Protein AF-A0A193KZ40-F1 (afdb_monomer)

Radius of gyration: 48.19 Å; Cα contacts (8 Å, |Δi|>4): 2433; chains: 1; bounding box: 102×68×149 Å

Mean predicted aligned error: 21.67 Å

Foldseek 3Di:
DDDDDDDDDDDDDDDDDPDPDDDDDDDDDDDPPPDDDDDDDDDDDFDDKDFPDFWDKDWDFDPDFWDKDQDFKDKDKDKDKDKDKDKDWDDDDDDDDDDDDDDDDDDDDDDTDIDIDMDIDIDIDMDIDGDDHQKMKTKTKTWIKIKTKMKGWGDDDDDDDDDDDDDIDIDIDIDIGTDDIDMDMDMDHHDDDDDDDDDDDDDDDDDDDFDEDQALAPDDFQAWAAAPVPRWIFTDWLSATQTAPDCPPNSHPPHGYYHVVRNVPTQLAHDFLIWAAEPVRWIFGDWLRATQTAPDCPPPSRPDHHYGYPVSNVVQRSGALAHDFQTWAAEPVRWIFGDWQRATQTAPDPPPFRRDDHRYGYPVSNVVQRSGALAHDAQTWAAEPVRWIFGDWQRATQTAPDPPPQPRDDHRYGYPVRNVVQRSGQLAHDFQTWAAEPVRWIFGDWQRATQTAPDCPPQPNDDHRRGYPVSNVVQRSGALAHDFQTWAAEPVRWIFTAWQRATQTAPDCPPHRDDHRYGYPVSNVVQRSGALAHDFLTKAAEPVRWIFGDAQQATFTDPDCPDRHPDHHYGHPVRNVVQRSGDPARDFDAWEAAPVQQWIWGGDLSATHTPGHQDPPDPRVPGHYHHPVRRQLRFFVLLQDFQQQQFFWWWAFPVGAIDTANFDDDGRIHTPFTQAGAQQDDDPQKAWWWWFDDPPAIWIDSDPCSVVTDTDGTRHIAGADDDPPDADKAWKFWFAAPVPRHITIDSDPCRVVGDTDGTRHIHRQKAWWFWWWAPDVVTEIWIASGRDHGRTHTDDTPAIAGNDDDPQKAWWWWFDDPHAIWIDSDPCRVVTHTDDTRHIAGQAADPPFDKAWWWWFAAPVGHIDIDSDPCRVVGDTDDTRHMHGQKFWWWWWDAPHAIAIASGGDDGRTGTDHTQAMAGQDDDPQKAWKWWFDDPPHIWIDSDPCRVVGHTPGTRHIAGAAPPPPFAKAWKWWFDQVPGHITIDSDPCRVVGHTPGTPHIHTSYD

Sequence (1006 aa):
MRASVIRVGRVRAAVLAVLASLFVAGAGQAAADDLPPLPLGSDCNVVSETQVGSGTVDFRPTALQPTRIEAPGGTAKTSVTGTRTESMTTTATISVSAKLSVAEVEASASTGHTAQQSLTYGTEVQQNVSVRPGQYALVSYGVYSWKTTYARTYTIPGCNKDASALPWFADYSYMWVPMYAGWKIEYFPPNGSGSSGGNPPGPVTVPTKPQLVTSVYGLPDGTVLNTNDTHRVYKMAGGAPIWQSTCDGGLCPDARPTTQAVIDAGPAVPSDGATVQDQQGQIFKFAGGAPIHMATCDGSGCGTPVKVSTWSVAALDHMRPVPSDGATVQDQQGQIFKFAGGAPIHMATCDGSGCGTPVKVSTWSIATLDHMRPVPSDGATVQDQQGQIFKFAGGAPIHMATCDGSGCGSPVKVSTWSVATLDHMNPAPVDGSTVQDQQGQIFKFAGGAPIHMATCDGSGCGTPVKVSTWSIAALEHMRPYPMDGTTIRDQQGQIFKFVGGAPVHMATCDPGCGAPVPVSTWSVSHLDHMLAVPMDGATVSTENGTVYKFAAGYPFRLSGCSSDCGFPVPVTQWSVDHREHMADRPVDGISLVAADTGTLYRTSGGFTDPVGPCPQTSGCQWAPRVDQSSVEFLTDPSANHGPLYGQLTRYVNGSGDHYSATGSVPPGYRAEGPLGQLDLVQEPGTHPLYACQNGAEEFSSVRDDCEGSPRIALLGHLYDSPASDGPPMLAVYRCKDGTAGEHFDSTDPKCEGKVQESLLGYTIGYGALTRYTHQGAPSDHWTTTRAAGAGYRPEIAMGMVSLVGGPGTRALYSCRSGSDEFTSLQADCEGATKLAGIGWAWEAPVAGVPSLPLYRCRIAGGEHFVSHDAKCEGMQQETLLGYVVARAAVTRSIRGTDHAEGTAGLSAGYRAEAVHGYLSLVAEPGTKALYQCRAGGDDFTSLDSGCEGQTVQGTLGYVWSEPPAGRPSTPVYRCNTGGGDHFDSVREDCEGQHGEGLQGYLLTTP

Solvent-accessible surface area (backbone atoms only — not comparable to full-atom values): 56319 Å² total; per-residue (Å²): 135,86,87,78,94,83,89,84,81,90,84,85,88,85,88,90,79,86,94,86,89,83,94,85,81,77,97,68,93,77,76,94,82,82,66,85,82,74,94,67,75,99,83,82,79,88,77,52,75,49,77,78,56,87,58,60,84,45,81,48,60,70,93,62,79,64,49,76,44,66,52,75,72,46,71,52,74,53,73,52,74,52,73,53,72,57,77,56,77,72,92,82,92,84,90,87,88,89,82,90,86,87,82,95,73,98,76,89,88,77,94,80,68,70,56,75,56,74,56,73,56,67,61,73,57,74,51,78,53,78,45,55,94,71,25,39,34,39,41,39,59,31,42,35,31,39,44,43,43,39,36,42,46,68,77,89,90,81,91,80,85,87,82,95,76,88,88,81,63,74,56,80,49,78,51,77,47,78,77,53,72,52,77,49,78,50,78,47,79,73,83,86,88,88,82,89,84,92,84,87,84,78,91,78,81,80,83,75,79,81,66,72,50,81,64,46,77,88,51,58,66,63,45,29,34,30,19,77,78,76,71,48,39,28,32,23,36,43,53,8,60,32,46,40,83,55,54,68,97,71,56,56,62,85,54,33,43,32,42,56,74,35,56,72,70,33,48,66,32,26,36,67,60,26,36,34,22,34,77,89,64,56,38,28,37,20,35,44,18,7,61,35,48,40,84,60,63,86,79,77,65,50,79,81,49,33,67,46,32,51,61,25,66,77,66,35,46,48,39,34,76,31,26,33,69,60,27,34,34,21,35,75,88,64,54,38,30,36,18,32,42,17,9,63,32,49,43,85,57,66,82,91,50,72,59,83,81,49,30,66,48,32,55,61,32,68,76,68,33,52,48,41,33,77,30,26,34,67,62,26,32,33,21,34,73,88,64,54,38,27,38,18,34,42,20,8,60,36,49,42,84,55,63,78,91,33,67,59,81,80,49,29,58,48,29,54,60,28,67,77,68,36,47,49,39,36,75,28,27,38,70,59,29,33,33,22,35,75,89,64,56,36,29,37,19,41,40,21,7,60,36,47,41,84,58,58,78,94,29,64,54,82,81,49,29,54,40,28,59,60,33,68,76,67,34,57,51,40,33,76,34,27,34,68,62,34,32,35,23,34,74,90,64,55,36,28,34,19,38,43,22,5,58,33,44,35,86,58,64,55,60,65,48,85,81,47,31,54,37,31,56,61,28,71,75,67,32,52,49,41,36,74,29,25,37,70,70,28,34,32,26,25,82,86,72,50,35,31,36,22,42,48,24,15,77,31,42,45,93,72,80,87,77,89,49,83,79,47,33,57,38,29,60,63,24,75,74,68,32,52,44,37,36,96,42,29,44,62,79,44,54,36,25,20,67,85,79,44,36,25,29,34,26,47,86,46,17,36,46,81,78,46,72,53,58,92,70,82,68,55,79,75,33,54,67,30,32,50,67,52,42,62,55,32,37,56,58,57,18,30,46,40,75,47,50,53,24,33,28,36,26,33,38,89,89,66,54,40,48,74,37,25,58,76,73,69,86,54,44,35,43,72,33,64,60,14,29,38,32,71,55,90,50,96,66,43,47,56,34,24,32,22,40,60,89,92,45,45,43,78,33,76,45,93,59,29,91,81,34,55,67,77,46,77,60,30,19,28,28,77,63,78,59,94,90,58,72,61,60,28,55,36,24,40,22,32,40,89,85,81,74,47,38,43,75,32,70,46,97,52,30,90,79,42,42,69,78,44,77,75,35,25,20,42,17,44,34,62,29,32,35,22,39,26,86,57,93,78,64,40,31,44,59,40,39,38,36,60,57,81,70,30,35,47,66,41,56,71,16,25,24,31,62,59,86,53,92,69,47,42,57,33,24,30,23,37,55,94,87,33,33,39,76,31,77,44,96,60,30,88,78,37,46,70,75,43,80,48,32,19,21,25,73,54,73,53,88,96,45,66,51,39,54,36,25,37,21,36,46,98,90,72,44,29,44,75,33,70,44,90,54,28,91,80,40,47,63,76,46,78,70,28,19,24,39,29,33,37,46,37,32,38,25,41,36,95,86,43,30,35,72,32,44,31,46,69,65,93,66,42,44,65,73,49,61,65,26,24,34,26,65,53,93,50,94,67,45,43,59,33,25,32,22,36,61,92,92,34,30,40,79,34,75,43,94,55,31,91,79,42,44,70,75,47,73,65,28,22,29,25,71,55,79,55,87,97,47,68,59,34,52,34,24,39,23,31,71,82,82,78,36,28,42,76,34,68,43,89,56,28,94,78,42,48,65,77,44,78,76,26,25,23,22,37,58,121

Secondary structure (DSSP, 8-state):
-----------------S--SS---------S--SPPP---SS----EEEEEEPPPEEEEE-S-PPEEE-STT-EEEEEEEEEEEEEEE--------------------SS--EEEEEEEEEEEEEEE----TT-EEEEEEEEEEEEEEEEEE----S-----------EEEEEEEEEEEEEEEEEEE-----------PPPPPPPPPPPPPP---TTPPTT-EEEETTT--EEEEETTEEEEES--GGGTSTTPEEE-HHHHHTS-SSPPTT-EEE-SS--EEEEETTEEEEES---SSTT-SPEE--HHHHHTTTTS-SSPPTT-EEE-SS--EEEEETTEEEE-S--TTS---S-EE--HHHHHH-TTS-SSPPTT-EEE-SS--EEEEETTEEEE-S--TTT---S-EE--HHHHHTTTTS-SSPPTT-EEE-SS--EEEEETTEEEEES--TTTT--SPEE--HHHHHH-TTS-SSPPTT-EEE-SS--EEEEETTEEEEESSSTTT--SPEE--HHHHHH-TTS-SSPPTT-EEEETTS-EEEEETTEEEEES--SSTT-SPEEE-HHHHHH-TTS-SSPPTT-EEEETTT-EEEEEETTEEEEEEE--SSSSGGGSPEE-HHHHHTTS-GGGTS-S-TTEEEEEE-SSS-EEEESS---TT-EEEEEEEEPBSS--TTEEEEEEEEETTEEEEES-TTGGGSPEEEEEEEEESS--TTSS-EEEEEEEE-TTT--EEEESSTTGGGSEEEEEEEEEE-EEEEEEEEE-SSS-EEEEESSPPPTTEEEEEEEEEEESS--TTEEEEEEEEETTEEEEESSTTGGGSEEEEEEEEEESSPPTTS-EEEEEEEE-TTS-EEEES-TTGGGSEEEEEEEEEE-EEEEEEEEETTEEEEESS--STT-EEEEEEEEEESS--TTEEEEEEEEETTEEEEES-TTGGGSEEEEEEEEEESSPPTTS-EEEEEEEE-SSS-EEEESSTTGGGSEEEEEEEEEES--

Nearest PDB structures (foldseek):
  1w3a-assembly1_A  TM=3.154E-01  e=1.552E+00  Laetiporus sulphureus
  7kxr-assembly1_A  TM=3.584E-01  e=3.002E+00  Bacillus anthracis
  5ec5-assembly2_J  TM=1.513E-01  e=2.715E-01  Eisenia fetida
  5ec5-assembly1_C  TM=1.112E-01  e=1.952E-01  Eisenia fetida
  5ec5-assembly2_S  TM=1.112E-01  e=3.958E-01  Eisenia fetida

pLDDT: mean 74.56, std 22.81, range [19.73, 97.75]

Structure (mmCIF, N/CA/C/O backbone):
data_AF-A0A193KZ40-F1
#
_entry.id   AF-A0A193KZ40-F1
#
loop_
_atom_site.group_PDB
_atom_site.id
_atom_site.type_symbol
_atom_site.label_atom_id
_atom_site.label_alt_id
_atom_site.label_comp_id
_atom_site.label_asym_id
_atom_site.label_entity_id
_atom_site.label_seq_id
_atom_site.pdbx_PDB_ins_code
_atom_site.Cartn_x
_atom_site.Cartn_y
_atom_site.Cartn_z
_atom_site.occupancy
_atom_site.B_iso_or_equiv
_atom_site.auth_seq_id
_atom_site.auth_comp_id
_atom_site.auth_asym_id
_atom_site.auth_atom_id
_atom_site.pdbx_PDB_model_num
ATOM 1 N N . MET A 1 1 ? 14.317 33.152 -80.434 1.00 25.52 1 MET A N 1
ATOM 2 C CA . MET A 1 1 ? 14.022 33.618 -81.811 1.00 25.52 1 MET A CA 1
ATOM 3 C C . MET A 1 1 ? 12.671 34.329 -81.803 1.00 25.52 1 MET A C 1
ATOM 5 O O . MET A 1 1 ? 11.845 33.978 -80.971 1.00 25.52 1 MET A O 1
ATOM 9 N N . ARG A 1 2 ? 12.450 35.331 -82.668 1.00 28.83 2 ARG A N 1
ATOM 10 C CA . ARG A 1 2 ? 11.102 35.877 -82.953 1.00 28.83 2 ARG A CA 1
ATOM 11 C C . ARG A 1 2 ? 10.355 34.962 -83.942 1.00 28.83 2 ARG A C 1
ATOM 13 O O . ARG A 1 2 ? 11.003 34.140 -84.581 1.00 28.83 2 ARG A O 1
ATOM 20 N N . ALA A 1 3 ? 9.059 35.251 -84.125 1.00 20.59 3 ALA A N 1
ATOM 21 C CA . ALA A 1 3 ? 8.094 34.686 -85.086 1.00 20.59 3 ALA A CA 1
ATOM 22 C C . ALA A 1 3 ? 7.318 33.444 -84.601 1.00 20.59 3 ALA A C 1
ATOM 24 O O . ALA A 1 3 ? 7.876 32.600 -83.914 1.00 20.59 3 ALA A O 1
ATOM 25 N N . SER A 1 4 ? 6.036 33.261 -84.942 1.00 21.33 4 SER A N 1
ATOM 26 C CA . SER A 1 4 ? 5.013 34.217 -85.423 1.00 21.33 4 SER A CA 1
ATOM 27 C C . SER A 1 4 ? 3.627 33.600 -85.208 1.00 21.33 4 SER A C 1
ATOM 29 O O . SER A 1 4 ? 3.453 32.401 -85.405 1.00 21.33 4 SER A O 1
ATOM 31 N N . VAL A 1 5 ? 2.624 34.409 -84.855 1.00 23.61 5 VAL A N 1
ATOM 32 C CA . VAL A 1 5 ? 1.225 33.951 -84.791 1.00 23.61 5 VAL A CA 1
ATOM 33 C C . VAL A 1 5 ? 0.661 33.838 -86.208 1.00 23.61 5 VAL A C 1
ATOM 35 O O . VAL A 1 5 ? 0.709 34.809 -86.960 1.00 23.61 5 VAL A O 1
ATOM 38 N N . ILE A 1 6 ? 0.058 32.696 -86.547 1.00 21.72 6 ILE A N 1
ATOM 39 C CA . ILE A 1 6 ? -0.795 32.546 -87.733 1.00 21.72 6 ILE A CA 1
ATOM 40 C C . ILE A 1 6 ? -2.182 32.079 -87.273 1.00 21.72 6 ILE A C 1
ATOM 42 O O . ILE A 1 6 ? -2.329 31.006 -86.694 1.00 21.72 6 ILE A O 1
ATOM 46 N N . ARG A 1 7 ? -3.206 32.902 -87.534 1.00 25.05 7 ARG A N 1
ATOM 47 C CA . ARG A 1 7 ? -4.632 32.576 -87.366 1.00 25.05 7 ARG A CA 1
ATOM 48 C C . ARG A 1 7 ? -5.301 32.486 -88.737 1.00 25.05 7 ARG A C 1
ATOM 50 O O . ARG A 1 7 ? -5.449 33.516 -89.383 1.00 25.05 7 ARG A O 1
ATOM 57 N N . VAL A 1 8 ? -5.810 31.309 -89.096 1.00 21.38 8 VAL A N 1
ATOM 58 C CA . VAL A 1 8 ? -6.914 31.070 -90.053 1.00 21.38 8 VAL A CA 1
ATOM 59 C C . VAL A 1 8 ? -7.533 29.720 -89.644 1.00 21.38 8 VAL A C 1
ATOM 61 O O . VAL A 1 8 ? -6.776 28.818 -89.312 1.00 21.38 8 VAL A O 1
ATOM 64 N N . GLY A 1 9 ? -8.842 29.467 -89.588 1.00 22.20 9 GLY A N 1
ATOM 65 C CA . GLY A 1 9 ? -10.042 30.302 -89.707 1.00 22.20 9 GLY A CA 1
ATOM 66 C C . GLY A 1 9 ? -11.267 29.467 -89.265 1.00 22.20 9 GLY A C 1
ATOM 67 O O . GLY A 1 9 ? -11.209 28.241 -89.275 1.00 22.20 9 GLY A O 1
ATOM 68 N N . ARG A 1 10 ? -12.369 30.094 -88.827 1.00 23.64 10 ARG A N 1
ATOM 69 C CA . ARG A 1 10 ? -13.621 29.378 -88.471 1.00 23.64 10 ARG A CA 1
ATOM 70 C C . ARG A 1 10 ? -14.408 29.002 -89.738 1.00 23.64 10 ARG A C 1
ATOM 72 O O . ARG A 1 10 ? -14.433 29.828 -90.642 1.00 23.64 10 ARG A O 1
ATOM 79 N N . VAL A 1 11 ? -15.171 27.892 -89.719 1.00 20.50 11 VAL A N 1
ATOM 80 C CA . VAL A 1 11 ? -16.662 27.868 -89.843 1.00 20.50 11 VAL A CA 1
ATOM 81 C C . VAL A 1 11 ? -17.252 26.437 -90.002 1.00 20.50 11 VAL A C 1
ATOM 83 O O . VAL A 1 11 ? -16.987 25.760 -90.981 1.00 20.50 11 VAL A O 1
ATOM 86 N N . ARG A 1 12 ? -18.131 26.079 -89.042 1.00 21.86 12 ARG A N 1
ATOM 87 C CA . ARG A 1 12 ? -19.329 25.183 -89.058 1.00 21.86 12 ARG A CA 1
ATOM 88 C C . ARG A 1 12 ? -19.277 23.683 -89.450 1.00 21.86 12 ARG A C 1
ATOM 90 O O . ARG A 1 12 ? -19.116 23.361 -90.613 1.00 21.86 12 ARG A O 1
ATOM 97 N N . ALA A 1 13 ? -19.752 22.879 -88.476 1.00 22.36 13 ALA A N 1
ATOM 98 C CA . ALA A 1 13 ? -20.735 21.768 -88.558 1.00 22.36 13 ALA A CA 1
ATOM 99 C C . ALA A 1 13 ? -20.399 20.515 -89.404 1.00 22.36 13 ALA A C 1
ATOM 101 O O . ALA A 1 13 ? -19.873 20.625 -90.497 1.00 22.36 13 ALA A O 1
ATOM 102 N N . ALA A 1 14 ? -20.746 19.282 -89.014 1.00 23.36 14 ALA A N 1
ATOM 103 C CA . ALA A 1 14 ? -21.239 18.692 -87.755 1.00 23.36 14 ALA A CA 1
ATOM 104 C C . ALA A 1 14 ? -20.596 17.284 -87.656 1.00 23.36 14 ALA A C 1
ATOM 106 O O . ALA A 1 14 ? -20.209 16.727 -88.676 1.00 23.36 14 ALA A O 1
ATOM 107 N N . VAL A 1 15 ? -20.329 16.714 -86.482 1.00 23.28 15 VAL A N 1
ATOM 108 C CA . VAL A 1 15 ? -21.245 15.888 -85.669 1.00 23.28 15 VAL A CA 1
ATOM 109 C C . VAL A 1 15 ? -20.652 15.847 -84.257 1.00 23.28 15 VAL A C 1
ATOM 111 O O . VAL A 1 15 ? -19.443 15.684 -84.115 1.00 23.28 15 VAL A O 1
ATOM 114 N N . LEU A 1 16 ? -21.478 16.020 -83.222 1.00 22.80 16 LEU A N 1
ATOM 115 C CA . LEU A 1 16 ? -21.014 16.134 -81.837 1.00 22.80 16 LEU A CA 1
ATOM 116 C C . LEU A 1 16 ? -21.930 15.332 -80.904 1.00 22.80 16 LEU A C 1
ATOM 118 O O . LEU A 1 16 ? -22.963 15.823 -80.460 1.00 22.80 16 LEU A O 1
ATOM 122 N N . ALA A 1 17 ? -21.545 14.082 -80.652 1.00 25.92 17 ALA A N 1
ATOM 123 C CA . ALA A 1 17 ? -22.049 13.225 -79.583 1.00 25.92 17 ALA A CA 1
ATOM 124 C C . ALA A 1 17 ? -21.012 12.117 -79.330 1.00 25.92 17 ALA A C 1
ATOM 126 O O . ALA A 1 17 ? -20.501 11.542 -80.289 1.00 25.92 17 ALA A O 1
ATOM 127 N N . VAL A 1 18 ? -20.758 11.805 -78.052 1.00 26.22 18 VAL A N 1
ATOM 128 C CA . VAL A 1 18 ? -19.697 10.901 -77.550 1.00 26.22 18 VAL A CA 1
ATOM 129 C C . VAL A 1 18 ? -18.275 11.501 -77.660 1.00 26.22 18 VAL A C 1
ATOM 131 O O . VAL A 1 18 ? -17.877 11.999 -78.707 1.00 26.22 18 VAL A O 1
ATOM 134 N N . LEU A 1 19 ? -17.515 11.445 -76.551 1.00 25.45 19 LEU A N 1
ATOM 135 C CA . LEU A 1 19 ? -16.161 12.013 -76.336 1.00 25.45 19 LEU A CA 1
ATOM 136 C C . LEU A 1 19 ? -16.058 13.553 -76.204 1.00 25.45 19 LEU A C 1
ATOM 138 O O . LEU A 1 19 ? -15.272 14.200 -76.891 1.00 25.45 19 LEU A O 1
ATOM 142 N N . ALA A 1 20 ? -16.795 14.139 -75.252 1.00 23.34 20 ALA A N 1
ATOM 143 C CA . ALA A 1 20 ? -16.642 15.549 -74.864 1.00 23.34 20 ALA A CA 1
ATOM 144 C C . ALA A 1 20 ? -16.762 15.771 -73.341 1.00 23.34 20 ALA A C 1
ATOM 146 O O . ALA A 1 20 ? -17.696 16.415 -72.873 1.00 23.34 20 ALA A O 1
ATOM 147 N N . SER A 1 21 ? -15.803 15.254 -72.566 1.00 25.19 21 SER A N 1
ATOM 148 C CA . SER A 1 21 ? -15.645 15.607 -71.144 1.00 25.19 21 SER A CA 1
ATOM 149 C C . SER A 1 21 ? -14.223 15.343 -70.628 1.00 25.19 21 SER A C 1
ATOM 151 O O . SER A 1 21 ? -14.033 14.536 -69.726 1.00 25.19 21 SER A O 1
ATOM 153 N N . LEU A 1 22 ? -13.233 16.005 -71.246 1.00 24.30 22 LEU A N 1
ATOM 154 C CA . LEU A 1 22 ? -11.970 16.501 -70.661 1.00 24.30 22 LEU A CA 1
ATOM 155 C C . LEU A 1 22 ? -11.189 17.277 -71.752 1.00 24.30 22 LEU A C 1
ATOM 157 O O . LEU A 1 22 ? -11.230 16.891 -72.917 1.00 24.30 22 LEU A O 1
ATOM 161 N N . PHE A 1 23 ? -10.492 18.360 -71.371 1.00 27.73 23 PHE A N 1
ATOM 162 C CA . PHE A 1 23 ? -9.702 19.295 -72.217 1.00 27.73 23 PHE A CA 1
ATOM 163 C C . PHE A 1 23 ? -10.410 20.410 -73.029 1.00 27.73 23 PHE A C 1
ATOM 165 O O . PHE A 1 23 ? -10.192 20.532 -74.229 1.00 27.73 23 PHE A O 1
ATOM 172 N N . VAL A 1 24 ? -11.107 21.327 -72.341 1.00 22.56 24 VAL A N 1
ATOM 173 C CA . VAL A 1 24 ? -11.164 22.801 -72.588 1.00 22.56 24 VAL A CA 1
ATOM 174 C C . VAL A 1 24 ? -11.608 23.425 -71.249 1.00 22.56 24 VAL A C 1
ATOM 176 O O . VAL A 1 24 ? -12.539 22.893 -70.661 1.00 22.56 24 VAL A O 1
ATOM 179 N N . ALA A 1 25 ? -11.080 24.512 -70.678 1.00 22.09 25 ALA A N 1
ATOM 180 C CA . ALA A 1 25 ? -9.836 25.282 -70.822 1.00 22.09 25 ALA A CA 1
ATOM 181 C C . ALA A 1 25 ? -9.505 25.838 -69.410 1.00 22.09 25 ALA A C 1
ATOM 183 O O . ALA A 1 25 ? -10.372 25.865 -68.548 1.00 22.09 25 ALA A O 1
ATOM 184 N N . GLY A 1 26 ? -8.283 26.259 -69.097 1.00 21.45 26 GLY A N 1
ATOM 185 C CA . GLY A 1 26 ? -7.808 27.597 -69.453 1.00 21.45 26 GLY A CA 1
ATOM 186 C C . GLY A 1 26 ? -7.403 28.356 -68.184 1.00 21.45 26 GLY A C 1
ATOM 187 O O . GLY A 1 26 ? -7.775 27.964 -67.084 1.00 21.45 26 GLY A O 1
ATOM 188 N N . ALA A 1 27 ? -6.619 29.427 -68.319 1.00 30.28 27 ALA A N 1
ATOM 189 C CA . ALA A 1 27 ? -6.259 30.256 -67.172 1.00 30.28 27 ALA A CA 1
ATOM 190 C C . ALA A 1 27 ? -7.496 31.001 -66.641 1.00 30.28 27 ALA A C 1
ATOM 192 O O . ALA A 1 27 ? -8.080 31.823 -67.346 1.00 30.28 27 ALA A O 1
ATOM 193 N N . GLY A 1 28 ? -7.863 30.717 -65.396 1.00 23.08 28 GLY A N 1
ATOM 194 C CA . GLY A 1 28 ? -8.931 31.364 -64.645 1.00 23.08 28 GLY A CA 1
ATOM 195 C C . GLY A 1 28 ? -8.845 30.899 -63.196 1.00 23.08 28 GLY A C 1
ATOM 196 O O . GLY A 1 28 ? -8.590 29.723 -62.948 1.00 23.08 28 GLY A O 1
ATOM 197 N N . GLN A 1 29 ? -8.976 31.821 -62.244 1.00 33.69 29 GLN A N 1
ATOM 198 C CA . GLN A 1 29 ? -8.925 31.491 -60.820 1.00 33.69 29 GLN A CA 1
ATOM 199 C C . GLN A 1 29 ? -10.124 30.605 -60.455 1.00 33.69 29 GLN A C 1
ATOM 201 O O . GLN A 1 29 ? -11.259 31.075 -60.468 1.00 33.69 29 GLN A O 1
ATOM 206 N N . ALA A 1 30 ? -9.867 29.337 -60.132 1.00 23.62 30 ALA A N 1
ATOM 207 C CA . ALA A 1 30 ? -10.820 28.477 -59.441 1.00 23.62 30 ALA A CA 1
ATOM 208 C C . ALA A 1 30 ? -10.584 28.615 -57.929 1.00 23.62 30 ALA A C 1
ATOM 210 O O . ALA A 1 30 ? -9.436 28.588 -57.480 1.00 23.62 30 ALA A O 1
ATOM 211 N N . ALA A 1 31 ? -11.662 28.835 -57.175 1.00 25.12 31 ALA A N 1
ATOM 212 C CA . ALA A 1 31 ? -11.629 29.010 -55.725 1.00 25.12 31 ALA A CA 1
ATOM 213 C C . ALA A 1 31 ? -11.336 27.689 -54.989 1.00 25.12 31 ALA A C 1
ATOM 215 O O . ALA A 1 31 ? -11.384 26.611 -55.579 1.00 25.12 31 ALA A O 1
ATOM 216 N N . ALA A 1 32 ? -11.046 27.781 -53.691 1.00 28.14 32 ALA A N 1
ATOM 217 C CA . ALA A 1 32 ? -10.624 26.669 -52.835 1.00 28.14 32 ALA A CA 1
ATOM 218 C C . ALA A 1 32 ? -11.766 25.721 -52.384 1.00 28.14 32 ALA A C 1
ATOM 220 O O . ALA A 1 32 ? -11.611 25.012 -51.393 1.00 28.14 32 ALA A O 1
ATOM 221 N N . ASP A 1 33 ? -12.894 25.688 -53.103 1.00 28.89 33 ASP A N 1
ATOM 222 C CA . ASP A 1 33 ? -14.190 25.213 -52.583 1.00 28.89 33 ASP A CA 1
ATOM 223 C C . ASP A 1 33 ? -14.667 23.844 -53.122 1.00 28.89 33 ASP A C 1
ATOM 225 O O . ASP A 1 33 ? -15.836 23.509 -52.966 1.00 28.89 33 ASP A O 1
ATOM 229 N N . ASP A 1 34 ? -13.797 23.035 -53.745 1.00 28.53 34 ASP A N 1
ATOM 230 C CA . ASP A 1 34 ? -14.166 21.706 -54.290 1.00 28.53 34 ASP A CA 1
ATOM 231 C C . ASP A 1 34 ? -13.184 20.579 -53.882 1.00 28.53 34 ASP A C 1
ATOM 233 O O . ASP A 1 34 ? -12.801 19.704 -54.662 1.00 28.53 34 ASP A O 1
ATOM 237 N N . LEU A 1 35 ? -12.771 20.589 -52.609 1.00 29.02 35 LEU A N 1
ATOM 238 C CA . LEU A 1 35 ? -12.347 19.371 -51.909 1.00 29.02 35 LEU A CA 1
ATOM 239 C C . LEU A 1 35 ? -13.527 18.865 -51.064 1.00 29.02 35 LEU A C 1
ATOM 241 O O . LEU A 1 35 ? -14.190 19.681 -50.421 1.00 29.02 35 LEU A O 1
ATOM 245 N N . PRO A 1 36 ? -13.803 17.546 -51.021 1.00 29.42 36 PRO A N 1
ATOM 246 C CA . PRO A 1 36 ? -14.907 17.024 -50.225 1.00 29.42 36 PRO A CA 1
ATOM 247 C C . PRO A 1 36 ? -14.685 17.353 -48.738 1.00 29.42 36 PRO A C 1
ATOM 249 O O . PRO A 1 36 ? -13.574 17.146 -48.236 1.00 29.42 36 PRO A O 1
ATOM 252 N N . PRO A 1 37 ? -15.708 17.846 -48.015 1.00 32.59 37 PRO A N 1
ATOM 253 C CA . PRO A 1 37 ? -15.562 18.168 -46.605 1.00 32.59 37 PRO A CA 1
ATOM 254 C C . PRO A 1 37 ? -15.266 16.897 -45.805 1.00 32.59 37 PRO A C 1
ATOM 256 O O . PRO A 1 37 ? -15.957 15.884 -45.934 1.00 32.59 37 PRO A O 1
ATOM 259 N N . LEU A 1 38 ? -14.244 16.961 -44.950 1.00 31.06 38 LEU A N 1
ATOM 260 C CA . LEU A 1 38 ? -14.017 15.932 -43.940 1.00 31.06 38 LEU A CA 1
ATOM 261 C C . LEU A 1 38 ? -15.176 15.964 -42.927 1.00 31.06 38 LEU A C 1
ATOM 263 O O . LEU A 1 38 ? -15.625 17.055 -42.567 1.00 31.06 38 LEU A O 1
ATOM 267 N N . PRO A 1 39 ? -15.657 14.805 -42.439 1.00 28.39 39 PRO A N 1
ATOM 268 C CA . PRO A 1 39 ? -16.727 14.751 -41.452 1.00 28.39 39 PRO A CA 1
ATOM 269 C C . PRO A 1 39 ? -16.193 15.177 -40.079 1.00 28.39 39 PRO A C 1
ATOM 271 O O . PRO A 1 39 ? -15.770 14.352 -39.271 1.00 28.39 39 PRO A O 1
ATOM 274 N N . LEU A 1 40 ? -16.200 16.483 -39.824 1.00 30.97 40 LEU A N 1
ATOM 275 C CA . LEU A 1 40 ? -15.954 17.058 -38.507 1.00 30.97 40 LEU A CA 1
ATOM 276 C C . LEU A 1 40 ? -17.286 17.268 -37.778 1.00 30.97 40 LEU A C 1
ATOM 278 O O . LEU A 1 40 ? -18.281 17.674 -38.381 1.00 30.97 40 LEU A O 1
ATOM 282 N N . GLY A 1 41 ? -17.286 17.012 -36.466 1.00 32.69 41 GLY A N 1
ATOM 283 C CA . GLY A 1 41 ? -18.335 17.505 -35.572 1.00 32.69 41 GLY A CA 1
ATOM 284 C C . GLY A 1 41 ? -18.430 19.033 -35.647 1.00 32.69 41 GLY A C 1
ATOM 285 O O . GLY A 1 41 ? -17.461 19.701 -36.004 1.00 32.69 41 GLY A O 1
ATOM 286 N N . SER A 1 42 ? -19.602 19.578 -35.335 1.00 33.06 42 SER A N 1
ATOM 287 C CA . SER A 1 42 ? -20.133 20.855 -35.842 1.00 33.06 42 SER A CA 1
ATOM 288 C C . SER A 1 42 ? -19.392 22.168 -35.520 1.00 33.06 42 SER A C 1
ATOM 290 O O . SER A 1 42 ? -19.895 23.221 -35.902 1.00 33.06 42 SER A O 1
ATOM 292 N N . ASP A 1 43 ? -18.223 22.158 -34.868 1.00 39.22 43 ASP A N 1
ATOM 293 C CA . ASP A 1 43 ? -17.689 23.338 -34.163 1.00 39.22 43 ASP A CA 1
ATOM 294 C C . ASP A 1 43 ? -16.178 23.615 -34.382 1.00 39.22 43 ASP A C 1
ATOM 296 O O . ASP A 1 43 ? -15.457 23.979 -33.453 1.00 39.22 43 ASP A O 1
ATOM 300 N N . CYS A 1 44 ? -15.661 23.477 -35.614 1.00 35.31 44 CYS A N 1
ATOM 301 C CA . CYS A 1 44 ? -14.276 23.849 -35.983 1.00 35.31 44 CYS A CA 1
ATOM 302 C C . CYS A 1 44 ? -14.186 24.533 -37.365 1.00 35.31 44 CYS A C 1
ATOM 304 O O . CYS A 1 44 ? -14.701 24.001 -38.343 1.00 35.31 44 CYS A O 1
ATOM 306 N N . ASN A 1 45 ? -13.478 25.672 -37.472 1.00 39.41 45 ASN A N 1
ATOM 307 C CA . ASN A 1 45 ? -13.304 26.442 -38.721 1.00 39.41 45 ASN A CA 1
ATOM 308 C C . ASN A 1 45 ? -11.823 26.728 -39.063 1.00 39.41 45 ASN A C 1
ATOM 310 O O . ASN A 1 45 ? -10.987 26.891 -38.176 1.00 39.41 45 ASN A O 1
ATOM 314 N N . VAL A 1 46 ? -11.513 26.829 -40.362 1.00 36.78 46 VAL A N 1
ATOM 315 C CA . VAL A 1 46 ? -10.171 27.128 -40.913 1.00 36.78 46 VAL A CA 1
ATOM 316 C C . VAL A 1 46 ? -9.934 28.643 -40.996 1.00 36.78 46 VAL A C 1
ATOM 318 O O . VAL A 1 46 ? -10.860 29.388 -41.303 1.00 36.78 46 VAL A O 1
ATOM 321 N N . VAL A 1 47 ? -8.697 29.107 -40.749 1.00 46.09 47 VAL A N 1
ATOM 322 C CA . VAL A 1 47 ? -8.378 30.550 -40.650 1.00 46.09 47 VAL A CA 1
ATOM 323 C C . VAL A 1 47 ? -7.625 31.116 -41.869 1.00 46.09 47 VAL A C 1
ATOM 325 O O . VAL A 1 47 ? -7.979 32.209 -42.308 1.00 46.09 47 VAL A O 1
ATOM 328 N N . SER A 1 48 ? -6.634 30.424 -42.460 1.00 42.09 48 SER A N 1
ATOM 329 C CA . SER A 1 48 ? -6.066 30.821 -43.771 1.00 42.09 48 SER A CA 1
ATOM 330 C C . SER A 1 48 ? -5.240 29.736 -44.494 1.00 42.09 48 SER A C 1
ATOM 332 O O . SER A 1 48 ? -4.655 28.837 -43.890 1.00 42.09 48 SER A O 1
ATOM 334 N N . GLU A 1 49 ? -5.155 29.867 -45.823 1.00 40.62 49 GLU A N 1
ATOM 335 C CA . GLU A 1 49 ? -4.261 29.123 -46.725 1.00 40.62 49 GLU A CA 1
ATOM 336 C C . GLU A 1 49 ? -3.503 30.134 -47.602 1.00 40.62 49 GLU A C 1
ATOM 338 O O . GLU A 1 49 ? -4.089 31.119 -48.052 1.00 40.62 49 GLU A O 1
ATOM 343 N N . THR A 1 50 ? -2.196 29.950 -47.824 1.00 42.75 50 THR A N 1
ATOM 344 C CA . THR A 1 50 ? -1.374 30.896 -48.607 1.00 42.75 50 THR A CA 1
ATOM 345 C C . THR A 1 50 ? -0.408 30.167 -49.548 1.00 42.75 50 THR A C 1
ATOM 347 O O . THR A 1 50 ? 0.302 29.238 -49.162 1.00 42.75 50 THR A O 1
ATOM 350 N N . GLN A 1 51 ? -0.347 30.613 -50.807 1.00 42.22 51 GLN A N 1
ATOM 351 C CA . GLN A 1 51 ? 0.639 30.149 -51.788 1.00 42.22 51 GLN A CA 1
ATOM 352 C C . GLN A 1 51 ? 2.006 30.787 -51.496 1.00 42.22 51 GLN A C 1
ATOM 354 O O . GLN A 1 51 ? 2.138 32.008 -51.544 1.00 42.22 51 GLN A O 1
ATOM 359 N N . VAL A 1 52 ? 3.036 29.975 -51.239 1.00 41.16 52 VAL A N 1
ATOM 360 C CA . VAL A 1 52 ? 4.338 30.470 -50.731 1.00 41.16 52 VAL A CA 1
ATOM 361 C C . VAL A 1 52 ? 5.387 30.670 -51.842 1.00 41.16 52 VAL A C 1
ATOM 363 O O . VAL A 1 52 ? 6.458 31.219 -51.599 1.00 41.16 52 VAL A O 1
ATOM 366 N N . GLY A 1 53 ? 5.102 30.277 -53.090 1.00 44.94 53 GLY A N 1
ATOM 367 C CA . GLY A 1 53 ? 6.028 30.506 -54.207 1.00 44.94 53 GLY A CA 1
ATOM 368 C C . GLY A 1 53 ? 5.451 30.278 -55.606 1.00 44.94 53 GLY A C 1
ATOM 369 O O . GLY A 1 53 ? 4.443 29.589 -55.791 1.00 44.94 53 GLY A O 1
ATOM 370 N N . SER A 1 54 ? 6.117 30.867 -56.603 1.00 37.00 54 SER A N 1
ATOM 371 C CA . SER A 1 54 ? 5.858 30.677 -58.035 1.00 37.00 54 SER A CA 1
ATOM 372 C C . SER A 1 54 ? 6.754 29.578 -58.625 1.00 37.00 54 SER A C 1
ATOM 374 O O . SER A 1 54 ? 7.908 29.415 -58.235 1.00 37.00 54 SER A O 1
ATOM 376 N N . GLY A 1 55 ? 6.188 28.779 -59.531 1.00 46.16 55 GLY A N 1
ATOM 377 C CA . GLY A 1 55 ? 6.755 27.505 -59.970 1.00 46.16 55 GLY A CA 1
ATOM 378 C C . GLY A 1 55 ? 7.696 27.568 -61.174 1.00 46.16 55 GLY A C 1
ATOM 379 O O . GLY A 1 55 ? 7.659 28.490 -61.991 1.00 46.16 55 GLY A O 1
ATOM 380 N N . THR A 1 56 ? 8.500 26.514 -61.315 1.00 41.25 56 THR A N 1
ATOM 381 C CA . THR A 1 56 ? 9.351 26.255 -62.485 1.00 41.25 56 THR A CA 1
ATOM 382 C C . THR A 1 56 ? 8.623 25.332 -63.468 1.00 41.25 56 THR A C 1
ATOM 384 O O . THR A 1 56 ? 8.038 24.331 -63.053 1.00 41.25 56 THR A O 1
ATOM 387 N N . VAL A 1 57 ? 8.685 25.634 -64.770 1.00 43.88 57 VAL A N 1
ATOM 388 C CA . VAL A 1 57 ? 8.249 24.714 -65.839 1.00 43.88 57 VAL A CA 1
ATOM 389 C C . VAL A 1 57 ? 9.332 23.659 -66.052 1.00 43.88 57 VAL A C 1
ATOM 391 O O . VAL A 1 57 ? 10.462 24.020 -66.376 1.00 43.88 57 VAL A O 1
ATOM 394 N N . ASP A 1 58 ? 8.982 22.379 -65.942 1.00 48.91 58 ASP A N 1
ATOM 395 C CA . ASP A 1 58 ? 9.903 21.262 -66.184 1.00 48.91 58 ASP A CA 1
ATOM 396 C C . ASP A 1 58 ? 9.354 20.335 -67.288 1.00 48.91 58 ASP A C 1
ATOM 398 O O . ASP A 1 58 ? 8.146 20.092 -67.367 1.00 48.91 58 ASP A O 1
ATOM 402 N N . PHE A 1 59 ? 10.225 19.842 -68.177 1.00 45.47 59 PHE A N 1
ATOM 403 C CA . PHE A 1 59 ? 9.846 18.942 -69.279 1.00 45.47 59 PHE A CA 1
ATOM 404 C C . PHE A 1 59 ? 10.308 17.527 -68.968 1.00 45.47 59 PHE A C 1
ATOM 406 O O . PHE A 1 59 ? 11.504 17.238 -69.018 1.00 45.47 59 PHE A O 1
ATOM 413 N N . ARG A 1 60 ? 9.361 16.628 -68.685 1.00 53.12 60 ARG A N 1
ATOM 414 C CA . ARG A 1 60 ? 9.684 15.255 -68.287 1.00 53.12 60 ARG A CA 1
ATOM 415 C C . ARG A 1 60 ? 9.336 14.274 -69.413 1.00 53.12 60 ARG A C 1
ATOM 417 O O . ARG A 1 60 ? 8.150 14.042 -69.664 1.00 53.12 60 ARG A O 1
ATOM 424 N N . PRO A 1 61 ? 10.339 13.708 -70.118 1.00 48.78 61 PRO A N 1
ATOM 425 C CA . PRO A 1 61 ? 10.097 12.696 -71.139 1.00 48.78 61 PRO A CA 1
ATOM 426 C C . PRO A 1 61 ? 9.585 11.411 -70.485 1.00 48.78 61 PRO A C 1
ATOM 428 O O . PRO A 1 61 ? 10.121 10.944 -69.479 1.00 48.78 61 PRO A O 1
ATOM 431 N N . THR A 1 62 ? 8.530 10.829 -71.049 1.00 47.34 62 THR A N 1
ATOM 432 C CA . THR A 1 62 ? 7.874 9.653 -70.465 1.00 47.34 62 THR A CA 1
ATOM 433 C C . THR A 1 62 ? 8.557 8.374 -70.950 1.00 47.34 62 THR A C 1
ATOM 435 O O . THR A 1 62 ? 8.171 7.817 -71.970 1.00 47.34 62 THR A O 1
ATOM 438 N N . ALA A 1 63 ? 9.590 7.933 -70.223 1.00 44.28 63 ALA A N 1
ATOM 439 C CA . ALA A 1 63 ? 10.237 6.611 -70.316 1.00 44.28 63 ALA A CA 1
ATOM 440 C C . ALA A 1 63 ? 10.731 6.126 -71.705 1.00 44.28 63 ALA A C 1
ATOM 442 O O . ALA A 1 63 ? 11.111 4.966 -71.847 1.00 44.28 63 ALA A O 1
ATOM 443 N N . LEU A 1 64 ? 10.791 6.996 -72.717 1.00 47.09 64 LEU A N 1
ATOM 444 C CA . LEU A 1 64 ? 11.336 6.698 -74.044 1.00 47.09 64 LEU A CA 1
ATOM 445 C C . LEU A 1 64 ? 12.633 7.479 -74.270 1.00 47.09 64 LEU A C 1
ATOM 447 O O . LEU A 1 64 ? 12.683 8.694 -74.068 1.00 47.09 64 LEU A O 1
ATOM 451 N N . GLN A 1 65 ? 13.684 6.782 -74.710 1.00 49.50 65 GLN A N 1
ATOM 452 C CA . GLN A 1 65 ? 14.930 7.431 -75.119 1.00 49.50 65 GLN A CA 1
ATOM 453 C C . GLN A 1 65 ? 14.730 8.239 -76.418 1.00 49.50 65 GLN A C 1
ATOM 455 O O . GLN A 1 65 ? 13.913 7.852 -77.260 1.00 49.50 65 GLN A O 1
ATOM 460 N N . PRO A 1 66 ? 15.453 9.363 -76.602 1.00 53.34 66 PRO A N 1
ATOM 461 C CA . PRO A 1 66 ? 15.315 10.209 -77.785 1.00 53.34 66 PRO A CA 1
ATOM 462 C C . PRO A 1 66 ? 15.597 9.424 -79.070 1.00 53.34 66 PRO A C 1
ATOM 464 O O . PRO A 1 66 ? 16.654 8.811 -79.222 1.00 53.34 66 PRO A O 1
ATOM 467 N N . THR A 1 67 ? 14.672 9.475 -80.028 1.00 53.78 67 THR A N 1
ATOM 468 C CA . THR A 1 67 ? 14.846 8.790 -81.316 1.00 53.78 67 THR A CA 1
ATOM 469 C C . THR A 1 67 ? 15.771 9.607 -82.213 1.00 53.78 67 THR A C 1
ATOM 471 O O . THR A 1 67 ? 15.511 10.785 -82.470 1.00 53.78 67 THR A O 1
ATOM 474 N N . ARG A 1 68 ? 16.855 8.987 -82.695 1.00 54.88 68 ARG A N 1
ATOM 475 C CA . ARG A 1 68 ? 17.871 9.621 -83.548 1.00 54.88 68 ARG A CA 1
ATOM 476 C C . ARG A 1 68 ? 17.576 9.371 -85.029 1.00 54.88 68 ARG A C 1
ATOM 478 O O . ARG A 1 68 ? 17.485 8.223 -85.449 1.00 54.88 68 ARG A O 1
ATOM 485 N N . ILE A 1 69 ? 17.447 10.439 -85.819 1.00 56.38 69 ILE A N 1
ATOM 486 C CA . ILE A 1 69 ? 17.142 10.377 -87.260 1.00 56.38 69 ILE A CA 1
ATOM 487 C C . ILE A 1 69 ? 18.305 10.973 -88.064 1.00 56.38 69 ILE A C 1
ATOM 489 O O . ILE A 1 69 ? 18.693 12.119 -87.836 1.00 56.38 69 ILE A O 1
ATOM 493 N N . GLU A 1 70 ? 18.838 10.196 -89.015 1.00 53.12 70 GLU A N 1
ATOM 494 C CA . GLU A 1 70 ? 20.026 10.540 -89.828 1.00 53.12 70 GLU A CA 1
ATOM 495 C C . GLU A 1 70 ? 19.765 10.610 -91.343 1.00 53.12 70 GLU A C 1
ATOM 497 O O . GLU A 1 70 ? 20.612 11.089 -92.094 1.00 53.12 70 GLU A O 1
ATOM 502 N N . ALA A 1 71 ? 18.607 10.133 -91.810 1.00 49.44 71 ALA A N 1
ATOM 503 C CA . ALA A 1 71 ? 18.265 10.068 -93.231 1.00 49.44 71 ALA A CA 1
ATOM 504 C C . ALA A 1 71 ? 17.168 11.090 -93.599 1.00 49.44 71 ALA A C 1
ATOM 506 O O . ALA A 1 71 ? 16.234 11.289 -92.811 1.00 49.44 71 ALA A O 1
ATOM 507 N N . PRO A 1 72 ? 17.216 11.718 -94.792 1.00 46.59 72 PRO A N 1
ATOM 508 C CA . PRO A 1 72 ? 16.144 12.596 -95.254 1.00 46.59 72 PRO A CA 1
ATOM 509 C C . PRO A 1 72 ? 14.828 11.815 -95.421 1.00 46.59 72 PRO A C 1
ATOM 511 O O . PRO A 1 72 ? 14.745 10.920 -96.258 1.00 46.59 72 PRO A O 1
ATOM 514 N N . GLY A 1 73 ? 13.797 12.163 -94.640 1.00 51.97 73 GLY A N 1
ATOM 515 C CA . GLY A 1 73 ? 12.454 11.563 -94.734 1.00 51.97 73 GLY A CA 1
ATOM 516 C C . GLY A 1 73 ? 12.057 10.578 -93.623 1.00 51.97 73 GLY A C 1
ATOM 517 O O . GLY A 1 73 ? 11.045 9.895 -93.766 1.00 51.97 73 GLY A O 1
ATOM 518 N N . GLY A 1 74 ? 12.803 10.490 -92.516 1.00 49.44 74 GLY A N 1
ATOM 519 C CA . GLY A 1 74 ? 12.418 9.657 -91.367 1.00 49.44 74 GLY A CA 1
ATOM 520 C C . GLY A 1 74 ? 11.130 10.120 -90.662 1.00 49.44 74 GLY A C 1
ATOM 521 O O . GLY A 1 74 ? 10.962 11.300 -90.351 1.00 49.44 74 GLY A O 1
ATOM 522 N N . THR A 1 75 ? 10.227 9.180 -90.364 1.00 44.31 75 THR A N 1
ATOM 523 C CA . THR A 1 75 ? 9.011 9.408 -89.557 1.00 44.31 75 THR A CA 1
ATOM 524 C C . THR A 1 75 ? 9.187 8.815 -88.161 1.00 44.31 75 THR A C 1
ATOM 526 O O . THR A 1 75 ? 9.503 7.632 -88.048 1.00 44.31 75 THR A O 1
ATOM 529 N N . ALA A 1 76 ? 8.923 9.590 -87.105 1.00 44.75 76 ALA A N 1
ATOM 530 C CA . ALA A 1 76 ? 8.811 9.062 -85.747 1.00 44.75 76 ALA A CA 1
ATOM 531 C C . ALA A 1 76 ? 7.340 8.731 -85.436 1.00 44.75 76 ALA A C 1
ATOM 533 O O . ALA A 1 76 ? 6.456 9.577 -85.604 1.00 44.75 76 ALA A O 1
ATOM 534 N N . LYS A 1 77 ? 7.075 7.501 -84.983 1.00 39.75 77 LYS A N 1
ATOM 535 C CA . LYS A 1 77 ? 5.748 7.024 -84.560 1.00 39.75 77 LYS A CA 1
ATOM 536 C C . LYS A 1 77 ? 5.829 6.493 -83.135 1.00 39.75 77 LYS A C 1
ATOM 538 O O . LYS A 1 77 ? 6.781 5.783 -82.818 1.00 39.75 77 LYS A O 1
ATOM 543 N N . THR A 1 78 ? 4.841 6.794 -82.296 1.00 40.47 78 THR A N 1
ATOM 544 C CA . THR A 1 78 ? 4.723 6.164 -80.976 1.00 40.47 78 THR A CA 1
ATOM 545 C C . THR A 1 78 ? 3.260 6.021 -80.558 1.00 40.47 78 THR A C 1
ATOM 547 O O . THR A 1 78 ? 2.436 6.904 -80.812 1.00 40.47 78 THR A O 1
ATOM 550 N N . SER A 1 79 ? 2.945 4.898 -79.917 1.00 35.94 79 SER A N 1
ATOM 551 C CA . SER A 1 79 ? 1.689 4.646 -79.220 1.00 35.94 79 SER A CA 1
ATOM 552 C C . SER A 1 79 ? 1.990 4.541 -77.729 1.00 35.94 79 SER A C 1
ATOM 554 O O . SER A 1 79 ? 2.812 3.728 -77.307 1.00 35.94 79 SER A O 1
ATOM 556 N N . VAL A 1 80 ? 1.343 5.378 -76.919 1.00 36.19 80 VAL A N 1
ATOM 557 C CA . VAL A 1 80 ? 1.527 5.371 -75.463 1.00 36.19 80 VAL A CA 1
ATOM 558 C C . VAL A 1 80 ? 0.203 5.006 -74.813 1.00 36.19 80 VAL A C 1
ATOM 560 O O . VAL A 1 80 ? -0.802 5.679 -75.027 1.00 36.19 80 VAL A O 1
ATOM 563 N N . THR A 1 81 ? 0.221 3.950 -74.002 1.00 32.06 81 THR A N 1
ATOM 564 C CA . THR A 1 81 ? -0.845 3.635 -73.044 1.00 32.06 81 THR A CA 1
ATOM 565 C C . THR A 1 81 ? -0.215 3.671 -71.663 1.00 32.06 81 THR A C 1
ATOM 567 O O . THR A 1 81 ? 0.835 3.060 -71.463 1.00 32.06 81 THR A O 1
ATOM 570 N N . GLY A 1 82 ? -0.811 4.402 -70.726 1.00 33.59 82 GLY A N 1
ATOM 571 C CA . GLY A 1 82 ? -0.272 4.539 -69.378 1.00 33.59 82 GLY A CA 1
ATOM 572 C C . GLY A 1 82 ? -1.375 4.555 -68.334 1.00 33.59 82 GLY A C 1
ATOM 573 O O . GLY A 1 82 ? -2.376 5.250 -68.502 1.00 33.59 82 GLY A O 1
ATOM 574 N N . THR A 1 83 ? -1.152 3.812 -67.255 1.00 31.06 83 THR A N 1
ATOM 575 C CA . THR A 1 83 ? -1.922 3.894 -66.011 1.00 31.06 83 THR A CA 1
ATOM 576 C C . THR A 1 83 ? -1.039 4.572 -64.971 1.00 31.06 83 THR A C 1
ATOM 578 O O . THR A 1 83 ? 0.128 4.197 -64.832 1.00 31.06 83 THR A O 1
ATOM 581 N N . ARG A 1 84 ? -1.565 5.553 -64.234 1.00 31.48 84 ARG A N 1
ATOM 582 C CA . ARG A 1 84 ? -0.891 6.105 -63.049 1.00 31.48 84 ARG A CA 1
ATOM 583 C C . ARG A 1 84 ? -1.751 5.869 -61.818 1.00 31.48 84 ARG A C 1
ATOM 585 O O . ARG A 1 84 ? -2.951 6.122 -61.866 1.00 31.48 84 ARG A O 1
ATOM 592 N N . THR A 1 85 ? -1.106 5.432 -60.744 1.00 29.98 85 THR A N 1
ATOM 593 C CA . THR A 1 85 ? -1.691 5.275 -59.411 1.00 29.98 85 THR A CA 1
ATOM 594 C C . THR A 1 85 ? -0.913 6.169 -58.461 1.00 29.98 85 THR A C 1
ATOM 596 O O . THR A 1 85 ? 0.316 6.093 -58.422 1.00 29.98 85 THR A O 1
ATOM 599 N N . GLU A 1 86 ? -1.605 7.015 -57.705 1.00 32.12 86 GLU A N 1
ATOM 600 C CA . GLU A 1 86 ? -0.998 7.830 -56.648 1.00 32.12 86 GLU A CA 1
ATOM 601 C C . GLU A 1 86 ? -1.653 7.490 -55.305 1.00 32.12 86 GLU A C 1
ATOM 603 O O . GLU A 1 86 ? -2.844 7.184 -55.240 1.00 32.12 86 GLU A O 1
ATOM 608 N N . SER A 1 87 ? -0.835 7.457 -54.251 1.00 28.45 87 SER A N 1
ATOM 609 C CA . SER A 1 87 ? -1.233 7.075 -52.891 1.00 28.45 87 SER A CA 1
ATOM 610 C C . SER A 1 87 ? -1.104 8.291 -51.981 1.00 28.45 87 SER A C 1
ATOM 612 O O . SER A 1 87 ? -0.043 8.913 -51.953 1.00 28.45 87 SER A O 1
ATOM 614 N N . MET A 1 88 ? -2.155 8.609 -51.226 1.00 29.06 88 MET A N 1
ATOM 615 C CA . MET A 1 88 ? -2.096 9.581 -50.131 1.00 29.06 88 MET A CA 1
ATOM 616 C C . MET A 1 88 ? -2.243 8.859 -48.792 1.00 29.06 88 MET A C 1
ATOM 618 O O . MET A 1 88 ? -3.101 7.987 -48.640 1.00 29.06 88 MET A O 1
ATOM 622 N N . THR A 1 89 ? -1.417 9.258 -47.826 1.00 27.86 89 THR A N 1
ATOM 623 C CA . THR A 1 89 ? -1.413 8.739 -46.455 1.00 27.86 89 THR A CA 1
ATOM 624 C C . THR A 1 89 ? -1.600 9.906 -45.494 1.00 27.86 89 THR A C 1
ATOM 626 O O . THR A 1 89 ? -0.855 10.883 -45.554 1.00 27.86 89 THR A O 1
ATOM 629 N N . THR A 1 90 ? -2.586 9.804 -44.609 1.00 27.97 90 THR A N 1
ATOM 630 C CA . THR A 1 90 ? -2.860 10.765 -43.534 1.00 27.97 90 THR A CA 1
ATOM 631 C C . THR A 1 90 ? -3.053 10.015 -42.220 1.00 27.97 90 THR A C 1
ATOM 633 O O . THR A 1 90 ? -3.665 8.948 -42.189 1.00 27.97 90 THR A O 1
ATOM 636 N N . THR A 1 91 ? -2.529 10.573 -41.128 1.00 25.06 91 THR A N 1
ATOM 637 C CA . THR A 1 91 ? -2.533 9.929 -39.807 1.00 25.06 91 THR A CA 1
ATOM 638 C C . THR A 1 91 ? -3.446 10.689 -38.851 1.00 25.06 91 THR A C 1
ATOM 640 O O . THR A 1 91 ? -3.085 11.764 -38.382 1.00 25.06 91 THR A O 1
ATOM 643 N N . ALA A 1 92 ? -4.615 10.127 -38.540 1.00 24.09 92 ALA A N 1
ATOM 644 C CA . ALA A 1 92 ? -5.470 10.554 -37.432 1.00 24.09 92 ALA A CA 1
ATOM 645 C C . ALA A 1 92 ? -6.382 9.394 -36.996 1.00 24.09 92 ALA A C 1
ATOM 647 O O . ALA A 1 92 ? -6.909 8.675 -37.845 1.00 24.09 92 ALA A O 1
ATOM 648 N N . THR A 1 93 ? -6.585 9.227 -35.687 1.00 22.56 93 THR A N 1
ATOM 649 C CA . THR A 1 93 ? -7.370 8.122 -35.109 1.00 22.56 93 THR A CA 1
ATOM 650 C C . THR A 1 93 ? -8.639 8.657 -34.449 1.00 22.56 93 THR A C 1
ATOM 652 O O . THR A 1 93 ? -8.552 9.268 -33.388 1.00 22.56 93 THR A O 1
ATOM 655 N N . ILE A 1 94 ? -9.815 8.401 -35.034 1.00 22.98 94 ILE A N 1
ATOM 656 C CA . ILE A 1 94 ? -11.125 8.556 -34.372 1.00 22.98 94 ILE A CA 1
ATOM 657 C C . ILE A 1 94 ? -12.037 7.401 -34.817 1.00 22.98 94 ILE A C 1
ATOM 659 O O . ILE A 1 94 ? -12.127 7.106 -36.008 1.00 22.98 94 ILE A O 1
ATOM 663 N N . SER A 1 95 ? -12.716 6.756 -33.865 1.00 22.12 95 SER A N 1
ATOM 664 C CA . SER A 1 95 ? -13.525 5.547 -34.083 1.00 22.12 95 SER A CA 1
ATOM 665 C C . SER A 1 95 ? -15.029 5.828 -33.996 1.00 22.12 95 SER A C 1
ATOM 667 O O . SER A 1 95 ? -15.503 6.193 -32.924 1.00 22.12 95 SER A O 1
ATOM 669 N N . VAL A 1 96 ? -15.802 5.567 -35.061 1.00 20.89 96 VAL A N 1
ATOM 670 C CA . VAL A 1 96 ? -17.276 5.398 -35.008 1.00 20.89 96 VAL A CA 1
ATOM 671 C C . VAL A 1 96 ? -17.723 4.376 -36.073 1.00 20.89 96 VAL A C 1
ATOM 673 O O . VAL A 1 96 ? -17.085 4.256 -37.116 1.00 20.89 96 VAL A O 1
ATOM 676 N N . SER A 1 97 ? -18.791 3.610 -35.819 1.00 21.95 97 SER A N 1
ATOM 677 C CA . SER A 1 97 ? -19.153 2.381 -36.553 1.00 21.95 97 SER A CA 1
ATOM 678 C C . SER A 1 97 ? -20.542 2.405 -37.233 1.00 21.95 97 SER A C 1
ATOM 680 O O . SER A 1 97 ? -21.526 2.817 -36.626 1.00 21.95 97 SER A O 1
ATOM 682 N N . ALA A 1 98 ? -20.643 1.896 -38.477 1.00 20.47 98 ALA A N 1
ATOM 683 C CA . ALA A 1 98 ? -21.892 1.537 -39.191 1.00 20.47 98 ALA A CA 1
ATOM 684 C C . ALA A 1 98 ? -21.618 0.599 -40.408 1.00 20.47 98 ALA A C 1
ATOM 686 O O . ALA A 1 98 ? -20.461 0.313 -40.706 1.00 20.47 98 ALA A O 1
ATOM 687 N N . LYS A 1 99 ? -22.657 0.052 -41.076 1.00 19.73 99 LYS A N 1
ATOM 688 C CA . LYS A 1 99 ? -22.621 -1.266 -41.776 1.00 19.73 99 LYS A CA 1
ATOM 689 C C . LYS A 1 99 ? -23.076 -1.280 -43.261 1.00 19.73 99 LYS A C 1
ATOM 691 O O . LYS A 1 99 ? -24.122 -0.711 -43.539 1.00 19.73 99 LYS A O 1
ATOM 696 N N . LEU A 1 100 ? -22.408 -2.114 -44.095 1.00 20.86 100 LEU A N 1
ATOM 697 C CA . LEU A 1 100 ? -22.804 -2.691 -45.425 1.00 20.86 100 LEU A CA 1
ATOM 698 C C . LEU A 1 100 ? -23.171 -1.694 -46.564 1.00 20.86 100 LEU A C 1
ATOM 700 O O . LEU A 1 100 ? -23.675 -0.618 -46.301 1.00 20.86 100 LEU A O 1
ATOM 704 N N . SER A 1 101 ? -23.050 -1.951 -47.877 1.00 21.12 101 SER A N 1
ATOM 705 C CA . SER A 1 101 ? -22.479 -3.003 -48.769 1.00 21.12 101 SER A CA 1
ATOM 706 C C . SER A 1 101 ? -22.499 -2.419 -50.215 1.00 21.12 101 SER A C 1
ATOM 708 O O . SER A 1 101 ? -23.093 -1.358 -50.387 1.00 21.12 101 SER A O 1
ATOM 710 N N . VAL A 1 102 ? -21.944 -2.937 -51.322 1.00 21.34 102 VAL A N 1
ATOM 711 C CA . VAL A 1 102 ? -21.301 -4.193 -51.807 1.00 21.34 102 VAL A CA 1
ATOM 712 C C . VAL A 1 102 ? -20.103 -3.693 -52.686 1.00 21.34 102 VAL A C 1
ATOM 714 O O . VAL A 1 102 ? -20.181 -2.568 -53.171 1.00 21.34 102 VAL A O 1
ATOM 717 N N . ALA A 1 103 ? -18.956 -4.340 -52.942 1.00 22.05 103 ALA A N 1
ATOM 718 C CA . ALA A 1 103 ? -18.641 -5.744 -53.240 1.00 22.05 103 ALA A CA 1
ATOM 719 C C . ALA A 1 103 ? -17.222 -6.157 -52.753 1.00 22.05 103 ALA A C 1
ATOM 721 O O . ALA A 1 103 ? -16.798 -5.731 -51.682 1.00 22.05 103 ALA A O 1
ATOM 722 N N . GLU A 1 104 ? -16.511 -7.007 -53.509 1.00 22.28 104 GLU A N 1
ATOM 723 C CA . GLU A 1 104 ? -15.213 -7.594 -53.142 1.00 22.28 104 GLU A CA 1
ATOM 724 C C . GLU A 1 104 ? -14.020 -6.632 -53.286 1.00 22.28 104 GLU A C 1
ATOM 726 O O . GLU A 1 104 ? -13.638 -6.223 -54.383 1.00 22.28 104 GLU A O 1
ATOM 731 N N . VAL A 1 105 ? -13.375 -6.364 -52.150 1.00 22.47 105 VAL A N 1
ATOM 732 C CA . VAL A 1 105 ? -11.951 -6.028 -52.033 1.00 22.47 105 VAL A CA 1
ATOM 733 C C . VAL A 1 105 ? -11.392 -6.961 -50.961 1.00 22.47 105 VAL A C 1
ATOM 735 O O . VAL A 1 105 ? -11.894 -6.959 -49.837 1.00 22.47 105 VAL A O 1
ATOM 738 N N . GLU A 1 106 ? -10.367 -7.755 -51.276 1.00 22.19 106 GLU A N 1
ATOM 739 C CA . GLU A 1 106 ? -9.621 -8.477 -50.241 1.00 22.19 106 GLU A CA 1
ATOM 740 C C . GLU A 1 106 ? -8.783 -7.475 -49.438 1.00 22.19 106 GLU A C 1
ATOM 742 O O . GLU A 1 106 ? -7.847 -6.869 -49.959 1.00 22.19 106 GLU A O 1
ATOM 747 N N . ALA A 1 107 ? -9.128 -7.289 -48.164 1.00 23.62 107 ALA A N 1
ATOM 748 C CA . ALA A 1 107 ? -8.376 -6.457 -47.234 1.00 23.62 107 ALA A CA 1
ATOM 749 C C . ALA A 1 107 ? -8.300 -7.133 -45.858 1.00 23.62 107 ALA A C 1
ATOM 751 O O . ALA A 1 107 ? -9.295 -7.220 -45.137 1.00 23.62 107 ALA A O 1
ATOM 752 N N . SER A 1 108 ? -7.105 -7.584 -45.476 1.00 22.53 108 SER A N 1
ATOM 753 C CA . SER A 1 108 ? -6.762 -7.902 -44.089 1.00 22.53 108 SER A CA 1
ATOM 754 C C . SER A 1 108 ? -6.202 -6.643 -43.422 1.00 22.53 108 SER A C 1
ATOM 756 O O . SER A 1 108 ? -5.272 -6.021 -43.931 1.00 22.53 108 SER A O 1
ATOM 758 N N . ALA A 1 109 ? -6.794 -6.224 -42.303 1.00 22.97 109 ALA A N 1
ATOM 759 C CA . ALA A 1 109 ? -6.489 -4.935 -41.688 1.00 22.97 109 ALA A CA 1
ATOM 760 C C . ALA A 1 109 ? -5.712 -5.069 -40.371 1.00 22.97 109 ALA A C 1
ATOM 762 O O . ALA A 1 109 ? -6.204 -5.653 -39.406 1.00 22.97 109 ALA A O 1
ATOM 763 N N . SER A 1 110 ? -4.565 -4.394 -40.298 1.00 22.33 110 SER A N 1
ATOM 764 C CA . SER A 1 110 ? -4.042 -3.808 -39.063 1.00 22.33 110 SER A CA 1
ATOM 765 C C . SER A 1 110 ? -3.622 -2.355 -39.338 1.00 22.33 110 SER A C 1
ATOM 767 O O . SER A 1 110 ? -2.833 -2.076 -40.232 1.00 22.33 110 SER A O 1
ATOM 769 N N . THR A 1 111 ? -4.258 -1.430 -38.611 1.00 25.41 111 THR A N 1
ATOM 770 C CA . THR A 1 111 ? -3.983 0.021 -38.481 1.00 25.41 111 THR A CA 1
ATOM 771 C C . THR A 1 111 ? -3.090 0.707 -39.536 1.00 25.41 111 THR A C 1
ATOM 773 O O . THR A 1 111 ? -1.879 0.825 -39.354 1.00 25.41 111 THR A O 1
ATOM 776 N N . GLY A 1 112 ? -3.715 1.295 -40.564 1.00 25.75 112 GLY A N 1
ATOM 777 C CA . GLY A 1 112 ? -3.081 2.266 -41.468 1.00 25.75 112 GLY A CA 1
ATOM 778 C C . GLY A 1 112 ? -3.908 2.518 -42.733 1.00 25.75 112 GLY A C 1
ATOM 779 O O . GLY A 1 112 ? -3.990 1.651 -43.598 1.00 25.75 112 GLY A O 1
ATOM 780 N N . HIS A 1 113 ? -4.535 3.691 -42.867 1.00 28.83 113 HIS A N 1
ATOM 781 C CA . HIS A 1 113 ? -5.362 4.005 -44.040 1.00 28.83 113 HIS A CA 1
ATOM 782 C C . HIS A 1 113 ? -4.528 4.590 -45.190 1.00 28.83 113 HIS A C 1
ATOM 784 O O . HIS A 1 113 ? -3.795 5.560 -45.018 1.00 28.83 113 HIS A O 1
ATOM 790 N N . THR A 1 114 ? -4.677 4.020 -46.388 1.00 26.14 114 THR A N 1
ATOM 791 C CA . THR A 1 114 ? -4.170 4.576 -47.653 1.00 26.14 114 THR A CA 1
ATOM 792 C C . THR A 1 114 ? -5.257 4.421 -48.709 1.00 26.14 114 THR A C 1
ATOM 794 O O . THR A 1 114 ? -5.806 3.332 -48.864 1.00 26.14 114 THR A O 1
ATOM 797 N N . ALA A 1 115 ? -5.564 5.489 -49.444 1.00 26.28 115 ALA A N 1
ATOM 798 C CA . ALA A 1 115 ? -6.459 5.432 -50.598 1.00 26.28 115 ALA A CA 1
ATOM 799 C C . ALA A 1 115 ? -5.648 5.542 -51.896 1.00 26.28 115 ALA A C 1
ATOM 801 O O . ALA A 1 115 ? -4.736 6.366 -51.998 1.00 26.28 115 ALA A O 1
ATOM 802 N N . GLN A 1 116 ? -5.997 4.721 -52.888 1.00 27.73 116 GLN A N 1
ATOM 803 C CA . GLN A 1 116 ? -5.417 4.747 -54.230 1.00 27.73 116 GLN A CA 1
ATOM 804 C C . GLN A 1 116 ? -6.507 5.004 -55.268 1.00 27.73 116 GLN A C 1
ATOM 806 O O . GLN A 1 116 ? -7.583 4.411 -55.208 1.00 27.73 116 GLN A O 1
ATOM 811 N N . GLN A 1 117 ? -6.205 5.841 -56.259 1.00 26.25 117 GLN A N 1
ATOM 812 C CA . GLN A 1 117 ? -6.980 5.926 -57.496 1.00 26.25 117 GLN A CA 1
ATOM 813 C C . GLN A 1 117 ? -6.057 5.734 -58.695 1.00 26.25 117 GLN A C 1
ATOM 815 O O . GLN A 1 117 ? -4.923 6.217 -58.705 1.00 26.25 117 GLN A O 1
ATOM 820 N N . SER A 1 118 ? -6.565 5.026 -59.702 1.00 26.41 118 SER A N 1
ATOM 821 C CA . SER A 1 118 ? -5.846 4.687 -60.928 1.00 26.41 118 SER A CA 1
ATOM 822 C C . SER A 1 118 ? -6.625 5.193 -62.134 1.00 26.41 118 SER A C 1
ATOM 824 O O . SER A 1 118 ? -7.798 4.854 -62.287 1.00 26.41 118 SER A O 1
ATOM 826 N N . LEU A 1 119 ? -5.977 5.968 -63.006 1.00 27.03 119 LEU A N 1
ATOM 827 C CA . LEU A 1 119 ? -6.577 6.442 -64.255 1.00 27.03 119 LEU A CA 1
ATOM 828 C C . LEU A 1 119 ? -5.713 6.026 -65.451 1.00 27.03 119 LEU A C 1
ATOM 830 O O . LEU A 1 119 ? -4.484 6.136 -65.406 1.00 27.03 119 LEU A O 1
ATOM 834 N N . THR A 1 120 ? -6.369 5.545 -66.509 1.00 29.08 120 THR A N 1
ATOM 835 C CA . THR A 1 120 ? -5.731 4.995 -67.714 1.00 29.08 120 THR A CA 1
ATOM 836 C C . THR A 1 120 ? -6.204 5.733 -68.957 1.00 29.08 120 THR A C 1
ATOM 838 O O . THR A 1 120 ? -7.403 5.929 -69.151 1.00 29.08 120 THR A O 1
ATOM 841 N N . TYR A 1 121 ? -5.273 6.092 -69.838 1.00 32.00 121 TYR A N 1
ATOM 842 C CA . TYR A 1 121 ? -5.575 6.647 -71.160 1.00 32.00 121 TYR A CA 1
ATOM 843 C C . TYR A 1 121 ? -4.464 6.322 -72.166 1.00 32.00 121 TYR A C 1
ATOM 845 O O . TYR A 1 121 ? -3.321 6.041 -71.792 1.00 32.00 121 TYR A O 1
ATOM 853 N N . GLY A 1 122 ? -4.801 6.361 -73.458 1.00 30.73 122 GLY A N 1
ATOM 854 C CA . GLY A 1 122 ? -3.839 6.153 -74.537 1.00 30.73 122 GLY A CA 1
ATOM 855 C C . GLY A 1 122 ? -4.303 6.705 -75.884 1.00 30.73 122 GLY A C 1
ATOM 856 O O . GLY A 1 122 ? -5.493 6.691 -76.198 1.00 30.73 122 GLY A O 1
ATOM 857 N N . THR A 1 123 ? -3.345 7.193 -76.671 1.00 35.31 123 THR A N 1
ATOM 858 C CA . THR A 1 123 ? -3.509 7.664 -78.057 1.00 35.31 123 THR A CA 1
ATOM 859 C C . THR A 1 123 ? -2.215 7.420 -78.847 1.00 35.31 123 THR A C 1
ATOM 861 O O . THR A 1 123 ? -1.118 7.411 -78.283 1.00 35.31 123 THR A O 1
ATOM 864 N N . GLU A 1 124 ? -2.325 7.207 -80.162 1.00 35.34 124 GLU A N 1
ATOM 865 C CA . GLU A 1 124 ? -1.174 7.106 -81.074 1.00 35.34 124 GLU A CA 1
ATOM 866 C C . GLU A 1 124 ? -0.948 8.447 -81.787 1.00 35.34 124 GLU A C 1
ATOM 868 O O . GLU A 1 124 ? -1.895 9.053 -82.292 1.00 35.34 124 GLU A O 1
ATOM 873 N N . VAL A 1 125 ? 0.305 8.918 -81.844 1.00 40.06 125 VAL A N 1
ATOM 874 C CA . VAL A 1 125 ? 0.667 10.201 -82.472 1.00 40.06 125 VAL A CA 1
ATOM 875 C C . VAL A 1 125 ? 1.951 10.045 -83.297 1.00 40.06 125 VAL A C 1
ATOM 877 O O . VAL A 1 125 ? 2.881 9.337 -82.909 1.00 40.06 125 VAL A O 1
ATOM 880 N N . GLN A 1 126 ? 2.012 10.706 -84.457 1.00 43.66 126 GLN A N 1
ATOM 881 C CA . GLN A 1 126 ? 3.127 10.609 -85.409 1.00 43.66 126 GLN A CA 1
ATOM 882 C C . GLN A 1 126 ? 3.654 12.007 -85.767 1.00 43.66 126 GLN A C 1
ATOM 884 O O . GLN A 1 126 ? 2.866 12.932 -85.963 1.00 43.66 126 GLN A O 1
ATOM 889 N N . GLN A 1 127 ? 4.978 12.159 -85.876 1.00 45.44 127 GLN A N 1
ATOM 890 C CA . GLN A 1 127 ? 5.641 13.421 -86.223 1.00 45.44 127 GLN A CA 1
ATOM 891 C C . GLN A 1 127 ? 6.710 13.190 -87.303 1.00 45.44 127 GLN A C 1
ATOM 893 O O . GLN A 1 127 ? 7.617 12.370 -87.152 1.00 45.44 127 GLN A O 1
ATOM 898 N N . ASN A 1 128 ? 6.618 13.953 -88.395 1.00 46.41 128 ASN A N 1
ATOM 899 C CA . ASN A 1 128 ? 7.586 13.928 -89.495 1.00 46.41 128 ASN A CA 1
ATOM 900 C C . ASN A 1 128 ? 8.710 14.943 -89.250 1.00 46.41 128 ASN A C 1
ATOM 902 O O . ASN A 1 128 ? 8.435 16.073 -88.834 1.00 46.41 128 ASN A O 1
ATOM 906 N N . VAL A 1 129 ? 9.961 14.557 -89.531 1.00 47.28 129 VAL A N 1
ATOM 907 C CA . VAL A 1 129 ? 11.160 15.393 -89.333 1.00 47.28 129 VAL A CA 1
ATOM 908 C C . VAL A 1 129 ? 12.112 15.227 -90.524 1.00 47.28 129 VAL A C 1
ATOM 910 O O . VAL A 1 129 ? 12.312 14.124 -91.021 1.00 47.28 129 VAL A O 1
ATOM 913 N N . SER A 1 130 ? 12.703 16.321 -91.013 1.00 46.69 130 SER A N 1
ATOM 914 C CA . SER A 1 130 ? 13.658 16.301 -92.133 1.00 46.69 130 SER A CA 1
ATOM 915 C C . SER A 1 130 ? 15.014 16.865 -91.722 1.00 46.69 130 SER A C 1
ATOM 917 O O . SER A 1 130 ? 15.098 17.987 -91.229 1.00 46.69 130 SER A O 1
ATOM 919 N N . VAL A 1 131 ? 16.074 16.095 -91.972 1.00 48.38 131 VAL A N 1
ATOM 920 C CA . VAL A 1 131 ? 17.477 16.469 -91.732 1.00 48.38 131 VAL A CA 1
ATOM 921 C C . VAL A 1 131 ? 18.235 16.635 -93.050 1.00 48.38 131 VAL A C 1
ATOM 923 O O . VAL A 1 131 ? 17.901 16.009 -94.058 1.00 48.38 131 VAL A O 1
ATOM 926 N N . ARG A 1 132 ? 19.250 17.506 -93.055 1.00 47.16 132 ARG A N 1
ATOM 927 C CA . ARG A 1 132 ? 20.158 17.704 -94.198 1.00 47.16 132 ARG A CA 1
ATOM 928 C C . ARG A 1 132 ? 21.272 16.644 -94.189 1.00 47.16 132 ARG A C 1
ATOM 930 O O . ARG A 1 132 ? 21.613 16.167 -93.107 1.00 47.16 132 ARG A O 1
ATOM 937 N N . PRO A 1 133 ? 21.886 16.309 -95.342 1.00 48.44 133 PRO A N 1
ATOM 938 C CA . PRO A 1 133 ? 23.019 15.384 -95.387 1.00 48.44 133 PRO A CA 1
ATOM 939 C C . PRO A 1 133 ? 24.135 15.803 -94.418 1.00 48.44 133 PRO A C 1
ATOM 941 O O . PRO A 1 133 ? 24.595 16.943 -94.461 1.00 48.44 133 PRO A O 1
ATOM 944 N N . GLY A 1 134 ? 24.549 14.889 -93.537 1.00 53.84 134 GLY A N 1
ATOM 945 C CA . GLY A 1 134 ? 25.578 15.138 -92.518 1.00 53.84 134 GLY A CA 1
ATOM 946 C C . GLY A 1 134 ? 25.083 15.741 -91.194 1.00 53.84 134 GLY A C 1
ATOM 947 O O . GLY A 1 134 ? 25.906 15.982 -90.316 1.00 53.84 134 GLY A O 1
ATOM 948 N N . GLN A 1 135 ? 23.777 15.966 -91.013 1.00 52.41 135 GLN A N 1
ATOM 949 C CA . GLN A 1 135 ? 23.181 16.303 -89.712 1.00 52.41 135 GLN A CA 1
ATOM 950 C C . GLN A 1 135 ? 22.324 15.152 -89.182 1.00 52.41 135 GLN A C 1
ATOM 952 O O . GLN A 1 135 ? 21.721 14.413 -89.957 1.00 52.41 135 GLN A O 1
ATOM 957 N N . TYR A 1 136 ? 22.194 15.064 -87.857 1.00 51.56 136 TYR A N 1
ATOM 958 C CA . TYR A 1 136 ? 21.192 14.219 -87.209 1.00 51.56 136 TYR A CA 1
ATOM 959 C C . TYR A 1 136 ? 20.281 15.049 -86.304 1.00 51.56 136 TYR A C 1
ATOM 961 O O . TYR A 1 136 ? 20.684 16.099 -85.791 1.00 51.56 136 TYR A O 1
ATOM 969 N N . ALA A 1 137 ? 19.053 14.566 -86.117 1.00 47.81 137 ALA A N 1
ATOM 970 C CA . ALA A 1 137 ? 18.090 15.129 -85.180 1.00 47.81 137 ALA A CA 1
ATOM 971 C C . ALA A 1 137 ? 17.767 14.130 -84.065 1.00 47.81 137 ALA A C 1
ATOM 973 O O . ALA A 1 137 ? 17.641 12.932 -84.326 1.00 47.81 137 ALA A O 1
ATOM 974 N N . LEU A 1 138 ? 17.612 14.630 -82.839 1.00 51.53 138 LEU A N 1
ATOM 975 C CA . LEU A 1 138 ? 17.048 13.893 -81.708 1.00 51.53 138 LEU A CA 1
ATOM 976 C C . LEU A 1 138 ? 15.610 14.358 -81.478 1.00 51.53 138 LEU A C 1
ATOM 978 O O . LEU A 1 138 ? 15.360 15.562 -81.395 1.00 51.53 138 LEU A O 1
ATOM 982 N N . VAL A 1 139 ? 14.679 13.407 -81.391 1.00 51.22 139 VAL A N 1
ATOM 983 C CA . VAL A 1 139 ? 13.241 13.658 -81.228 1.00 51.22 139 VAL A CA 1
ATOM 984 C C . VAL A 1 139 ? 12.742 13.010 -79.937 1.00 51.22 139 VAL A C 1
ATOM 986 O O . VAL A 1 139 ? 12.888 11.800 -79.758 1.00 51.22 139 VAL A O 1
ATOM 989 N N . SER A 1 140 ? 12.122 13.809 -79.066 1.00 55.19 140 SER A N 1
ATOM 990 C CA . SER A 1 140 ? 11.597 13.378 -77.761 1.00 55.19 140 SER A CA 1
ATOM 991 C C . SER A 1 140 ? 10.150 13.823 -77.568 1.00 55.19 140 SER A C 1
ATOM 993 O O . SER A 1 140 ? 9.814 14.966 -77.877 1.00 55.19 140 SER A O 1
ATOM 995 N N . TYR A 1 141 ? 9.315 12.955 -76.994 1.00 50.34 141 TYR A N 1
ATOM 996 C CA . TYR A 1 141 ? 7.957 13.278 -76.545 1.00 50.34 141 TYR A CA 1
ATOM 997 C C . TYR A 1 141 ? 7.901 13.315 -75.015 1.00 50.34 141 TYR A C 1
ATOM 999 O O . TYR A 1 141 ? 8.561 12.519 -74.343 1.00 50.34 141 TYR A O 1
ATOM 1007 N N . GLY A 1 142 ? 7.126 14.238 -74.453 1.00 52.97 142 GLY A N 1
ATOM 1008 C CA . GLY A 1 142 ? 6.994 14.378 -73.006 1.00 52.97 142 GLY A CA 1
ATOM 1009 C C . GLY A 1 142 ? 5.878 15.327 -72.599 1.00 52.97 142 GLY A C 1
ATOM 1010 O O . GLY A 1 142 ? 5.276 16.009 -73.435 1.00 52.97 142 GLY A O 1
ATOM 1011 N N . VAL A 1 143 ? 5.614 15.365 -71.295 1.00 46.69 143 VAL A N 1
ATOM 1012 C CA . VAL A 1 143 ? 4.594 16.225 -70.688 1.00 46.69 143 VAL A CA 1
ATOM 1013 C C . VAL A 1 143 ? 5.288 17.362 -69.944 1.00 46.69 143 VAL A C 1
ATOM 1015 O O . VAL A 1 143 ? 6.253 17.139 -69.209 1.00 46.69 143 VAL A O 1
ATOM 1018 N N . TYR A 1 144 ? 4.800 18.585 -70.141 1.00 45.47 144 TYR A N 1
ATOM 1019 C CA . TYR A 1 144 ? 5.209 19.751 -69.365 1.00 45.47 144 TYR A CA 1
ATOM 1020 C C . TYR A 1 144 ? 4.345 19.846 -68.107 1.00 45.47 144 TYR A C 1
ATOM 1022 O O . TYR A 1 144 ? 3.113 19.877 -68.203 1.00 45.47 144 TYR A O 1
ATOM 1030 N N . SER A 1 145 ? 4.979 19.920 -66.938 1.00 43.50 145 SER A N 1
ATOM 1031 C CA . SER A 1 145 ? 4.294 20.087 -65.654 1.00 43.50 145 SER A CA 1
ATOM 1032 C C . SER A 1 145 ? 4.805 21.302 -64.879 1.00 43.50 145 SER A C 1
ATOM 1034 O O . SER A 1 145 ? 5.970 21.694 -64.976 1.00 43.50 145 SER A O 1
ATOM 1036 N N . TRP A 1 146 ? 3.900 21.909 -64.112 1.00 40.66 146 TRP A N 1
ATOM 1037 C CA . TRP A 1 146 ? 4.187 22.988 -63.166 1.00 40.66 146 TRP A CA 1
ATOM 1038 C C . TRP A 1 146 ? 4.243 22.428 -61.745 1.00 40.66 146 TRP A C 1
ATOM 1040 O O . TRP A 1 146 ? 3.362 21.656 -61.368 1.00 40.66 146 TRP A O 1
ATOM 1050 N N . LYS A 1 147 ? 5.239 22.836 -60.950 1.00 43.84 147 LYS A N 1
ATOM 1051 C CA . LYS A 1 147 ? 5.297 22.552 -59.506 1.00 43.84 147 LYS A CA 1
ATOM 1052 C C . LYS A 1 147 ? 4.852 23.781 -58.716 1.00 43.84 147 LYS A C 1
ATOM 1054 O O . LYS A 1 147 ? 5.483 24.828 -58.848 1.00 43.84 147 LYS A O 1
ATOM 1059 N N . THR A 1 148 ? 3.854 23.634 -57.848 1.00 41.47 148 THR A N 1
ATOM 1060 C CA . THR A 1 148 ? 3.424 24.696 -56.917 1.00 41.47 148 THR A CA 1
ATOM 1061 C C . THR A 1 148 ? 3.528 24.218 -55.467 1.00 41.47 148 THR A C 1
ATOM 1063 O O . THR A 1 148 ? 3.307 23.038 -55.185 1.00 41.47 148 THR A O 1
ATOM 1066 N N . THR A 1 149 ? 3.880 25.139 -54.565 1.00 41.59 149 THR A N 1
ATOM 1067 C CA . THR A 1 149 ? 4.025 24.911 -53.118 1.00 41.59 149 THR A CA 1
ATOM 1068 C C . THR A 1 149 ? 2.973 25.712 -52.354 1.00 41.59 149 THR A C 1
ATOM 1070 O O . THR A 1 149 ? 2.865 26.927 -52.550 1.00 41.59 149 THR A O 1
ATOM 1073 N N . TYR A 1 150 ? 2.253 25.053 -51.450 1.00 41.19 150 TYR A N 1
ATOM 1074 C CA . TYR A 1 150 ? 1.225 25.656 -50.597 1.00 41.19 150 TYR A CA 1
ATOM 1075 C C . TYR A 1 150 ? 1.567 25.458 -49.119 1.00 41.19 150 TYR A C 1
ATOM 1077 O O . TYR A 1 150 ? 2.170 24.440 -48.770 1.00 41.19 150 TYR A O 1
ATOM 1085 N N . ALA A 1 151 ? 1.159 26.411 -48.275 1.00 38.00 151 ALA A N 1
ATOM 1086 C CA . ALA A 1 151 ? 1.179 26.268 -46.824 1.00 38.00 151 ALA A CA 1
ATOM 1087 C C . ALA A 1 151 ? -0.173 26.644 -46.198 1.00 38.00 151 ALA A C 1
ATOM 1089 O O . ALA A 1 151 ? -0.861 27.556 -46.672 1.00 38.00 151 ALA A O 1
ATOM 1090 N N . ARG A 1 152 ? -0.537 25.943 -45.119 1.00 41.78 152 ARG A N 1
ATOM 1091 C CA . ARG A 1 152 ? -1.737 26.198 -44.303 1.00 41.78 152 ARG A CA 1
ATOM 1092 C C . ARG A 1 152 ? -1.355 26.476 -42.860 1.00 41.78 152 ARG A C 1
ATOM 1094 O O . ARG A 1 152 ? -0.406 25.880 -42.354 1.00 41.78 152 ARG A O 1
ATOM 1101 N N . THR A 1 153 ? -2.152 27.317 -42.208 1.00 38.41 153 THR A N 1
ATOM 1102 C CA . THR A 1 153 ? -1.967 27.694 -40.806 1.00 38.41 153 THR A CA 1
ATOM 1103 C C . THR A 1 153 ? -3.298 27.573 -40.070 1.00 38.41 153 THR A C 1
ATOM 1105 O O . THR A 1 153 ? -4.329 28.052 -40.544 1.00 38.41 153 THR A O 1
ATOM 1108 N N . TYR A 1 154 ? -3.276 26.953 -38.892 1.00 39.16 154 TYR A N 1
ATOM 1109 C CA . TYR A 1 154 ? -4.455 26.766 -38.041 1.00 39.16 154 TYR A CA 1
ATOM 1110 C C . TYR A 1 154 ? -4.348 27.608 -36.763 1.00 39.16 154 TYR A C 1
ATOM 1112 O O . TYR A 1 154 ? -3.257 27.983 -36.329 1.00 39.16 154 TYR A O 1
ATOM 1120 N N . THR A 1 155 ? -5.479 27.908 -36.127 1.00 36.50 155 THR A N 1
ATOM 1121 C CA . THR A 1 155 ? -5.522 28.557 -34.807 1.00 36.50 155 THR A CA 1
ATOM 1122 C C . THR A 1 155 ? -6.693 27.991 -34.015 1.00 36.50 155 THR A C 1
ATOM 1124 O O . THR A 1 155 ? -7.788 27.885 -34.556 1.00 36.50 155 THR A O 1
ATOM 1127 N N . ILE A 1 156 ? -6.474 27.650 -32.742 1.00 36.31 156 ILE A N 1
ATOM 1128 C CA . ILE A 1 156 ? -7.520 27.149 -31.841 1.00 36.31 156 ILE A CA 1
ATOM 1129 C C . ILE A 1 156 ? -7.652 28.107 -30.650 1.00 36.31 156 ILE A C 1
ATOM 1131 O O . ILE A 1 156 ? -6.782 28.118 -29.781 1.00 36.31 156 ILE A O 1
ATOM 1135 N N . PRO A 1 157 ? -8.736 28.895 -30.579 1.00 34.31 157 PRO A N 1
ATOM 1136 C CA . PRO A 1 157 ? -9.182 29.547 -29.358 1.00 34.31 157 PRO A CA 1
ATOM 1137 C C . PRO A 1 157 ? -10.558 28.987 -28.954 1.00 34.31 157 PRO A C 1
ATOM 1139 O O . PRO A 1 157 ? -11.579 29.438 -29.467 1.00 34.31 157 PRO A O 1
ATOM 1142 N N . GLY A 1 158 ? -10.607 27.999 -28.051 1.00 39.03 158 GLY A N 1
ATOM 1143 C CA . GLY A 1 158 ? -11.897 27.444 -27.603 1.00 39.03 158 GLY A CA 1
ATOM 1144 C C . GLY A 1 158 ? -11.848 26.261 -26.631 1.00 39.03 158 GLY A C 1
ATOM 1145 O O . GLY A 1 158 ? -12.669 26.202 -25.722 1.00 39.03 158 GLY A O 1
ATOM 1146 N N . CYS A 1 159 ? -10.874 25.355 -26.757 1.00 32.09 159 CYS A N 1
ATOM 1147 C CA . CYS A 1 159 ? -10.718 24.218 -25.841 1.00 32.09 159 CYS A CA 1
ATOM 1148 C C . CYS A 1 159 ? -9.639 24.532 -24.793 1.00 32.09 159 CYS 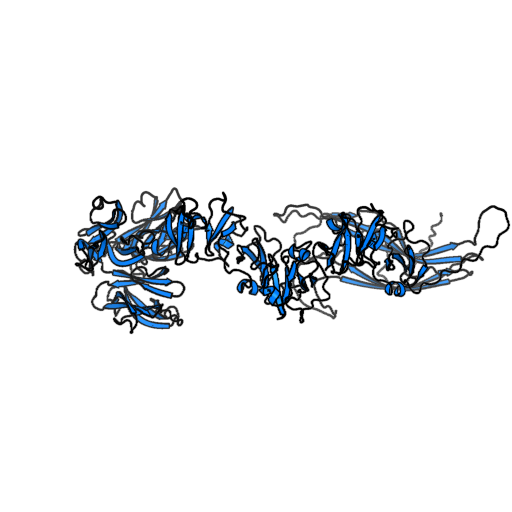A C 1
ATOM 1150 O O . CYS A 1 159 ? -8.451 24.534 -25.093 1.00 32.09 159 CYS A O 1
ATOM 1152 N N . ASN A 1 160 ? -10.086 24.838 -23.578 1.00 31.09 160 ASN A N 1
ATOM 1153 C CA . ASN A 1 160 ? -9.311 25.329 -22.434 1.00 31.09 160 ASN A CA 1
ATOM 1154 C C . ASN A 1 160 ? -9.726 24.472 -21.217 1.00 31.09 160 ASN A C 1
ATOM 1156 O O . ASN A 1 160 ? -10.916 24.211 -21.072 1.00 31.09 160 ASN A O 1
ATOM 1160 N N . LYS A 1 161 ? -8.871 24.022 -20.297 1.00 32.91 161 LYS A N 1
ATOM 1161 C CA . LYS A 1 161 ? -7.422 24.212 -20.092 1.00 32.91 161 LYS A CA 1
ATOM 1162 C C . LYS A 1 161 ? -6.861 22.936 -19.408 1.00 32.91 161 LYS A C 1
ATOM 1164 O O . LYS A 1 161 ? -7.639 22.033 -19.122 1.00 32.91 161 LYS A O 1
ATOM 1169 N N . ASP A 1 162 ? -5.580 22.785 -19.076 1.00 28.70 162 ASP A N 1
ATOM 1170 C CA . ASP A 1 162 ? -4.405 23.655 -19.248 1.00 28.70 162 ASP A CA 1
ATOM 1171 C C . ASP A 1 162 ? -3.201 22.754 -19.589 1.00 28.70 162 ASP A C 1
ATOM 1173 O O . ASP A 1 162 ? -2.925 21.797 -18.869 1.00 28.70 162 ASP A O 1
ATOM 1177 N N . ALA A 1 163 ? -2.479 23.046 -20.673 1.00 31.95 163 ALA A N 1
ATOM 1178 C CA . ALA A 1 163 ? -1.193 22.422 -20.993 1.00 31.95 163 ALA A CA 1
ATOM 1179 C C . ALA A 1 163 ? -0.345 23.421 -21.791 1.00 31.95 163 ALA A C 1
ATOM 1181 O O . ALA A 1 163 ? -0.550 23.651 -22.983 1.00 31.95 163 ALA A O 1
ATOM 1182 N N . SER A 1 164 ? 0.585 24.079 -21.106 1.00 41.41 164 SER A N 1
ATOM 1183 C CA . SER A 1 164 ? 1.354 25.198 -21.642 1.00 41.41 164 SER A CA 1
ATOM 1184 C C . SER A 1 164 ? 2.600 24.750 -22.418 1.00 41.41 164 SER A C 1
ATOM 1186 O O . SER A 1 164 ? 3.609 24.446 -21.786 1.00 41.41 164 SER A O 1
ATOM 1188 N N . ALA A 1 165 ? 2.578 24.805 -23.759 1.00 34.22 165 ALA A N 1
ATOM 1189 C CA . ALA A 1 165 ? 3.747 25.160 -24.588 1.00 34.22 165 ALA A CA 1
ATOM 1190 C C . ALA A 1 165 ? 3.417 25.303 -26.093 1.00 34.22 165 ALA A C 1
ATOM 1192 O O . ALA A 1 165 ? 3.016 24.342 -26.733 1.00 34.22 165 ALA A O 1
ATOM 1193 N N . LEU A 1 166 ? 3.734 26.483 -26.651 1.00 31.88 166 LEU A N 1
ATOM 1194 C CA . LEU A 1 166 ? 3.947 26.799 -28.080 1.00 31.88 166 LEU A CA 1
ATOM 1195 C C . LEU A 1 166 ? 2.769 26.620 -29.077 1.00 31.88 166 LEU A C 1
ATOM 1197 O O . LEU A 1 166 ? 2.401 25.503 -29.430 1.00 31.88 166 LEU A O 1
ATOM 1201 N N . PRO A 1 167 ? 2.239 27.723 -29.646 1.00 38.25 167 PRO A N 1
ATOM 1202 C CA . PRO A 1 167 ? 1.284 27.678 -30.748 1.00 38.25 167 PRO A CA 1
ATOM 1203 C C . PRO A 1 167 ? 1.972 27.799 -32.130 1.00 38.25 167 PRO A C 1
ATOM 1205 O O . PRO A 1 167 ? 3.027 28.418 -32.249 1.00 38.25 167 PRO A O 1
ATOM 1208 N N . TRP A 1 168 ? 1.270 27.313 -33.166 1.00 33.41 168 TRP A N 1
ATOM 1209 C CA . TRP A 1 168 ? 1.522 27.413 -34.627 1.00 33.41 168 TRP A CA 1
ATOM 1210 C C . TRP A 1 168 ? 2.222 26.193 -35.261 1.00 33.41 168 TRP A C 1
ATOM 1212 O O . TRP A 1 168 ? 3.417 25.970 -35.096 1.00 33.41 168 TRP A O 1
ATOM 1222 N N . PHE A 1 169 ? 1.466 25.466 -36.092 1.00 32.78 169 PHE A N 1
ATOM 1223 C CA . PHE A 1 169 ? 1.966 24.476 -37.054 1.00 32.78 169 PHE A CA 1
ATOM 1224 C C . PHE A 1 169 ? 1.808 25.022 -38.480 1.00 32.78 169 PHE A C 1
ATOM 1226 O O . PHE A 1 169 ? 0.834 25.727 -38.761 1.00 32.78 169 PHE A O 1
ATOM 1233 N N . ALA A 1 170 ? 2.736 24.671 -39.374 1.00 34.97 170 ALA A N 1
ATOM 1234 C CA . ALA A 1 170 ? 2.673 24.994 -40.798 1.00 34.97 170 ALA A CA 1
ATOM 1235 C C . ALA A 1 170 ? 3.082 23.773 -41.637 1.00 34.97 170 ALA A C 1
ATOM 1237 O O . ALA A 1 170 ? 4.246 23.371 -41.623 1.00 34.97 170 ALA A O 1
ATOM 1238 N N . ASP A 1 171 ? 2.127 23.206 -42.376 1.00 35.78 171 ASP A N 1
ATOM 1239 C CA . ASP A 1 171 ? 2.370 22.112 -43.324 1.00 35.78 171 ASP A CA 1
ATOM 1240 C C . ASP A 1 171 ? 2.766 22.652 -44.700 1.00 35.78 171 ASP A C 1
ATOM 1242 O O . ASP A 1 171 ? 2.164 23.609 -45.188 1.00 35.78 171 ASP A O 1
ATOM 1246 N N . TYR A 1 172 ? 3.719 21.991 -45.366 1.00 37.75 172 TYR A N 1
ATOM 1247 C CA . TYR A 1 172 ? 4.140 22.311 -46.735 1.00 37.75 172 TYR A CA 1
ATOM 1248 C C . TYR A 1 172 ? 3.764 21.186 -47.700 1.00 37.75 172 TYR A C 1
ATOM 1250 O O . TYR A 1 172 ? 4.299 20.081 -47.624 1.00 37.75 172 TYR A O 1
ATOM 1258 N N . SER A 1 173 ? 2.884 21.486 -48.656 1.00 39.91 173 SER A N 1
ATOM 1259 C CA . SER A 1 173 ? 2.414 20.534 -49.673 1.00 39.91 173 SER A CA 1
ATOM 1260 C C . SER A 1 173 ? 2.903 20.915 -51.073 1.00 39.91 173 SER A C 1
ATOM 1262 O O . SER A 1 173 ? 2.908 22.095 -51.436 1.00 39.91 173 SER A O 1
ATOM 1264 N N . TYR A 1 174 ? 3.272 19.919 -51.887 1.00 37.97 174 TYR A N 1
ATOM 1265 C CA . TYR A 1 174 ? 3.682 20.106 -53.286 1.00 37.97 174 TYR A CA 1
ATOM 1266 C C . TYR A 1 174 ? 2.762 19.346 -54.240 1.00 37.97 174 TYR A C 1
ATOM 1268 O O . TYR A 1 174 ? 2.565 18.146 -54.076 1.00 37.97 174 TYR A O 1
ATOM 1276 N N . MET A 1 175 ? 2.294 20.012 -55.297 1.00 37.66 175 MET A N 1
ATOM 1277 C CA . MET A 1 175 ? 1.510 19.381 -56.363 1.00 37.66 175 MET A CA 1
ATOM 1278 C C . MET A 1 175 ? 2.145 19.646 -57.733 1.00 37.66 175 MET A C 1
ATOM 1280 O O . MET A 1 175 ? 2.618 20.753 -58.006 1.00 37.66 175 MET A O 1
ATOM 1284 N N . TRP A 1 176 ? 2.157 18.620 -58.590 1.00 41.03 176 TRP A N 1
ATOM 1285 C CA . TRP A 1 176 ? 2.609 18.704 -59.980 1.00 41.03 176 TRP A CA 1
ATOM 1286 C C . TRP A 1 176 ? 1.402 18.707 -60.917 1.00 41.03 176 TRP A C 1
ATOM 1288 O O . TRP A 1 176 ? 0.725 17.693 -61.052 1.00 41.03 176 TRP A O 1
ATOM 1298 N N . VAL A 1 177 ? 1.153 19.824 -61.599 1.00 40.31 177 VAL A N 1
ATOM 1299 C CA . VAL A 1 177 ? 0.012 19.966 -62.515 1.00 40.31 177 VAL A CA 1
ATOM 1300 C C . VAL A 1 177 ? 0.492 19.779 -63.962 1.00 40.31 177 VAL A C 1
ATOM 1302 O O . VAL A 1 177 ? 1.283 20.600 -64.438 1.00 40.31 177 VAL A O 1
ATOM 1305 N N . PRO A 1 178 ? 0.071 18.722 -64.686 1.00 43.03 178 PRO A N 1
ATOM 1306 C CA . PRO A 1 178 ? 0.403 18.546 -66.098 1.00 43.03 178 PRO A CA 1
ATOM 1307 C C . PRO A 1 178 ? -0.398 19.535 -66.955 1.00 43.03 178 PRO A C 1
ATOM 1309 O O . PRO A 1 178 ? -1.622 19.586 -66.866 1.00 43.03 178 PRO A O 1
ATOM 1312 N N . MET A 1 179 ? 0.279 20.328 -67.791 1.00 40.91 179 MET A N 1
ATOM 1313 C CA . MET A 1 179 ? -0.366 21.419 -68.538 1.00 40.91 179 MET A CA 1
ATOM 1314 C C . MET A 1 179 ? -0.589 21.103 -70.022 1.00 40.91 179 MET A C 1
ATOM 1316 O O . MET A 1 179 ? -1.614 21.492 -70.576 1.00 40.91 179 MET A O 1
ATOM 1320 N N . TYR A 1 180 ? 0.360 20.429 -70.679 1.00 41.75 180 TYR A N 1
ATOM 1321 C CA . TYR A 1 180 ? 0.242 19.943 -72.063 1.00 41.75 180 TYR A CA 1
ATOM 1322 C C . TYR A 1 180 ? 1.370 18.952 -72.397 1.00 41.75 180 TYR A C 1
ATOM 1324 O O . TYR A 1 180 ? 2.410 18.929 -71.736 1.00 41.75 180 TYR A O 1
ATOM 1332 N N . ALA A 1 181 ? 1.179 18.150 -73.447 1.00 46.44 181 ALA A N 1
ATOM 1333 C CA . ALA A 1 181 ? 2.190 17.239 -73.989 1.00 46.44 181 ALA A CA 1
ATOM 1334 C C . ALA A 1 181 ? 2.653 17.694 -75.382 1.00 46.44 181 ALA A C 1
ATOM 1336 O O . ALA A 1 181 ? 1.883 18.303 -76.128 1.00 46.44 181 ALA A O 1
ATOM 1337 N N . GLY A 1 182 ? 3.911 17.424 -75.738 1.00 47.25 182 GLY A N 1
ATOM 1338 C CA . GLY A 1 182 ? 4.484 17.899 -76.998 1.00 47.25 182 GLY A CA 1
ATOM 1339 C C . GLY A 1 182 ? 5.836 17.288 -77.358 1.00 47.25 182 GLY A C 1
ATOM 1340 O O . GLY A 1 182 ? 6.433 16.533 -76.590 1.00 47.25 182 GLY A O 1
ATOM 1341 N N . TRP A 1 183 ? 6.309 17.632 -78.558 1.00 52.97 183 TRP A N 1
ATOM 1342 C CA . TRP A 1 183 ? 7.559 17.138 -79.138 1.00 52.97 183 TRP A CA 1
ATOM 1343 C C . TRP A 1 183 ? 8.686 18.169 -79.022 1.00 52.97 183 TRP A C 1
ATOM 1345 O O . TRP A 1 183 ? 8.500 19.339 -79.360 1.00 52.97 183 TRP A O 1
ATOM 1355 N N . LYS A 1 184 ? 9.881 17.719 -78.630 1.00 49.09 184 LYS A N 1
ATOM 1356 C CA . LYS A 1 184 ? 11.135 18.483 -78.693 1.00 49.09 184 LYS A CA 1
ATOM 1357 C C . LYS A 1 184 ? 12.026 17.887 -79.785 1.00 49.09 184 LYS A C 1
ATOM 1359 O O . LYS A 1 184 ? 12.185 16.668 -79.838 1.00 49.09 184 LYS A O 1
ATOM 1364 N N . ILE A 1 185 ? 12.585 18.732 -80.655 1.00 58.12 185 ILE A N 1
ATOM 1365 C CA . ILE A 1 185 ? 13.465 18.326 -81.763 1.00 58.12 185 ILE A CA 1
ATOM 1366 C C . ILE A 1 185 ? 14.745 19.163 -81.711 1.00 58.12 185 ILE A C 1
ATOM 1368 O O . ILE A 1 185 ? 14.677 20.391 -81.769 1.00 58.12 185 ILE A O 1
ATOM 1372 N N . GLU A 1 186 ? 15.902 18.508 -81.635 1.00 51.78 186 GLU A N 1
ATOM 1373 C CA . GLU A 1 186 ? 17.219 19.156 -81.575 1.00 51.78 186 GLU A CA 1
ATOM 1374 C C . GLU A 1 186 ? 18.116 18.673 -82.720 1.00 51.78 186 GLU A C 1
ATOM 1376 O O . GLU A 1 186 ? 18.205 17.473 -82.969 1.00 51.78 186 GLU A O 1
ATOM 1381 N N . TYR A 1 187 ? 18.768 19.607 -83.423 1.00 51.41 187 TYR A N 1
ATOM 1382 C CA . TYR A 1 187 ? 19.573 19.347 -84.622 1.00 51.41 187 TYR A CA 1
ATOM 1383 C C . TYR A 1 187 ? 21.053 19.635 -84.363 1.00 51.41 187 TYR A C 1
ATOM 1385 O O . TYR A 1 187 ? 21.393 20.729 -83.909 1.00 51.41 187 TYR A O 1
ATOM 1393 N N . PHE A 1 188 ? 21.935 18.706 -84.737 1.00 55.84 188 PHE A N 1
ATOM 1394 C CA . PHE A 1 188 ? 23.376 18.814 -84.486 1.00 55.84 188 PHE A CA 1
ATOM 1395 C C . PHE A 1 188 ? 24.188 18.878 -85.800 1.00 55.84 188 PHE A C 1
ATOM 1397 O O . PHE A 1 188 ? 23.851 18.177 -86.761 1.00 55.84 188 PHE A O 1
ATOM 1404 N N . PRO A 1 189 ? 25.218 19.745 -85.901 1.00 46.91 189 PRO A N 1
ATOM 1405 C CA . PRO A 1 189 ? 26.082 19.858 -87.080 1.00 46.91 189 PRO A CA 1
ATOM 1406 C C . PRO A 1 189 ? 27.244 18.838 -87.071 1.00 46.91 189 PRO A C 1
ATOM 1408 O O . PRO A 1 189 ? 27.623 18.353 -86.005 1.00 46.91 189 PRO A O 1
ATOM 1411 N N . PRO A 1 190 ? 27.863 18.548 -88.231 1.00 45.31 190 PRO A N 1
ATOM 1412 C CA . PRO A 1 190 ? 29.058 17.706 -88.306 1.00 45.31 190 PRO A CA 1
ATOM 1413 C C . PRO A 1 190 ? 30.333 18.466 -87.872 1.00 45.31 190 PRO A C 1
ATOM 1415 O O . PRO A 1 190 ? 30.795 19.360 -88.570 1.00 45.31 190 PRO A O 1
ATOM 1418 N N . ASN A 1 191 ? 30.867 18.081 -86.706 1.00 51.88 191 ASN A N 1
ATOM 1419 C CA . ASN A 1 191 ? 32.185 18.338 -86.081 1.00 51.88 191 ASN A CA 1
ATOM 1420 C C . ASN A 1 191 ? 33.166 19.412 -86.636 1.00 51.88 191 ASN A C 1
ATOM 1422 O O . ASN A 1 191 ? 33.699 19.278 -87.735 1.00 51.88 191 ASN A O 1
ATOM 1426 N N . GLY A 1 192 ? 33.602 20.323 -85.745 1.00 38.47 192 GLY A N 1
ATOM 1427 C CA . GLY A 1 192 ? 34.882 21.075 -85.797 1.00 38.47 192 GLY A CA 1
ATOM 1428 C C . GLY A 1 192 ? 34.791 22.513 -85.232 1.00 38.47 192 GLY A C 1
ATOM 1429 O O . GLY A 1 192 ? 33.695 23.057 -85.185 1.00 38.47 192 GLY A O 1
ATOM 1430 N N . SER A 1 193 ? 35.853 23.232 -84.815 1.00 42.03 193 SER A N 1
ATOM 1431 C CA . SER A 1 193 ? 37.259 22.907 -84.443 1.00 42.03 193 SER A CA 1
ATOM 1432 C C . SER A 1 193 ? 38.059 24.206 -84.142 1.00 42.03 193 SER A C 1
ATOM 1434 O O . SER A 1 193 ? 37.685 25.249 -84.673 1.00 42.03 193 SER A O 1
ATOM 1436 N N . GLY A 1 194 ? 39.222 24.140 -83.462 1.00 29.45 194 GLY A N 1
ATOM 1437 C CA . GLY A 1 194 ? 40.350 25.093 -83.652 1.00 29.45 194 GLY A CA 1
ATOM 1438 C C . GLY A 1 194 ? 41.242 25.364 -82.416 1.00 29.45 194 GLY A C 1
ATOM 1439 O O . GLY A 1 194 ? 40.730 25.319 -81.306 1.00 29.45 194 GLY A O 1
ATOM 1440 N N . SER A 1 195 ? 42.551 25.671 -82.517 1.00 34.12 195 SER A N 1
ATOM 1441 C CA . SER A 1 195 ? 43.538 25.508 -83.618 1.00 34.12 195 SER A CA 1
ATOM 1442 C C . SER A 1 195 ? 45.007 25.729 -83.134 1.00 34.12 195 SER A C 1
ATOM 1444 O O . SER A 1 195 ? 45.227 26.368 -82.110 1.00 34.12 195 SER A O 1
ATOM 1446 N N . SER A 1 196 ? 46.003 25.269 -83.925 1.00 30.97 196 SER A N 1
ATOM 1447 C CA . SER A 1 196 ? 47.488 25.446 -83.807 1.00 30.97 196 SER A CA 1
ATOM 1448 C C . SER A 1 196 ? 48.245 24.663 -82.698 1.00 30.97 196 SER A C 1
ATOM 1450 O O . SER A 1 196 ? 47.756 24.557 -81.584 1.00 30.97 196 SER A O 1
ATOM 1452 N N . GLY A 1 197 ? 49.444 24.081 -82.911 1.00 28.44 197 GLY A N 1
ATOM 1453 C CA . GLY A 1 197 ? 50.162 23.769 -84.164 1.00 28.44 197 GLY A CA 1
ATOM 1454 C C . GLY A 1 197 ? 51.584 23.166 -83.975 1.00 28.44 197 GLY A C 1
ATOM 1455 O O . GLY A 1 197 ? 52.392 23.740 -83.260 1.00 28.44 197 GLY A O 1
ATOM 1456 N N . GLY A 1 198 ? 51.907 22.066 -84.685 1.00 29.19 198 GLY A N 1
ATOM 1457 C CA . GLY A 1 198 ? 53.272 21.732 -85.168 1.00 29.19 198 GLY A CA 1
ATOM 1458 C C . GLY A 1 198 ? 54.249 20.853 -84.347 1.00 29.19 198 GLY A C 1
ATOM 1459 O O . GLY A 1 198 ? 55.177 21.394 -83.757 1.00 29.19 198 GLY A O 1
ATOM 1460 N N . ASN A 1 199 ? 54.161 19.510 -84.447 1.00 26.75 199 ASN A N 1
ATOM 1461 C CA . ASN A 1 199 ? 55.284 18.593 -84.797 1.00 26.75 199 ASN A CA 1
ATOM 1462 C C . ASN A 1 199 ? 54.831 17.103 -84.892 1.00 26.75 199 ASN A C 1
ATOM 1464 O O . ASN A 1 199 ? 53.784 16.766 -84.338 1.00 26.75 199 ASN A O 1
ATOM 1468 N N . PRO A 1 200 ? 55.551 16.216 -85.623 1.00 31.86 200 PRO A N 1
ATOM 1469 C CA . PRO A 1 200 ? 55.126 14.832 -85.905 1.00 31.86 200 PRO A CA 1
ATOM 1470 C C . PRO A 1 200 ? 55.365 13.836 -84.740 1.00 31.86 200 PRO A C 1
ATOM 1472 O O . PRO A 1 200 ? 56.121 14.141 -83.818 1.00 31.86 200 PRO A O 1
ATOM 1475 N N . PRO A 1 201 ? 54.714 12.651 -84.750 1.00 37.62 201 PRO A N 1
ATOM 1476 C CA . PRO A 1 201 ? 54.465 11.874 -83.532 1.00 37.62 201 PRO A CA 1
ATOM 1477 C C . PRO A 1 201 ? 55.566 10.871 -83.151 1.00 37.62 201 PRO A C 1
ATOM 1479 O O . PRO A 1 201 ? 56.086 10.139 -83.992 1.00 37.62 201 PRO A O 1
ATOM 1482 N N . GLY A 1 202 ? 55.809 10.741 -81.843 1.00 30.73 202 GLY A N 1
ATOM 1483 C CA . GLY A 1 202 ? 56.281 9.485 -81.247 1.00 30.73 202 GLY A CA 1
ATOM 1484 C C . GLY A 1 202 ? 55.120 8.484 -81.096 1.00 30.73 202 GLY A C 1
ATOM 1485 O O . GLY A 1 202 ? 53.962 8.907 -81.040 1.00 30.73 202 GLY A O 1
ATOM 1486 N N . PRO A 1 203 ? 55.380 7.165 -81.051 1.00 31.20 203 PRO A N 1
ATOM 1487 C CA . PRO A 1 203 ? 54.323 6.157 -81.043 1.00 31.20 203 PRO A CA 1
ATOM 1488 C C . PRO A 1 203 ? 53.535 6.173 -79.727 1.00 31.20 203 PRO A C 1
ATOM 1490 O O . PRO A 1 203 ? 54.071 5.865 -78.664 1.00 31.20 203 PRO A O 1
ATOM 1493 N N . VAL A 1 204 ? 52.242 6.492 -79.809 1.00 33.19 204 VAL A N 1
ATOM 1494 C CA . VAL A 1 204 ? 51.308 6.383 -78.680 1.00 33.19 204 VAL A CA 1
ATOM 1495 C C . VAL A 1 204 ? 50.819 4.940 -78.575 1.00 33.19 204 VAL A C 1
ATOM 1497 O O . VAL A 1 204 ? 50.201 4.410 -79.499 1.00 33.19 204 VAL A O 1
ATOM 1500 N N . THR A 1 205 ? 51.085 4.305 -77.437 1.00 33.53 205 THR A N 1
ATOM 1501 C CA . THR A 1 205 ? 50.508 3.011 -77.062 1.00 33.53 205 THR A CA 1
ATOM 1502 C C . THR A 1 205 ? 49.001 3.134 -76.840 1.00 33.53 205 THR A C 1
ATOM 1504 O O . THR A 1 205 ? 48.523 4.050 -76.175 1.00 33.53 205 THR A O 1
ATOM 1507 N N . VAL A 1 206 ? 48.239 2.188 -77.391 1.00 30.14 206 VAL A N 1
ATOM 1508 C CA . VAL A 1 206 ? 46.777 2.128 -77.243 1.00 30.14 206 VAL A CA 1
ATOM 1509 C C . VAL A 1 206 ? 46.415 1.757 -75.796 1.00 30.14 206 VAL A C 1
ATOM 1511 O O . VAL A 1 206 ? 46.854 0.698 -75.339 1.00 30.14 206 VAL A O 1
ATOM 1514 N N . PRO A 1 207 ? 45.586 2.542 -75.079 1.00 36.09 207 PRO A N 1
ATOM 1515 C CA . PRO A 1 207 ? 45.021 2.111 -73.806 1.00 36.09 207 PRO A CA 1
ATOM 1516 C C . PRO A 1 207 ? 44.053 0.949 -74.042 1.00 36.09 207 PRO A C 1
ATOM 1518 O O . PRO A 1 207 ? 43.077 1.074 -74.787 1.00 36.09 207 PRO A O 1
ATOM 1521 N N . THR A 1 208 ? 44.312 -0.197 -73.419 1.00 42.75 208 THR A N 1
ATOM 1522 C CA . THR A 1 208 ? 43.389 -1.332 -73.447 1.00 42.75 208 THR A CA 1
ATOM 1523 C C . THR A 1 208 ? 42.096 -0.980 -72.710 1.00 42.75 208 THR A C 1
ATOM 1525 O O . THR A 1 208 ? 42.111 -0.373 -71.641 1.00 42.75 208 THR A O 1
ATOM 1528 N N . LYS A 1 209 ? 40.952 -1.374 -73.286 1.00 45.62 209 LYS A N 1
ATOM 1529 C CA . LYS A 1 209 ? 39.627 -1.219 -72.666 1.00 45.62 209 LYS A CA 1
ATOM 1530 C C . LYS A 1 209 ? 39.649 -1.817 -71.241 1.00 45.62 209 LYS A C 1
ATOM 1532 O O . LYS A 1 209 ? 40.121 -2.950 -71.115 1.00 45.62 209 LYS A O 1
ATOM 1537 N N . PRO A 1 210 ? 39.140 -1.123 -70.199 1.00 58.19 210 PRO A N 1
ATOM 1538 C CA . PRO A 1 210 ? 39.179 -1.624 -68.826 1.00 58.19 210 PRO A CA 1
ATOM 1539 C C . PRO A 1 210 ? 38.579 -3.028 -68.721 1.00 58.19 210 PRO A C 1
ATOM 1541 O O . PRO A 1 210 ? 37.444 -3.256 -69.145 1.00 58.19 210 PRO A O 1
ATOM 1544 N N . GLN A 1 211 ? 39.352 -3.976 -68.187 1.00 67.06 211 GLN A N 1
ATOM 1545 C CA . GLN A 1 211 ? 38.879 -5.346 -68.005 1.00 67.06 211 GLN A CA 1
ATOM 1546 C C . GLN A 1 211 ? 37.828 -5.413 -66.894 1.00 67.06 211 GLN A C 1
ATOM 1548 O O . GLN A 1 211 ? 37.981 -4.780 -65.846 1.00 67.06 211 GLN A O 1
ATOM 1553 N N . LEU A 1 212 ? 36.783 -6.208 -67.140 1.00 82.94 212 LEU A N 1
ATOM 1554 C CA . LEU A 1 212 ? 35.741 -6.521 -66.166 1.00 82.94 212 LEU A CA 1
ATOM 1555 C C . LEU A 1 212 ? 36.366 -7.209 -64.946 1.00 82.94 212 LEU A C 1
ATOM 1557 O O . LEU A 1 212 ? 37.093 -8.192 -65.086 1.00 82.94 212 LEU A O 1
ATOM 1561 N N . VAL A 1 213 ? 36.073 -6.691 -63.760 1.00 85.75 213 VAL A N 1
ATOM 1562 C CA . VAL A 1 213 ? 36.442 -7.305 -62.486 1.00 85.75 213 VAL A CA 1
ATOM 1563 C C . VAL A 1 213 ? 35.458 -8.434 -62.191 1.00 85.75 213 VAL A C 1
ATOM 1565 O O . VAL A 1 213 ? 34.250 -8.227 -62.209 1.00 85.75 213 VAL A O 1
ATOM 1568 N N . THR A 1 214 ? 35.978 -9.637 -61.945 1.00 87.38 214 THR A N 1
ATOM 1569 C CA . THR A 1 214 ? 35.183 -10.850 -61.670 1.00 87.38 214 THR A CA 1
ATOM 1570 C C . THR A 1 214 ? 35.314 -11.353 -60.229 1.00 87.38 214 THR A C 1
ATOM 1572 O O . THR A 1 214 ? 34.675 -12.332 -59.861 1.00 87.38 214 THR A O 1
ATOM 1575 N N . SER A 1 215 ? 36.144 -10.698 -59.413 1.00 88.06 215 SER A N 1
ATOM 1576 C CA . SER A 1 215 ? 36.319 -10.945 -57.979 1.00 88.06 215 SER A CA 1
ATOM 1577 C C . SER A 1 215 ? 36.889 -9.689 -57.321 1.00 88.06 215 SER A C 1
ATOM 1579 O O . SER A 1 215 ? 37.748 -9.032 -57.916 1.00 88.06 215 SER A O 1
ATOM 1581 N N . VAL A 1 216 ? 36.440 -9.361 -56.106 1.00 88.94 216 VAL A N 1
ATOM 1582 C CA . VAL A 1 216 ? 37.007 -8.254 -55.313 1.00 88.94 216 VAL A CA 1
ATOM 1583 C C . VAL A 1 216 ? 38.159 -8.678 -54.396 1.00 88.94 216 VAL A C 1
ATOM 1585 O O . VAL A 1 216 ? 38.885 -7.828 -53.879 1.00 88.94 216 VAL A O 1
ATOM 1588 N N . TYR A 1 217 ? 38.370 -9.984 -54.209 1.00 89.62 217 TYR A N 1
ATOM 1589 C CA . TYR A 1 217 ? 39.437 -10.502 -53.354 1.00 89.62 217 TYR A CA 1
ATOM 1590 C C . TYR A 1 217 ? 40.824 -10.156 -53.910 1.00 89.62 217 TYR A C 1
ATOM 1592 O O . TYR A 1 217 ? 41.120 -10.398 -55.080 1.00 89.62 217 TYR A O 1
ATOM 1600 N N . GLY A 1 218 ? 41.690 -9.611 -53.052 1.00 83.44 218 GLY A N 1
ATOM 1601 C CA . GLY A 1 218 ? 43.052 -9.211 -53.420 1.00 83.44 218 GLY A CA 1
ATOM 1602 C C . GLY A 1 218 ? 43.149 -7.905 -54.218 1.00 83.44 218 GLY A C 1
ATOM 1603 O O . GLY A 1 218 ? 44.240 -7.561 -54.673 1.00 83.44 218 GLY A O 1
ATOM 1604 N N . LEU A 1 219 ? 42.049 -7.162 -54.391 1.00 89.31 219 LEU A N 1
ATOM 1605 C CA . LEU A 1 219 ? 42.120 -5.797 -54.912 1.00 89.31 219 LEU A CA 1
ATOM 1606 C C . LEU A 1 219 ? 42.794 -4.863 -53.889 1.00 89.31 219 LEU A C 1
ATOM 1608 O O . LEU A 1 219 ? 42.457 -4.934 -52.708 1.00 89.31 219 LEU A O 1
ATOM 1612 N N . PRO A 1 220 ? 43.701 -3.963 -54.317 1.00 88.88 220 PRO A N 1
ATOM 1613 C CA . PRO A 1 220 ? 44.282 -2.962 -53.429 1.00 88.88 220 PRO A CA 1
ATOM 1614 C C . PRO A 1 220 ? 43.239 -1.988 -52.876 1.00 88.88 220 PRO A C 1
ATOM 1616 O O . PRO A 1 220 ? 42.332 -1.558 -53.598 1.00 88.88 220 PRO A O 1
ATOM 1619 N N . ASP A 1 221 ? 43.438 -1.567 -51.633 1.00 90.50 221 ASP A N 1
ATOM 1620 C CA . ASP A 1 221 ? 42.693 -0.473 -51.015 1.00 90.50 221 ASP A CA 1
ATOM 1621 C C . ASP A 1 221 ? 42.765 0.807 -51.869 1.00 90.50 221 ASP A C 1
ATOM 1623 O O . ASP A 1 221 ? 43.776 1.118 -52.501 1.00 90.50 221 ASP A O 1
ATOM 1627 N N . GLY A 1 222 ? 41.649 1.530 -51.938 1.00 88.06 222 GLY A N 1
ATOM 1628 C CA . GLY A 1 222 ? 41.447 2.655 -52.848 1.00 88.06 222 GLY A CA 1
ATOM 1629 C C . GLY A 1 222 ? 40.980 2.276 -54.260 1.00 88.06 222 GLY A C 1
ATOM 1630 O O . GLY A 1 222 ? 40.544 3.171 -54.984 1.00 88.06 222 GLY A O 1
ATOM 1631 N N . THR A 1 223 ? 40.999 0.994 -54.658 1.00 91.62 223 THR A N 1
ATOM 1632 C CA . THR A 1 223 ? 40.455 0.556 -55.961 1.00 91.62 223 THR A CA 1
ATOM 1633 C C . THR A 1 223 ? 38.971 0.905 -56.064 1.00 91.62 223 THR A C 1
ATOM 1635 O O . THR A 1 223 ? 38.184 0.513 -55.204 1.00 91.62 223 THR A O 1
ATOM 1638 N N . VAL A 1 224 ? 38.580 1.598 -57.135 1.00 92.06 224 VAL A N 1
ATOM 1639 C CA . VAL A 1 224 ? 37.185 1.964 -57.409 1.00 92.06 224 VAL A CA 1
ATOM 1640 C C . VAL A 1 224 ? 36.567 0.993 -58.414 1.00 92.06 224 VAL A C 1
ATOM 1642 O O . VAL A 1 224 ? 37.166 0.670 -59.443 1.00 92.06 224 VAL A O 1
ATOM 1645 N N . LEU A 1 225 ? 35.350 0.545 -58.122 1.00 91.62 225 LEU A N 1
ATOM 1646 C CA . LEU A 1 225 ? 34.560 -0.383 -58.922 1.00 91.62 225 LEU A CA 1
ATOM 1647 C C . LEU A 1 225 ? 33.219 0.259 -59.289 1.00 91.62 225 LEU A C 1
ATOM 1649 O O . LEU A 1 225 ? 32.595 0.889 -58.443 1.00 91.62 225 LEU A O 1
ATOM 1653 N N . ASN A 1 226 ? 32.751 0.076 -60.522 1.00 92.75 226 ASN A N 1
ATOM 1654 C CA . ASN A 1 226 ? 31.421 0.497 -60.964 1.00 92.75 226 ASN A CA 1
ATOM 1655 C C . ASN A 1 226 ? 30.629 -0.715 -61.463 1.00 92.75 226 ASN A C 1
ATOM 1657 O O . ASN A 1 226 ? 31.084 -1.449 -62.342 1.00 92.75 226 ASN A O 1
ATOM 1661 N N . THR A 1 227 ? 29.451 -0.928 -60.895 1.00 90.12 227 THR A N 1
ATOM 1662 C CA . THR A 1 227 ? 28.543 -2.026 -61.242 1.00 90.12 227 THR A CA 1
ATOM 1663 C C . THR A 1 227 ? 27.789 -1.707 -62.541 1.00 90.12 227 THR A C 1
ATOM 1665 O O . THR A 1 227 ? 27.101 -0.694 -62.668 1.00 90.12 227 THR A O 1
ATOM 1668 N N . ASN A 1 228 ? 27.921 -2.561 -63.557 1.00 87.00 228 ASN A N 1
ATOM 1669 C CA . ASN A 1 228 ? 27.271 -2.340 -64.857 1.00 87.00 228 ASN A CA 1
ATOM 1670 C C . ASN A 1 228 ? 25.750 -2.579 -64.828 1.00 87.00 228 ASN A C 1
ATOM 1672 O O . ASN A 1 228 ? 25.056 -2.178 -65.757 1.00 87.00 228 ASN A O 1
ATOM 1676 N N . ASP A 1 229 ? 25.264 -3.264 -63.796 1.00 85.50 229 ASP A N 1
ATOM 1677 C CA . ASP A 1 229 ? 23.890 -3.712 -63.573 1.00 85.50 229 ASP A CA 1
ATOM 1678 C C . ASP A 1 229 ? 23.110 -2.791 -62.622 1.00 85.50 229 ASP A C 1
ATOM 1680 O O . ASP A 1 229 ? 21.986 -2.413 -62.942 1.00 85.50 229 ASP A O 1
ATOM 1684 N N . THR A 1 230 ? 23.694 -2.389 -61.486 1.00 88.12 230 THR A N 1
ATOM 1685 C CA . THR A 1 230 ? 23.039 -1.482 -60.515 1.00 88.12 230 THR A CA 1
ATOM 1686 C C . THR A 1 230 ? 23.518 -0.027 -60.595 1.00 88.12 230 THR A C 1
ATOM 1688 O O . THR A 1 230 ? 22.930 0.838 -59.947 1.00 88.12 230 THR A O 1
ATOM 1691 N N . HIS A 1 231 ? 24.557 0.266 -61.389 1.00 86.81 231 HIS A N 1
ATOM 1692 C CA . HIS A 1 231 ? 25.171 1.597 -61.558 1.00 86.81 231 HIS A CA 1
ATOM 1693 C C . HIS A 1 231 ? 25.650 2.255 -60.250 1.00 86.81 231 HIS A C 1
ATOM 1695 O O . HIS A 1 231 ? 25.805 3.474 -60.161 1.00 86.81 231 HIS A O 1
ATOM 1701 N N . ARG A 1 232 ? 25.916 1.435 -59.231 1.00 90.12 232 ARG A N 1
ATOM 1702 C CA . ARG A 1 232 ? 26.541 1.809 -57.962 1.00 90.12 232 ARG A CA 1
ATOM 1703 C C . ARG A 1 232 ? 28.062 1.771 -58.067 1.00 90.12 232 ARG A C 1
ATOM 1705 O O . ARG A 1 232 ? 28.637 0.835 -58.633 1.00 90.12 232 ARG A O 1
ATOM 1712 N N . VAL A 1 233 ? 28.704 2.753 -57.442 1.00 92.00 233 VAL A N 1
ATOM 1713 C CA . VAL A 1 233 ? 30.161 2.826 -57.318 1.00 92.00 233 VAL A CA 1
ATOM 1714 C C . VAL A 1 233 ? 30.585 2.377 -55.922 1.00 92.00 233 VAL A C 1
ATOM 1716 O O . VAL A 1 233 ? 30.007 2.800 -54.926 1.00 92.00 233 VAL A O 1
ATOM 1719 N N . TYR A 1 234 ? 31.607 1.532 -55.861 1.00 92.69 234 TYR A N 1
ATOM 1720 C CA . TYR A 1 234 ? 32.184 0.974 -54.642 1.00 92.69 234 TYR A CA 1
ATOM 1721 C C . TYR A 1 234 ? 33.680 1.290 -54.584 1.00 92.69 234 TYR A C 1
ATOM 1723 O O . TYR A 1 234 ? 34.336 1.388 -55.624 1.00 92.69 234 TYR A O 1
ATOM 1731 N N . LYS A 1 235 ? 34.239 1.425 -53.381 1.00 93.06 235 LYS A N 1
ATOM 1732 C CA . LYS A 1 235 ? 35.681 1.584 -53.164 1.00 93.06 235 LYS A CA 1
ATOM 1733 C C . LYS A 1 235 ? 36.187 0.558 -52.161 1.00 93.06 235 LYS A C 1
ATOM 1735 O O . LYS A 1 235 ? 35.606 0.405 -51.093 1.00 93.06 235 LYS A O 1
ATOM 1740 N N . MET A 1 236 ? 37.281 -0.111 -52.503 1.00 92.38 236 MET A N 1
ATOM 1741 C CA . MET A 1 236 ? 37.907 -1.105 -51.633 1.00 92.38 236 MET A CA 1
ATOM 1742 C C . MET A 1 236 ? 38.592 -0.436 -50.432 1.00 92.38 236 MET A C 1
ATOM 1744 O O . MET A 1 236 ? 39.403 0.470 -50.630 1.00 92.38 236 MET A O 1
ATOM 1748 N N . ALA A 1 237 ? 38.309 -0.897 -49.214 1.00 92.31 237 ALA A N 1
ATOM 1749 C CA . ALA A 1 237 ? 39.087 -0.591 -48.010 1.00 92.31 237 ALA A CA 1
ATOM 1750 C C . ALA A 1 237 ? 39.090 -1.801 -47.063 1.00 92.31 237 ALA A C 1
ATOM 1752 O O . ALA A 1 237 ? 38.045 -2.414 -46.841 1.00 92.31 237 ALA A O 1
ATOM 1753 N N . GLY A 1 238 ? 40.251 -2.181 -46.524 1.00 89.62 238 GLY A N 1
ATOM 1754 C CA . GLY A 1 238 ? 40.404 -3.415 -45.747 1.00 89.62 238 GLY A CA 1
ATOM 1755 C C . GLY A 1 238 ? 39.927 -4.662 -46.500 1.00 89.62 238 GLY A C 1
ATOM 1756 O O . GLY A 1 238 ? 39.383 -5.579 -45.888 1.00 89.62 238 GLY A O 1
ATOM 1757 N N . GLY A 1 239 ? 40.033 -4.661 -47.835 1.00 89.75 239 GLY A N 1
ATOM 1758 C CA . GLY A 1 239 ? 39.504 -5.716 -48.706 1.00 89.75 239 GLY A CA 1
ATOM 1759 C C . GLY A 1 239 ? 37.978 -5.751 -48.905 1.00 89.75 239 GLY A C 1
ATOM 1760 O O . GLY A 1 239 ? 37.520 -6.574 -49.696 1.00 89.75 239 GLY A O 1
ATOM 1761 N N . ALA A 1 240 ? 37.191 -4.877 -48.268 1.00 92.44 240 ALA A N 1
ATOM 1762 C CA . ALA A 1 240 ? 35.736 -4.808 -48.447 1.00 92.44 240 ALA A CA 1
ATOM 1763 C C . ALA A 1 240 ? 35.310 -3.686 -49.417 1.00 92.44 240 ALA A C 1
ATOM 1765 O O . ALA A 1 240 ? 35.931 -2.618 -49.422 1.00 92.44 240 ALA A O 1
ATOM 1766 N N . PRO A 1 241 ? 34.266 -3.894 -50.242 1.00 92.81 241 PRO A N 1
ATOM 1767 C CA . PRO A 1 241 ? 33.751 -2.887 -51.164 1.00 92.81 241 PRO A CA 1
ATOM 1768 C C . PRO A 1 241 ? 32.759 -1.943 -50.462 1.00 92.81 241 PRO A C 1
ATOM 1770 O O . PRO A 1 241 ? 31.588 -2.265 -50.317 1.00 92.81 241 PRO A O 1
ATOM 1773 N N . ILE A 1 242 ? 33.196 -0.744 -50.076 1.00 92.38 242 ILE A N 1
ATOM 1774 C CA . ILE A 1 242 ? 32.337 0.270 -49.439 1.00 92.38 242 ILE A CA 1
ATOM 1775 C C . ILE A 1 242 ? 31.611 1.088 -50.518 1.00 92.38 242 ILE A C 1
ATOM 1777 O O . ILE A 1 242 ? 32.273 1.740 -51.339 1.00 92.38 242 ILE A O 1
ATOM 1781 N N . TRP A 1 243 ? 30.272 1.115 -50.526 1.00 91.50 243 TRP A N 1
ATOM 1782 C CA . TRP A 1 243 ? 29.500 1.942 -51.467 1.00 91.50 243 TRP A CA 1
ATOM 1783 C C . TRP A 1 243 ? 29.810 3.433 -51.313 1.00 91.50 243 TRP A C 1
ATOM 1785 O O . TRP A 1 243 ? 29.967 3.941 -50.204 1.00 91.50 243 TRP A O 1
ATOM 1795 N N . GLN A 1 244 ? 29.878 4.157 -52.428 1.00 91.50 244 GLN A N 1
ATOM 1796 C CA . GLN A 1 244 ? 30.067 5.605 -52.472 1.00 91.50 244 GLN A CA 1
ATOM 1797 C C . GLN A 1 244 ? 28.751 6.280 -52.877 1.00 91.50 244 GLN A C 1
ATOM 1799 O O . GLN A 1 244 ? 28.274 6.095 -53.998 1.00 91.50 244 GLN A O 1
ATOM 1804 N N . SER A 1 245 ? 28.168 7.079 -51.976 1.00 88.38 245 SER A N 1
ATOM 1805 C CA . SER A 1 245 ? 26.904 7.787 -52.239 1.00 88.38 245 SER A CA 1
ATOM 1806 C C . SER A 1 245 ? 27.063 8.958 -53.211 1.00 88.38 245 SER A C 1
ATOM 1808 O O . SER A 1 245 ? 26.119 9.334 -53.904 1.00 88.38 245 SER A O 1
ATOM 1810 N N . THR A 1 246 ? 28.271 9.517 -53.270 1.00 85.75 246 THR A N 1
ATOM 1811 C CA . THR A 1 246 ? 28.693 10.542 -54.219 1.00 85.75 246 THR A CA 1
ATOM 1812 C C . THR A 1 246 ? 30.119 10.266 -54.695 1.00 85.75 246 THR A C 1
ATOM 1814 O O . THR A 1 246 ? 30.928 9.658 -53.993 1.00 85.75 246 THR A O 1
ATOM 1817 N N . CYS A 1 247 ? 30.422 10.750 -55.897 1.00 86.06 247 CYS A N 1
ATOM 1818 C CA . CYS A 1 247 ? 31.756 10.758 -56.486 1.00 86.06 247 CYS A CA 1
ATOM 1819 C C . CYS A 1 247 ? 32.441 12.137 -56.439 1.00 86.06 247 CYS A C 1
ATOM 1821 O O . CYS A 1 247 ? 33.554 12.289 -56.956 1.00 86.06 247 CYS A O 1
ATOM 1823 N N . ASP A 1 248 ? 31.801 13.124 -55.803 1.00 84.38 248 ASP A N 1
ATOM 1824 C CA . ASP A 1 248 ? 32.332 14.474 -55.604 1.00 84.38 248 ASP A CA 1
ATOM 1825 C C . ASP A 1 248 ? 33.665 14.466 -54.838 1.00 84.38 248 ASP A C 1
ATOM 1827 O O . ASP A 1 248 ? 34.010 13.516 -54.134 1.00 84.38 248 ASP A O 1
ATOM 1831 N N . GLY A 1 249 ? 34.455 15.532 -54.989 1.00 77.00 249 GLY A N 1
ATOM 1832 C CA . GLY A 1 249 ? 35.756 15.656 -54.316 1.00 77.00 249 GLY A CA 1
ATOM 1833 C C . GLY A 1 249 ? 36.828 14.669 -54.801 1.00 77.00 249 GLY A C 1
ATOM 1834 O O . GLY A 1 249 ? 37.856 14.516 -54.144 1.00 77.00 249 GLY A O 1
ATOM 1835 N N . GLY A 1 250 ? 36.612 14.001 -55.941 1.00 81.19 250 GLY A N 1
ATOM 1836 C CA . GLY A 1 250 ? 37.544 13.007 -56.478 1.00 81.19 250 GLY A CA 1
ATOM 1837 C C . GLY A 1 250 ? 37.453 11.652 -55.774 1.00 81.19 250 GLY A C 1
ATOM 1838 O O . GLY A 1 250 ? 38.453 10.944 -55.677 1.00 81.19 250 GLY A O 1
ATOM 1839 N N . LEU A 1 251 ? 36.271 11.278 -55.271 1.00 85.12 251 LEU A N 1
ATOM 1840 C CA . LEU A 1 251 ? 36.069 9.989 -54.609 1.00 85.12 251 LEU A CA 1
ATOM 1841 C C . LEU A 1 251 ? 36.048 8.792 -55.574 1.00 85.12 251 LEU A C 1
ATOM 1843 O O . LEU A 1 251 ? 36.337 7.688 -55.123 1.00 85.12 251 LEU A O 1
ATOM 1847 N N . CYS A 1 252 ? 35.785 8.972 -56.872 1.00 88.06 252 CYS A N 1
ATOM 1848 C CA . CYS A 1 252 ? 35.647 7.857 -57.826 1.00 88.06 252 CYS A CA 1
ATOM 1849 C C . CYS A 1 252 ? 36.598 7.915 -59.049 1.00 88.06 252 CYS A C 1
ATOM 1851 O O . CYS A 1 252 ? 36.113 7.860 -60.183 1.00 88.06 252 CYS A O 1
ATOM 1853 N N . PRO A 1 253 ? 37.929 8.045 -58.881 1.00 82.25 253 PRO A N 1
ATOM 1854 C CA . PRO A 1 253 ? 38.862 7.976 -60.006 1.00 82.25 253 PRO A CA 1
ATOM 1855 C C . PRO A 1 253 ? 38.888 6.569 -60.625 1.00 82.25 253 PRO A C 1
ATOM 1857 O O . PRO A 1 253 ? 38.784 5.573 -59.912 1.00 82.25 253 PRO A O 1
ATOM 1860 N N . ASP A 1 254 ? 39.049 6.503 -61.949 1.00 82.38 254 ASP A N 1
ATOM 1861 C CA . ASP A 1 254 ? 39.398 5.294 -62.715 1.00 82.38 254 ASP A CA 1
ATOM 1862 C C . ASP A 1 254 ? 38.559 4.032 -62.412 1.00 82.38 254 ASP A C 1
ATOM 1864 O O . ASP A 1 254 ? 39.063 2.906 -62.388 1.00 82.38 254 ASP A O 1
ATOM 1868 N N . ALA A 1 255 ? 37.252 4.220 -62.194 1.00 84.12 255 ALA A N 1
ATOM 1869 C CA . ALA A 1 255 ? 36.329 3.162 -61.792 1.00 84.12 255 ALA A CA 1
ATOM 1870 C C . ALA A 1 255 ? 36.290 1.983 -62.786 1.00 84.12 255 ALA A C 1
ATOM 1872 O O . ALA A 1 255 ? 35.924 2.129 -63.957 1.00 84.12 255 ALA A O 1
ATOM 1873 N N . ARG A 1 256 ? 36.631 0.784 -62.302 1.00 88.31 256 ARG A N 1
ATOM 1874 C CA . ARG A 1 256 ? 36.692 -0.445 -63.107 1.00 88.31 256 ARG A CA 1
ATOM 1875 C C . ARG A 1 256 ? 35.313 -1.117 -63.184 1.00 88.31 256 ARG A C 1
ATOM 1877 O O . ARG A 1 256 ? 34.657 -1.239 -62.151 1.00 88.31 256 ARG A O 1
ATOM 1884 N N . PRO A 1 257 ? 34.865 -1.593 -64.358 1.00 87.38 257 PRO A N 1
ATOM 1885 C CA . PRO A 1 257 ? 33.562 -2.241 -64.490 1.00 87.38 257 PRO A CA 1
ATOM 1886 C C . PRO A 1 257 ? 33.500 -3.574 -63.721 1.00 87.38 257 PRO A C 1
ATOM 1888 O O . PRO A 1 257 ? 34.445 -4.360 -63.770 1.00 87.38 257 PRO A O 1
ATOM 1891 N N . THR A 1 258 ? 32.371 -3.849 -63.069 1.00 91.25 258 THR A N 1
ATOM 1892 C CA . THR A 1 258 ? 32.041 -5.095 -62.346 1.00 91.25 258 THR A CA 1
ATOM 1893 C C . THR A 1 258 ? 30.521 -5.370 -62.411 1.00 91.25 258 THR A C 1
ATOM 1895 O O . THR A 1 258 ? 29.812 -4.712 -63.178 1.00 91.25 258 THR A O 1
ATOM 1898 N N . THR A 1 259 ? 30.004 -6.321 -61.632 1.00 90.12 259 THR A N 1
ATOM 1899 C CA . THR A 1 259 ? 28.563 -6.545 -61.384 1.00 90.12 259 THR A CA 1
ATOM 1900 C C . THR A 1 259 ? 28.263 -6.582 -59.884 1.00 90.12 259 THR A C 1
ATOM 1902 O O . THR A 1 259 ? 29.159 -6.863 -59.086 1.00 90.12 259 THR A O 1
ATOM 1905 N N . GLN A 1 260 ? 27.015 -6.326 -59.482 1.00 92.12 260 GLN A N 1
ATOM 1906 C CA . GLN A 1 260 ? 26.610 -6.337 -58.071 1.00 92.12 260 GLN A CA 1
ATOM 1907 C C . GLN A 1 260 ? 26.882 -7.698 -57.412 1.00 92.12 260 GLN A C 1
ATOM 1909 O O . GLN A 1 260 ? 27.450 -7.751 -56.330 1.00 92.12 260 GLN A O 1
ATOM 1914 N N . ALA A 1 261 ? 26.632 -8.808 -58.113 1.00 90.19 261 ALA A N 1
ATOM 1915 C CA . ALA A 1 261 ? 26.913 -10.150 -57.592 1.00 90.19 261 ALA A CA 1
ATOM 1916 C C . ALA A 1 261 ? 28.401 -10.397 -57.244 1.00 90.19 261 ALA A C 1
ATOM 1918 O O . ALA A 1 261 ? 28.703 -11.249 -56.414 1.00 90.19 261 ALA A O 1
ATOM 1919 N N . VAL A 1 262 ? 29.339 -9.666 -57.862 1.00 89.94 262 VAL A N 1
ATOM 1920 C CA . VAL A 1 262 ? 30.780 -9.731 -57.541 1.00 89.94 262 VAL A CA 1
ATOM 1921 C C . VAL A 1 262 ? 31.125 -8.883 -56.309 1.00 89.94 262 VAL A C 1
ATOM 1923 O O . VAL A 1 262 ? 32.071 -9.212 -55.597 1.00 89.94 262 VAL A O 1
ATOM 1926 N N . ILE A 1 263 ? 30.359 -7.820 -56.049 1.00 92.50 263 ILE A N 1
ATOM 1927 C CA . ILE A 1 263 ? 30.438 -7.013 -54.823 1.00 92.50 263 ILE A CA 1
ATOM 1928 C C . ILE A 1 263 ? 29.891 -7.816 -53.635 1.00 92.50 263 ILE A C 1
ATOM 1930 O O . ILE A 1 263 ? 30.584 -7.975 -52.632 1.00 92.50 263 ILE A O 1
ATOM 1934 N N . ASP A 1 264 ? 28.693 -8.388 -53.785 1.00 90.31 264 ASP A N 1
ATOM 1935 C CA . ASP A 1 264 ? 27.984 -9.133 -52.736 1.00 90.31 264 ASP A CA 1
ATOM 1936 C C . ASP A 1 264 ? 28.716 -10.432 -52.340 1.00 90.31 264 ASP A C 1
ATOM 1938 O O . ASP A 1 264 ? 28.628 -10.880 -51.200 1.00 90.31 264 ASP A O 1
ATOM 1942 N N . ALA A 1 265 ? 29.473 -11.027 -53.271 1.00 89.50 265 ALA A N 1
ATOM 1943 C CA . ALA A 1 265 ? 30.342 -12.180 -53.021 1.00 89.50 265 ALA A CA 1
ATOM 1944 C C . ALA A 1 265 ? 31.693 -11.819 -52.363 1.00 89.50 265 ALA A C 1
ATOM 1946 O O . ALA A 1 265 ? 32.524 -12.703 -52.153 1.00 89.50 265 ALA A O 1
ATOM 1947 N N . GLY A 1 266 ? 31.950 -10.536 -52.096 1.00 87.19 266 GLY A N 1
ATOM 1948 C CA . GLY A 1 266 ? 33.163 -10.049 -51.445 1.00 87.19 266 GLY A CA 1
ATOM 1949 C C . GLY A 1 266 ? 33.128 -10.109 -49.914 1.00 87.19 266 GLY A C 1
ATOM 1950 O O . GLY A 1 266 ? 32.137 -10.526 -49.312 1.00 87.19 266 GLY A O 1
ATOM 1951 N N . PRO A 1 267 ? 34.201 -9.654 -49.240 1.00 90.50 267 PRO A N 1
ATOM 1952 C CA . PRO A 1 267 ? 34.184 -9.434 -47.798 1.00 90.50 267 PRO A CA 1
ATOM 1953 C C . PRO A 1 267 ? 33.061 -8.470 -47.394 1.00 90.50 267 PRO A C 1
ATOM 1955 O O . PRO A 1 267 ? 32.979 -7.346 -47.886 1.00 90.50 267 PRO A O 1
ATOM 1958 N N . ALA A 1 268 ? 32.202 -8.910 -46.475 1.00 89.88 268 ALA A N 1
ATOM 1959 C CA . ALA A 1 268 ? 31.054 -8.126 -46.025 1.00 89.88 268 ALA A CA 1
ATOM 1960 C C . ALA A 1 268 ? 31.439 -6.900 -45.175 1.00 89.88 268 ALA A C 1
ATOM 1962 O O . ALA A 1 268 ? 30.618 -6.002 -45.029 1.00 89.88 268 ALA A O 1
ATOM 1963 N N . VAL A 1 269 ? 32.648 -6.881 -44.599 1.00 93.88 269 VAL A N 1
ATOM 1964 C CA . VAL A 1 269 ? 33.168 -5.803 -43.740 1.00 93.88 269 VAL A CA 1
ATOM 1965 C C . VAL A 1 269 ? 34.690 -5.652 -43.890 1.00 93.88 269 VAL A C 1
ATOM 1967 O O . VAL A 1 269 ? 35.354 -6.661 -44.154 1.00 93.88 269 VAL A O 1
ATOM 1970 N N . PRO A 1 270 ? 35.265 -4.442 -43.722 1.00 94.25 270 PRO A N 1
ATOM 1971 C CA . PRO A 1 270 ? 36.710 -4.227 -43.747 1.00 94.25 270 PRO A CA 1
ATOM 1972 C C . PRO A 1 270 ? 37.456 -5.034 -42.683 1.00 94.25 270 PRO A C 1
ATOM 1974 O O . PRO A 1 270 ? 36.966 -5.234 -41.570 1.00 94.25 270 PRO A O 1
ATOM 1977 N N . SER A 1 271 ? 38.678 -5.447 -43.014 1.00 92.94 271 SER A N 1
ATOM 1978 C CA . SER A 1 271 ? 39.597 -6.107 -42.087 1.00 92.94 271 SER A CA 1
ATOM 1979 C C . SER A 1 271 ? 40.034 -5.207 -40.927 1.00 92.94 271 SER A C 1
ATOM 1981 O O . SER A 1 271 ? 40.293 -4.015 -41.119 1.00 92.94 271 SER A O 1
ATOM 1983 N N . ASP A 1 272 ? 40.244 -5.809 -39.758 1.00 92.19 272 ASP A N 1
ATOM 1984 C CA . ASP A 1 272 ? 40.774 -5.144 -38.566 1.00 92.19 272 ASP A CA 1
ATOM 1985 C C . ASP A 1 272 ? 42.055 -4.342 -38.847 1.00 92.19 272 ASP A C 1
ATOM 1987 O O . ASP A 1 272 ? 42.992 -4.804 -39.500 1.00 92.19 272 ASP A O 1
ATOM 1991 N N . GLY A 1 273 ? 42.092 -3.108 -38.343 1.00 89.06 273 GLY A N 1
ATOM 1992 C CA . GLY A 1 273 ? 43.190 -2.165 -38.533 1.00 89.06 273 GLY A CA 1
ATOM 1993 C C . GLY A 1 273 ? 43.131 -1.330 -39.817 1.00 89.06 273 GLY A C 1
ATOM 1994 O O . GLY A 1 273 ? 43.879 -0.352 -39.902 1.00 89.06 273 GLY A O 1
ATOM 1995 N N . ALA A 1 274 ? 42.246 -1.645 -40.773 1.00 91.56 274 ALA A N 1
ATOM 1996 C CA . ALA A 1 274 ? 41.999 -0.796 -41.940 1.00 91.56 274 ALA A CA 1
ATOM 1997 C C . ALA A 1 274 ? 41.489 0.593 -41.520 1.00 91.56 274 ALA A C 1
ATOM 1999 O O . ALA A 1 274 ? 40.856 0.738 -40.473 1.00 91.56 274 ALA A O 1
ATOM 2000 N N . THR A 1 275 ? 41.753 1.619 -42.332 1.00 92.12 275 THR A N 1
ATOM 2001 C CA . THR A 1 275 ? 41.356 3.004 -42.034 1.00 92.12 275 THR A CA 1
ATOM 2002 C C . THR A 1 275 ? 40.688 3.677 -43.223 1.00 92.12 275 THR A C 1
ATOM 2004 O O . THR A 1 275 ? 41.112 3.524 -44.369 1.00 92.12 275 THR A O 1
ATOM 2007 N N . VAL A 1 276 ? 39.651 4.460 -42.936 1.00 92.75 276 VAL A N 1
ATOM 2008 C CA . VAL A 1 276 ? 38.963 5.322 -43.903 1.00 92.75 276 VAL A CA 1
ATOM 2009 C C . VAL A 1 276 ? 38.922 6.758 -43.400 1.00 92.75 276 VAL A C 1
ATOM 2011 O O . VAL A 1 276 ? 39.014 7.009 -42.200 1.00 92.75 276 VAL A O 1
ATOM 2014 N N . GLN A 1 277 ? 38.795 7.698 -44.330 1.00 91.69 277 GLN A N 1
ATOM 2015 C CA . GLN A 1 277 ? 38.559 9.108 -44.035 1.00 91.69 277 GLN A CA 1
ATOM 2016 C C . GLN A 1 277 ? 37.321 9.579 -44.797 1.00 91.69 277 GLN A C 1
ATOM 2018 O O . GLN A 1 277 ? 37.200 9.298 -45.989 1.00 91.69 277 GLN A O 1
ATOM 2023 N N . ASP A 1 278 ? 36.415 10.289 -44.133 1.00 90.75 278 ASP A N 1
ATOM 2024 C CA . ASP A 1 278 ? 35.227 10.850 -44.780 1.00 90.75 278 ASP A CA 1
ATOM 2025 C C . ASP A 1 278 ? 35.494 12.209 -45.465 1.00 90.75 278 ASP A C 1
ATOM 2027 O O . ASP A 1 278 ? 36.638 12.646 -45.634 1.00 90.75 278 ASP A O 1
ATOM 2031 N N . GLN A 1 279 ? 34.429 12.889 -45.898 1.00 88.56 279 GLN A N 1
ATOM 2032 C CA . GLN A 1 279 ? 34.523 14.181 -46.588 1.00 88.56 279 GLN A CA 1
ATOM 2033 C C . GLN A 1 279 ? 34.715 15.371 -45.626 1.00 88.56 279 GLN A C 1
ATOM 2035 O O . GLN A 1 279 ? 35.153 16.433 -46.068 1.00 88.56 279 GLN A O 1
ATOM 2040 N N . GLN A 1 280 ? 34.432 15.203 -44.331 1.00 89.00 280 GLN A N 1
ATOM 2041 C CA . GLN A 1 280 ? 34.715 16.154 -43.248 1.00 89.00 280 GLN A CA 1
ATOM 2042 C C . GLN A 1 280 ? 36.179 16.054 -42.796 1.00 89.00 280 GLN A C 1
ATOM 2044 O O . GLN A 1 280 ? 36.702 16.980 -42.177 1.00 89.00 280 GLN A O 1
ATOM 2049 N N . GLY A 1 281 ? 36.846 14.948 -43.129 1.00 87.56 281 GLY A N 1
ATOM 2050 C CA . GLY A 1 281 ? 38.213 14.646 -42.733 1.00 87.56 281 GLY A CA 1
ATOM 2051 C C . GLY A 1 281 ? 38.310 13.786 -41.473 1.00 87.56 281 GLY A C 1
ATOM 2052 O O . GLY A 1 281 ? 39.436 13.520 -41.045 1.00 87.56 281 GLY A O 1
ATOM 2053 N N . GLN A 1 282 ? 37.184 13.329 -40.912 1.00 89.38 282 GLN A N 1
ATOM 2054 C CA . GLN A 1 282 ? 37.154 12.410 -39.775 1.00 89.38 282 GLN A CA 1
ATOM 2055 C C . GLN A 1 282 ? 37.744 11.063 -40.190 1.00 89.38 282 GLN A C 1
ATOM 2057 O O . GLN A 1 282 ? 37.506 10.582 -41.301 1.00 89.38 282 GLN A O 1
ATOM 2062 N N . ILE A 1 283 ? 38.544 10.464 -39.308 1.00 90.44 283 ILE A N 1
ATOM 2063 C CA . ILE A 1 283 ? 39.241 9.203 -39.572 1.00 90.44 283 ILE A CA 1
ATOM 2064 C C . ILE A 1 283 ? 38.597 8.106 -38.734 1.00 90.44 283 ILE A C 1
ATOM 2066 O O . ILE A 1 283 ? 38.449 8.243 -37.521 1.00 90.44 283 ILE A O 1
ATOM 2070 N N . PHE A 1 284 ? 38.256 7.000 -39.386 1.00 91.25 284 PHE A N 1
ATOM 2071 C CA . PHE A 1 284 ? 37.682 5.822 -38.751 1.00 91.25 284 PHE A CA 1
ATOM 2072 C C . PHE A 1 284 ? 38.602 4.629 -38.965 1.00 91.25 284 PHE A C 1
ATOM 2074 O O . PHE A 1 284 ? 39.183 4.461 -40.042 1.00 91.25 284 PHE A O 1
ATOM 2081 N N . LYS A 1 285 ? 38.732 3.792 -37.939 1.00 91.88 285 LYS A N 1
ATOM 2082 C CA . LYS A 1 285 ? 39.559 2.591 -37.952 1.00 91.88 285 LYS A CA 1
ATOM 2083 C C . LYS A 1 285 ? 38.721 1.368 -37.630 1.00 91.88 285 LYS A C 1
ATOM 2085 O O . LYS A 1 285 ? 37.973 1.367 -36.660 1.00 91.88 285 LYS A O 1
ATOM 2090 N N . PHE A 1 286 ? 38.853 0.325 -38.438 1.00 92.75 286 PHE A N 1
ATOM 2091 C CA . PHE A 1 286 ? 38.004 -0.850 -38.311 1.00 92.75 286 PHE A CA 1
ATOM 2092 C C . PHE A 1 286 ? 38.499 -1.814 -37.232 1.00 92.75 286 PHE A C 1
ATOM 2094 O O . PHE A 1 286 ? 39.679 -2.169 -37.207 1.00 92.75 286 PHE A O 1
ATOM 2101 N N . ALA A 1 287 ? 37.587 -2.258 -36.367 1.00 93.31 287 ALA A N 1
ATOM 2102 C CA . ALA A 1 287 ? 37.778 -3.398 -35.470 1.00 93.31 287 ALA A CA 1
ATOM 2103 C C . ALA A 1 287 ? 36.485 -4.223 -35.410 1.00 93.31 287 ALA A C 1
ATOM 2105 O O . ALA A 1 287 ? 35.391 -3.671 -35.280 1.00 93.31 287 ALA A O 1
ATOM 2106 N N . GLY A 1 288 ? 36.585 -5.541 -35.583 1.00 92.44 288 GLY A N 1
ATOM 2107 C CA . GLY A 1 288 ? 35.431 -6.419 -35.774 1.00 92.44 288 GLY A CA 1
ATOM 2108 C C . GLY A 1 288 ? 34.553 -6.037 -36.976 1.00 92.44 288 GLY A C 1
ATOM 2109 O O . GLY A 1 288 ? 33.372 -6.386 -37.010 1.00 92.44 288 GLY A O 1
ATOM 2110 N N . GLY A 1 289 ? 35.096 -5.275 -37.932 1.00 92.62 289 GLY A N 1
ATOM 2111 C CA . GLY A 1 289 ? 34.363 -4.694 -39.061 1.00 92.62 289 GLY A CA 1
ATOM 2112 C C . GLY A 1 289 ? 33.544 -3.424 -38.773 1.00 92.62 289 GLY A C 1
ATOM 2113 O O . GLY A 1 289 ? 32.815 -2.992 -39.665 1.00 92.62 289 GLY A O 1
ATOM 2114 N N . ALA A 1 290 ? 33.634 -2.818 -37.581 1.00 94.69 290 ALA A N 1
ATOM 2115 C CA . ALA A 1 290 ? 32.945 -1.560 -37.246 1.00 94.69 290 ALA A CA 1
ATOM 2116 C C . ALA A 1 290 ? 33.877 -0.332 -37.304 1.00 94.69 290 ALA A C 1
ATOM 2118 O O . ALA A 1 290 ? 35.039 -0.459 -36.908 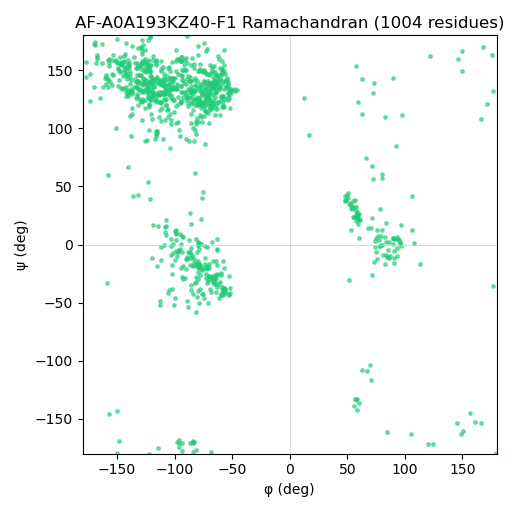1.00 94.69 290 ALA A O 1
ATOM 2119 N N . PRO A 1 291 ? 33.404 0.841 -37.774 1.00 93.69 291 PRO A N 1
ATOM 2120 C CA . PRO A 1 291 ? 34.221 2.045 -37.942 1.00 93.69 291 PRO A CA 1
ATOM 2121 C C . PRO A 1 291 ? 34.394 2.812 -36.619 1.00 93.69 291 PRO A C 1
ATOM 2123 O O . PRO A 1 291 ? 33.578 3.656 -36.268 1.00 93.69 291 PRO A O 1
ATOM 2126 N N . ILE A 1 292 ? 35.486 2.576 -35.891 1.00 91.56 292 ILE A N 1
ATOM 2127 C CA . ILE A 1 292 ? 35.779 3.305 -34.647 1.00 91.56 292 ILE A CA 1
ATOM 2128 C C . ILE A 1 292 ? 36.370 4.679 -34.981 1.00 91.56 292 ILE A C 1
ATOM 2130 O O . ILE A 1 292 ? 37.420 4.767 -35.624 1.00 91.56 292 ILE A O 1
ATOM 2134 N N . HIS A 1 293 ? 35.728 5.754 -34.525 1.00 90.31 293 HIS A N 1
ATOM 2135 C CA . HIS A 1 293 ? 36.183 7.123 -34.767 1.00 90.31 293 HIS A CA 1
ATOM 2136 C C . HIS A 1 293 ? 37.455 7.469 -33.969 1.00 90.31 293 HIS A C 1
ATOM 2138 O O . HIS A 1 293 ? 37.557 7.237 -32.759 1.00 90.31 293 HIS A O 1
ATOM 2144 N N . MET A 1 294 ? 38.444 8.036 -34.662 1.00 86.56 294 MET A N 1
ATOM 2145 C CA . MET A 1 294 ? 39.763 8.385 -34.135 1.00 86.56 294 MET A CA 1
ATOM 2146 C C . MET A 1 294 ? 39.854 9.895 -33.882 1.00 86.56 294 MET A C 1
ATOM 2148 O O . MET A 1 294 ? 40.058 10.665 -34.818 1.00 86.56 294 MET A O 1
ATOM 2152 N N . ALA A 1 295 ? 39.759 10.322 -32.618 1.00 79.12 295 ALA A N 1
ATOM 2153 C CA . ALA A 1 295 ? 39.822 11.746 -32.262 1.00 79.12 295 ALA A CA 1
ATOM 2154 C C . ALA A 1 295 ? 41.166 12.405 -32.607 1.00 79.12 295 ALA A C 1
ATOM 2156 O O . ALA A 1 295 ? 41.200 13.565 -33.015 1.00 79.12 295 ALA A O 1
ATOM 2157 N N . THR A 1 296 ? 42.272 11.669 -32.457 1.00 70.62 296 THR A N 1
ATOM 2158 C CA . THR A 1 296 ? 43.593 12.086 -32.937 1.00 70.62 296 THR A CA 1
ATOM 2159 C C . THR A 1 296 ? 44.352 10.905 -33.546 1.00 70.62 296 THR A C 1
ATOM 2161 O O . THR A 1 296 ? 44.085 9.741 -33.239 1.00 70.62 296 THR A O 1
ATOM 2164 N N . CYS A 1 297 ? 45.307 11.206 -34.430 1.00 70.75 297 CYS A N 1
ATOM 2165 C CA . CYS A 1 297 ? 46.168 10.220 -35.100 1.00 70.75 297 CYS A CA 1
ATOM 2166 C C . CYS A 1 297 ? 47.609 10.237 -34.561 1.00 70.75 297 CYS A C 1
ATOM 2168 O O . CYS A 1 297 ? 48.553 9.796 -35.228 1.00 70.75 297 CYS A O 1
ATOM 2170 N N . ASP A 1 298 ? 47.777 10.764 -33.351 1.00 58.53 298 ASP A N 1
ATOM 2171 C CA . ASP A 1 298 ? 49.068 11.073 -32.752 1.00 58.53 298 ASP A CA 1
ATOM 2172 C C . ASP A 1 298 ? 49.744 9.765 -32.316 1.00 58.53 298 ASP A C 1
ATOM 2174 O O . ASP A 1 298 ? 49.283 9.086 -31.398 1.00 58.53 298 ASP A O 1
ATOM 2178 N N . GLY A 1 299 ? 50.828 9.382 -33.001 1.00 55.44 299 GLY A N 1
ATOM 2179 C CA . GLY A 1 299 ? 51.531 8.113 -32.755 1.00 55.44 299 GLY A CA 1
ATOM 2180 C C . GLY A 1 299 ? 51.323 7.030 -33.821 1.00 55.44 299 GLY A C 1
ATOM 2181 O O . GLY A 1 299 ? 51.152 5.864 -33.480 1.00 55.44 299 GLY A O 1
ATOM 2182 N N . SER A 1 300 ? 51.336 7.414 -35.106 1.00 53.28 300 SER A N 1
ATOM 2183 C CA . SER A 1 300 ? 51.435 6.542 -36.302 1.00 53.28 300 SER A CA 1
ATOM 2184 C C . SER A 1 300 ? 50.338 5.483 -36.528 1.00 53.28 300 SER A C 1
ATOM 2186 O O . SER A 1 300 ? 50.404 4.725 -37.496 1.00 53.28 300 SER A O 1
ATOM 2188 N N . GLY A 1 301 ? 49.283 5.462 -35.710 1.00 66.81 301 GLY A N 1
ATOM 2189 C CA . GLY A 1 301 ? 48.241 4.431 -35.747 1.00 66.81 301 GLY A CA 1
ATOM 2190 C C . GLY A 1 301 ? 47.248 4.482 -36.918 1.00 66.81 301 GLY A C 1
ATOM 2191 O O . GLY A 1 301 ? 46.508 3.514 -37.086 1.00 66.81 301 GLY A O 1
ATOM 2192 N N . CYS A 1 302 ? 47.204 5.561 -37.708 1.00 71.38 302 CYS A N 1
ATOM 2193 C CA . CYS A 1 302 ? 46.160 5.788 -38.722 1.00 71.38 302 CYS A CA 1
ATOM 2194 C C . CYS A 1 302 ? 46.524 5.373 -40.162 1.00 71.38 302 CYS A C 1
ATOM 2196 O O . CYS A 1 302 ? 45.669 5.453 -41.034 1.00 71.38 302 CYS A O 1
ATOM 2198 N N . GLY A 1 303 ? 47.758 4.930 -40.436 1.00 77.94 303 GLY A N 1
ATOM 2199 C CA . GLY A 1 303 ? 48.166 4.484 -41.778 1.00 77.94 303 GLY A CA 1
ATOM 2200 C C . GLY A 1 303 ? 47.945 5.537 -42.879 1.00 77.94 303 GLY A C 1
ATOM 2201 O O . GLY A 1 303 ? 48.198 6.722 -42.666 1.00 77.94 303 GLY A O 1
ATOM 2202 N N . THR A 1 304 ? 47.466 5.092 -44.045 1.00 85.25 304 THR A N 1
ATOM 2203 C CA . THR A 1 304 ? 47.005 5.955 -45.147 1.00 85.25 304 THR A CA 1
ATOM 2204 C C . THR A 1 304 ? 45.505 5.714 -45.352 1.00 85.25 304 THR A C 1
ATOM 2206 O O . THR A 1 304 ? 45.155 4.759 -46.048 1.00 85.25 304 THR A O 1
ATOM 2209 N N . PRO A 1 305 ? 44.616 6.531 -44.759 1.00 89.75 305 PRO A N 1
ATOM 2210 C CA . PRO A 1 305 ? 43.179 6.282 -44.811 1.00 89.75 305 PRO A CA 1
ATOM 2211 C C . PRO A 1 305 ? 42.602 6.327 -46.229 1.00 89.75 305 PRO A C 1
ATOM 2213 O O . PRO A 1 305 ? 42.877 7.245 -47.010 1.00 89.75 305 PRO A O 1
ATOM 2216 N N . VAL A 1 306 ? 41.738 5.365 -46.551 1.00 91.75 306 VAL A N 1
ATOM 2217 C CA . VAL A 1 306 ? 40.989 5.349 -47.811 1.00 91.75 306 VAL A CA 1
ATOM 2218 C C . VAL A 1 306 ? 39.867 6.387 -47.749 1.00 91.75 306 VAL A C 1
ATOM 2220 O O . VAL A 1 306 ? 38.968 6.297 -46.917 1.00 91.75 306 VAL A O 1
ATOM 2223 N N . LYS A 1 307 ? 39.888 7.379 -48.645 1.00 91.44 307 LYS A N 1
ATOM 2224 C CA . LYS A 1 307 ? 38.838 8.410 -48.690 1.00 91.44 307 LYS A CA 1
ATOM 2225 C C . LYS A 1 307 ? 37.506 7.835 -49.171 1.00 91.44 307 LYS A C 1
ATOM 2227 O O . LYS A 1 307 ? 37.462 7.298 -50.280 1.00 91.44 307 LYS A O 1
ATOM 2232 N N . VAL A 1 308 ? 36.438 8.002 -48.400 1.00 92.44 308 VAL A N 1
ATOM 2233 C CA . VAL A 1 308 ? 35.068 7.552 -48.710 1.00 92.44 308 VAL A CA 1
ATOM 2234 C C . VAL A 1 308 ? 34.062 8.700 -48.563 1.00 92.44 308 VAL A C 1
ATOM 2236 O O . VAL A 1 308 ? 34.388 9.751 -48.012 1.00 92.44 308 VAL A O 1
ATOM 2239 N N . SER A 1 309 ? 32.837 8.531 -49.066 1.00 90.06 309 SER A N 1
ATOM 2240 C CA . SER A 1 309 ? 31.758 9.494 -48.809 1.00 90.06 309 SER A CA 1
ATOM 2241 C C . SER A 1 309 ? 31.296 9.434 -47.347 1.00 90.06 309 SER A C 1
ATOM 2243 O O . SER A 1 309 ? 31.257 8.353 -46.764 1.00 90.06 309 SER A O 1
ATOM 2245 N N . THR A 1 310 ? 30.900 10.560 -46.745 1.00 89.25 310 THR A N 1
ATOM 2246 C CA . THR A 1 310 ? 30.432 10.594 -45.337 1.00 89.25 310 THR A CA 1
ATOM 2247 C C . THR A 1 310 ? 29.262 9.652 -45.099 1.00 89.25 310 THR A C 1
ATOM 2249 O O . THR A 1 310 ? 29.205 8.924 -44.110 1.00 89.25 310 THR A O 1
ATOM 2252 N N . TRP A 1 311 ? 28.334 9.636 -46.055 1.00 86.81 311 TRP A N 1
ATOM 2253 C CA . TRP A 1 311 ? 27.159 8.783 -45.996 1.00 86.81 311 TRP A CA 1
ATOM 2254 C C . TRP A 1 311 ? 27.516 7.291 -46.014 1.00 86.81 311 TRP A C 1
ATOM 2256 O O . TRP A 1 311 ? 26.757 6.501 -45.475 1.00 86.81 311 TRP A O 1
ATOM 2266 N N . SER A 1 312 ? 28.671 6.891 -46.564 1.00 86.50 312 SER A N 1
ATOM 2267 C CA . SER A 1 312 ? 29.135 5.497 -46.514 1.00 86.50 312 SER A CA 1
ATOM 2268 C C . SER A 1 312 ? 29.318 5.007 -45.075 1.00 86.50 312 SER A C 1
ATOM 2270 O O . SER A 1 312 ? 28.908 3.897 -44.751 1.00 86.50 312 SER A O 1
ATOM 2272 N N . VAL A 1 313 ? 29.917 5.844 -44.219 1.00 85.44 313 VAL A N 1
ATOM 2273 C CA . VAL A 1 313 ? 30.153 5.530 -42.802 1.00 85.44 313 VAL A CA 1
ATOM 2274 C C . VAL A 1 313 ? 28.842 5.632 -42.020 1.00 85.44 313 VAL A C 1
ATOM 2276 O O . VAL A 1 313 ? 28.489 4.707 -41.297 1.00 85.44 313 VAL A O 1
ATOM 2279 N N . ALA A 1 314 ? 28.065 6.699 -42.238 1.00 83.62 314 ALA A N 1
ATOM 2280 C CA . ALA A 1 314 ? 26.784 6.904 -41.555 1.00 83.62 314 ALA A CA 1
ATOM 2281 C C . ALA A 1 314 ? 25.718 5.839 -41.896 1.00 83.62 314 ALA A C 1
ATOM 2283 O O . ALA A 1 314 ? 24.909 5.485 -41.043 1.00 83.62 314 ALA A O 1
ATOM 2284 N N . ALA A 1 315 ? 25.711 5.321 -43.129 1.00 84.19 315 ALA A N 1
ATOM 2285 C CA . ALA A 1 315 ? 24.800 4.263 -43.572 1.00 84.19 315 ALA A CA 1
ATOM 2286 C C . ALA A 1 315 ? 25.331 2.841 -43.316 1.00 84.19 315 ALA A C 1
ATOM 2288 O O . ALA A 1 315 ? 24.589 1.885 -43.535 1.00 84.19 315 ALA A O 1
ATOM 2289 N N . LEU A 1 316 ? 26.585 2.702 -42.861 1.00 85.44 316 LEU A N 1
ATOM 2290 C CA . LEU A 1 316 ? 27.236 1.428 -42.526 1.00 85.44 316 LEU A CA 1
ATOM 2291 C C . LEU A 1 316 ? 27.212 0.388 -43.666 1.00 85.44 316 LEU A C 1
ATOM 2293 O O . LEU A 1 316 ? 27.153 -0.820 -43.428 1.00 85.44 316 LEU A O 1
ATOM 2297 N N . ASP A 1 317 ? 27.266 0.848 -44.918 1.00 79.81 317 ASP A N 1
ATOM 2298 C CA . ASP A 1 317 ? 27.258 -0.032 -46.090 1.00 79.81 317 ASP A CA 1
ATOM 2299 C C . ASP A 1 317 ? 28.560 -0.850 -46.155 1.00 79.81 317 ASP A C 1
ATOM 2301 O O . ASP A 1 317 ? 29.659 -0.290 -46.140 1.00 79.81 317 ASP A O 1
ATOM 2305 N N . HIS A 1 318 ? 28.421 -2.181 -46.166 1.00 85.94 318 HIS A N 1
ATOM 2306 C CA . HIS A 1 318 ? 29.515 -3.128 -45.924 1.00 85.94 318 HIS A CA 1
ATOM 2307 C C . HIS A 1 318 ? 30.315 -2.819 -44.633 1.00 85.94 318 HIS A C 1
ATOM 2309 O O . HIS A 1 318 ? 31.537 -2.927 -44.607 1.00 85.94 318 HIS A O 1
ATOM 2315 N N . MET A 1 319 ? 29.649 -2.430 -43.536 1.00 92.25 319 MET A N 1
ATOM 2316 C CA . MET A 1 319 ? 30.261 -2.245 -42.207 1.00 92.25 319 MET A CA 1
ATOM 2317 C C . MET A 1 319 ? 29.389 -2.864 -41.106 1.00 92.25 319 MET A C 1
ATOM 2319 O O . MET A 1 319 ? 28.194 -3.095 -41.294 1.00 92.25 319 MET A O 1
ATOM 2323 N N . ARG A 1 320 ? 29.959 -3.117 -39.921 1.00 93.38 320 ARG A N 1
ATOM 2324 C CA . ARG A 1 320 ? 29.156 -3.404 -38.719 1.00 93.38 320 ARG A CA 1
ATOM 2325 C C . ARG A 1 320 ? 28.799 -2.111 -37.978 1.00 93.38 320 ARG A C 1
ATOM 2327 O O . ARG A 1 320 ? 29.649 -1.229 -37.893 1.00 93.38 320 ARG A O 1
ATOM 2334 N N . PRO A 1 321 ? 27.607 -2.020 -37.357 1.00 93.38 321 PRO A N 1
ATOM 2335 C CA . PRO A 1 321 ? 27.262 -0.905 -36.472 1.00 93.38 321 PRO A CA 1
ATOM 2336 C C . PRO A 1 321 ? 28.096 -0.868 -35.187 1.00 93.38 321 PRO A C 1
ATOM 2338 O O . PRO A 1 321 ? 28.295 0.210 -34.640 1.00 93.38 321 PRO A O 1
ATOM 2341 N N . VAL A 1 322 ? 28.551 -2.034 -34.712 1.00 95.38 322 VAL A N 1
ATOM 2342 C CA . VAL A 1 322 ? 29.392 -2.218 -33.518 1.00 95.38 322 VAL A CA 1
ATOM 2343 C C . VAL A 1 322 ? 30.391 -3.363 -33.745 1.00 95.38 322 VAL A C 1
ATOM 2345 O O . VAL A 1 322 ? 30.087 -4.256 -34.549 1.00 95.38 322 VAL A O 1
ATOM 2348 N N . PRO A 1 323 ? 31.567 -3.371 -33.087 1.00 95.81 323 PRO A N 1
ATOM 2349 C CA . PRO A 1 323 ? 32.563 -4.426 -33.258 1.00 95.81 323 PRO A CA 1
ATOM 2350 C C . PRO A 1 323 ? 31.994 -5.820 -32.980 1.00 95.81 323 PRO A C 1
ATOM 2352 O O . PRO A 1 323 ? 31.209 -6.015 -32.052 1.00 95.81 323 PRO A O 1
ATOM 2355 N N . SER A 1 324 ? 32.399 -6.805 -33.783 1.00 94.38 324 SER A N 1
ATOM 2356 C CA . SER A 1 324 ? 32.029 -8.205 -33.563 1.00 94.38 324 SER A CA 1
ATOM 2357 C C . SER A 1 324 ? 32.645 -8.785 -32.290 1.00 94.38 324 SER A C 1
ATOM 2359 O O . SER A 1 324 ? 33.790 -8.478 -31.953 1.00 94.38 324 SER A O 1
ATOM 2361 N N . ASP A 1 325 ? 31.925 -9.714 -31.665 1.00 92.94 325 ASP A N 1
ATOM 2362 C CA . ASP A 1 325 ? 32.382 -10.477 -30.503 1.00 92.94 325 ASP A CA 1
ATOM 2363 C C . ASP A 1 325 ? 33.793 -11.056 -30.686 1.00 92.94 325 ASP A C 1
ATOM 2365 O O . ASP A 1 325 ? 34.129 -11.647 -31.715 1.00 92.94 325 ASP A O 1
ATOM 2369 N N . GLY A 1 326 ? 34.636 -10.869 -29.671 1.00 90.31 326 GLY A N 1
ATOM 2370 C CA . GLY A 1 326 ? 36.030 -11.307 -29.662 1.00 90.31 326 GLY A CA 1
ATOM 2371 C C . GLY A 1 326 ? 37.025 -10.364 -30.346 1.00 90.31 326 GLY A C 1
ATOM 2372 O O . GLY A 1 326 ? 38.228 -10.575 -30.172 1.00 90.31 326 GLY A O 1
ATOM 2373 N N . ALA A 1 327 ? 36.574 -9.317 -31.052 1.00 92.38 327 ALA A N 1
ATOM 2374 C CA . ALA A 1 327 ? 37.457 -8.253 -31.533 1.00 92.38 327 ALA A CA 1
ATOM 2375 C C . ALA A 1 327 ? 38.177 -7.573 -30.355 1.00 92.38 327 ALA A C 1
ATOM 2377 O O . ALA A 1 327 ? 37.639 -7.490 -29.249 1.00 92.38 327 ALA A O 1
ATOM 2378 N N . THR A 1 328 ? 39.396 -7.084 -30.584 1.00 92.12 328 THR A N 1
ATOM 2379 C CA . THR A 1 328 ? 40.221 -6.457 -29.539 1.00 92.12 328 THR A CA 1
ATOM 2380 C C . THR A 1 328 ? 40.792 -5.129 -29.999 1.00 92.12 328 THR A C 1
ATOM 2382 O O . THR A 1 328 ? 41.223 -4.981 -31.143 1.00 92.12 328 THR A O 1
ATOM 2385 N N . VAL A 1 329 ? 40.818 -4.165 -29.086 1.00 91.94 329 VAL A N 1
ATOM 2386 C CA . VAL A 1 329 ? 41.412 -2.840 -29.280 1.00 91.94 329 VAL A CA 1
ATOM 2387 C C . VAL A 1 329 ? 42.378 -2.524 -28.147 1.00 91.94 329 VAL A C 1
ATOM 2389 O O . VAL A 1 329 ? 42.283 -3.088 -27.058 1.00 91.94 329 VAL A O 1
ATOM 2392 N N . GLN A 1 330 ? 43.325 -1.633 -28.419 1.00 90.44 330 GLN A N 1
ATOM 2393 C CA . GLN A 1 330 ? 44.236 -1.086 -27.418 1.00 90.44 330 GLN A CA 1
ATOM 2394 C C . GLN A 1 330 ? 44.229 0.437 -27.516 1.00 90.44 330 GLN A C 1
ATOM 2396 O O . GLN A 1 330 ? 44.354 0.969 -28.620 1.00 90.44 330 GLN A O 1
ATOM 2401 N N . ASP A 1 331 ? 44.085 1.131 -26.392 1.00 89.25 331 ASP A N 1
ATOM 2402 C CA . ASP A 1 331 ? 44.119 2.595 -26.350 1.00 89.25 331 ASP A CA 1
ATOM 2403 C C . ASP A 1 331 ? 45.555 3.166 -26.291 1.00 89.25 331 ASP A C 1
ATOM 2405 O O . ASP A 1 331 ? 46.550 2.462 -26.494 1.00 89.25 331 ASP A O 1
ATOM 2409 N N . GLN A 1 332 ? 45.676 4.473 -26.040 1.00 86.19 332 GLN A N 1
ATOM 2410 C CA . GLN A 1 332 ? 46.965 5.173 -25.977 1.00 86.19 332 GLN A CA 1
ATOM 2411 C C . GLN A 1 332 ? 47.699 4.974 -24.635 1.00 86.19 332 GLN A C 1
ATOM 2413 O O . GLN A 1 332 ? 48.913 5.163 -24.578 1.00 86.19 332 GLN A O 1
ATOM 2418 N N . GLN A 1 333 ? 46.994 4.568 -23.577 1.00 87.44 333 GLN A N 1
ATOM 2419 C CA . GLN A 1 333 ? 47.518 4.177 -22.264 1.00 87.44 333 GLN A CA 1
ATOM 2420 C C . GLN A 1 333 ? 48.066 2.744 -22.301 1.00 87.44 333 GLN A C 1
ATOM 2422 O O . GLN A 1 333 ? 48.825 2.341 -21.419 1.00 87.44 333 GLN A O 1
ATOM 2427 N N . GLY A 1 334 ? 47.706 1.982 -23.336 1.00 87.00 334 GLY A N 1
ATOM 2428 C CA . GLY A 1 334 ? 48.062 0.583 -23.510 1.00 87.00 334 GLY A CA 1
ATOM 2429 C C . GLY A 1 334 ? 47.045 -0.382 -22.902 1.00 87.00 334 GLY A C 1
ATOM 2430 O O . GLY A 1 334 ? 47.293 -1.589 -22.947 1.00 87.00 334 GLY A O 1
ATOM 2431 N N . GLN A 1 335 ? 45.919 0.119 -22.383 1.00 88.75 335 GLN A N 1
ATOM 2432 C CA . GLN A 1 335 ? 44.816 -0.694 -21.882 1.00 88.75 335 GLN A CA 1
ATOM 2433 C C . GLN A 1 335 ? 44.181 -1.459 -23.043 1.00 88.75 335 GLN A C 1
ATOM 2435 O O . GLN A 1 335 ? 44.017 -0.927 -24.144 1.00 88.75 335 GLN A O 1
ATOM 2440 N N . ILE A 1 336 ? 43.858 -2.730 -22.811 1.00 90.19 336 ILE A N 1
ATOM 2441 C CA . ILE A 1 336 ? 43.307 -3.625 -23.830 1.00 90.19 336 ILE A CA 1
ATOM 2442 C C . ILE A 1 336 ? 41.836 -3.859 -23.516 1.00 90.19 336 ILE A C 1
ATOM 2444 O O . ILE A 1 336 ? 41.492 -4.229 -22.395 1.00 90.19 336 ILE A O 1
ATOM 2448 N N . PHE A 1 337 ? 40.984 -3.689 -24.520 1.00 91.44 337 PHE A N 1
ATOM 2449 C CA . PHE A 1 337 ? 39.551 -3.940 -24.423 1.00 91.44 337 PHE A CA 1
ATOM 2450 C C . PHE A 1 337 ? 39.151 -5.010 -25.430 1.00 91.44 337 PHE A C 1
ATOM 2452 O O . PHE A 1 337 ? 39.680 -5.068 -26.547 1.00 91.44 337 PHE A O 1
ATOM 2459 N N . LYS A 1 338 ? 38.210 -5.863 -25.035 1.00 92.06 338 LYS A N 1
ATOM 2460 C CA . LYS A 1 338 ? 37.691 -6.950 -25.861 1.00 92.06 338 LYS A CA 1
ATOM 2461 C C . LYS A 1 338 ? 36.182 -6.839 -25.973 1.00 92.06 338 LYS A C 1
ATOM 2463 O O . LYS A 1 338 ? 35.503 -6.635 -24.973 1.00 92.06 338 LYS A O 1
ATOM 2468 N N . PHE A 1 339 ? 35.667 -6.962 -27.189 1.00 93.56 339 PHE A N 1
ATOM 2469 C CA . PHE A 1 339 ? 34.255 -6.720 -27.447 1.00 93.56 339 PHE A CA 1
ATOM 2470 C C . PHE A 1 339 ? 33.395 -7.957 -27.191 1.00 93.56 339 PHE A C 1
ATOM 2472 O O . PHE A 1 339 ? 33.709 -9.046 -27.677 1.00 93.56 339 PHE A O 1
ATOM 2479 N N . ALA A 1 340 ? 32.293 -7.768 -26.465 1.00 93.81 340 ALA A N 1
ATOM 2480 C CA . ALA A 1 340 ? 31.197 -8.728 -26.340 1.00 93.81 340 ALA A CA 1
ATOM 2481 C C . ALA A 1 340 ? 29.858 -7.982 -26.435 1.00 93.81 340 ALA A C 1
ATOM 2483 O O . ALA A 1 340 ? 29.666 -6.948 -25.795 1.00 93.81 340 ALA A O 1
ATOM 2484 N N . GLY A 1 341 ? 28.950 -8.444 -27.295 1.00 93.56 341 GLY A N 1
ATOM 2485 C CA . GLY A 1 341 ? 27.712 -7.736 -27.625 1.00 93.56 341 GLY A CA 1
ATOM 2486 C C . GLY A 1 341 ? 27.929 -6.337 -28.223 1.00 93.56 341 GLY A C 1
ATOM 2487 O O . GLY A 1 341 ? 27.015 -5.513 -28.209 1.00 93.56 341 GLY A O 1
ATOM 2488 N N . GLY A 1 342 ? 29.140 -6.041 -28.708 1.00 94.06 342 GLY A N 1
ATOM 2489 C CA . GLY A 1 342 ? 29.559 -4.714 -29.168 1.00 94.06 342 GLY A CA 1
ATOM 2490 C C . GLY A 1 342 ? 30.023 -3.729 -28.083 1.00 94.06 342 GLY A C 1
ATOM 2491 O O . GLY A 1 342 ? 30.282 -2.576 -28.426 1.00 94.06 342 GLY A O 1
ATOM 2492 N N . ALA A 1 343 ? 30.151 -4.138 -26.814 1.00 95.12 343 ALA A N 1
ATOM 2493 C CA . ALA A 1 343 ? 30.682 -3.293 -25.733 1.00 95.12 343 ALA A CA 1
ATOM 2494 C C . ALA A 1 343 ? 32.152 -3.610 -25.395 1.00 95.12 343 ALA A C 1
ATOM 2496 O O . ALA A 1 343 ? 32.514 -4.790 -25.408 1.00 95.12 343 ALA A O 1
ATOM 2497 N N . PRO A 1 344 ? 33.001 -2.601 -25.107 1.00 94.12 344 PRO A N 1
ATOM 2498 C CA . PRO A 1 344 ? 34.417 -2.793 -24.799 1.00 94.12 344 PRO A CA 1
ATOM 2499 C C . PRO A 1 344 ? 34.621 -3.214 -23.336 1.00 94.12 344 PRO A C 1
ATOM 2501 O O . PRO A 1 344 ? 34.498 -2.397 -22.436 1.00 94.12 344 PRO A O 1
ATOM 2504 N N . ILE A 1 345 ? 34.993 -4.471 -23.091 1.00 91.88 345 ILE A N 1
ATOM 2505 C CA . ILE A 1 345 ? 35.295 -4.973 -21.741 1.00 91.88 345 ILE A CA 1
ATOM 2506 C C . ILE A 1 345 ? 36.80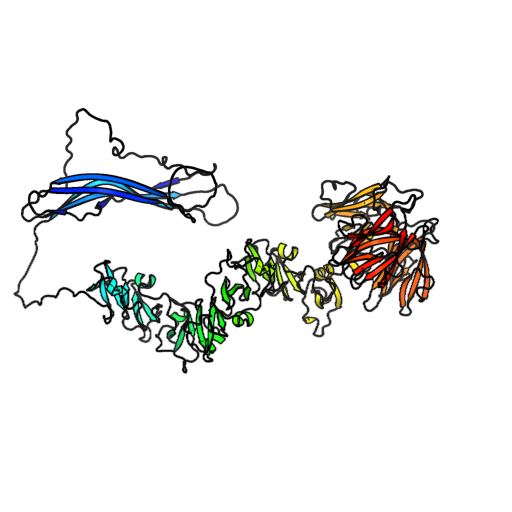6 -4.869 -21.486 1.00 91.88 345 ILE A C 1
ATOM 2508 O O . ILE A 1 345 ? 37.593 -5.455 -22.238 1.00 91.88 345 ILE A O 1
ATOM 2512 N N . HIS A 1 346 ? 37.232 -4.153 -20.441 1.00 90.31 346 HIS A N 1
ATOM 2513 C CA . HIS A 1 346 ? 38.646 -3.982 -20.093 1.00 90.31 346 HIS A CA 1
ATOM 2514 C C . HIS A 1 346 ? 39.290 -5.285 -19.602 1.00 90.31 346 HIS A C 1
ATOM 2516 O O . HIS A 1 346 ? 38.802 -5.951 -18.687 1.00 90.31 346 HIS A O 1
ATOM 2522 N N . MET A 1 347 ? 40.442 -5.630 -20.175 1.00 86.75 347 MET A N 1
ATOM 2523 C CA . MET A 1 347 ? 41.216 -6.828 -19.860 1.00 86.75 347 MET A CA 1
ATOM 2524 C C . MET A 1 347 ? 42.319 -6.510 -18.845 1.00 86.75 347 MET A C 1
ATOM 2526 O O . MET A 1 347 ? 43.402 -6.065 -19.220 1.00 86.75 347 MET A O 1
ATOM 2530 N N . ALA A 1 348 ? 42.082 -6.800 -17.561 1.00 81.06 348 ALA A N 1
ATOM 2531 C CA . ALA A 1 348 ? 43.077 -6.554 -16.505 1.00 81.06 348 ALA A CA 1
ATOM 2532 C C . ALA A 1 348 ? 44.399 -7.331 -16.696 1.00 81.06 348 ALA A C 1
ATOM 2534 O O . ALA A 1 348 ? 45.462 -6.842 -16.321 1.00 81.06 348 ALA A O 1
ATOM 2535 N N . THR A 1 349 ? 44.342 -8.530 -17.288 1.00 71.88 349 THR A N 1
ATOM 2536 C CA . THR A 1 349 ? 45.515 -9.303 -17.726 1.00 71.88 349 THR A CA 1
ATOM 2537 C C . THR A 1 349 ? 45.233 -9.997 -19.061 1.00 71.88 349 THR A C 1
ATOM 2539 O O . THR A 1 349 ? 44.137 -10.512 -19.298 1.00 71.88 349 THR A O 1
ATOM 2542 N N . CYS A 1 350 ? 46.242 -10.048 -19.935 1.00 70.81 350 CYS A N 1
ATOM 2543 C CA . CYS A 1 350 ? 46.205 -10.810 -21.193 1.00 70.81 350 CYS A CA 1
ATOM 2544 C C . CYS A 1 350 ? 46.924 -12.168 -21.096 1.00 70.81 350 CYS A C 1
ATOM 2546 O O . CYS A 1 350 ? 47.163 -12.831 -22.110 1.00 70.81 350 CYS A O 1
ATOM 2548 N N . ASP A 1 351 ? 47.260 -12.594 -19.878 1.00 58.25 351 ASP A N 1
ATOM 2549 C CA . ASP A 1 351 ? 48.037 -13.800 -19.619 1.00 58.25 351 ASP A CA 1
ATOM 2550 C C . ASP A 1 351 ? 47.202 -15.052 -19.943 1.00 58.25 351 ASP A C 1
ATOM 2552 O O . ASP A 1 351 ? 46.275 -15.427 -19.226 1.00 58.25 351 ASP A O 1
ATOM 2556 N N . GLY A 1 352 ? 47.510 -15.678 -21.084 1.00 56.72 352 GLY A N 1
ATOM 2557 C CA . GLY A 1 352 ? 46.905 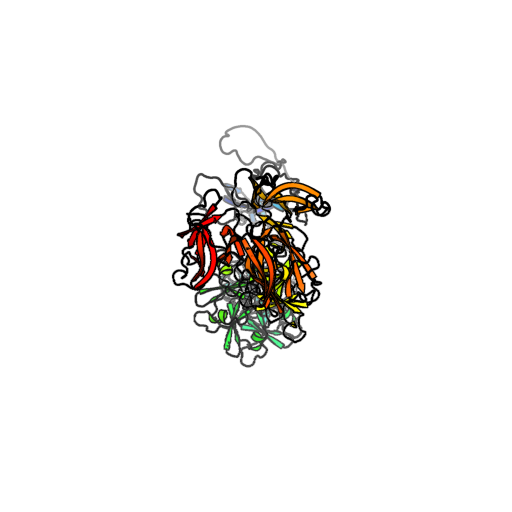-16.933 -21.555 1.00 56.72 352 GLY A CA 1
ATOM 2558 C C . GLY A 1 352 ? 45.506 -16.838 -22.191 1.00 56.72 352 GLY A C 1
ATOM 2559 O O . GLY A 1 352 ? 44.979 -17.860 -22.628 1.00 56.72 352 GLY A O 1
ATOM 2560 N N . SER A 1 353 ? 44.893 -15.652 -22.277 1.00 51.84 353 SER A N 1
ATOM 2561 C CA . SER A 1 353 ? 43.428 -15.495 -22.426 1.00 51.84 353 SER A CA 1
ATOM 2562 C C . SER A 1 353 ? 42.895 -15.138 -23.829 1.00 51.84 353 SER A C 1
ATOM 2564 O O . SER A 1 353 ? 41.681 -15.060 -24.037 1.00 51.84 353 SER A O 1
ATOM 2566 N N . GLY A 1 354 ? 43.764 -14.968 -24.831 1.00 63.72 354 GLY A N 1
ATOM 2567 C CA . GLY A 1 354 ? 43.347 -14.709 -26.216 1.00 63.72 354 GLY A CA 1
ATOM 2568 C C . GLY A 1 354 ? 42.967 -13.250 -26.492 1.00 63.72 354 GLY A C 1
ATOM 2569 O O . GLY A 1 354 ? 41.862 -12.975 -26.958 1.00 63.72 354 GLY A O 1
ATOM 2570 N N . CYS A 1 355 ? 43.896 -12.326 -26.233 1.00 71.25 355 CYS A N 1
ATOM 2571 C CA . CYS A 1 355 ? 43.796 -10.909 -26.610 1.00 71.25 355 CYS A CA 1
ATOM 2572 C C . CYS A 1 355 ? 44.141 -10.617 -28.090 1.00 71.25 355 CYS A C 1
ATOM 2574 O O . CYS A 1 355 ? 44.139 -9.461 -28.493 1.00 71.25 355 CYS A O 1
ATOM 2576 N N . GLY A 1 356 ? 44.446 -11.635 -28.905 1.00 77.75 356 GLY A N 1
ATOM 2577 C CA . GLY A 1 356 ? 44.686 -11.477 -30.346 1.00 77.75 356 GLY A CA 1
ATOM 2578 C C . GLY A 1 356 ? 45.833 -10.516 -30.692 1.00 77.75 356 GLY A C 1
ATOM 2579 O O . GLY A 1 356 ? 46.865 -10.497 -30.026 1.00 77.75 356 GLY A O 1
ATOM 2580 N N . THR A 1 357 ? 45.656 -9.738 -31.762 1.00 85.25 357 THR A N 1
ATOM 2581 C CA . THR A 1 357 ? 46.492 -8.573 -32.096 1.00 85.25 357 THR A CA 1
ATOM 2582 C C . THR A 1 357 ? 45.598 -7.332 -32.029 1.00 85.25 357 THR A C 1
ATOM 2584 O O . THR A 1 357 ? 44.868 -7.086 -32.988 1.00 85.25 357 THR A O 1
ATOM 2587 N N . PRO A 1 358 ? 45.604 -6.573 -30.916 1.00 89.19 358 PRO A N 1
ATOM 2588 C CA . PRO A 1 358 ? 44.653 -5.485 -30.720 1.00 89.19 358 PRO A CA 1
ATOM 2589 C C . PRO A 1 358 ? 44.782 -4.354 -31.747 1.00 89.19 358 PRO A C 1
ATOM 2591 O O . PRO A 1 358 ? 45.879 -3.876 -32.057 1.00 89.19 358 PRO A O 1
ATOM 2594 N N . VAL A 1 359 ? 43.641 -3.863 -32.225 1.00 90.88 359 VAL A N 1
ATOM 2595 C CA . VAL A 1 359 ? 43.559 -2.677 -33.079 1.00 90.88 359 VAL A CA 1
ATOM 2596 C C . VAL A 1 359 ? 43.823 -1.430 -32.231 1.00 90.88 359 VAL A C 1
ATOM 2598 O O . VAL A 1 359 ? 43.043 -1.081 -31.351 1.00 90.88 359 VAL A O 1
ATOM 2601 N N . LYS A 1 360 ? 44.929 -0.728 -32.496 1.00 88.88 360 LYS A N 1
ATOM 2602 C CA . LYS A 1 360 ? 45.265 0.511 -31.770 1.00 88.88 360 LYS A CA 1
ATOM 2603 C C . LYS A 1 360 ? 44.287 1.643 -32.091 1.00 88.88 360 LYS A C 1
ATOM 2605 O O . LYS A 1 360 ? 44.227 2.043 -33.258 1.00 88.88 360 LYS A O 1
ATOM 2610 N N . VAL A 1 361 ? 43.601 2.166 -31.078 1.00 89.38 361 VAL A N 1
ATOM 2611 C CA . VAL A 1 361 ? 42.627 3.272 -31.128 1.00 89.38 361 VAL A CA 1
ATOM 2612 C C . VAL A 1 361 ? 43.042 4.413 -30.186 1.00 89.38 361 VAL A C 1
ATOM 2614 O O . VAL A 1 361 ? 44.054 4.314 -29.494 1.00 89.38 361 VAL A O 1
ATOM 2617 N N . SER A 1 362 ? 42.299 5.524 -30.174 1.00 86.06 362 SER A N 1
ATOM 2618 C CA . SER A 1 362 ? 42.532 6.611 -29.211 1.00 86.06 362 SER A CA 1
ATOM 2619 C C . SER A 1 362 ? 41.805 6.356 -27.886 1.00 86.06 362 SER A C 1
ATOM 2621 O O . SER A 1 362 ? 40.762 5.707 -27.875 1.00 86.06 362 SER A O 1
ATOM 2623 N N . THR A 1 363 ? 42.302 6.918 -26.778 1.00 87.12 363 THR A N 1
ATOM 2624 C CA . THR A 1 363 ? 41.612 6.867 -25.465 1.00 87.12 363 THR A CA 1
ATOM 2625 C C . THR A 1 363 ? 40.179 7.386 -25.566 1.00 87.12 363 THR A C 1
ATOM 2627 O O . THR A 1 363 ? 39.236 6.816 -25.024 1.00 87.12 363 THR A O 1
ATOM 2630 N N . TRP A 1 364 ? 40.027 8.488 -26.306 1.00 87.19 364 TRP A N 1
ATOM 2631 C CA . TRP A 1 364 ? 38.749 9.141 -26.544 1.00 87.19 364 TRP A CA 1
ATOM 2632 C C . TRP A 1 364 ? 37.742 8.184 -27.185 1.00 87.19 364 TRP A C 1
ATOM 2634 O O . TRP A 1 364 ? 36.585 8.202 -26.792 1.00 87.19 364 TRP A O 1
ATOM 2644 N N . SER A 1 365 ? 38.185 7.303 -28.091 1.00 86.81 365 SER A N 1
ATOM 2645 C CA . SER A 1 365 ? 37.322 6.335 -28.783 1.00 86.81 365 SER A CA 1
ATOM 2646 C C . SER A 1 365 ? 36.600 5.390 -27.814 1.00 86.81 365 SER A C 1
ATOM 2648 O O . SER A 1 365 ? 35.439 5.064 -28.036 1.00 86.81 365 SER A O 1
ATOM 2650 N N . ILE A 1 366 ? 37.273 4.965 -26.737 1.00 87.06 366 ILE A N 1
ATOM 2651 C CA . ILE A 1 366 ? 36.683 4.110 -25.693 1.00 87.06 366 ILE A CA 1
ATOM 2652 C C . ILE A 1 366 ? 35.802 4.935 -24.746 1.00 87.06 366 ILE A C 1
ATOM 2654 O O . ILE A 1 366 ? 34.733 4.487 -24.352 1.00 87.06 366 ILE A O 1
ATOM 2658 N N . ALA A 1 367 ? 36.215 6.163 -24.420 1.00 85.19 367 ALA A N 1
ATOM 2659 C CA . ALA A 1 367 ? 35.476 7.043 -23.515 1.00 85.19 367 ALA A CA 1
ATOM 2660 C C . ALA A 1 367 ? 34.157 7.583 -24.104 1.00 85.19 367 ALA A C 1
ATOM 2662 O O . ALA A 1 367 ? 33.228 7.863 -23.349 1.00 85.19 367 ALA A O 1
ATOM 2663 N N . THR A 1 368 ? 34.065 7.758 -25.428 1.00 86.38 368 THR A N 1
ATOM 2664 C CA . THR A 1 368 ? 32.854 8.262 -26.106 1.00 86.38 368 THR A CA 1
ATOM 2665 C C . THR A 1 368 ? 31.991 7.181 -26.737 1.00 86.38 368 THR A C 1
ATOM 2667 O O . THR A 1 368 ? 30.839 7.466 -27.060 1.00 86.38 368 THR A O 1
ATOM 2670 N N . LEU A 1 369 ? 32.513 5.956 -26.869 1.00 86.75 369 LEU A N 1
ATOM 2671 C CA . LEU A 1 369 ? 31.781 4.778 -27.345 1.00 86.75 369 LEU A CA 1
ATOM 2672 C C . LEU A 1 369 ? 31.154 4.953 -28.741 1.00 86.75 369 LEU A C 1
ATOM 2674 O O . LEU A 1 369 ? 30.136 4.337 -29.057 1.00 86.75 369 LEU A O 1
ATOM 2678 N N . ASP A 1 370 ? 31.763 5.782 -29.591 1.00 84.56 370 ASP A N 1
ATOM 2679 C CA . ASP A 1 370 ? 31.283 6.003 -30.955 1.00 84.56 370 ASP A CA 1
ATOM 2680 C C . ASP A 1 370 ? 31.398 4.709 -31.781 1.00 84.56 370 ASP A C 1
ATOM 2682 O O . ASP A 1 370 ? 32.452 4.068 -31.816 1.00 84.56 370 ASP A O 1
ATOM 2686 N N . HIS A 1 371 ? 30.286 4.296 -32.395 1.00 88.44 371 HIS A N 1
ATOM 2687 C CA . HIS A 1 371 ? 30.088 2.956 -32.966 1.00 88.44 371 HIS A CA 1
ATOM 2688 C C . HIS A 1 371 ? 30.371 1.783 -31.992 1.00 88.44 371 HIS A C 1
ATOM 2690 O O . HIS A 1 371 ? 30.771 0.698 -32.414 1.00 88.44 371 HIS A O 1
ATOM 2696 N N . MET A 1 372 ? 30.134 1.953 -30.686 1.00 93.44 372 MET A N 1
ATOM 2697 C CA . MET A 1 372 ? 30.199 0.893 -29.663 1.00 93.44 372 MET A CA 1
ATOM 2698 C C . MET A 1 372 ? 28.921 0.870 -28.812 1.00 93.44 372 MET A C 1
ATOM 2700 O O . MET A 1 372 ? 28.096 1.782 -28.870 1.00 93.44 372 MET A O 1
ATOM 2704 N N . ARG A 1 373 ? 28.734 -0.174 -27.996 1.00 94.31 373 ARG A N 1
ATOM 2705 C CA . ARG A 1 373 ? 27.721 -0.169 -26.928 1.00 94.31 373 ARG A CA 1
ATOM 2706 C C . ARG A 1 373 ? 28.344 0.200 -25.576 1.00 94.31 373 ARG A C 1
ATOM 2708 O O . ARG A 1 373 ? 29.471 -0.213 -25.316 1.00 94.31 373 ARG A O 1
ATOM 2715 N N . PRO A 1 374 ? 27.611 0.895 -24.685 1.00 93.94 374 PRO A N 1
ATOM 2716 C CA . PRO A 1 374 ? 28.063 1.144 -23.314 1.00 93.94 374 PRO A CA 1
ATOM 2717 C C . PRO A 1 374 ? 28.067 -0.113 -22.438 1.00 93.94 374 PRO A C 1
ATOM 2719 O O . PRO A 1 374 ? 28.857 -0.175 -21.502 1.00 93.94 374 PRO A O 1
ATOM 2722 N N . VAL A 1 375 ? 27.204 -1.086 -22.753 1.00 95.56 375 VAL A N 1
ATOM 2723 C CA . VAL A 1 375 ? 27.083 -2.392 -22.087 1.00 95.56 375 VAL A CA 1
ATOM 2724 C C . VAL A 1 375 ? 26.797 -3.495 -23.117 1.00 95.56 375 VAL A C 1
ATOM 2726 O O . VAL A 1 375 ? 26.221 -3.188 -24.171 1.00 95.56 375 VAL A O 1
ATOM 2729 N N . PRO A 1 376 ? 27.187 -4.762 -22.871 1.00 96.12 376 PRO A N 1
ATOM 2730 C CA . PRO A 1 376 ? 26.938 -5.862 -23.800 1.00 96.12 376 PRO A CA 1
ATOM 2731 C C . PRO A 1 376 ? 25.454 -6.019 -24.142 1.00 96.12 376 PRO A C 1
ATOM 2733 O O . PRO A 1 376 ? 24.584 -5.892 -23.281 1.00 96.12 376 PRO A O 1
ATOM 2736 N N . SER A 1 377 ? 25.157 -6.317 -25.408 1.00 94.81 377 SER A N 1
ATOM 2737 C CA . SER A 1 377 ? 23.791 -6.611 -25.848 1.00 94.81 377 SER A CA 1
ATOM 2738 C C . SER A 1 377 ? 23.255 -7.920 -25.269 1.00 94.81 377 SER A C 1
ATOM 2740 O O . SER A 1 377 ? 23.998 -8.891 -25.118 1.00 94.81 377 SER A O 1
ATOM 2742 N N . ASP A 1 378 ? 21.940 -7.977 -25.080 1.00 93.25 378 ASP A N 1
ATOM 2743 C CA . ASP A 1 378 ? 21.210 -9.172 -24.660 1.00 93.25 378 ASP A CA 1
ATOM 2744 C C . ASP A 1 378 ? 21.595 -10.427 -25.459 1.00 93.25 378 ASP A C 1
ATOM 2746 O O . ASP A 1 378 ? 21.703 -10.415 -26.688 1.00 93.25 378 ASP A O 1
ATOM 2750 N N . GLY A 1 379 ? 21.823 -11.526 -24.741 1.00 90.81 379 GLY A N 1
ATOM 2751 C CA . GLY A 1 379 ? 22.245 -12.807 -25.301 1.00 90.81 379 GLY A CA 1
ATOM 2752 C C . GLY A 1 379 ? 23.743 -12.935 -25.603 1.00 90.81 379 GLY A C 1
ATOM 2753 O O . GLY A 1 379 ? 24.183 -14.057 -25.866 1.00 90.81 379 GLY A O 1
ATOM 2754 N N . ALA A 1 380 ? 24.534 -11.856 -25.519 1.00 93.00 380 ALA A N 1
ATOM 2755 C CA . ALA A 1 380 ? 25.995 -11.944 -25.568 1.00 93.00 380 ALA A CA 1
ATOM 2756 C C . ALA A 1 380 ? 26.523 -12.832 -24.429 1.00 93.00 380 ALA A C 1
ATOM 2758 O O . ALA A 1 380 ? 25.907 -12.930 -23.367 1.00 93.00 380 ALA A O 1
ATOM 2759 N N . THR A 1 381 ? 27.668 -13.483 -24.640 1.00 92.88 381 THR A N 1
ATOM 2760 C CA . THR A 1 381 ? 28.257 -14.408 -23.658 1.00 92.88 381 THR A CA 1
ATOM 2761 C C . THR A 1 381 ? 29.743 -14.156 -23.469 1.00 92.88 381 THR A C 1
ATOM 2763 O O . THR A 1 381 ? 30.475 -13.927 -24.432 1.00 92.88 381 THR A O 1
ATOM 2766 N N . VAL A 1 382 ? 30.198 -14.233 -22.220 1.00 92.44 382 VAL A N 1
ATOM 2767 C CA . VAL A 1 382 ? 31.614 -14.174 -21.843 1.00 92.44 382 VAL A CA 1
ATOM 2768 C C . VAL A 1 382 ? 31.995 -15.385 -21.003 1.00 92.44 382 VAL A C 1
ATOM 2770 O O . VAL A 1 382 ? 31.146 -16.003 -20.362 1.00 92.44 382 VAL A O 1
ATOM 2773 N N . GLN A 1 383 ? 33.280 -15.725 -21.019 1.00 90.56 383 GLN A N 1
ATOM 2774 C CA . GLN A 1 383 ? 33.871 -16.722 -20.133 1.00 90.56 383 GLN A CA 1
ATOM 2775 C C . GLN A 1 383 ? 35.074 -16.105 -19.421 1.00 90.56 383 GLN A C 1
ATOM 2777 O O . GLN A 1 383 ? 35.920 -15.501 -20.080 1.00 90.56 383 GLN A O 1
ATOM 2782 N N . ASP A 1 384 ? 35.164 -16.252 -18.104 1.00 89.25 384 ASP A N 1
ATOM 2783 C CA . ASP A 1 384 ? 36.295 -15.742 -17.325 1.00 89.25 384 ASP A CA 1
ATOM 2784 C C . ASP A 1 384 ? 37.501 -16.711 -17.304 1.00 89.25 384 ASP A C 1
ATOM 2786 O O . ASP A 1 384 ? 37.560 -17.706 -18.033 1.00 89.25 384 ASP A O 1
ATOM 2790 N N . GLN A 1 385 ? 38.500 -16.410 -16.468 1.00 86.44 385 GLN A N 1
ATOM 2791 C CA . GLN A 1 385 ? 39.713 -17.225 -16.315 1.00 86.44 385 GLN A CA 1
ATOM 2792 C C . GLN A 1 385 ? 39.509 -18.490 -15.453 1.00 86.44 385 GLN A C 1
ATOM 2794 O O . GLN A 1 385 ? 40.320 -19.411 -15.545 1.00 86.44 385 GLN A O 1
ATOM 2799 N N . GLN A 1 386 ? 38.439 -18.568 -14.657 1.00 87.62 386 GLN A N 1
ATOM 2800 C CA . GLN A 1 386 ? 37.996 -19.753 -13.912 1.00 87.62 386 GLN A CA 1
ATOM 2801 C C . GLN A 1 386 ? 37.231 -20.719 -14.829 1.00 87.62 386 GLN A C 1
ATOM 2803 O O . GLN A 1 386 ? 37.093 -21.901 -14.516 1.00 87.62 386 GLN A O 1
ATOM 2808 N N . GLY A 1 387 ? 36.757 -20.223 -15.974 1.00 87.38 387 GLY A N 1
ATOM 2809 C CA . GLY A 1 387 ? 35.929 -20.949 -16.925 1.00 87.38 387 GLY A CA 1
ATOM 2810 C C . GLY A 1 387 ? 34.429 -20.765 -16.691 1.00 87.38 387 GLY A C 1
ATOM 2811 O O . GLY A 1 387 ? 33.653 -21.390 -17.418 1.00 87.38 387 GLY A O 1
ATOM 2812 N N . GLN A 1 388 ? 34.025 -19.913 -15.742 1.00 89.06 388 GLN A N 1
ATOM 2813 C CA . GLN A 1 388 ? 32.628 -19.560 -15.494 1.00 89.06 388 GLN A CA 1
ATOM 2814 C C . GLN A 1 388 ? 32.077 -18.793 -16.697 1.00 89.06 388 GLN A C 1
ATOM 2816 O O . GLN A 1 388 ? 32.776 -17.974 -17.300 1.00 89.06 388 GLN A O 1
ATOM 2821 N N . ILE A 1 389 ? 30.832 -19.083 -17.074 1.00 90.75 389 ILE A N 1
ATOM 2822 C CA . ILE A 1 389 ? 30.184 -18.496 -18.250 1.00 90.75 389 ILE A CA 1
ATOM 2823 C C . ILE A 1 389 ? 29.084 -17.553 -17.781 1.00 90.75 389 ILE A C 1
ATOM 2825 O O . ILE A 1 389 ? 28.221 -17.937 -16.992 1.00 90.75 389 ILE A O 1
ATOM 2829 N N . PHE A 1 390 ? 29.096 -16.334 -18.309 1.00 91.81 390 PHE A N 1
ATOM 2830 C CA . PHE A 1 390 ? 28.093 -15.316 -18.029 1.00 91.81 390 PHE A CA 1
ATOM 2831 C C . PHE A 1 390 ? 27.391 -14.932 -19.325 1.00 91.81 390 PHE A C 1
ATOM 2833 O O . PHE A 1 390 ? 28.023 -14.816 -20.380 1.00 91.81 390 PHE A O 1
ATOM 2840 N N . LYS A 1 391 ? 26.077 -14.739 -19.249 1.00 93.00 391 LYS A N 1
ATOM 2841 C CA . LYS A 1 391 ? 25.229 -14.344 -20.370 1.00 93.00 391 LYS A CA 1
ATOM 2842 C C . LYS A 1 391 ? 24.535 -13.036 -20.035 1.00 93.00 391 LYS A C 1
ATOM 2844 O O . LYS A 1 391 ? 24.001 -12.886 -18.942 1.00 93.00 391 LYS A O 1
ATOM 2849 N N . PHE A 1 392 ? 24.560 -12.085 -20.957 1.00 93.94 392 PHE A N 1
ATOM 2850 C CA . PHE A 1 392 ? 24.064 -10.745 -20.677 1.00 93.94 392 PHE A CA 1
ATOM 2851 C C . PHE A 1 392 ? 22.560 -10.632 -20.908 1.00 93.94 392 PHE A C 1
ATOM 2853 O O . PHE A 1 392 ? 22.052 -11.071 -21.942 1.00 93.94 392 PHE A O 1
ATOM 2860 N N . ALA A 1 393 ? 21.868 -10.011 -19.956 1.00 94.44 393 ALA A N 1
ATOM 2861 C CA . ALA A 1 393 ? 20.511 -9.498 -20.115 1.00 94.44 393 ALA A CA 1
ATOM 2862 C C . ALA A 1 393 ? 20.434 -8.120 -19.449 1.00 94.44 393 ALA A C 1
ATOM 2864 O O . ALA A 1 393 ? 20.938 -7.932 -18.340 1.00 94.44 393 ALA A O 1
ATOM 2865 N N . GLY A 1 394 ? 19.878 -7.131 -20.142 1.00 94.19 394 GLY A N 1
ATOM 2866 C CA . GLY A 1 394 ? 19.860 -5.749 -19.677 1.00 94.19 394 GLY A CA 1
ATOM 2867 C C . GLY A 1 394 ? 21.251 -5.163 -19.428 1.00 94.19 394 GLY A C 1
ATOM 2868 O O . GLY A 1 394 ? 21.401 -4.303 -18.563 1.00 94.19 394 GLY A O 1
ATOM 2869 N N . GLY A 1 395 ? 22.281 -5.670 -20.114 1.00 94.50 395 GLY A N 1
ATOM 2870 C CA . GLY A 1 395 ? 23.685 -5.303 -19.899 1.00 94.50 395 GLY A CA 1
ATOM 2871 C C . GLY A 1 395 ? 24.350 -5.868 -18.635 1.00 94.50 395 GLY A C 1
ATOM 2872 O O . GLY A 1 395 ? 25.513 -5.546 -18.397 1.00 94.50 395 GLY A O 1
ATOM 2873 N N . ALA A 1 396 ? 23.668 -6.696 -17.835 1.00 95.38 396 ALA A N 1
ATOM 2874 C CA . ALA A 1 396 ? 24.225 -7.306 -16.623 1.00 95.38 396 ALA A CA 1
ATOM 2875 C C . ALA A 1 396 ? 24.637 -8.778 -16.837 1.00 95.38 396 ALA A C 1
ATOM 2877 O O . ALA A 1 396 ? 23.952 -9.489 -17.580 1.00 95.38 396 ALA A O 1
ATOM 2878 N N . PRO A 1 397 ? 25.740 -9.252 -16.219 1.00 94.31 397 PRO A N 1
ATOM 2879 C CA . PRO A 1 397 ? 26.258 -10.604 -16.415 1.00 94.31 397 PRO A CA 1
ATOM 2880 C C . PRO A 1 397 ? 25.507 -11.635 -15.558 1.00 94.31 397 PRO A C 1
ATOM 2882 O O . PRO A 1 397 ? 25.736 -11.745 -14.358 1.00 94.31 397 PRO A O 1
ATOM 2885 N N . ILE A 1 398 ? 24.655 -12.453 -16.176 1.00 92.19 398 ILE A N 1
ATOM 2886 C CA . ILE A 1 398 ? 23.955 -13.548 -15.492 1.00 92.19 398 ILE A CA 1
ATOM 2887 C C . ILE A 1 398 ? 24.815 -14.814 -15.542 1.00 92.19 398 ILE A C 1
ATOM 2889 O O . ILE A 1 398 ? 25.114 -15.323 -16.626 1.00 92.19 398 ILE A O 1
ATOM 2893 N N . HIS A 1 399 ? 25.209 -15.338 -14.381 1.00 91.06 399 HIS A N 1
ATOM 2894 C CA . HIS A 1 399 ? 26.040 -16.540 -14.277 1.00 91.06 399 HIS A CA 1
ATOM 2895 C C . HIS A 1 399 ? 25.263 -17.811 -14.660 1.00 91.06 399 HIS A C 1
ATOM 2897 O O . HIS A 1 399 ? 24.146 -18.050 -14.197 1.00 91.06 399 HIS A O 1
ATOM 2903 N N . MET A 1 400 ? 25.860 -18.641 -15.517 1.00 87.56 400 MET A N 1
ATOM 2904 C CA . MET A 1 400 ? 25.264 -19.854 -16.076 1.00 87.56 400 MET A CA 1
ATOM 2905 C C . MET A 1 400 ? 25.816 -21.110 -15.389 1.00 87.56 400 MET A C 1
ATOM 2907 O O . MET A 1 400 ? 26.935 -21.530 -15.677 1.00 87.56 400 MET A O 1
ATOM 2911 N N . ALA A 1 401 ? 25.010 -21.770 -14.550 1.00 81.00 401 ALA A N 1
ATOM 2912 C CA . ALA A 1 401 ? 25.423 -23.023 -13.896 1.00 81.00 401 ALA A CA 1
ATOM 2913 C C . ALA A 1 401 ? 25.635 -24.198 -14.873 1.00 81.00 401 ALA A C 1
ATOM 2915 O O . ALA A 1 401 ? 26.498 -25.045 -14.651 1.00 81.00 401 ALA A O 1
ATOM 2916 N N . THR A 1 402 ? 24.843 -24.266 -15.951 1.00 71.44 402 THR A N 1
ATOM 2917 C CA . THR A 1 402 ? 24.981 -25.265 -17.021 1.00 71.44 402 THR A CA 1
ATOM 2918 C C . THR A 1 402 ? 24.708 -24.637 -18.388 1.00 71.44 402 THR A C 1
ATOM 2920 O O . THR A 1 402 ? 23.843 -23.770 -18.542 1.00 71.44 402 THR A O 1
ATOM 2923 N N . CYS A 1 403 ? 25.436 -25.105 -19.405 1.00 70.44 403 CYS A N 1
ATOM 2924 C CA . CYS A 1 403 ? 25.240 -24.707 -20.805 1.00 70.44 403 CYS A CA 1
ATOM 2925 C C . CYS A 1 403 ? 24.346 -25.678 -21.592 1.00 70.44 403 CYS A C 1
ATOM 2927 O O . CYS A 1 403 ? 24.206 -25.571 -22.815 1.00 70.44 403 CYS A O 1
ATOM 2929 N N . ASP A 1 404 ? 23.727 -26.617 -20.882 1.00 58.50 404 ASP A N 1
ATOM 2930 C CA . ASP A 1 404 ? 22.972 -27.724 -21.442 1.00 58.50 404 ASP A CA 1
ATOM 2931 C C . ASP A 1 404 ? 21.600 -27.202 -21.900 1.00 58.50 404 ASP A C 1
ATOM 2933 O O . ASP A 1 404 ? 20.776 -26.751 -21.101 1.00 58.50 404 ASP A O 1
ATOM 2937 N N . GLY A 1 405 ? 21.383 -27.181 -23.219 1.00 56.66 405 GLY A N 1
ATOM 2938 C CA . GLY A 1 405 ? 20.146 -26.710 -23.862 1.00 56.66 405 GLY A CA 1
ATOM 2939 C C . GLY A 1 405 ? 19.907 -25.188 -23.862 1.00 56.66 405 GLY A C 1
ATOM 2940 O O . GLY A 1 405 ? 19.097 -24.705 -24.652 1.00 56.66 405 GLY A O 1
ATOM 2941 N N . SER A 1 406 ? 20.626 -24.414 -23.043 1.00 55.22 406 SER A N 1
ATOM 2942 C CA . SER A 1 406 ? 20.386 -22.976 -22.798 1.00 55.22 406 SER A CA 1
ATOM 2943 C C . SER A 1 406 ? 21.042 -22.017 -23.810 1.00 55.22 406 SER A C 1
ATOM 2945 O O . SER A 1 406 ? 20.747 -20.818 -23.834 1.00 55.22 406 SER A O 1
ATOM 2947 N N . GLY A 1 407 ? 21.906 -22.527 -24.693 1.00 63.34 407 GLY A N 1
ATOM 2948 C CA . GLY A 1 407 ? 22.525 -21.747 -25.767 1.00 63.34 407 GLY A CA 1
ATOM 2949 C C . GLY A 1 407 ? 23.563 -20.743 -25.259 1.00 63.34 407 GLY A C 1
ATOM 2950 O O . GLY A 1 407 ? 23.364 -19.534 -25.371 1.00 63.34 407 GLY A O 1
ATOM 2951 N N . CYS A 1 408 ? 24.683 -21.247 -24.735 1.00 71.38 408 CYS A N 1
ATOM 2952 C CA . CYS A 1 408 ? 25.856 -20.443 -24.357 1.00 71.38 408 CYS A CA 1
ATOM 2953 C C . CYS A 1 408 ? 26.687 -19.925 -25.550 1.00 71.38 408 CYS A C 1
ATOM 2955 O O . CYS A 1 408 ? 27.676 -19.235 -25.340 1.00 71.38 408 CYS A O 1
ATOM 2957 N N . GLY A 1 409 ? 26.321 -20.249 -26.796 1.00 77.88 409 GLY A N 1
ATOM 2958 C CA . GLY A 1 409 ? 26.979 -19.716 -27.993 1.00 77.88 409 GLY A CA 1
ATOM 2959 C C . GLY A 1 409 ? 28.481 -20.024 -28.062 1.00 77.88 409 GLY A C 1
ATOM 2960 O O . GLY A 1 409 ? 28.903 -21.162 -27.873 1.00 77.88 409 GLY A O 1
ATOM 2961 N N . SER A 1 410 ? 29.282 -19.005 -28.374 1.00 85.62 410 SER A N 1
ATOM 2962 C CA . SER A 1 410 ? 30.750 -19.045 -28.353 1.00 85.62 410 SER A CA 1
ATOM 2963 C C . SER A 1 410 ? 31.262 -17.927 -27.436 1.00 85.62 410 SER A C 1
ATOM 2965 O O . SER A 1 410 ? 31.462 -16.814 -27.920 1.00 85.62 410 SER A O 1
ATOM 2967 N N . PRO A 1 411 ? 31.442 -18.190 -26.127 1.00 89.75 411 PRO A N 1
ATOM 2968 C CA . PRO A 1 411 ? 31.737 -17.143 -25.155 1.00 89.75 411 PRO A CA 1
ATOM 2969 C C . PRO A 1 411 ? 33.037 -16.381 -25.432 1.00 89.75 411 PRO A C 1
ATOM 2971 O O . PRO A 1 411 ? 34.095 -16.963 -25.696 1.00 89.75 411 PRO A O 1
ATOM 2974 N N . VAL A 1 412 ? 32.974 -15.058 -25.301 1.00 91.25 412 VAL A N 1
ATOM 2975 C CA . VAL A 1 412 ? 34.133 -14.168 -25.388 1.00 91.25 412 VAL A CA 1
ATOM 2976 C C . VAL A 1 412 ? 34.977 -14.310 -24.119 1.00 91.25 412 VAL A C 1
ATOM 2978 O O . VAL A 1 412 ? 34.542 -13.967 -23.024 1.00 91.25 412 VAL A O 1
ATOM 2981 N N . LYS A 1 413 ? 36.210 -14.810 -24.250 1.00 89.12 413 LYS A N 1
ATOM 2982 C CA . LYS A 1 413 ? 37.124 -14.966 -23.104 1.00 89.12 413 LYS A CA 1
ATOM 2983 C C . LYS A 1 413 ? 37.591 -13.617 -22.551 1.00 89.12 413 LYS A C 1
ATOM 2985 O O . LYS A 1 413 ? 38.267 -12.895 -23.289 1.00 89.12 413 LYS A O 1
ATOM 2990 N N . VAL A 1 414 ? 37.286 -13.327 -21.288 1.00 89.69 414 VAL A N 1
ATOM 2991 C CA . VAL A 1 414 ? 37.642 -12.110 -20.530 1.00 89.69 414 VAL A CA 1
ATOM 2992 C C . VAL A 1 414 ? 38.460 -12.466 -19.275 1.00 89.69 414 VAL A C 1
ATOM 2994 O O . VAL A 1 414 ? 38.737 -13.644 -19.043 1.00 89.69 414 VAL A O 1
ATOM 2997 N N . SER A 1 415 ? 38.900 -11.486 -18.475 1.00 86.94 415 SER A N 1
ATOM 2998 C CA . SER A 1 415 ? 39.503 -11.775 -17.162 1.00 86.94 415 SER A CA 1
ATOM 2999 C C . SER A 1 415 ? 38.441 -11.823 -16.057 1.00 86.94 415 SER A C 1
ATOM 3001 O O . SER A 1 415 ? 37.379 -11.216 -16.183 1.00 86.94 415 SER A O 1
ATOM 3003 N N . THR A 1 416 ? 38.727 -12.520 -14.949 1.00 87.94 416 THR A N 1
ATOM 3004 C CA . THR A 1 416 ? 37.821 -12.566 -13.776 1.00 87.94 416 THR A CA 1
ATOM 3005 C C . THR A 1 416 ? 37.511 -11.172 -13.254 1.00 87.94 416 THR A C 1
ATOM 3007 O O . THR A 1 416 ? 36.390 -10.873 -12.851 1.00 87.94 416 THR A O 1
ATOM 3010 N N . TRP A 1 417 ? 38.535 -10.315 -13.267 1.00 87.44 417 TRP A N 1
ATOM 3011 C CA . TRP A 1 417 ? 38.445 -8.949 -12.779 1.00 87.44 417 TRP A CA 1
ATOM 3012 C C . TRP A 1 417 ? 37.355 -8.173 -13.516 1.00 87.44 417 TRP A C 1
ATOM 3014 O O . TRP A 1 417 ? 36.560 -7.529 -12.850 1.00 87.44 417 TRP A O 1
ATOM 3024 N N . SER A 1 418 ? 37.259 -8.302 -14.846 1.00 86.81 418 SER A N 1
ATOM 3025 C CA . SER A 1 418 ? 36.284 -7.570 -15.666 1.00 86.81 418 SER A CA 1
ATOM 3026 C C . SER A 1 418 ? 34.834 -7.819 -15.244 1.00 86.81 418 SER A C 1
ATOM 3028 O O . SER A 1 418 ? 34.033 -6.889 -15.214 1.00 86.81 418 SER A O 1
ATOM 3030 N N . VAL A 1 419 ? 34.498 -9.070 -14.907 1.00 86.75 419 VAL A N 1
ATOM 3031 C CA . VAL A 1 419 ? 33.151 -9.449 -14.449 1.00 86.75 419 VAL A CA 1
ATOM 3032 C C . VAL A 1 419 ? 32.937 -9.012 -12.998 1.00 86.75 419 VAL A C 1
ATOM 3034 O O . VAL A 1 419 ? 31.899 -8.445 -12.670 1.00 86.75 419 VAL A O 1
ATOM 3037 N N . ALA A 1 420 ? 33.941 -9.200 -12.136 1.00 85.19 420 ALA A N 1
ATOM 3038 C CA . ALA A 1 420 ? 33.863 -8.843 -10.720 1.00 85.19 420 ALA A CA 1
ATOM 3039 C C . ALA A 1 420 ? 33.784 -7.324 -10.461 1.00 85.19 420 ALA A C 1
ATOM 3041 O O . ALA A 1 420 ? 33.182 -6.909 -9.472 1.00 85.19 420 ALA A O 1
ATOM 3042 N N . THR A 1 421 ? 34.384 -6.491 -11.319 1.00 86.69 421 THR A N 1
ATOM 3043 C CA . THR A 1 421 ? 34.309 -5.020 -11.233 1.00 86.69 421 THR A CA 1
ATOM 3044 C C . THR A 1 421 ? 33.223 -4.401 -12.106 1.00 86.69 421 THR A C 1
ATOM 3046 O O . THR A 1 421 ? 33.011 -3.194 -12.006 1.00 86.69 421 THR A O 1
ATOM 3049 N N . LEU A 1 422 ? 32.515 -5.212 -12.904 1.00 86.69 422 LEU A N 1
ATOM 3050 C CA . LEU A 1 422 ? 31.428 -4.785 -13.791 1.00 86.69 422 LEU A CA 1
ATOM 3051 C C . LEU A 1 422 ? 31.861 -3.695 -14.786 1.00 86.69 422 LEU A C 1
ATOM 3053 O O . LEU A 1 422 ? 31.114 -2.765 -15.091 1.00 86.69 422 LEU A O 1
ATOM 3057 N N . ASP A 1 423 ? 33.086 -3.807 -15.299 1.00 81.75 423 ASP A N 1
ATOM 3058 C CA . ASP A 1 423 ? 33.641 -2.846 -16.250 1.00 81.75 423 ASP A CA 1
ATOM 3059 C C . ASP A 1 423 ? 32.849 -2.861 -17.567 1.00 81.75 423 ASP A C 1
ATOM 3061 O O . ASP A 1 423 ? 32.761 -3.891 -18.239 1.00 81.75 423 ASP A O 1
ATOM 3065 N N . HIS A 1 424 ? 32.231 -1.722 -17.900 1.00 87.75 424 HIS A N 1
ATOM 3066 C CA . HIS A 1 424 ? 31.236 -1.602 -18.972 1.00 87.75 424 HIS A CA 1
ATOM 3067 C C . HIS A 1 424 ? 30.076 -2.621 -18.862 1.00 87.75 424 HIS A C 1
ATOM 3069 O O . HIS A 1 424 ? 29.552 -3.096 -19.867 1.00 87.75 424 HIS A O 1
ATOM 3075 N N . MET A 1 425 ? 29.637 -2.953 -17.641 1.00 93.19 425 MET A N 1
ATOM 3076 C CA . MET A 1 425 ? 28.483 -3.823 -17.370 1.00 93.19 425 MET A CA 1
ATOM 3077 C C . MET A 1 425 ? 27.523 -3.168 -16.372 1.00 93.19 425 MET A C 1
ATOM 3079 O O . MET A 1 425 ? 27.928 -2.376 -15.523 1.00 93.19 425 MET A O 1
ATOM 3083 N N . ASN A 1 426 ? 26.243 -3.534 -16.428 1.00 94.69 426 ASN A N 1
ATOM 3084 C CA . ASN A 1 426 ? 25.284 -3.128 -15.403 1.00 94.69 426 ASN A CA 1
ATOM 3085 C C . ASN A 1 426 ? 25.369 -4.061 -14.176 1.00 94.69 426 ASN A C 1
ATOM 3087 O O . ASN A 1 426 ? 25.536 -5.270 -14.344 1.00 94.69 426 ASN A O 1
ATOM 3091 N N . PRO A 1 427 ? 25.216 -3.544 -12.940 1.00 93.25 427 PRO A N 1
ATOM 3092 C CA . PRO A 1 427 ? 25.269 -4.356 -11.717 1.00 93.25 427 PRO A CA 1
ATOM 3093 C C . PRO A 1 427 ? 24.049 -5.261 -11.512 1.00 93.25 427 PRO A C 1
ATOM 3095 O O . PRO A 1 427 ? 24.126 -6.214 -10.742 1.00 93.25 427 PRO A O 1
ATOM 3098 N N . ALA A 1 428 ? 22.936 -4.943 -12.175 1.00 94.88 428 ALA A N 1
ATOM 3099 C CA . ALA A 1 428 ? 21.743 -5.771 -12.298 1.00 94.88 428 ALA A CA 1
ATOM 3100 C C . ALA A 1 428 ? 21.052 -5.459 -13.641 1.00 94.88 428 ALA A C 1
ATOM 3102 O O . ALA A 1 428 ? 21.279 -4.366 -14.178 1.00 94.88 428 ALA A O 1
ATOM 3103 N N . PRO A 1 429 ? 20.243 -6.373 -14.211 1.00 96.19 429 PRO A N 1
ATOM 3104 C CA . PRO A 1 429 ? 19.566 -6.129 -15.482 1.00 96.19 429 PRO A CA 1
ATOM 3105 C C . PRO A 1 429 ? 18.665 -4.892 -15.414 1.00 96.19 429 PRO A C 1
ATOM 3107 O O . PRO A 1 429 ? 17.956 -4.692 -14.426 1.00 96.19 429 PRO A O 1
ATOM 3110 N N . VAL A 1 430 ? 18.678 -4.070 -16.467 1.00 94.75 430 VAL A N 1
ATOM 3111 C CA . VAL A 1 430 ? 17.826 -2.872 -16.534 1.00 94.75 430 VAL A CA 1
ATOM 3112 C C . VAL A 1 430 ? 16.345 -3.216 -16.672 1.00 94.75 430 VAL A C 1
ATOM 3114 O O . VAL A 1 430 ? 15.968 -4.257 -17.219 1.00 94.75 430 VAL A O 1
ATOM 3117 N N . ASP A 1 431 ? 15.511 -2.294 -16.212 1.00 93.94 431 ASP A N 1
ATOM 3118 C CA . ASP A 1 431 ? 14.055 -2.386 -16.224 1.00 93.94 431 ASP A CA 1
ATOM 3119 C C . ASP A 1 431 ? 13.494 -2.737 -17.614 1.00 93.94 431 ASP A C 1
ATOM 3121 O O . ASP A 1 431 ? 13.839 -2.135 -18.631 1.00 93.94 431 ASP A O 1
ATOM 3125 N N . GLY A 1 432 ? 12.625 -3.749 -17.653 1.00 91.25 432 GLY A N 1
ATOM 3126 C CA . GLY A 1 432 ? 12.010 -4.275 -18.872 1.00 91.25 432 GLY A CA 1
ATOM 3127 C C . GLY A 1 432 ? 12.768 -5.415 -19.560 1.00 91.25 432 GLY A C 1
ATOM 3128 O O . GLY A 1 432 ? 12.172 -6.070 -20.417 1.00 91.25 432 GLY A O 1
ATOM 3129 N N . SER A 1 433 ? 14.017 -5.699 -19.172 1.00 93.56 433 SER A N 1
ATOM 3130 C CA . SER A 1 433 ? 14.787 -6.846 -19.688 1.00 93.56 433 SER A CA 1
ATOM 3131 C C . SER A 1 433 ? 14.090 -8.169 -19.368 1.00 93.56 433 SER A C 1
ATOM 3133 O O . SER A 1 433 ? 13.489 -8.301 -18.302 1.00 93.56 433 SER A O 1
ATOM 3135 N N . THR A 1 434 ? 14.187 -9.169 -20.246 1.00 93.44 434 THR A N 1
ATOM 3136 C CA . THR A 1 434 ? 13.537 -10.476 -20.046 1.00 93.44 434 THR A CA 1
ATOM 3137 C C . THR A 1 434 ? 14.492 -11.651 -20.184 1.00 93.44 434 THR A C 1
ATOM 3139 O O . THR A 1 434 ? 15.372 -11.683 -21.044 1.00 93.44 434 THR A O 1
ATOM 3142 N N . VAL A 1 435 ? 14.276 -12.662 -19.346 1.00 93.00 435 VAL A N 1
ATOM 3143 C CA . VAL A 1 435 ? 14.981 -13.946 -19.371 1.00 93.00 435 VAL A CA 1
ATOM 3144 C C . VAL A 1 435 ? 13.986 -15.099 -19.376 1.00 93.00 435 VAL A C 1
ATOM 3146 O O . VAL A 1 435 ? 12.844 -14.951 -18.945 1.00 93.00 435 VAL A O 1
ATOM 3149 N N . GLN A 1 436 ? 14.424 -16.248 -19.880 1.00 91.06 436 GLN A N 1
ATOM 3150 C CA . GLN A 1 436 ? 13.679 -17.502 -19.815 1.00 91.06 436 GLN A CA 1
ATOM 3151 C C . GLN A 1 436 ? 14.592 -18.601 -19.271 1.00 91.06 436 GLN A C 1
ATOM 3153 O O . GLN A 1 436 ? 15.723 -18.731 -19.738 1.00 91.06 436 GLN A O 1
ATOM 3158 N N . ASP A 1 437 ? 14.123 -19.384 -18.306 1.00 89.94 437 ASP A N 1
ATOM 3159 C CA . ASP A 1 437 ? 14.899 -20.490 -17.739 1.00 89.94 437 ASP A CA 1
ATOM 3160 C C . ASP A 1 437 ? 14.793 -21.796 -18.560 1.00 89.94 437 ASP A C 1
ATOM 3162 O O . ASP A 1 437 ? 14.310 -21.820 -19.697 1.00 89.94 437 ASP A O 1
ATOM 3166 N N . GLN A 1 438 ? 15.288 -22.903 -17.998 1.00 86.75 438 GLN A N 1
ATOM 3167 C CA . GLN A 1 438 ? 15.294 -24.221 -18.647 1.00 86.75 438 GLN A CA 1
ATOM 3168 C C . GLN A 1 438 ? 13.928 -24.935 -18.599 1.00 86.75 438 GLN A C 1
ATOM 3170 O O . GLN A 1 438 ? 13.695 -25.845 -19.393 1.00 86.75 438 GLN A O 1
ATOM 3175 N N . GLN A 1 439 ? 13.028 -24.519 -17.709 1.00 87.81 439 GLN A N 1
ATOM 3176 C CA . GLN A 1 439 ? 11.643 -24.972 -17.563 1.00 87.81 439 GLN A CA 1
ATOM 3177 C C . GLN A 1 439 ? 10.726 -24.223 -18.537 1.00 87.81 439 GLN A C 1
ATOM 3179 O O . GLN A 1 439 ? 9.625 -24.683 -18.837 1.00 87.81 439 GLN A O 1
ATOM 3184 N N . GLY A 1 440 ? 11.195 -23.087 -19.056 1.00 88.06 440 GLY A N 1
ATOM 3185 C CA . GLY A 1 440 ? 10.455 -22.199 -19.937 1.00 88.06 440 GLY A CA 1
ATOM 3186 C C . GLY A 1 440 ? 9.739 -21.069 -19.198 1.00 88.06 440 GLY A C 1
ATOM 3187 O O . GLY A 1 440 ? 9.045 -20.299 -19.865 1.00 88.06 440 GLY A O 1
ATOM 3188 N N . GLN A 1 441 ? 9.926 -20.941 -17.879 1.00 89.81 441 GLN A N 1
ATOM 3189 C CA . GLN A 1 441 ? 9.400 -19.834 -17.081 1.00 89.81 441 GLN A CA 1
ATOM 3190 C C . GLN A 1 441 ? 10.069 -18.533 -17.523 1.00 89.81 441 GLN A C 1
ATOM 3192 O O . GLN A 1 441 ? 11.264 -18.505 -17.829 1.00 89.81 441 GLN A O 1
ATOM 3197 N N . ILE A 1 442 ? 9.289 -17.455 -17.592 1.00 91.62 442 ILE A N 1
ATOM 3198 C CA . ILE A 1 442 ? 9.749 -16.159 -18.092 1.00 91.62 442 ILE A CA 1
ATOM 3199 C C . ILE A 1 442 ? 9.792 -15.181 -16.927 1.00 91.62 442 ILE A C 1
ATOM 3201 O O . ILE A 1 442 ? 8.820 -15.044 -16.187 1.00 91.62 442 ILE A O 1
ATOM 3205 N N . PHE A 1 443 ? 10.911 -14.477 -16.793 1.00 93.06 443 PHE A N 1
ATOM 3206 C CA . PHE A 1 443 ? 11.099 -13.447 -15.780 1.00 93.06 443 PHE A CA 1
ATOM 3207 C C . PHE A 1 443 ? 11.414 -12.121 -16.461 1.00 93.06 443 PHE A C 1
ATOM 3209 O O . PHE A 1 443 ? 12.160 -12.071 -17.445 1.00 93.06 443 PHE A O 1
ATOM 3216 N N . LYS A 1 444 ? 10.836 -11.043 -15.940 1.00 93.62 444 LYS A N 1
ATOM 3217 C CA . LYS A 1 444 ? 11.029 -9.679 -16.420 1.00 93.62 444 LYS A CA 1
ATOM 3218 C C . LYS A 1 444 ? 11.617 -8.834 -15.305 1.00 93.62 444 LYS A C 1
ATOM 3220 O O . LYS A 1 444 ? 11.123 -8.858 -14.185 1.00 93.62 444 LYS A O 1
ATOM 3225 N N . PHE A 1 445 ? 12.684 -8.108 -15.598 1.00 94.75 445 PHE A N 1
ATOM 3226 C CA . PHE A 1 445 ? 13.392 -7.350 -14.580 1.00 94.75 445 PHE A CA 1
ATOM 3227 C C . PHE A 1 445 ? 12.725 -6.004 -14.317 1.00 94.75 445 PHE A C 1
ATOM 3229 O O . PHE A 1 445 ? 12.405 -5.265 -15.250 1.00 94.75 445 PHE A O 1
ATOM 3236 N N . ALA A 1 446 ? 12.547 -5.691 -13.037 1.00 95.00 446 ALA A N 1
ATOM 3237 C CA . ALA A 1 446 ? 12.154 -4.375 -12.553 1.00 95.00 446 ALA A CA 1
ATOM 3238 C C . ALA A 1 446 ? 12.950 -4.074 -11.276 1.00 95.00 446 ALA A C 1
ATOM 3240 O O . ALA A 1 446 ? 13.033 -4.907 -10.371 1.00 95.00 446 ALA A O 1
ATOM 3241 N N . GLY A 1 447 ? 13.608 -2.918 -11.222 1.00 94.19 447 GLY A N 1
ATOM 3242 C CA . GLY A 1 447 ? 14.473 -2.529 -10.114 1.00 94.19 447 GLY A CA 1
ATOM 3243 C C . GLY A 1 447 ? 15.635 -3.499 -9.900 1.00 94.19 447 GLY A C 1
ATOM 3244 O O . GLY A 1 447 ? 16.102 -3.642 -8.773 1.00 94.19 447 GLY A O 1
ATOM 3245 N N . GLY A 1 448 ? 16.060 -4.202 -10.957 1.00 94.44 448 GLY A N 1
ATOM 3246 C CA . GLY A 1 448 ? 17.085 -5.249 -10.934 1.00 94.44 448 GLY A CA 1
ATOM 3247 C C . GLY A 1 448 ? 16.654 -6.620 -10.391 1.00 94.44 448 GLY A C 1
ATOM 3248 O O . GLY A 1 448 ? 17.514 -7.496 -10.286 1.00 94.44 448 GLY A O 1
ATOM 3249 N N . ALA A 1 449 ? 15.377 -6.835 -10.050 1.00 95.62 449 ALA A N 1
ATOM 3250 C CA . ALA A 1 449 ? 14.865 -8.116 -9.543 1.00 95.62 449 ALA A CA 1
ATOM 3251 C C . ALA A 1 449 ? 14.014 -8.875 -10.585 1.00 95.62 449 ALA A C 1
ATOM 3253 O O . ALA A 1 449 ? 13.314 -8.226 -11.369 1.00 95.62 449 ALA A O 1
ATOM 3254 N N . PRO A 1 450 ? 14.067 -10.223 -10.627 1.00 95.25 450 PRO A N 1
ATOM 3255 C CA . PRO A 1 450 ? 13.369 -11.034 -11.628 1.00 95.25 450 PRO A CA 1
ATOM 3256 C C . PRO A 1 450 ? 11.893 -11.271 -11.262 1.00 95.25 450 PRO A C 1
ATOM 3258 O O . PRO A 1 450 ? 11.569 -12.194 -10.522 1.00 95.25 450 PRO A O 1
ATOM 3261 N N . ILE A 1 451 ? 10.975 -10.490 -11.834 1.00 93.38 451 ILE A N 1
ATOM 3262 C CA . ILE A 1 451 ? 9.529 -10.692 -11.654 1.00 93.38 451 ILE A CA 1
ATOM 3263 C C . ILE A 1 451 ? 9.046 -11.838 -12.549 1.00 93.38 451 ILE A C 1
ATOM 3265 O O . ILE A 1 451 ? 9.160 -11.765 -13.775 1.00 93.38 451 ILE A O 1
ATOM 3269 N N . HIS A 1 452 ? 8.478 -12.885 -11.952 1.00 92.50 452 HIS A N 1
ATOM 3270 C CA . HIS A 1 452 ? 7.945 -14.041 -12.676 1.00 92.50 452 HIS A CA 1
ATOM 3271 C C . HIS A 1 452 ? 6.654 -13.690 -13.439 1.00 92.50 452 HIS A C 1
ATOM 3273 O O . HIS A 1 452 ? 5.756 -13.023 -12.920 1.00 92.50 452 HIS A O 1
ATOM 3279 N N . MET A 1 453 ? 6.558 -14.127 -14.696 1.00 89.44 453 MET A N 1
ATOM 3280 C CA . MET A 1 453 ? 5.475 -13.806 -15.627 1.00 89.44 453 MET A CA 1
ATOM 3281 C C . MET A 1 453 ? 4.626 -15.046 -15.929 1.00 89.44 453 MET A C 1
ATOM 3283 O O . MET A 1 453 ? 5.137 -16.010 -16.495 1.00 89.44 453 MET A O 1
ATOM 3287 N N . ALA A 1 454 ? 3.317 -14.996 -15.657 1.00 83.62 454 ALA A N 1
ATOM 3288 C CA . ALA A 1 454 ? 2.411 -16.096 -16.012 1.00 83.62 454 ALA A CA 1
ATOM 3289 C C . ALA A 1 454 ? 2.216 -16.244 -17.528 1.00 83.62 454 ALA A C 1
ATOM 3291 O O . ALA A 1 454 ? 2.160 -17.353 -18.055 1.00 83.62 454 ALA A O 1
ATOM 3292 N N . THR A 1 455 ? 2.085 -15.118 -18.236 1.00 71.69 455 THR A N 1
ATOM 3293 C CA . THR A 1 455 ? 1.926 -15.062 -19.695 1.00 71.69 455 THR A CA 1
ATOM 3294 C C . THR A 1 455 ? 2.604 -13.819 -20.271 1.00 71.69 455 THR A C 1
ATOM 3296 O O . THR A 1 455 ? 2.805 -12.812 -19.586 1.00 71.69 455 THR A O 1
ATOM 3299 N N . CYS A 1 456 ? 2.943 -13.888 -21.558 1.00 71.31 456 CYS A N 1
ATOM 3300 C CA . CYS A 1 456 ? 3.547 -12.787 -22.312 1.00 71.31 456 CYS A CA 1
ATOM 3301 C C . CYS A 1 456 ? 2.551 -11.998 -23.174 1.00 71.31 456 CYS A C 1
ATOM 3303 O O . CYS A 1 456 ? 2.948 -11.083 -23.903 1.00 71.31 456 CYS A O 1
ATOM 3305 N N . ASP A 1 457 ? 1.266 -12.341 -23.089 1.00 61.22 457 ASP A N 1
ATOM 3306 C CA . ASP A 1 457 ? 0.208 -11.719 -23.871 1.00 61.22 457 ASP A CA 1
ATOM 3307 C C . ASP A 1 457 ? -0.077 -10.309 -23.331 1.00 61.22 457 ASP A C 1
ATOM 3309 O O . ASP A 1 457 ? -0.290 -10.102 -22.135 1.00 61.22 457 ASP A O 1
ATOM 3313 N N . GLY A 1 458 ? -0.009 -9.303 -24.207 1.00 58.62 458 GLY A N 1
ATOM 3314 C CA . GLY A 1 458 ? -0.195 -7.884 -23.866 1.00 58.62 458 GLY A CA 1
ATOM 3315 C C . GLY A 1 458 ? 0.943 -7.224 -23.066 1.00 58.62 458 GLY A C 1
ATOM 3316 O O . GLY A 1 458 ? 1.153 -6.023 -23.205 1.00 58.62 458 GLY A O 1
ATOM 3317 N N . SER A 1 459 ? 1.722 -7.983 -22.290 1.00 60.56 459 SER A N 1
ATOM 3318 C CA . SER A 1 459 ? 2.769 -7.471 -21.385 1.00 60.56 459 SER A CA 1
ATOM 3319 C C . SER A 1 459 ? 4.133 -7.222 -22.051 1.00 60.56 459 SER A C 1
ATOM 3321 O O . SER A 1 459 ? 5.017 -6.603 -21.456 1.00 60.56 459 SER A O 1
ATOM 3323 N N . GLY A 1 460 ? 4.326 -7.672 -23.296 1.00 68.62 460 GLY A N 1
ATOM 3324 C CA . GLY A 1 460 ? 5.509 -7.362 -24.104 1.00 68.62 460 GLY A CA 1
ATOM 3325 C C . GLY A 1 460 ? 6.803 -7.968 -23.550 1.00 68.62 460 GLY A C 1
ATOM 3326 O O . GLY A 1 460 ? 7.647 -7.258 -23.004 1.00 68.62 460 GLY A O 1
ATOM 3327 N N . CYS A 1 461 ? 6.977 -9.283 -23.702 1.00 74.12 461 CYS A N 1
ATOM 3328 C CA . CYS A 1 461 ? 8.182 -9.993 -23.247 1.00 74.12 461 CYS A CA 1
ATOM 3329 C C . CYS A 1 461 ? 9.403 -9.888 -24.183 1.00 74.12 461 CYS A C 1
ATOM 3331 O O . CYS A 1 461 ? 10.470 -10.389 -23.835 1.00 74.12 461 CYS A O 1
ATOM 3333 N N . GLY A 1 462 ? 9.273 -9.291 -25.373 1.00 80.94 462 GLY A N 1
ATOM 3334 C CA . GLY A 1 462 ? 10.368 -9.212 -26.348 1.00 80.94 462 GLY A CA 1
ATOM 3335 C C . GLY A 1 462 ? 10.875 -10.592 -26.790 1.00 80.94 462 GLY A C 1
ATOM 3336 O O . GLY A 1 462 ? 10.082 -11.487 -27.072 1.00 80.94 462 GLY A O 1
ATOM 3337 N N . THR A 1 463 ? 12.199 -10.762 -26.862 1.00 86.81 463 THR A N 1
ATOM 3338 C CA . THR A 1 463 ? 12.864 -12.061 -27.079 1.00 86.81 463 THR A CA 1
ATOM 3339 C C . THR A 1 463 ? 13.681 -12.406 -25.830 1.00 86.81 463 THR A C 1
ATOM 3341 O O . THR A 1 463 ? 14.789 -11.890 -25.698 1.00 86.81 463 THR A O 1
ATOM 3344 N N . PRO A 1 464 ? 13.162 -13.240 -24.907 1.00 90.50 464 PRO A N 1
ATOM 3345 C CA . PRO A 1 464 ? 13.830 -13.501 -23.636 1.00 90.50 464 PRO A CA 1
ATOM 3346 C C . PRO A 1 464 ? 15.211 -14.152 -23.781 1.00 90.50 464 PRO A C 1
ATOM 3348 O O . PRO A 1 464 ? 15.410 -15.090 -24.562 1.00 90.50 464 PRO A O 1
ATOM 3351 N N . VAL A 1 465 ? 16.165 -13.696 -22.971 1.00 91.75 465 VAL A N 1
ATOM 3352 C CA . VAL A 1 465 ? 17.508 -14.275 -22.885 1.00 91.75 465 VAL A CA 1
ATOM 3353 C C . VAL A 1 465 ? 17.448 -15.612 -22.141 1.00 91.75 465 VAL A C 1
ATOM 3355 O O . VAL A 1 465 ? 17.123 -15.672 -20.958 1.00 91.75 465 VAL A O 1
ATOM 3358 N N . LYS A 1 466 ? 17.781 -16.709 -22.828 1.00 89.94 466 LYS A N 1
ATOM 3359 C CA . LYS A 1 466 ? 17.767 -18.056 -22.232 1.00 89.94 466 LYS A CA 1
ATOM 3360 C C . LYS A 1 466 ? 18.891 -18.251 -21.211 1.00 89.94 466 LYS A C 1
ATOM 3362 O O . LYS A 1 466 ? 20.057 -18.188 -21.606 1.00 89.94 466 LYS A O 1
ATOM 3367 N N . VAL A 1 467 ? 18.546 -18.530 -19.956 1.00 90.19 467 VAL A N 1
ATOM 3368 C CA . VAL A 1 467 ? 19.448 -18.732 -18.801 1.00 90.19 467 VAL A CA 1
ATOM 3369 C C . VAL A 1 467 ? 19.224 -20.117 -18.168 1.00 90.19 467 VAL A C 1
ATOM 3371 O O . VAL A 1 467 ? 18.414 -20.896 -18.673 1.00 90.19 467 VAL A O 1
ATOM 3374 N N . SER A 1 468 ? 19.952 -20.478 -17.103 1.00 87.06 468 SER A N 1
ATOM 3375 C CA . SER A 1 468 ? 19.645 -21.692 -16.330 1.00 87.06 468 SER A CA 1
ATOM 3376 C C . SER A 1 468 ? 18.703 -21.381 -15.163 1.00 87.06 468 SER A C 1
ATOM 3378 O O . SER A 1 468 ? 18.686 -20.264 -14.654 1.00 87.06 468 SER A O 1
ATOM 3380 N N . THR A 1 469 ? 17.935 -22.375 -14.699 1.00 88.06 469 THR A N 1
ATOM 3381 C CA . THR A 1 469 ? 17.051 -22.226 -13.514 1.00 88.06 469 THR A CA 1
ATOM 3382 C C . THR A 1 469 ? 17.804 -21.682 -12.300 1.00 88.06 469 THR A C 1
ATOM 3384 O O . THR A 1 469 ? 17.329 -20.821 -11.565 1.00 88.06 469 THR A O 1
ATOM 3387 N N . TRP A 1 470 ? 19.019 -22.204 -12.103 1.00 88.94 470 TRP A N 1
ATOM 3388 C CA . TRP A 1 470 ? 19.885 -21.831 -10.996 1.00 88.94 470 TRP A CA 1
ATOM 3389 C C . TRP A 1 470 ? 20.255 -20.346 -11.038 1.00 88.94 470 TRP A C 1
ATOM 3391 O O . TRP A 1 470 ? 20.334 -19.732 -9.983 1.00 88.94 470 TRP A O 1
ATOM 3401 N N . SER A 1 471 ? 20.408 -19.750 -12.227 1.00 87.81 471 SER A N 1
ATOM 3402 C CA . SER A 1 471 ? 20.713 -18.323 -12.381 1.00 87.81 471 SER A CA 1
ATOM 3403 C C . SER A 1 471 ? 19.676 -17.420 -11.704 1.00 87.81 471 SER A C 1
ATOM 3405 O O . SER A 1 471 ? 20.047 -16.418 -11.100 1.00 87.81 471 SER A O 1
ATOM 3407 N N . ILE A 1 472 ? 18.388 -17.780 -11.784 1.00 88.69 472 ILE A N 1
ATOM 3408 C CA . ILE A 1 472 ? 17.292 -17.021 -11.159 1.00 88.69 472 ILE A CA 1
ATOM 3409 C C . ILE A 1 472 ? 17.271 -17.251 -9.644 1.00 88.69 472 ILE A C 1
ATOM 3411 O O . ILE A 1 472 ? 17.136 -16.304 -8.878 1.00 88.69 472 ILE A O 1
ATOM 3415 N N . ALA A 1 473 ? 17.468 -18.497 -9.201 1.00 85.50 473 ALA A N 1
ATOM 3416 C CA . ALA A 1 473 ? 17.457 -18.849 -7.780 1.00 85.50 473 ALA A CA 1
ATOM 3417 C C . ALA A 1 473 ? 18.682 -18.326 -6.999 1.00 85.50 473 ALA A C 1
ATOM 3419 O O . ALA A 1 473 ? 18.572 -18.032 -5.811 1.00 85.50 473 ALA A O 1
ATOM 3420 N N . ALA A 1 474 ? 19.847 -18.224 -7.645 1.00 86.62 474 ALA A N 1
ATOM 3421 C CA . ALA A 1 474 ? 21.090 -17.758 -7.029 1.00 86.62 474 ALA A CA 1
ATOM 3422 C C . ALA A 1 474 ? 21.173 -16.229 -6.909 1.00 86.62 474 ALA A C 1
ATOM 3424 O O . ALA A 1 474 ? 21.898 -15.730 -6.051 1.00 86.62 474 ALA A O 1
ATOM 3425 N N . LEU A 1 475 ? 20.436 -15.495 -7.756 1.00 86.19 475 LEU A N 1
ATOM 3426 C CA . LEU A 1 475 ? 20.369 -14.027 -7.777 1.00 86.19 475 LEU A CA 1
ATOM 3427 C C . LEU A 1 475 ? 21.737 -13.325 -7.917 1.00 86.19 475 LEU A C 1
ATOM 3429 O O . LEU A 1 475 ? 21.895 -12.159 -7.552 1.00 86.19 475 LEU A O 1
ATOM 3433 N N . GLU A 1 476 ? 22.737 -14.0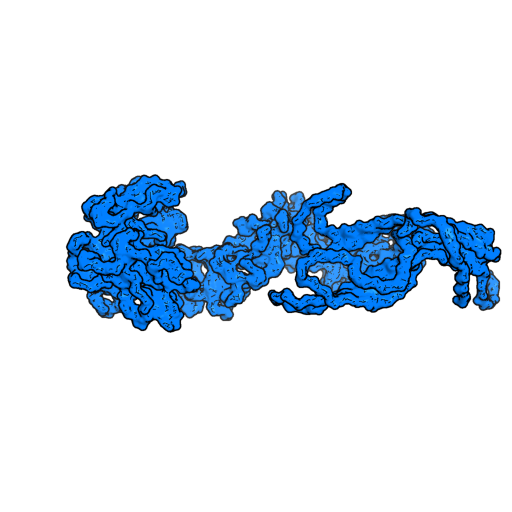09 -8.476 1.00 87.44 476 GLU A N 1
ATOM 3434 C CA . GLU A 1 476 ? 24.049 -13.420 -8.748 1.00 87.44 476 GLU A CA 1
ATOM 3435 C C . GLU A 1 476 ? 23.922 -12.320 -9.811 1.00 87.44 476 GLU A C 1
ATOM 3437 O O . GLU A 1 476 ? 23.389 -12.547 -10.898 1.00 87.44 476 GLU A O 1
ATOM 3442 N N . HIS A 1 477 ? 24.391 -11.114 -9.473 1.00 86.75 477 HIS A N 1
ATOM 3443 C CA . HIS A 1 477 ? 24.162 -9.885 -10.250 1.00 86.75 477 HIS A CA 1
ATOM 3444 C C . HIS A 1 477 ? 22.670 -9.579 -10.500 1.00 86.75 477 HIS A C 1
ATOM 3446 O O . HIS A 1 477 ? 22.301 -8.987 -11.511 1.00 86.75 477 HIS A O 1
ATOM 3452 N N . MET A 1 478 ? 21.802 -9.957 -9.559 1.00 92.50 478 MET A N 1
ATOM 3453 C CA . MET A 1 478 ? 20.392 -9.564 -9.496 1.00 92.50 478 MET A CA 1
ATOM 3454 C C . MET A 1 478 ? 20.072 -9.024 -8.099 1.00 92.50 478 MET A C 1
ATOM 3456 O O . MET A 1 478 ? 20.869 -9.128 -7.165 1.00 92.50 478 MET A O 1
ATOM 3460 N N . ARG A 1 479 ? 18.888 -8.435 -7.936 1.00 92.81 479 ARG A N 1
ATOM 3461 C CA . ARG A 1 479 ? 18.344 -8.078 -6.621 1.00 92.81 479 ARG A CA 1
ATOM 3462 C C . ARG A 1 479 ? 17.287 -9.104 -6.197 1.00 92.81 479 ARG A C 1
ATOM 3464 O O . ARG A 1 479 ? 16.533 -9.559 -7.053 1.00 92.81 479 ARG A O 1
ATOM 3471 N N . PRO A 1 480 ? 17.203 -9.461 -4.901 1.00 92.00 480 PRO A N 1
ATOM 3472 C CA . PRO A 1 480 ? 16.174 -10.377 -4.407 1.00 92.00 480 PRO A CA 1
ATOM 3473 C C . PRO A 1 480 ? 14.767 -9.779 -4.470 1.00 92.00 480 PRO A C 1
ATOM 3475 O O . PRO A 1 480 ? 13.811 -10.530 -4.624 1.00 92.00 480 PRO A O 1
ATOM 3478 N N . TYR A 1 481 ? 14.670 -8.448 -4.380 1.00 94.81 481 TYR A N 1
ATOM 3479 C CA . TYR A 1 481 ? 13.439 -7.665 -4.459 1.00 94.81 481 TYR A CA 1
ATOM 3480 C C . TYR A 1 481 ? 13.695 -6.387 -5.276 1.00 94.81 481 TYR A C 1
ATOM 3482 O O . TYR A 1 481 ? 14.833 -5.895 -5.264 1.00 94.81 481 TYR A O 1
ATOM 3490 N N . PRO A 1 482 ? 12.688 -5.837 -5.980 1.00 95.81 482 PRO A N 1
ATOM 3491 C CA . PRO A 1 482 ? 12.833 -4.606 -6.749 1.00 95.81 482 PRO A CA 1
ATOM 3492 C C . PRO A 1 482 ? 13.331 -3.428 -5.907 1.00 95.81 482 PRO A C 1
ATOM 3494 O O . PRO A 1 482 ? 13.019 -3.301 -4.724 1.00 95.81 482 PRO A O 1
ATOM 3497 N N . MET A 1 483 ? 14.111 -2.552 -6.539 1.00 94.19 483 MET A N 1
ATOM 3498 C CA . MET A 1 483 ? 14.574 -1.300 -5.946 1.00 94.19 483 MET A CA 1
ATOM 3499 C C . MET A 1 483 ? 13.411 -0.339 -5.649 1.00 94.19 483 MET A C 1
ATOM 3501 O O . MET A 1 483 ? 12.490 -0.184 -6.450 1.00 94.19 483 MET A O 1
ATOM 3505 N N . ASP A 1 484 ? 13.513 0.360 -4.521 1.00 92.94 484 ASP A N 1
ATOM 3506 C CA . ASP A 1 484 ? 12.598 1.430 -4.130 1.00 92.94 484 ASP A CA 1
ATOM 3507 C C . ASP A 1 484 ? 12.431 2.488 -5.233 1.00 92.94 484 ASP A C 1
ATOM 3509 O O . ASP A 1 484 ? 13.401 2.987 -5.807 1.00 92.94 484 ASP A O 1
ATOM 3513 N N . GLY A 1 485 ? 11.178 2.836 -5.528 1.00 91.50 485 GLY A N 1
ATOM 3514 C CA . GLY A 1 485 ? 10.809 3.801 -6.563 1.00 91.50 485 GLY A CA 1
ATOM 3515 C C . GLY A 1 485 ? 10.665 3.234 -7.979 1.00 91.50 485 GLY A C 1
ATOM 3516 O O . GLY A 1 485 ? 10.086 3.927 -8.819 1.00 91.50 485 GLY A O 1
ATOM 3517 N N . THR A 1 486 ? 11.101 1.996 -8.250 1.00 94.50 486 THR A N 1
ATOM 3518 C CA . THR A 1 486 ? 10.767 1.284 -9.497 1.00 94.50 486 THR A CA 1
ATOM 3519 C C . THR A 1 486 ? 9.253 1.155 -9.643 1.00 94.50 486 THR A C 1
ATOM 3521 O O . THR A 1 486 ? 8.551 0.874 -8.673 1.00 94.50 486 THR A O 1
ATOM 3524 N N . THR A 1 487 ? 8.742 1.311 -10.864 1.00 94.62 487 THR A N 1
ATOM 3525 C CA . THR A 1 487 ? 7.316 1.172 -11.176 1.00 94.62 487 THR A CA 1
ATOM 3526 C C . THR A 1 487 ? 7.047 0.015 -12.130 1.00 94.62 487 THR A C 1
ATOM 3528 O O . THR A 1 487 ? 7.793 -0.239 -13.076 1.00 94.62 487 THR A O 1
ATOM 3531 N N . ILE A 1 488 ? 5.930 -0.669 -11.904 1.00 93.50 488 ILE A N 1
ATOM 3532 C CA . ILE A 1 488 ? 5.363 -1.687 -12.790 1.00 93.50 488 ILE A CA 1
ATOM 3533 C C . ILE A 1 488 ? 3.937 -1.306 -13.184 1.00 93.50 488 ILE A C 1
ATOM 3535 O O . ILE A 1 488 ? 3.273 -0.524 -12.502 1.00 93.50 488 ILE A O 1
ATOM 3539 N N . ARG A 1 489 ? 3.463 -1.867 -14.295 1.00 91.75 489 ARG A N 1
ATOM 3540 C CA . ARG A 1 489 ? 2.064 -1.793 -14.724 1.00 91.75 489 ARG A CA 1
ATOM 3541 C C . ARG A 1 489 ? 1.569 -3.187 -15.081 1.00 91.75 489 ARG A C 1
ATOM 3543 O O . ARG A 1 489 ? 2.268 -3.900 -15.794 1.00 91.75 489 ARG A O 1
ATOM 3550 N N . ASP A 1 490 ? 0.390 -3.568 -14.616 1.00 90.25 490 ASP A N 1
ATOM 3551 C CA . ASP A 1 490 ? -0.198 -4.871 -14.938 1.00 90.25 490 ASP A CA 1
ATOM 3552 C C . ASP A 1 490 ? -1.000 -4.873 -16.257 1.00 90.25 490 ASP A C 1
ATOM 3554 O O . ASP A 1 490 ? -0.972 -3.916 -17.039 1.00 90.25 490 ASP A O 1
ATOM 3558 N N . GLN A 1 491 ? -1.718 -5.969 -16.522 1.00 86.88 491 GLN A N 1
ATOM 3559 C CA . GLN A 1 491 ? -2.541 -6.133 -17.723 1.00 86.88 491 GLN A CA 1
ATOM 3560 C C . GLN A 1 491 ? -3.879 -5.366 -17.667 1.00 86.88 491 GLN A C 1
ATOM 3562 O O . GLN A 1 491 ? -4.444 -5.104 -18.730 1.00 86.88 491 GLN A O 1
ATOM 3567 N N . GLN A 1 492 ? -4.380 -4.965 -16.489 1.00 87.00 492 GLN A N 1
ATOM 3568 C CA . GLN A 1 492 ? -5.516 -4.035 -16.367 1.00 87.00 492 GLN A CA 1
ATOM 3569 C C . GLN A 1 492 ? -5.094 -2.567 -16.535 1.00 87.00 492 GLN A C 1
ATOM 3571 O O . GLN A 1 492 ? -5.939 -1.707 -16.785 1.00 87.00 492 GLN A O 1
ATOM 3576 N N . GLY A 1 493 ? -3.798 -2.272 -16.423 1.00 87.88 493 GLY A N 1
ATOM 3577 C CA . GLY A 1 493 ? -3.257 -0.918 -16.452 1.00 87.88 493 GLY A CA 1
ATOM 3578 C C . GLY A 1 493 ? -3.095 -0.286 -15.068 1.00 87.88 493 GLY A C 1
ATOM 3579 O O . GLY A 1 493 ? -2.719 0.887 -15.006 1.00 87.88 493 GLY A O 1
ATOM 3580 N N . GLN A 1 494 ? -3.322 -1.045 -13.988 1.00 90.25 494 GLN A N 1
ATOM 3581 C CA . GLN A 1 494 ? -3.007 -0.620 -12.625 1.00 90.25 494 GLN A CA 1
ATOM 3582 C C . GLN A 1 494 ? -1.496 -0.430 -12.496 1.00 90.25 494 GLN A C 1
ATOM 3584 O O . GLN A 1 494 ? -0.708 -1.132 -13.139 1.00 90.25 494 GLN A O 1
ATOM 3589 N N . ILE A 1 495 ? -1.080 0.554 -11.703 1.00 92.38 495 ILE A N 1
ATOM 3590 C CA . ILE A 1 495 ? 0.326 0.931 -11.559 1.00 92.38 495 ILE A CA 1
ATOM 3591 C C . ILE A 1 495 ? 0.750 0.695 -10.122 1.00 92.38 495 ILE A C 1
ATOM 3593 O O . ILE A 1 495 ? 0.125 1.213 -9.203 1.00 92.38 495 ILE A O 1
ATOM 3597 N N . PHE A 1 496 ? 1.854 -0.017 -9.936 1.00 93.88 496 PHE A N 1
ATOM 3598 C CA . PHE A 1 496 ? 2.424 -0.254 -8.616 1.00 93.88 496 PHE A CA 1
ATOM 3599 C C . PHE A 1 496 ? 3.838 0.310 -8.566 1.00 93.88 496 PHE A C 1
ATOM 3601 O O . PHE A 1 496 ? 4.564 0.297 -9.565 1.00 93.88 496 PHE A O 1
ATOM 3608 N N . LYS A 1 497 ? 4.227 0.827 -7.404 1.00 94.75 497 LYS A N 1
ATOM 3609 C CA . LYS A 1 497 ? 5.539 1.411 -7.143 1.00 94.75 497 LYS A CA 1
ATOM 3610 C C . LYS A 1 497 ? 6.177 0.676 -5.979 1.00 94.75 497 LYS A C 1
ATOM 3612 O O . LYS A 1 497 ? 5.543 0.486 -4.947 1.00 94.75 497 LYS A O 1
ATOM 3617 N N . PHE A 1 498 ? 7.413 0.232 -6.152 1.00 95.19 498 PHE A N 1
ATOM 3618 C CA . PHE A 1 498 ? 8.071 -0.578 -5.141 1.00 95.19 498 PHE A CA 1
ATOM 3619 C C . PHE A 1 498 ? 8.541 0.269 -3.960 1.00 95.19 498 PHE A C 1
ATOM 3621 O O . PHE A 1 498 ? 9.173 1.314 -4.137 1.00 95.19 498 PHE A O 1
ATOM 3628 N N . VAL A 1 499 ? 8.210 -0.202 -2.759 1.00 94.31 499 VAL A N 1
ATOM 3629 C CA . VAL A 1 499 ? 8.556 0.403 -1.471 1.00 94.31 499 VAL A CA 1
ATOM 3630 C C . VAL A 1 499 ? 8.993 -0.718 -0.540 1.00 94.31 499 VAL A C 1
ATOM 3632 O O . VAL A 1 499 ? 8.212 -1.625 -0.260 1.00 94.31 499 VAL A O 1
ATOM 3635 N N . GLY A 1 500 ? 10.244 -0.700 -0.084 1.00 91.88 500 GLY A N 1
ATOM 3636 C CA . GLY A 1 500 ? 10.806 -1.769 0.737 1.00 91.88 500 GLY A CA 1
ATOM 3637 C C . GLY A 1 500 ? 10.646 -3.151 0.096 1.00 91.88 500 GLY A C 1
ATOM 3638 O O . GLY A 1 500 ? 10.389 -4.109 0.813 1.00 91.88 500 GLY A O 1
ATOM 3639 N N . GLY A 1 501 ? 10.706 -3.247 -1.239 1.00 92.69 501 GLY A N 1
ATOM 3640 C CA . GLY A 1 501 ? 10.493 -4.486 -2.000 1.00 92.69 501 GLY A CA 1
ATOM 3641 C C . GLY A 1 501 ? 9.035 -4.924 -2.238 1.00 92.69 501 GLY A C 1
ATOM 3642 O O . GLY A 1 501 ? 8.837 -5.943 -2.901 1.00 92.69 501 GLY A O 1
ATOM 3643 N N . ALA A 1 502 ? 8.023 -4.191 -1.754 1.00 95.12 502 ALA A N 1
ATOM 3644 C CA . ALA A 1 502 ? 6.600 -4.511 -1.951 1.00 95.12 502 ALA A CA 1
ATOM 3645 C C . ALA A 1 502 ? 5.911 -3.598 -2.993 1.00 95.12 502 ALA A C 1
ATOM 3647 O O . ALA A 1 502 ? 6.244 -2.410 -3.054 1.00 95.12 502 ALA A O 1
ATOM 3648 N N . PRO A 1 503 ? 4.975 -4.112 -3.820 1.00 95.62 503 PRO A N 1
ATOM 3649 C CA . PRO A 1 503 ? 4.329 -3.356 -4.896 1.00 95.62 503 PRO A CA 1
ATOM 3650 C C . PRO A 1 503 ? 3.154 -2.504 -4.380 1.00 95.62 503 PRO A C 1
ATOM 3652 O O . PRO A 1 503 ? 2.006 -2.934 -4.401 1.00 95.62 503 PRO A O 1
ATOM 3655 N N . VAL A 1 504 ? 3.411 -1.264 -3.962 1.00 93.06 504 VAL A N 1
ATOM 3656 C CA . VAL A 1 504 ? 2.362 -0.344 -3.487 1.00 93.06 504 VAL A CA 1
ATOM 3657 C C . VAL A 1 504 ? 1.521 0.175 -4.658 1.00 93.06 504 VAL A C 1
ATOM 3659 O O . VAL A 1 504 ? 2.061 0.790 -5.579 1.00 93.06 504 VAL A O 1
ATOM 3662 N N . HIS A 1 505 ? 0.201 -0.036 -4.626 1.00 92.25 505 HIS A N 1
ATOM 3663 C CA . HIS A 1 505 ? -0.718 0.420 -5.679 1.00 92.25 505 HIS A CA 1
ATOM 3664 C C . HIS A 1 505 ? -0.857 1.952 -5.693 1.00 92.25 505 HIS A C 1
ATOM 3666 O O . HIS A 1 505 ? -1.041 2.593 -4.657 1.00 92.25 505 HIS A O 1
ATOM 3672 N N . MET A 1 506 ? -0.767 2.550 -6.880 1.00 89.31 506 MET A N 1
ATOM 3673 C CA . MET A 1 506 ? -0.865 3.987 -7.138 1.00 89.31 506 MET A CA 1
ATOM 3674 C C . MET A 1 506 ? -2.202 4.307 -7.819 1.00 89.31 506 MET A C 1
ATOM 3676 O O . MET A 1 506 ? -2.430 3.869 -8.947 1.00 89.31 506 MET A O 1
ATOM 3680 N N . ALA A 1 507 ? -3.047 5.138 -7.201 1.00 84.62 507 ALA A N 1
ATOM 3681 C CA . ALA A 1 507 ? -4.315 5.558 -7.817 1.00 84.62 507 ALA A CA 1
ATOM 3682 C C . ALA A 1 507 ? -4.124 6.396 -9.091 1.00 84.62 507 ALA A C 1
ATOM 3684 O O . ALA A 1 507 ? -4.960 6.388 -9.995 1.00 84.62 507 ALA A O 1
ATOM 3685 N N . THR A 1 508 ? -3.032 7.161 -9.154 1.00 81.31 508 THR A N 1
ATOM 3686 C CA . THR A 1 508 ? -2.695 8.042 -10.276 1.00 81.31 508 THR A CA 1
ATOM 3687 C C . THR A 1 508 ? -1.187 8.025 -10.541 1.00 81.31 508 THR A C 1
ATOM 3689 O O . THR A 1 508 ? -0.414 7.451 -9.778 1.00 81.31 508 THR A O 1
ATOM 3692 N N . CYS A 1 509 ? -0.745 8.677 -11.622 1.00 79.50 509 CYS A N 1
ATOM 3693 C CA . CYS A 1 509 ? 0.681 8.837 -11.929 1.00 79.50 509 CYS A CA 1
ATOM 3694 C C . CYS A 1 509 ? 1.367 10.039 -11.253 1.00 79.50 509 CYS A C 1
ATOM 3696 O O . CYS A 1 509 ? 2.453 10.439 -11.683 1.00 79.50 509 CYS A O 1
ATOM 3698 N N . ASP A 1 510 ? 0.761 10.597 -10.209 1.00 73.19 510 ASP A N 1
ATOM 3699 C CA . ASP A 1 510 ? 1.312 11.663 -9.371 1.00 73.19 510 ASP A CA 1
ATOM 3700 C C . ASP A 1 510 ? 1.761 11.057 -8.017 1.00 73.19 510 ASP A C 1
ATOM 3702 O O . ASP A 1 510 ? 1.004 10.256 -7.471 1.00 73.19 510 ASP A O 1
ATOM 3706 N N . PRO A 1 511 ? 2.965 11.330 -7.468 1.00 59.72 511 PRO A N 1
ATOM 3707 C CA . PRO A 1 511 ? 4.083 12.090 -8.022 1.00 59.72 511 PRO A CA 1
ATOM 3708 C C . PRO A 1 511 ? 5.052 11.187 -8.805 1.00 59.72 511 PRO A C 1
ATOM 3710 O O . PRO A 1 511 ? 6.031 10.643 -8.283 1.00 59.72 511 PRO A O 1
ATOM 3713 N N . GLY A 1 512 ? 4.796 11.051 -10.107 1.00 78.31 512 GLY A N 1
ATOM 3714 C CA . GLY A 1 512 ? 5.711 10.457 -11.079 1.00 78.31 512 GLY A CA 1
ATOM 3715 C C . GLY A 1 512 ? 5.687 8.926 -11.150 1.00 78.31 512 GLY A C 1
ATOM 3716 O O . GLY A 1 512 ? 6.231 8.224 -10.293 1.00 78.31 512 GLY A O 1
ATOM 3717 N N . CYS A 1 513 ? 5.158 8.416 -12.265 1.00 79.69 513 CYS A N 1
ATOM 3718 C CA . CYS A 1 513 ? 5.231 7.005 -12.667 1.00 79.69 513 CYS A CA 1
ATOM 3719 C C . CYS A 1 513 ? 6.553 6.579 -13.328 1.00 79.69 513 CYS A C 1
ATOM 3721 O O . CYS A 1 513 ? 6.782 5.382 -13.475 1.00 79.69 513 CYS A O 1
ATOM 3723 N N . GLY A 1 514 ? 7.384 7.508 -13.813 1.00 83.19 514 GLY A N 1
ATOM 3724 C CA . GLY A 1 514 ? 8.496 7.156 -14.707 1.00 83.19 514 GLY A CA 1
ATOM 3725 C C . GLY A 1 514 ? 8.005 6.420 -15.965 1.00 83.19 514 GLY A C 1
ATOM 3726 O O . GLY A 1 514 ? 7.015 6.829 -16.572 1.00 83.19 514 GLY A O 1
ATOM 3727 N N . ALA A 1 515 ? 8.677 5.327 -16.334 1.00 86.81 515 ALA A N 1
ATOM 3728 C CA . ALA A 1 515 ? 8.261 4.413 -17.398 1.00 86.81 515 ALA A CA 1
ATOM 3729 C C . ALA A 1 515 ? 7.972 3.017 -16.802 1.00 86.81 515 ALA A C 1
ATOM 3731 O O . ALA A 1 515 ? 8.898 2.215 -16.697 1.00 86.81 515 ALA A O 1
ATOM 3732 N N . PRO A 1 516 ? 6.721 2.721 -16.389 1.00 91.50 516 PRO A N 1
ATOM 3733 C CA . PRO A 1 516 ? 6.402 1.478 -15.689 1.00 91.50 516 PRO A CA 1
ATOM 3734 C C . PRO A 1 516 ? 6.697 0.227 -16.519 1.00 91.50 516 PRO A C 1
ATOM 3736 O O . PRO A 1 516 ? 6.289 0.134 -17.679 1.00 91.50 516 PRO A O 1
ATOM 3739 N N . VAL A 1 517 ? 7.350 -0.760 -15.904 1.00 92.62 517 VAL A N 1
ATOM 3740 C CA . VAL A 1 517 ? 7.638 -2.058 -16.526 1.00 92.62 517 VAL A CA 1
ATOM 3741 C C . VAL A 1 517 ? 6.337 -2.866 -16.662 1.00 92.62 517 VAL A C 1
ATOM 3743 O O . VAL A 1 517 ? 5.700 -3.150 -15.647 1.00 92.62 517 VAL A O 1
ATOM 3746 N N . PRO A 1 518 ? 5.913 -3.266 -17.879 1.00 91.00 518 PRO A N 1
ATOM 3747 C CA . PRO A 1 518 ? 4.665 -4.003 -18.038 1.00 91.00 518 PRO A CA 1
ATOM 3748 C C . PRO A 1 518 ? 4.829 -5.476 -17.636 1.00 91.00 518 PRO A C 1
ATOM 3750 O O . PRO A 1 518 ? 5.645 -6.188 -18.231 1.00 91.00 518 PRO A O 1
ATOM 3753 N N . VAL A 1 519 ? 4.047 -5.917 -16.650 1.00 91.00 519 VAL A N 1
ATOM 3754 C CA . VAL A 1 519 ? 4.025 -7.266 -16.052 1.00 91.00 519 VAL A CA 1
ATOM 3755 C C . VAL A 1 519 ? 2.632 -7.905 -16.181 1.00 91.00 519 VAL A C 1
ATOM 3757 O O . VAL A 1 519 ? 1.717 -7.301 -16.739 1.00 91.00 519 VAL A O 1
ATOM 3760 N N . SER A 1 520 ? 2.456 -9.143 -15.708 1.00 88.25 520 SER A N 1
ATOM 3761 C CA . SER A 1 520 ? 1.127 -9.773 -15.628 1.00 88.25 520 SER A CA 1
ATOM 3762 C C . SER A 1 520 ? 0.457 -9.482 -14.284 1.00 88.25 520 SER A C 1
ATOM 3764 O O . SER A 1 520 ? 1.142 -9.368 -13.272 1.00 88.25 520 SER A O 1
ATOM 3766 N N . THR A 1 521 ? -0.873 -9.422 -14.235 1.00 88.94 521 THR A N 1
ATOM 3767 C CA . THR A 1 521 ? -1.627 -9.243 -12.973 1.00 88.94 521 THR A CA 1
ATOM 3768 C C . THR A 1 521 ? -1.330 -10.358 -11.972 1.00 88.94 521 THR A C 1
ATOM 3770 O O . THR A 1 521 ? -1.206 -10.130 -10.772 1.00 88.94 521 THR A O 1
ATOM 3773 N N . TRP A 1 522 ? -1.145 -11.576 -12.488 1.00 90.50 522 TRP A N 1
ATOM 3774 C CA . TRP A 1 522 ? -0.716 -12.738 -11.713 1.00 90.50 522 TRP A CA 1
ATOM 3775 C C . TRP A 1 522 ? 0.614 -12.494 -10.986 1.00 90.50 522 TRP A C 1
ATOM 3777 O O . TRP A 1 522 ? 0.763 -12.905 -9.841 1.00 90.50 522 TRP A O 1
ATOM 3787 N N . SER A 1 523 ? 1.555 -11.776 -11.610 1.00 90.12 523 SER A N 1
ATOM 3788 C CA . SER A 1 523 ? 2.856 -11.452 -11.010 1.00 90.12 523 SER A CA 1
ATOM 3789 C C . SER A 1 523 ? 2.695 -10.650 -9.717 1.00 90.12 523 SER A C 1
ATOM 3791 O O . SER A 1 523 ? 3.370 -10.934 -8.732 1.00 90.12 523 SER A O 1
ATOM 3793 N N . VAL A 1 524 ? 1.779 -9.676 -9.713 1.00 89.25 524 VAL A N 1
ATOM 3794 C CA . VAL A 1 524 ? 1.512 -8.809 -8.555 1.00 89.25 524 VAL A CA 1
ATOM 3795 C C . VAL A 1 524 ? 0.784 -9.574 -7.443 1.00 89.25 524 VAL A C 1
ATOM 3797 O O . VAL A 1 524 ? 1.050 -9.340 -6.270 1.00 89.25 524 VAL A O 1
ATOM 3800 N N . SER A 1 525 ? -0.077 -10.540 -7.789 1.00 86.00 525 SER A N 1
ATOM 3801 C CA . SER A 1 525 ? -0.783 -11.358 -6.793 1.00 86.00 525 SER A CA 1
ATOM 3802 C C . SER A 1 525 ? 0.049 -12.501 -6.202 1.00 86.00 525 SER A C 1
ATOM 3804 O O . SER A 1 525 ? -0.190 -12.881 -5.059 1.00 86.00 525 SER A O 1
ATOM 3806 N N . HIS A 1 526 ? 1.006 -13.060 -6.952 1.00 86.81 526 HIS A N 1
ATOM 3807 C CA . HIS A 1 526 ? 1.844 -14.177 -6.490 1.00 86.81 526 HIS A CA 1
ATOM 3808 C C . HIS A 1 526 ? 3.128 -13.740 -5.785 1.00 86.81 526 HIS A C 1
ATOM 3810 O O . HIS A 1 526 ? 3.665 -14.515 -4.999 1.00 86.81 526 HIS A O 1
ATOM 3816 N N . LEU A 1 527 ? 3.592 -12.508 -6.022 1.00 88.44 527 LEU A N 1
ATOM 3817 C CA . LEU A 1 527 ? 4.710 -11.892 -5.298 1.00 88.44 527 LEU A CA 1
ATOM 3818 C C . LEU A 1 527 ? 6.042 -12.669 -5.391 1.00 88.44 527 LEU A C 1
ATOM 3820 O O . LEU A 1 527 ? 6.915 -12.517 -4.540 1.00 88.44 527 LEU A O 1
ATOM 3824 N N . ASP A 1 528 ? 6.243 -13.461 -6.449 1.00 87.94 528 ASP A N 1
ATOM 3825 C CA . ASP A 1 528 ? 7.538 -14.090 -6.737 1.00 87.94 528 ASP A CA 1
ATOM 3826 C C . ASP A 1 528 ? 8.622 -13.005 -6.884 1.00 87.94 528 ASP A C 1
ATOM 3828 O O . ASP A 1 528 ? 8.533 -12.132 -7.752 1.00 87.94 528 ASP A O 1
ATOM 3832 N N . HIS A 1 529 ? 9.644 -13.066 -6.021 1.00 88.81 529 HIS A N 1
ATOM 3833 C CA . HIS A 1 529 ? 10.683 -12.035 -5.853 1.00 88.81 529 HIS A CA 1
ATOM 3834 C C . HIS A 1 529 ? 10.155 -10.636 -5.472 1.00 88.81 529 HIS A C 1
ATOM 3836 O O . HIS A 1 529 ? 10.796 -9.623 -5.743 1.00 88.81 529 HIS A O 1
ATOM 3842 N N . MET A 1 530 ? 9.009 -10.561 -4.793 1.00 93.38 530 MET A N 1
ATOM 3843 C CA . MET A 1 530 ? 8.472 -9.349 -4.167 1.00 93.38 530 MET A CA 1
ATOM 3844 C C . MET A 1 530 ? 8.133 -9.631 -2.701 1.00 93.38 530 MET A C 1
ATOM 3846 O O . MET A 1 530 ? 8.027 -10.782 -2.282 1.00 93.38 530 MET A O 1
ATOM 3850 N N . LEU A 1 531 ? 7.946 -8.582 -1.904 1.00 91.25 531 LEU A N 1
ATOM 3851 C CA . LEU A 1 531 ? 7.375 -8.717 -0.565 1.00 91.25 531 LEU A CA 1
ATOM 3852 C C . LEU A 1 531 ? 5.885 -8.378 -0.563 1.00 91.25 531 LEU A C 1
ATOM 3854 O O . LEU A 1 531 ? 5.424 -7.537 -1.329 1.00 91.25 531 LEU A O 1
ATOM 3858 N N . ALA A 1 532 ? 5.137 -9.029 0.328 1.00 89.38 532 ALA A N 1
ATOM 3859 C CA . ALA A 1 532 ? 3.710 -8.767 0.518 1.00 89.38 532 ALA A CA 1
ATOM 3860 C C . ALA A 1 532 ? 3.427 -7.413 1.187 1.00 89.38 532 ALA A C 1
ATOM 3862 O O . ALA A 1 532 ? 2.364 -6.842 0.966 1.00 89.38 532 ALA A O 1
ATOM 3863 N N . VAL A 1 533 ? 4.376 -6.921 1.989 1.00 91.00 533 VAL A N 1
ATOM 3864 C CA . VAL A 1 533 ? 4.344 -5.626 2.683 1.00 91.00 533 VAL A CA 1
ATOM 3865 C C . VAL A 1 533 ? 5.751 -5.009 2.695 1.00 91.00 533 VAL A C 1
ATOM 3867 O O . VAL A 1 533 ? 6.726 -5.769 2.658 1.00 91.00 533 VAL A O 1
ATOM 3870 N N . PRO A 1 534 ? 5.904 -3.671 2.747 1.00 93.50 534 PRO A N 1
ATOM 3871 C CA . PRO A 1 534 ? 7.218 -3.034 2.757 1.00 93.50 534 PRO A CA 1
ATOM 3872 C C . PRO A 1 534 ? 8.073 -3.441 3.961 1.00 93.50 534 PRO A C 1
ATOM 3874 O O . PRO A 1 534 ? 7.567 -3.566 5.079 1.00 93.50 534 PRO A O 1
ATOM 3877 N N . MET A 1 535 ? 9.384 -3.592 3.742 1.00 90.19 535 MET A N 1
ATOM 3878 C CA . MET A 1 535 ? 10.357 -3.813 4.819 1.00 90.19 535 MET A CA 1
ATOM 3879 C C . MET A 1 535 ? 10.349 -2.703 5.881 1.00 90.19 535 MET A C 1
ATOM 3881 O O . MET A 1 535 ? 10.174 -1.519 5.581 1.00 90.19 535 MET A O 1
ATOM 3885 N N . ASP A 1 536 ? 10.674 -3.092 7.114 1.00 86.62 536 ASP A N 1
ATOM 3886 C CA . ASP A 1 536 ? 10.909 -2.176 8.228 1.00 86.62 536 ASP A CA 1
ATOM 3887 C C . ASP A 1 536 ? 11.948 -1.102 7.881 1.00 86.62 536 ASP A C 1
ATOM 3889 O O . ASP A 1 536 ? 13.051 -1.380 7.408 1.00 86.62 536 ASP A O 1
ATOM 3893 N N . GLY A 1 537 ? 11.597 0.152 8.157 1.00 84.19 537 GLY A N 1
ATOM 3894 C CA . GLY A 1 537 ? 12.430 1.316 7.885 1.00 84.19 537 GLY A CA 1
ATOM 3895 C C . GLY A 1 537 ? 12.286 1.901 6.479 1.00 84.19 537 GLY A C 1
ATOM 3896 O O . GLY A 1 537 ? 12.779 3.014 6.275 1.00 84.19 537 GLY A O 1
ATOM 3897 N N . ALA A 1 538 ? 11.589 1.235 5.548 1.00 89.69 538 ALA A N 1
ATOM 3898 C CA . ALA A 1 538 ? 11.207 1.836 4.270 1.00 89.69 538 ALA A CA 1
ATOM 3899 C C . ALA A 1 538 ? 10.343 3.087 4.505 1.00 89.69 538 ALA A C 1
ATOM 3901 O O . ALA A 1 538 ? 9.599 3.168 5.486 1.00 89.69 538 ALA A O 1
ATOM 3902 N N . THR A 1 539 ? 10.441 4.083 3.625 1.00 91.12 539 THR A N 1
ATOM 3903 C CA . THR A 1 539 ? 9.723 5.358 3.781 1.00 91.12 539 THR A CA 1
ATOM 3904 C C . THR A 1 539 ? 9.025 5.770 2.498 1.00 91.12 539 THR A C 1
ATOM 3906 O O . THR A 1 539 ? 9.525 5.535 1.398 1.00 91.12 539 THR A O 1
ATOM 3909 N N . VAL A 1 540 ? 7.869 6.414 2.645 1.00 92.06 540 VAL A N 1
ATOM 3910 C CA . VAL A 1 540 ? 7.103 7.003 1.542 1.00 92.06 540 VAL A CA 1
ATOM 3911 C C . VAL A 1 540 ? 6.747 8.445 1.842 1.00 92.06 540 VAL A C 1
ATOM 3913 O O . VAL A 1 540 ? 6.588 8.818 3.002 1.00 92.06 540 VAL A O 1
ATOM 3916 N N . SER A 1 541 ? 6.605 9.249 0.798 1.00 90.56 541 SER A N 1
ATOM 3917 C CA . SER A 1 541 ? 6.030 10.590 0.869 1.00 90.56 541 SER A CA 1
ATOM 3918 C C . SER A 1 541 ? 4.772 10.660 0.014 1.00 90.56 541 SER A C 1
ATOM 3920 O O . SER A 1 541 ? 4.721 10.076 -1.066 1.00 90.56 541 SER A O 1
ATOM 3922 N N . THR A 1 542 ? 3.762 11.381 0.491 1.00 88.06 542 THR A N 1
ATOM 3923 C CA . THR A 1 542 ? 2.567 11.705 -0.295 1.00 88.06 542 THR A CA 1
ATOM 3924 C C . THR A 1 542 ? 2.708 13.072 -0.961 1.00 88.06 542 THR A C 1
ATOM 3926 O O . THR A 1 542 ? 3.508 13.914 -0.545 1.00 88.06 542 THR A O 1
ATOM 3929 N N . GLU A 1 543 ? 1.896 13.322 -1.983 1.00 85.00 543 GLU A N 1
ATOM 3930 C CA . GLU A 1 543 ? 1.692 14.612 -2.649 1.00 85.00 543 GLU A CA 1
ATOM 3931 C C . GLU A 1 543 ? 1.349 15.749 -1.665 1.00 85.00 543 GLU A C 1
ATOM 3933 O O . GLU A 1 543 ? 1.714 16.902 -1.890 1.00 85.00 543 GLU A O 1
ATOM 3938 N N . ASN A 1 544 ? 0.747 15.412 -0.519 1.00 82.50 544 ASN A N 1
ATOM 3939 C CA . ASN A 1 544 ? 0.452 16.332 0.585 1.00 82.50 544 ASN A CA 1
ATOM 3940 C C . ASN A 1 544 ? 1.682 16.676 1.455 1.00 82.50 544 ASN A C 1
ATOM 3942 O O . ASN A 1 544 ? 1.556 17.387 2.452 1.00 82.50 544 ASN A O 1
ATOM 3946 N N . GLY A 1 545 ? 2.863 16.135 1.140 1.00 81.56 545 GLY A N 1
ATOM 3947 C CA . GLY A 1 545 ? 4.096 16.312 1.911 1.00 81.56 545 GLY A CA 1
ATOM 3948 C C . GLY A 1 545 ? 4.156 15.511 3.216 1.00 81.56 545 GLY A C 1
ATOM 3949 O O . GLY A 1 545 ? 5.113 15.669 3.974 1.00 81.56 545 GLY A O 1
ATOM 3950 N N . THR A 1 546 ? 3.172 14.646 3.494 1.00 85.06 546 THR A N 1
ATOM 3951 C CA . THR A 1 546 ? 3.221 13.759 4.665 1.00 85.06 546 THR A CA 1
ATOM 3952 C C . THR A 1 546 ? 4.158 12.591 4.375 1.00 85.06 546 THR A C 1
ATOM 3954 O O . THR A 1 546 ? 4.065 11.959 3.324 1.00 85.06 546 THR A O 1
ATOM 3957 N N . VAL A 1 547 ? 5.066 12.305 5.309 1.00 88.38 547 VAL A N 1
ATOM 3958 C CA . VAL A 1 547 ? 6.001 11.179 5.214 1.00 88.38 547 VAL A CA 1
ATOM 3959 C C . VAL A 1 547 ? 5.546 10.072 6.157 1.00 88.38 547 VAL A C 1
ATOM 3961 O O . VAL A 1 547 ? 5.156 10.342 7.293 1.00 88.38 547 VAL A O 1
ATOM 3964 N N . TYR A 1 548 ? 5.619 8.829 5.691 1.00 89.81 548 TYR A N 1
ATOM 3965 C CA . TYR A 1 548 ? 5.362 7.638 6.491 1.00 89.81 548 TYR A CA 1
ATOM 3966 C C . TYR A 1 548 ? 6.596 6.737 6.500 1.00 89.81 548 TYR A C 1
ATOM 3968 O O . TYR A 1 548 ? 7.353 6.683 5.528 1.00 89.81 548 TYR A O 1
ATOM 3976 N N . LYS A 1 549 ? 6.779 6.008 7.599 1.00 89.25 549 LYS A N 1
ATOM 3977 C CA . LYS A 1 549 ? 7.811 4.996 7.796 1.00 89.25 549 LYS A CA 1
ATOM 3978 C C . LYS A 1 549 ? 7.147 3.663 8.089 1.00 89.25 549 LYS A C 1
ATOM 3980 O O . LYS A 1 549 ? 6.317 3.566 8.990 1.00 89.25 549 LYS A O 1
ATOM 3985 N N . PHE A 1 550 ? 7.512 2.647 7.323 1.00 89.12 550 PHE A N 1
ATOM 3986 C CA . PHE A 1 550 ? 6.996 1.304 7.513 1.00 89.12 550 PHE A CA 1
ATOM 3987 C C . PHE A 1 550 ? 7.690 0.625 8.686 1.00 89.12 550 PHE A C 1
ATOM 3989 O O . PHE A 1 550 ? 8.913 0.693 8.833 1.00 89.12 550 PHE A O 1
ATOM 3996 N N . ALA A 1 551 ? 6.895 -0.031 9.520 1.00 86.62 551 ALA A N 1
ATOM 3997 C CA . ALA A 1 551 ? 7.366 -0.962 10.527 1.00 86.62 551 ALA A CA 1
ATOM 3998 C C . ALA A 1 551 ? 6.297 -2.037 10.732 1.00 86.62 551 ALA A C 1
ATOM 4000 O O . ALA A 1 551 ? 5.104 -1.733 10.758 1.00 86.62 551 ALA A O 1
ATOM 4001 N N . ALA A 1 552 ? 6.714 -3.296 10.827 1.00 81.12 552 ALA A N 1
ATOM 4002 C CA . ALA A 1 552 ? 5.826 -4.449 10.849 1.00 81.12 552 ALA A CA 1
ATOM 4003 C C . ALA A 1 552 ? 4.813 -4.468 9.678 1.00 81.12 552 ALA A C 1
ATOM 4005 O O . ALA A 1 552 ? 3.656 -4.852 9.850 1.00 81.12 552 ALA A O 1
ATOM 4006 N N . GLY A 1 553 ? 5.234 -3.977 8.504 1.00 82.25 553 GLY A N 1
ATOM 4007 C CA . GLY A 1 553 ? 4.400 -3.800 7.307 1.00 82.25 553 GLY A CA 1
ATOM 4008 C C . GLY A 1 553 ? 3.409 -2.624 7.333 1.00 82.25 553 GLY A C 1
ATOM 4009 O O . GLY A 1 553 ? 2.790 -2.346 6.306 1.00 82.25 553 GLY A O 1
ATOM 4010 N N . TYR A 1 554 ? 3.256 -1.914 8.456 1.00 88.50 554 TYR A N 1
ATOM 4011 C CA . TYR A 1 554 ? 2.285 -0.825 8.628 1.00 88.50 554 TYR A CA 1
ATOM 4012 C C . TYR A 1 554 ? 2.929 0.567 8.427 1.00 88.50 554 TYR A C 1
ATOM 4014 O O . TYR A 1 554 ? 4.016 0.807 8.963 1.00 88.50 554 TYR A O 1
ATOM 4022 N N . PRO A 1 555 ? 2.284 1.511 7.707 1.00 90.38 555 PRO A N 1
ATOM 4023 C CA . PRO A 1 555 ? 2.773 2.882 7.522 1.00 90.38 555 PRO A CA 1
ATOM 4024 C C . PRO A 1 555 ? 2.487 3.790 8.736 1.00 90.38 555 PRO A C 1
ATOM 4026 O O . PRO A 1 555 ? 1.368 4.266 8.927 1.00 90.38 555 PRO A O 1
ATOM 4029 N N . PHE A 1 556 ? 3.509 4.110 9.531 1.00 87.00 556 PHE A N 1
ATOM 4030 C CA . PHE A 1 556 ? 3.420 5.089 10.625 1.00 87.00 556 PHE A CA 1
ATOM 4031 C C . PHE A 1 556 ? 3.811 6.495 10.154 1.00 87.00 556 PHE A C 1
ATOM 4033 O O . PHE A 1 556 ? 4.789 6.644 9.425 1.00 87.00 556 PHE A O 1
ATOM 4040 N N . ARG A 1 557 ? 3.096 7.543 10.576 1.00 85.81 557 ARG A N 1
ATOM 4041 C CA . ARG A 1 557 ? 3.365 8.931 10.158 1.00 85.81 557 ARG A CA 1
ATOM 4042 C C . ARG A 1 557 ? 4.616 9.508 10.836 1.00 85.81 557 ARG A C 1
ATOM 4044 O O . ARG A 1 557 ? 4.939 9.151 11.972 1.00 85.81 557 ARG A O 1
ATOM 4051 N N . LEU A 1 558 ? 5.283 10.422 10.128 1.00 83.75 558 LEU A N 1
ATOM 4052 C CA . LEU A 1 558 ? 6.351 11.290 10.621 1.00 83.75 558 LEU A CA 1
ATOM 4053 C C . LEU A 1 558 ? 5.963 12.773 10.489 1.00 83.75 558 LEU A C 1
ATOM 4055 O O . LEU A 1 558 ? 5.585 13.243 9.414 1.00 83.75 558 LEU A O 1
ATOM 4059 N N . SER A 1 559 ? 6.148 13.523 11.572 1.00 67.50 559 SER A N 1
ATOM 4060 C CA . SER A 1 559 ? 5.801 14.943 11.724 1.00 67.50 559 SER A CA 1
ATOM 4061 C C . SER A 1 559 ? 6.899 15.894 11.246 1.00 67.50 559 SER A C 1
ATOM 4063 O O . SER A 1 559 ? 6.659 17.091 11.080 1.00 67.50 559 SER A O 1
ATOM 4065 N N . GLY A 1 560 ? 8.102 15.378 10.981 1.00 63.12 560 GLY A N 1
ATOM 4066 C CA . GLY A 1 560 ? 9.201 16.146 10.408 1.00 63.12 560 GLY A CA 1
ATOM 4067 C C . GLY A 1 560 ? 10.424 15.297 10.062 1.00 63.12 560 GLY A C 1
ATOM 4068 O O . GLY A 1 560 ? 10.757 14.336 10.751 1.00 63.12 560 GLY A O 1
ATOM 4069 N N . CYS A 1 561 ? 11.131 15.689 9.001 1.00 65.19 561 CYS A N 1
ATOM 4070 C CA . CYS A 1 561 ? 12.341 15.015 8.529 1.00 65.19 561 CYS A CA 1
ATOM 4071 C C . CYS A 1 561 ? 13.607 15.793 8.902 1.00 65.19 561 CYS A C 1
ATOM 4073 O O . CYS A 1 561 ? 14.146 16.546 8.094 1.00 65.19 561 CYS A O 1
ATOM 4075 N N . SER A 1 562 ? 14.090 15.603 10.132 1.00 55.72 562 SER A N 1
ATOM 4076 C CA . SER A 1 562 ? 15.356 16.179 10.616 1.00 55.72 562 SER A CA 1
ATOM 4077 C C . SER A 1 562 ? 16.578 15.272 10.392 1.00 55.72 562 SER A C 1
ATOM 4079 O O . SER A 1 562 ? 17.678 15.788 10.203 1.00 55.72 562 SER A O 1
ATOM 4081 N N . SER A 1 563 ? 16.397 13.944 10.377 1.00 55.88 563 SER A N 1
ATOM 4082 C CA . SER A 1 563 ? 17.457 12.959 10.066 1.00 55.88 563 SER A CA 1
ATOM 4083 C C . SER A 1 563 ? 16.953 11.582 9.608 1.00 55.88 563 SER A C 1
ATOM 4085 O O . SER A 1 563 ? 17.594 10.947 8.775 1.00 55.88 563 SER A O 1
ATOM 4087 N N . ASP A 1 564 ? 15.811 11.112 10.119 1.00 63.81 564 ASP A N 1
ATOM 4088 C CA . ASP A 1 564 ? 15.470 9.674 10.118 1.00 63.81 564 ASP A CA 1
ATOM 4089 C C . ASP A 1 564 ? 14.617 9.195 8.917 1.00 63.81 564 ASP A C 1
ATOM 4091 O O . ASP A 1 564 ? 14.174 8.039 8.897 1.00 63.81 564 ASP A O 1
ATOM 4095 N N . CYS A 1 565 ? 14.387 10.061 7.922 1.00 66.81 565 CYS A N 1
ATOM 4096 C CA . CYS A 1 565 ? 13.492 9.805 6.780 1.00 66.81 565 CYS A CA 1
ATOM 4097 C C . CYS A 1 565 ? 14.146 9.138 5.558 1.00 66.81 565 CYS A C 1
ATOM 4099 O O . CYS A 1 565 ? 13.425 8.723 4.662 1.00 66.81 565 CYS A O 1
ATOM 4101 N N . GLY A 1 566 ? 15.479 9.052 5.471 1.00 74.56 566 GLY A N 1
ATOM 4102 C CA . GLY A 1 566 ? 16.151 8.503 4.283 1.00 74.56 566 GLY A CA 1
ATOM 4103 C C . GLY A 1 566 ? 15.776 9.237 2.984 1.00 74.56 566 GLY A C 1
ATOM 4104 O O . GLY A 1 566 ? 15.777 10.468 2.946 1.00 74.56 566 GLY A O 1
ATOM 4105 N N . PHE A 1 567 ? 15.453 8.478 1.931 1.00 83.25 567 PHE A N 1
ATOM 4106 C CA . PHE A 1 567 ? 14.898 8.984 0.670 1.00 83.25 567 PHE A CA 1
ATOM 4107 C C . PHE A 1 567 ? 13.479 8.417 0.482 1.00 83.25 567 PHE A C 1
ATOM 4109 O O . PHE A 1 567 ? 13.352 7.308 -0.037 1.00 83.25 567 PHE A O 1
ATOM 4116 N N . PRO A 1 568 ? 12.418 9.132 0.904 1.00 88.81 568 PRO A N 1
ATOM 4117 C CA . PRO A 1 568 ? 11.055 8.619 0.816 1.00 88.81 568 PRO A CA 1
ATOM 4118 C C . PRO A 1 568 ? 10.613 8.395 -0.632 1.00 88.81 568 PRO A C 1
ATOM 4120 O O . PRO A 1 568 ? 10.799 9.265 -1.486 1.00 88.81 568 PRO A O 1
ATOM 4123 N N . VAL A 1 569 ? 9.993 7.246 -0.904 1.00 91.44 569 VAL A N 1
ATOM 4124 C CA . VAL A 1 569 ? 9.412 6.939 -2.215 1.00 91.44 569 VAL A CA 1
ATOM 4125 C C . VAL A 1 569 ? 8.106 7.728 -2.391 1.00 91.44 569 VAL A C 1
ATOM 4127 O O . VAL A 1 569 ? 7.198 7.561 -1.578 1.00 91.44 569 VAL A O 1
ATOM 4130 N N . PRO A 1 570 ? 7.959 8.564 -3.436 1.00 90.56 570 PRO A N 1
ATOM 4131 C CA . PRO A 1 570 ? 6.731 9.327 -3.631 1.00 90.56 570 PRO A CA 1
ATOM 4132 C C . PRO A 1 570 ? 5.590 8.428 -4.128 1.00 90.56 570 PRO A C 1
ATOM 4134 O O . PRO A 1 570 ? 5.705 7.839 -5.209 1.00 90.56 570 PRO A O 1
ATOM 4137 N N . VAL A 1 571 ? 4.504 8.351 -3.359 1.00 90.56 571 VAL A N 1
ATOM 4138 C CA . VAL A 1 571 ? 3.268 7.585 -3.626 1.00 90.56 571 VAL A CA 1
ATOM 4139 C C . VAL A 1 571 ? 2.034 8.490 -3.507 1.00 90.56 571 VAL A C 1
ATOM 4141 O O . VAL A 1 571 ? 2.165 9.629 -3.069 1.00 90.56 571 VAL A O 1
ATOM 4144 N N . THR A 1 572 ? 0.843 8.005 -3.878 1.00 87.81 572 THR A N 1
ATOM 4145 C CA . THR A 1 572 ? -0.406 8.765 -3.651 1.00 87.81 572 THR A CA 1
ATOM 4146 C C . THR A 1 572 ? -0.876 8.678 -2.196 1.00 87.81 572 THR A C 1
ATOM 4148 O O . THR A 1 572 ? -0.688 7.646 -1.553 1.00 87.81 572 THR A O 1
ATOM 4151 N N . GLN A 1 573 ? -1.580 9.694 -1.691 1.00 87.06 573 GLN A N 1
ATOM 4152 C CA . GLN A 1 573 ? -2.271 9.638 -0.395 1.00 87.06 573 GLN A CA 1
ATOM 4153 C C . GLN A 1 573 ? -3.257 8.462 -0.361 1.00 87.06 573 GLN A C 1
ATOM 4155 O O . GLN A 1 573 ? -3.277 7.688 0.591 1.00 87.06 573 GLN A O 1
ATOM 4160 N N . TRP A 1 574 ? -3.969 8.244 -1.470 1.00 87.44 574 TRP A N 1
ATOM 4161 C CA . TRP A 1 574 ? -4.848 7.091 -1.659 1.00 87.44 574 TRP A CA 1
ATOM 4162 C C . TRP A 1 574 ? -4.148 5.751 -1.365 1.00 87.44 574 TRP A C 1
ATOM 4164 O O . TRP A 1 574 ? -4.760 4.879 -0.757 1.00 87.44 574 TRP A O 1
ATOM 4174 N N . SER A 1 575 ? -2.863 5.603 -1.722 1.00 86.19 575 SER A N 1
ATOM 4175 C CA . SER A 1 575 ? -2.080 4.375 -1.504 1.00 86.19 575 SER A CA 1
ATOM 4176 C C . SER A 1 575 ? -1.951 4.012 -0.024 1.00 86.19 575 SER A C 1
ATOM 4178 O O . SER A 1 575 ? -2.126 2.852 0.339 1.00 86.19 575 SER A O 1
ATOM 4180 N N . VAL A 1 576 ? -1.639 4.990 0.834 1.00 85.94 576 VAL A N 1
ATOM 4181 C CA . VAL A 1 576 ? -1.494 4.776 2.289 1.00 85.94 576 VAL A CA 1
ATOM 4182 C C . VAL A 1 576 ? -2.839 4.712 3.014 1.00 85.94 576 VAL A C 1
ATOM 4184 O O . VAL A 1 576 ? -2.915 4.125 4.093 1.00 85.94 576 VAL A O 1
ATOM 4187 N N . ASP A 1 577 ? -3.900 5.248 2.407 1.00 79.62 577 ASP A N 1
ATOM 4188 C CA . ASP A 1 577 ? -5.264 5.145 2.928 1.00 79.62 577 ASP A CA 1
ATOM 4189 C C . ASP A 1 577 ? -5.896 3.771 2.605 1.00 79.62 577 ASP A C 1
ATOM 4191 O O . ASP A 1 577 ? -6.550 3.189 3.468 1.00 79.62 577 ASP A O 1
ATOM 4195 N N . HIS A 1 578 ? -5.671 3.230 1.395 1.00 78.06 578 HIS A N 1
ATOM 4196 C CA . HIS A 1 578 ? -6.263 1.966 0.907 1.00 78.06 578 HIS A CA 1
ATOM 4197 C C . HIS A 1 578 ? -5.398 0.724 1.151 1.00 78.06 578 HIS A C 1
ATOM 4199 O O . HIS A 1 578 ? -5.922 -0.386 1.131 1.00 78.06 578 HIS A O 1
ATOM 4205 N N . ARG A 1 579 ? -4.093 0.898 1.407 1.00 83.81 579 ARG A N 1
ATOM 4206 C CA . ARG A 1 579 ? -3.199 -0.123 1.993 1.00 83.81 579 ARG A CA 1
ATOM 4207 C C . ARG A 1 579 ? -3.035 -1.416 1.192 1.00 83.81 579 ARG A C 1
ATOM 4209 O O . ARG A 1 579 ? -2.572 -2.420 1.726 1.00 83.81 579 ARG A O 1
ATOM 4216 N N . GLU A 1 580 ? -3.317 -1.395 -0.107 1.00 83.56 580 GLU A N 1
ATOM 4217 C CA . GLU A 1 580 ? -3.008 -2.525 -0.984 1.00 83.56 580 GLU A CA 1
ATOM 4218 C C . GLU A 1 580 ? -1.497 -2.820 -0.970 1.00 83.56 580 GLU A C 1
ATOM 4220 O O . GLU A 1 580 ? -0.674 -1.936 -1.225 1.00 83.56 580 GLU A O 1
ATOM 4225 N N . HIS A 1 581 ? -1.143 -4.068 -0.642 1.00 84.81 581 HIS A N 1
ATOM 4226 C CA . HIS A 1 581 ? 0.229 -4.511 -0.343 1.00 84.81 581 HIS A CA 1
ATOM 4227 C C . HIS A 1 581 ? 0.910 -3.744 0.811 1.00 84.81 581 HIS A C 1
ATOM 4229 O O . HIS A 1 581 ? 2.127 -3.574 0.832 1.00 84.81 581 HIS A O 1
ATOM 4235 N N . MET A 1 582 ? 0.130 -3.298 1.797 1.00 88.25 582 MET A N 1
ATOM 4236 C CA . MET A 1 582 ? 0.581 -2.841 3.113 1.00 88.25 582 MET A CA 1
ATOM 4237 C C . MET A 1 582 ? -0.160 -3.627 4.202 1.00 88.25 582 MET A C 1
ATOM 4239 O O . MET A 1 582 ? -1.149 -4.303 3.931 1.00 88.25 582 MET A O 1
ATOM 4243 N N . ALA A 1 583 ? 0.298 -3.544 5.450 1.00 78.12 583 ALA A N 1
ATOM 4244 C CA . ALA A 1 583 ? -0.449 -4.109 6.565 1.00 78.12 583 ALA A CA 1
ATOM 4245 C C . ALA A 1 583 ? -1.528 -3.124 7.060 1.00 78.12 583 ALA A C 1
ATOM 4247 O O . ALA A 1 583 ? -1.239 -1.959 7.358 1.00 78.12 583 ALA A O 1
ATOM 4248 N N . ASP A 1 584 ? -2.762 -3.610 7.221 1.00 72.19 584 ASP A N 1
ATOM 4249 C CA . ASP A 1 584 ? -3.860 -2.863 7.859 1.00 72.19 584 ASP A CA 1
ATOM 4250 C C . ASP A 1 584 ? -3.597 -2.581 9.342 1.00 72.19 584 ASP A C 1
ATOM 4252 O O . ASP A 1 584 ? -4.100 -1.607 9.902 1.00 72.19 584 ASP A O 1
ATOM 4256 N N . ARG A 1 585 ? -2.787 -3.433 9.976 1.00 71.62 585 ARG A N 1
ATOM 4257 C CA . ARG A 1 585 ? -2.328 -3.343 11.364 1.00 71.62 585 ARG A CA 1
ATOM 4258 C C . ARG A 1 585 ? -0.877 -3.824 11.465 1.00 71.62 585 ARG A C 1
ATOM 4260 O O . ARG A 1 585 ? -0.506 -4.723 10.712 1.00 71.62 585 ARG A O 1
ATOM 4267 N N . PRO A 1 586 ? -0.051 -3.259 12.359 1.00 77.12 586 PRO A N 1
ATOM 4268 C CA . PRO A 1 586 ? 1.333 -3.689 12.520 1.00 77.12 586 PRO A CA 1
ATOM 4269 C C . PRO A 1 586 ? 1.423 -5.135 13.021 1.00 77.12 586 PRO A C 1
ATOM 4271 O O . PRO A 1 586 ? 0.791 -5.489 14.010 1.00 77.12 586 PRO A O 1
ATOM 4274 N N . VAL A 1 587 ? 2.252 -5.956 12.375 1.00 71.12 587 VAL A N 1
ATOM 4275 C CA . VAL A 1 587 ? 2.572 -7.317 12.841 1.00 71.12 587 VAL A CA 1
ATOM 4276 C C . VAL A 1 587 ? 3.297 -7.287 14.199 1.00 71.12 587 VAL A C 1
ATOM 4278 O O . VAL A 1 587 ? 4.077 -6.382 14.497 1.00 71.12 587 VAL A O 1
ATOM 4281 N N . ASP A 1 588 ? 3.044 -8.286 15.036 1.00 71.94 588 ASP A N 1
ATOM 4282 C CA . ASP A 1 588 ? 3.537 -8.364 16.414 1.00 71.94 588 ASP A CA 1
ATOM 4283 C C . ASP A 1 588 ? 5.068 -8.493 16.544 1.00 71.94 588 ASP A C 1
ATOM 4285 O O . ASP A 1 588 ? 5.758 -9.057 15.693 1.00 71.94 588 ASP A O 1
ATOM 4289 N N . GLY A 1 589 ? 5.600 -8.031 17.680 1.00 67.19 589 GLY A N 1
ATOM 4290 C CA . GLY A 1 589 ? 6.988 -8.249 18.104 1.00 67.19 589 GLY A CA 1
ATOM 4291 C C . GLY A 1 589 ? 7.994 -7.156 17.723 1.00 67.19 589 GLY A C 1
ATOM 4292 O O . GLY A 1 589 ? 9.147 -7.230 18.158 1.00 67.19 589 GLY A O 1
ATOM 4293 N N . ILE A 1 590 ? 7.583 -6.124 16.985 1.00 76.06 590 ILE A N 1
ATOM 4294 C CA . ILE A 1 590 ? 8.423 -4.978 16.613 1.00 76.06 590 ILE A CA 1
ATOM 4295 C C . ILE A 1 590 ? 8.384 -3.903 17.704 1.00 76.06 590 ILE A C 1
ATOM 4297 O O . ILE A 1 590 ? 7.350 -3.626 18.305 1.00 76.06 590 ILE A O 1
ATOM 4301 N N . SER A 1 591 ? 9.534 -3.285 17.967 1.00 83.25 591 SER A N 1
ATOM 4302 C CA . SER A 1 591 ? 9.669 -2.145 18.881 1.00 83.25 591 SER A CA 1
ATOM 4303 C C . SER A 1 591 ? 9.679 -0.833 18.098 1.00 83.25 591 SER A C 1
ATOM 4305 O O . SER A 1 591 ? 10.442 -0.713 17.142 1.00 83.25 591 SER A O 1
ATOM 4307 N N . LEU A 1 592 ? 8.914 0.165 18.539 1.00 85.06 592 LEU A N 1
ATOM 4308 C CA . LEU A 1 592 ? 8.822 1.507 17.946 1.00 85.06 592 LEU A CA 1
ATOM 4309 C C . LEU A 1 592 ? 9.168 2.569 18.991 1.00 85.06 592 LEU A C 1
ATOM 4311 O O . LEU A 1 592 ? 8.976 2.340 20.182 1.00 85.06 592 LEU A O 1
ATOM 4315 N N . VAL A 1 593 ? 9.641 3.743 18.577 1.00 83.75 593 VAL A N 1
ATOM 4316 C CA . VAL A 1 593 ? 9.885 4.864 19.501 1.00 83.75 593 VAL A CA 1
ATOM 4317 C C . VAL A 1 593 ? 9.157 6.117 19.029 1.00 83.75 593 VAL A C 1
ATOM 4319 O O . VAL A 1 593 ? 9.406 6.591 17.923 1.00 83.75 593 VAL A O 1
ATOM 4322 N N . ALA A 1 594 ? 8.317 6.694 19.887 1.00 81.44 594 ALA A N 1
ATOM 4323 C CA . ALA A 1 594 ? 7.756 8.024 19.668 1.00 81.44 594 ALA A CA 1
ATOM 4324 C C . ALA A 1 594 ? 8.898 9.049 19.551 1.00 81.44 594 ALA A C 1
ATOM 4326 O O . ALA A 1 594 ? 9.708 9.195 20.471 1.00 81.44 594 ALA A O 1
ATOM 4327 N N . ALA A 1 595 ? 9.010 9.721 18.407 1.00 75.06 595 ALA A N 1
ATOM 4328 C CA . ALA A 1 595 ? 10.113 10.628 18.091 1.00 75.06 595 ALA A CA 1
ATOM 4329 C C . ALA A 1 595 ? 10.118 11.883 18.982 1.00 75.06 595 ALA A C 1
ATOM 4331 O O . ALA A 1 595 ? 11.177 12.429 19.291 1.00 75.06 595 ALA A O 1
ATOM 4332 N N . ASP A 1 596 ? 8.928 12.307 19.392 1.00 74.00 596 ASP A N 1
ATOM 4333 C CA . ASP A 1 596 ? 8.612 13.506 20.155 1.00 74.00 596 ASP A CA 1
ATOM 4334 C C . ASP A 1 596 ? 8.741 13.321 21.677 1.00 74.00 596 ASP A C 1
ATOM 4336 O O . ASP A 1 596 ? 9.210 14.237 22.355 1.00 74.00 596 ASP A O 1
ATOM 4340 N N . THR A 1 597 ? 8.418 12.140 22.222 1.00 75.19 597 THR A N 1
ATOM 4341 C CA . THR A 1 597 ? 8.543 11.859 23.672 1.00 75.19 597 THR A CA 1
ATOM 4342 C C . THR A 1 597 ? 9.625 10.852 24.055 1.00 75.19 597 THR A C 1
ATOM 4344 O O . THR A 1 597 ? 9.975 10.748 25.231 1.00 75.19 597 THR A O 1
ATOM 4347 N N . GLY A 1 598 ? 10.189 10.109 23.101 1.00 74.50 598 GLY A N 1
ATOM 4348 C CA . GLY A 1 598 ? 11.153 9.039 23.379 1.00 74.50 598 GLY A CA 1
ATOM 4349 C C . GLY A 1 598 ? 10.536 7.802 24.045 1.00 74.50 598 GLY A C 1
ATOM 4350 O O . GLY A 1 598 ? 11.268 6.962 24.576 1.00 74.50 598 GLY A O 1
ATOM 4351 N N . THR A 1 599 ? 9.207 7.681 24.038 1.00 79.25 599 THR A N 1
ATOM 4352 C CA . THR A 1 599 ? 8.474 6.532 24.587 1.00 79.25 599 THR A CA 1
ATOM 4353 C C . THR A 1 599 ? 8.635 5.316 23.675 1.00 79.25 599 THR A C 1
ATOM 4355 O O . THR A 1 599 ? 8.442 5.413 22.466 1.00 79.25 599 THR A O 1
ATOM 4358 N N . LEU A 1 600 ? 9.006 4.173 24.250 1.00 80.75 600 LEU A N 1
ATOM 4359 C CA . LEU A 1 600 ? 9.093 2.879 23.577 1.00 80.75 600 LEU A CA 1
ATOM 4360 C C . LEU A 1 600 ? 7.712 2.216 23.555 1.00 80.75 600 LEU A C 1
ATOM 4362 O O . LEU A 1 600 ? 7.088 2.049 24.603 1.00 80.75 600 LEU A O 1
ATOM 4366 N N . TYR A 1 601 ? 7.290 1.776 22.376 1.00 80.00 601 TYR A N 1
ATOM 4367 C CA . TYR A 1 601 ? 6.107 0.954 22.144 1.00 80.00 601 TYR A CA 1
ATOM 4368 C C . TYR A 1 601 ? 6.522 -0.410 21.581 1.00 80.00 601 TYR A C 1
ATOM 4370 O O . TYR A 1 601 ? 7.588 -0.536 20.972 1.00 80.00 601 TYR A O 1
ATOM 4378 N N . ARG A 1 602 ? 5.684 -1.432 21.753 1.00 77.31 602 ARG A N 1
ATOM 4379 C CA . ARG A 1 602 ? 5.840 -2.751 21.127 1.00 77.31 602 ARG A CA 1
ATOM 4380 C C . ARG A 1 602 ? 4.554 -3.148 20.411 1.00 77.31 602 ARG A C 1
ATOM 4382 O O . ARG A 1 602 ? 3.474 -2.946 20.952 1.00 77.31 602 ARG A O 1
ATOM 4389 N N . THR A 1 603 ? 4.674 -3.732 19.223 1.00 66.56 603 THR A N 1
ATOM 4390 C CA . THR A 1 603 ? 3.528 -4.240 18.466 1.00 66.56 603 THR A CA 1
ATOM 4391 C C . THR A 1 603 ? 3.052 -5.589 19.019 1.00 66.56 603 THR A C 1
ATOM 4393 O O . THR A 1 603 ? 3.872 -6.449 19.362 1.00 66.56 603 THR A O 1
ATOM 4396 N N . SER A 1 604 ? 1.738 -5.753 19.165 1.00 63.34 604 SER A N 1
ATOM 4397 C CA . SER A 1 604 ? 1.088 -6.845 19.904 1.00 63.34 604 SER A CA 1
ATOM 4398 C C . SER A 1 604 ? -0.400 -6.911 19.536 1.00 63.34 604 SER A C 1
ATOM 4400 O O . SER A 1 604 ? -1.090 -5.896 19.611 1.00 63.34 604 SER A O 1
ATOM 4402 N N . GLY A 1 605 ? -0.913 -8.066 19.108 1.00 53.59 605 GLY A N 1
ATOM 4403 C CA . GLY A 1 605 ? -2.303 -8.242 18.676 1.00 53.59 605 GLY A CA 1
ATOM 4404 C C . GLY A 1 605 ? -2.746 -7.366 17.494 1.00 53.59 605 GLY A C 1
ATOM 4405 O O . GLY A 1 605 ? -3.943 -7.122 17.349 1.00 53.59 605 GLY A O 1
ATOM 4406 N N . GLY A 1 606 ? -1.824 -6.856 16.669 1.00 55.22 606 GLY A N 1
ATOM 4407 C CA . GLY A 1 606 ? -2.139 -5.837 15.656 1.00 55.22 606 GLY A CA 1
ATOM 4408 C C . GLY A 1 606 ? -2.236 -4.395 16.186 1.00 55.22 606 GLY A C 1
ATOM 4409 O O . GLY A 1 606 ? -2.728 -3.512 15.482 1.00 55.22 606 GLY A O 1
ATOM 4410 N N . PHE A 1 607 ? -1.785 -4.151 17.415 1.00 64.94 607 PHE A N 1
ATOM 4411 C CA . PHE A 1 607 ? -1.826 -2.865 18.117 1.00 64.94 607 PHE A CA 1
ATOM 4412 C C . PHE A 1 607 ? -0.447 -2.494 18.670 1.00 64.94 607 PHE A C 1
ATOM 4414 O O . PHE A 1 607 ? 0.502 -3.262 18.528 1.00 64.94 607 PHE A O 1
ATOM 4421 N N . THR A 1 608 ? -0.300 -1.312 19.270 1.00 61.66 608 THR A N 1
ATOM 4422 C CA . THR A 1 608 ? 0.957 -0.840 19.877 1.00 61.66 608 THR A CA 1
ATOM 4423 C C . THR A 1 608 ? 0.810 -0.544 21.366 1.00 61.66 608 THR A C 1
ATOM 4425 O O . THR A 1 608 ? 0.181 0.440 21.753 1.00 61.66 608 THR A O 1
ATOM 4428 N N . ASP A 1 609 ? 1.471 -1.355 22.191 1.00 61.53 609 ASP A N 1
ATOM 4429 C CA . ASP A 1 609 ? 1.492 -1.245 23.651 1.00 61.53 609 ASP A CA 1
ATOM 4430 C C . ASP A 1 609 ? 2.658 -0.350 24.121 1.00 61.53 609 ASP A C 1
ATOM 4432 O O . ASP A 1 609 ? 3.805 -0.602 23.730 1.00 61.53 609 ASP A O 1
ATOM 4436 N N . PRO A 1 610 ? 2.438 0.670 24.975 1.00 69.75 610 PRO A N 1
ATOM 4437 C CA . PRO A 1 610 ? 3.521 1.448 25.574 1.00 69.75 610 PRO A CA 1
ATOM 4438 C C . PRO A 1 610 ? 4.296 0.616 26.610 1.00 69.75 610 PRO A C 1
ATOM 4440 O O . PRO A 1 610 ? 3.730 0.073 27.553 1.00 69.75 610 PRO A O 1
ATOM 4443 N N . VAL A 1 611 ? 5.621 0.557 26.465 1.00 69.56 611 VAL A N 1
ATOM 4444 C CA . VAL A 1 611 ? 6.535 -0.221 27.330 1.00 69.56 611 VAL A CA 1
ATOM 4445 C C . VAL A 1 611 ? 7.266 0.673 28.347 1.00 69.56 611 VAL A C 1
ATOM 4447 O O . VAL A 1 611 ? 7.808 0.183 29.337 1.00 69.56 611 VAL A O 1
ATOM 4450 N N . GLY A 1 612 ? 7.290 1.991 28.121 1.00 71.88 612 GLY A N 1
ATOM 4451 C CA . GLY A 1 612 ? 7.934 2.990 28.985 1.00 71.88 612 GLY A CA 1
ATOM 4452 C C . GLY A 1 612 ? 8.966 3.854 28.244 1.00 71.88 612 GLY A C 1
ATOM 4453 O O . GLY A 1 612 ? 9.062 3.787 27.020 1.00 71.88 612 GLY A O 1
ATOM 4454 N N . PRO A 1 613 ? 9.753 4.692 28.941 1.00 75.19 613 PRO A N 1
ATOM 4455 C CA . PRO A 1 613 ? 10.771 5.525 28.301 1.00 75.19 613 PRO A CA 1
ATOM 4456 C C . PRO A 1 613 ? 11.910 4.671 27.725 1.00 75.19 613 PRO A C 1
ATOM 4458 O O . PRO A 1 613 ? 12.412 3.763 28.387 1.00 75.19 613 PRO A O 1
ATOM 4461 N N . CYS A 1 614 ? 12.355 4.989 26.508 1.00 65.88 614 CYS A N 1
ATOM 4462 C CA . CYS A 1 614 ? 13.404 4.256 25.798 1.00 65.88 614 CYS A CA 1
ATOM 4463 C C . CYS A 1 614 ? 14.746 4.269 26.571 1.00 65.88 614 CYS A C 1
ATOM 4465 O O . CYS A 1 614 ? 15.388 5.324 26.671 1.00 65.88 614 CYS A O 1
ATOM 4467 N N . PRO A 1 615 ? 15.219 3.128 27.119 1.00 65.62 615 PRO A N 1
ATOM 4468 C CA . PRO A 1 615 ? 16.464 3.100 27.875 1.00 65.62 615 PRO A CA 1
ATOM 4469 C C . PRO A 1 615 ? 17.665 3.294 26.943 1.00 65.62 615 PRO A C 1
ATOM 4471 O O . PRO A 1 615 ? 17.738 2.715 25.859 1.00 65.62 615 PRO A O 1
ATOM 4474 N N . GLN A 1 616 ? 18.661 4.057 27.401 1.00 58.16 616 GLN A N 1
ATOM 4475 C CA . GLN A 1 616 ? 19.870 4.402 26.631 1.00 58.16 616 GLN A CA 1
ATOM 4476 C C . GLN A 1 616 ? 20.805 3.204 26.337 1.00 58.16 616 GLN A C 1
ATOM 4478 O O . GLN A 1 616 ? 21.869 3.369 25.746 1.00 58.16 616 GLN A O 1
ATOM 4483 N N . THR A 1 617 ? 20.439 1.988 26.748 1.00 51.34 617 THR A N 1
ATOM 4484 C CA . THR A 1 617 ? 21.228 0.763 26.569 1.00 51.34 617 THR A CA 1
ATOM 4485 C C . THR A 1 617 ? 20.801 -0.011 25.320 1.00 51.34 617 THR A C 1
ATOM 4487 O O . THR A 1 617 ? 19.891 -0.836 25.383 1.00 51.34 617 THR A O 1
ATOM 4490 N N . SER A 1 618 ? 21.497 0.272 24.212 1.00 54.03 618 SER A N 1
ATOM 4491 C CA . SER A 1 618 ? 21.758 -0.538 22.997 1.00 54.03 618 SER A CA 1
ATOM 4492 C C . SER A 1 618 ? 20.627 -1.226 22.212 1.00 54.03 618 SER A C 1
ATOM 4494 O O . SER A 1 618 ? 20.784 -1.362 21.003 1.00 54.03 618 SER A O 1
ATOM 4496 N N . GLY A 1 619 ? 19.515 -1.659 22.808 1.00 57.31 619 GLY A N 1
ATOM 4497 C CA . GLY A 1 619 ? 18.405 -2.299 22.085 1.00 57.31 619 GLY A CA 1
ATOM 4498 C C . GLY A 1 619 ? 17.409 -1.297 21.495 1.00 57.31 619 GLY A C 1
ATOM 4499 O O . GLY A 1 619 ? 16.949 -1.451 20.370 1.00 57.31 619 GLY A O 1
ATOM 4500 N N . CYS A 1 620 ? 17.116 -0.230 22.239 1.00 64.62 620 CYS A N 1
ATOM 4501 C CA . CYS A 1 620 ? 16.067 0.734 21.896 1.00 64.62 620 CYS A CA 1
ATOM 4502 C C . CYS A 1 620 ? 16.519 1.817 20.886 1.00 64.62 620 CYS A C 1
ATOM 4504 O O . CYS A 1 620 ? 15.699 2.513 20.297 1.00 64.62 620 CYS A O 1
ATOM 4506 N N . GLN A 1 621 ? 17.828 1.941 20.628 1.00 65.75 621 GLN A N 1
ATOM 4507 C CA . GLN A 1 621 ? 18.373 2.916 19.669 1.00 65.75 621 GLN A CA 1
ATOM 4508 C C . GLN A 1 621 ? 18.123 2.552 18.195 1.00 65.75 621 GLN A C 1
ATOM 4510 O O . GLN A 1 621 ? 18.195 3.438 17.349 1.00 65.75 621 GLN A O 1
ATOM 4515 N N . TRP A 1 622 ? 17.834 1.280 17.898 1.00 71.06 622 TRP A N 1
ATOM 4516 C CA . TRP A 1 622 ? 17.608 0.766 16.538 1.00 71.06 622 TRP A CA 1
ATOM 4517 C C . TRP A 1 622 ? 16.124 0.631 16.173 1.00 71.06 622 TRP A C 1
ATOM 4519 O O . TRP A 1 622 ? 15.803 0.298 15.035 1.00 71.06 622 TRP A O 1
ATOM 4529 N N . ALA A 1 623 ? 15.222 0.878 17.125 1.00 76.81 623 ALA A N 1
ATOM 4530 C CA . ALA A 1 623 ? 13.784 0.883 16.888 1.00 76.81 623 ALA A CA 1
ATOM 4531 C C . ALA A 1 623 ? 13.398 2.040 15.939 1.00 76.81 623 ALA A C 1
ATOM 4533 O O . ALA A 1 623 ? 13.882 3.162 16.139 1.00 76.81 623 ALA A O 1
ATOM 4534 N N . PRO A 1 624 ? 12.530 1.818 14.931 1.00 78.94 624 PRO A N 1
ATOM 4535 C CA . PRO A 1 624 ? 12.018 2.889 14.085 1.00 78.94 624 PRO A CA 1
ATOM 4536 C C . PRO A 1 624 ? 11.389 4.011 14.915 1.00 78.94 624 PRO A C 1
ATOM 4538 O O . PRO A 1 624 ? 10.551 3.763 15.786 1.00 78.94 624 PRO A O 1
ATOM 4541 N N . ARG A 1 625 ? 11.786 5.257 14.629 1.00 82.19 625 ARG A N 1
ATOM 4542 C CA . ARG A 1 625 ? 11.105 6.437 15.167 1.00 82.19 625 ARG A CA 1
ATOM 4543 C C . ARG A 1 625 ? 9.877 6.778 14.340 1.00 82.19 625 ARG A C 1
ATOM 4545 O O . ARG A 1 625 ? 9.951 6.731 13.113 1.00 82.19 625 ARG A O 1
ATOM 4552 N N . VAL A 1 626 ? 8.795 7.118 15.031 1.00 84.44 626 VAL A N 1
ATOM 4553 C CA . VAL A 1 626 ? 7.458 7.418 14.497 1.00 84.44 626 VAL A CA 1
ATOM 4554 C C . VAL A 1 626 ? 6.811 8.529 15.330 1.00 84.44 626 VAL A C 1
ATOM 4556 O O . VAL A 1 626 ? 7.257 8.770 16.449 1.00 84.44 626 VAL A O 1
ATOM 4559 N N . ASP A 1 627 ? 5.776 9.207 14.838 1.00 80.69 627 ASP A N 1
ATOM 4560 C CA . ASP A 1 627 ? 5.023 10.156 15.676 1.00 80.69 627 ASP A CA 1
ATOM 4561 C C . ASP A 1 627 ? 4.259 9.433 16.791 1.00 80.69 627 ASP A C 1
ATOM 4563 O O . ASP A 1 627 ? 3.623 8.411 16.518 1.00 80.69 627 ASP A O 1
ATOM 4567 N N . GLN A 1 628 ? 4.225 9.994 18.008 1.00 75.75 628 GLN A N 1
ATOM 4568 C CA . GLN A 1 628 ? 3.398 9.467 19.100 1.00 75.75 628 GLN A CA 1
ATOM 4569 C C . GLN A 1 628 ? 1.929 9.281 18.698 1.00 75.75 628 GLN A C 1
ATOM 4571 O O . GLN A 1 628 ? 1.355 8.225 18.953 1.00 75.75 628 GLN A O 1
ATOM 4576 N N . SER A 1 629 ? 1.338 10.247 17.991 1.00 69.12 629 SER A N 1
ATOM 4577 C CA . SER A 1 629 ? -0.052 10.134 17.533 1.00 69.12 629 SER A CA 1
ATOM 4578 C C . SER A 1 629 ? -0.285 8.877 16.681 1.00 69.12 629 SER A C 1
ATOM 4580 O O . SER A 1 629 ? -1.290 8.196 16.861 1.00 69.12 629 SER A O 1
ATOM 4582 N N . SER A 1 630 ? 0.671 8.493 15.826 1.00 73.25 630 SER A N 1
ATOM 4583 C CA . SER A 1 630 ? 0.563 7.303 14.963 1.00 73.25 630 SER A CA 1
ATOM 4584 C C . SER A 1 630 ? 0.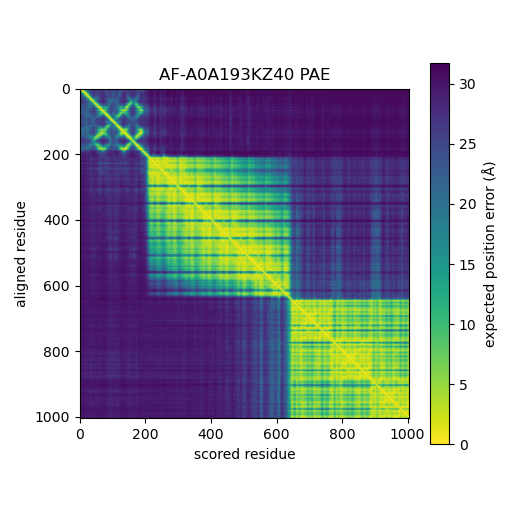485 5.981 15.724 1.00 73.25 630 SER A C 1
ATOM 4586 O O . SER A 1 630 ? -0.087 5.026 15.205 1.00 73.25 630 SER A O 1
ATOM 4588 N N . VAL A 1 631 ? 1.086 5.908 16.915 1.00 68.31 631 VAL A N 1
ATOM 4589 C CA . VAL A 1 631 ? 1.034 4.720 17.784 1.00 68.31 631 VAL A CA 1
ATOM 4590 C C . VAL A 1 631 ? -0.117 4.806 18.787 1.00 68.31 631 VAL A C 1
ATOM 4592 O O . VAL A 1 631 ? -0.724 3.792 19.108 1.00 68.31 631 VAL A O 1
ATOM 4595 N N . GLU A 1 632 ? -0.520 6.004 19.213 1.00 59.84 632 GLU A N 1
ATOM 4596 C CA . GLU A 1 632 ? -1.727 6.183 20.030 1.00 59.84 632 GLU A CA 1
ATOM 4597 C C . GLU A 1 632 ? -3.003 5.786 19.268 1.00 59.84 632 GLU A C 1
ATOM 4599 O O . GLU A 1 632 ? -3.838 5.068 19.821 1.00 59.84 632 GLU A O 1
ATOM 4604 N N . PHE A 1 633 ? -3.112 6.130 17.976 1.00 51.03 633 PHE A N 1
ATOM 4605 C CA . PHE A 1 633 ? -4.203 5.674 17.096 1.00 51.03 633 PHE A CA 1
ATOM 4606 C C . PHE A 1 633 ? -4.250 4.150 16.881 1.00 51.03 633 PHE A C 1
ATOM 4608 O O . PHE A 1 633 ? -5.277 3.630 16.446 1.00 51.03 633 PHE A O 1
ATOM 4615 N N . LEU A 1 634 ? -3.158 3.439 17.182 1.00 50.59 634 LEU A N 1
ATOM 4616 C CA . LEU A 1 634 ? -3.042 1.983 17.095 1.00 50.59 634 LEU A CA 1
ATOM 4617 C C . LEU A 1 634 ? -2.984 1.299 18.467 1.00 50.59 634 LEU A C 1
ATOM 4619 O O . LEU A 1 634 ? -2.635 0.126 18.543 1.00 50.59 634 LEU A O 1
ATOM 4623 N N . THR A 1 635 ? -3.333 1.984 19.555 1.00 49.81 635 THR A N 1
ATOM 4624 C CA . THR A 1 635 ? -3.592 1.302 20.833 1.00 49.81 635 THR A CA 1
ATOM 4625 C C . THR A 1 635 ? -4.822 0.394 20.720 1.00 49.81 635 THR A C 1
ATOM 4627 O O . THR A 1 635 ? -5.731 0.682 19.939 1.00 49.81 635 THR A O 1
ATOM 4630 N N . ASP A 1 636 ? -4.840 -0.716 21.471 1.00 42.72 636 ASP A N 1
ATOM 4631 C CA . ASP A 1 636 ? -5.926 -1.709 21.436 1.00 42.72 636 ASP A CA 1
ATOM 4632 C C . ASP A 1 636 ? -7.295 -1.019 21.634 1.00 42.72 636 ASP A C 1
ATOM 4634 O O . ASP A 1 636 ? -7.532 -0.419 22.689 1.00 42.72 636 ASP A O 1
ATOM 4638 N N . PRO A 1 637 ? -8.215 -1.071 20.650 1.00 39.72 637 PRO A N 1
ATOM 4639 C CA . PRO A 1 637 ? -9.534 -0.487 20.769 1.00 39.72 637 PRO A CA 1
ATOM 4640 C C . PRO A 1 637 ? -10.320 -1.095 21.927 1.00 39.72 637 PRO A C 1
ATOM 4642 O O . PRO A 1 637 ? -11.124 -0.382 22.511 1.00 39.72 637 PRO A O 1
ATOM 4645 N N . SER A 1 638 ? -10.055 -2.336 22.364 1.00 38.66 638 SER A N 1
ATOM 4646 C CA . SER A 1 638 ? -10.690 -2.878 23.577 1.00 38.66 638 SER A CA 1
ATOM 4647 C C . SER A 1 638 ? -10.256 -2.158 24.864 1.00 38.66 638 SER A C 1
ATOM 4649 O O . SER A 1 638 ? -10.892 -2.334 25.899 1.00 38.66 638 SER A O 1
ATOM 4651 N N . ALA A 1 639 ? -9.185 -1.359 24.816 1.00 36.50 639 ALA A N 1
ATOM 4652 C CA . ALA A 1 639 ? -8.727 -0.504 25.908 1.00 36.50 639 ALA A CA 1
ATOM 4653 C C . ALA A 1 639 ? -9.200 0.965 25.784 1.00 36.50 639 ALA A C 1
ATOM 4655 O O . ALA A 1 639 ? -8.982 1.749 26.702 1.00 36.50 639 ALA A O 1
ATOM 4656 N N . ASN A 1 640 ? -9.864 1.342 24.680 1.00 35.91 640 ASN A N 1
ATOM 4657 C CA . ASN A 1 640 ? -10.526 2.649 24.491 1.00 35.91 640 ASN A CA 1
ATOM 4658 C C . ASN A 1 640 ? -12.061 2.540 24.354 1.00 35.91 640 ASN A C 1
ATOM 4660 O O . ASN A 1 640 ? -12.789 3.519 24.551 1.00 35.91 640 ASN A O 1
ATOM 4664 N N . HIS A 1 641 ? -12.569 1.347 24.046 1.00 41.84 641 HIS A N 1
ATOM 4665 C CA . HIS A 1 641 ? -13.977 0.986 24.036 1.00 41.84 641 HIS A CA 1
ATOM 4666 C C . HIS A 1 641 ? -14.318 0.304 25.360 1.00 41.84 641 HIS A C 1
ATOM 4668 O O . HIS A 1 641 ? -14.000 -0.864 25.578 1.00 41.84 641 HIS A O 1
ATOM 4674 N N . GLY A 1 642 ? -15.018 1.021 26.240 1.00 39.47 642 GLY A N 1
ATOM 4675 C CA . GLY A 1 642 ? -15.713 0.348 27.333 1.00 39.47 642 GLY A CA 1
ATOM 4676 C C . GLY A 1 642 ? -16.766 -0.632 26.787 1.00 39.47 642 GLY A C 1
ATOM 4677 O O . GLY A 1 642 ? -17.229 -0.461 25.655 1.00 39.47 642 GLY A O 1
ATOM 4678 N N . PRO A 1 643 ? -17.212 -1.619 27.581 1.00 41.78 643 PRO A N 1
ATOM 4679 C CA . PRO A 1 643 ? -18.250 -2.588 27.214 1.00 41.78 643 PRO A CA 1
ATOM 4680 C C . PRO A 1 643 ? -19.653 -1.957 27.280 1.00 41.78 643 PRO A C 1
ATOM 4682 O O . PRO A 1 643 ? -20.615 -2.554 27.746 1.00 41.78 643 PRO A O 1
ATOM 4685 N N . LEU A 1 644 ? -19.758 -0.709 26.826 1.00 51.00 644 LEU A N 1
ATOM 4686 C CA . LEU A 1 644 ? -20.966 0.104 26.772 1.00 51.00 644 LEU A CA 1
ATOM 4687 C C . LEU A 1 644 ? -21.741 -0.146 25.464 1.00 51.00 644 LEU A C 1
ATOM 4689 O O . LEU A 1 644 ? -22.449 0.722 24.968 1.00 51.00 644 LEU A O 1
ATOM 4693 N N . TYR A 1 645 ? -21.595 -1.334 24.884 1.00 56.62 645 TYR A N 1
ATOM 4694 C CA . TYR A 1 645 ? -22.376 -1.750 23.728 1.00 56.62 645 TYR A CA 1
ATOM 4695 C C . TYR A 1 645 ? -23.835 -1.946 24.183 1.00 56.62 645 TYR A C 1
ATOM 4697 O O . TYR A 1 645 ? -24.095 -2.461 25.271 1.00 56.62 645 TYR A O 1
ATOM 4705 N N . GLY A 1 646 ? -24.796 -1.462 23.391 1.00 61.50 646 GLY A N 1
ATOM 4706 C CA . GLY A 1 646 ? -26.219 -1.353 23.754 1.00 61.50 646 GLY A CA 1
ATOM 4707 C C . GLY A 1 646 ? -26.574 -0.100 24.573 1.00 61.50 646 GLY A C 1
ATOM 4708 O O . GLY A 1 646 ? -27.732 0.316 24.593 1.00 61.50 646 GLY A O 1
ATOM 4709 N N . GLN A 1 647 ? -25.575 0.558 25.167 1.00 83.00 647 GLN A N 1
ATOM 4710 C CA . GLN A 1 647 ? -25.696 1.805 25.921 1.00 83.00 647 GLN A CA 1
ATOM 4711 C C . GLN A 1 647 ? -25.339 2.992 25.022 1.00 83.00 647 GLN A C 1
ATOM 4713 O O . GLN A 1 647 ? -24.240 3.047 24.473 1.00 83.00 647 GLN A O 1
ATOM 4718 N N . LEU A 1 648 ? -26.223 3.991 24.923 1.00 89.44 648 LEU A N 1
ATOM 4719 C CA . LEU A 1 648 ? -25.887 5.229 24.222 1.00 89.44 648 LEU A CA 1
ATOM 4720 C C . LEU A 1 648 ? -24.754 5.919 24.983 1.00 89.44 648 LEU A C 1
ATOM 4722 O O . LEU A 1 648 ? -24.896 6.251 26.161 1.00 89.44 648 LEU A O 1
ATOM 4726 N N . THR A 1 649 ? -23.630 6.114 24.311 1.00 86.75 649 THR A N 1
ATOM 4727 C CA . THR A 1 649 ? -22.375 6.572 24.898 1.00 86.75 649 THR A CA 1
ATOM 4728 C C . THR A 1 649 ? -21.794 7.678 24.036 1.00 86.75 649 THR A C 1
ATOM 4730 O O . THR A 1 649 ? -21.761 7.556 22.811 1.00 86.75 649 THR A O 1
ATOM 4733 N N . ARG A 1 650 ? -21.317 8.748 24.682 1.00 88.88 650 ARG A N 1
ATOM 4734 C CA . ARG A 1 650 ? -20.546 9.793 24.011 1.00 88.88 650 ARG A CA 1
ATOM 4735 C C . ARG A 1 650 ? -19.073 9.424 24.010 1.00 88.88 650 ARG A C 1
ATOM 4737 O O . ARG A 1 650 ? -18.507 9.074 25.051 1.00 88.88 650 ARG A O 1
ATOM 4744 N N . TYR A 1 651 ? -18.455 9.558 22.851 1.00 83.56 651 TYR A N 1
ATOM 4745 C CA . TYR A 1 651 ? -17.030 9.402 22.629 1.00 83.56 651 TYR A CA 1
ATOM 4746 C C . TYR A 1 651 ? -16.451 10.717 22.116 1.00 83.56 651 TYR A C 1
ATOM 4748 O O . TYR A 1 651 ? -17.185 11.571 21.628 1.00 83.56 651 TYR A O 1
ATOM 4756 N N . VAL A 1 652 ? -15.134 10.870 22.214 1.00 80.12 652 VAL A N 1
ATOM 4757 C CA . VAL A 1 652 ? -14.401 12.034 21.703 1.00 80.12 652 VAL A CA 1
ATOM 4758 C C . VAL A 1 652 ? -13.036 11.597 21.176 1.00 80.12 652 VAL A C 1
ATOM 4760 O O . VAL A 1 652 ? -12.424 10.677 21.728 1.00 80.12 652 VAL A O 1
ATOM 4763 N N . ASN A 1 653 ? -12.538 12.223 20.114 1.00 72.62 653 ASN A N 1
ATOM 4764 C CA . ASN A 1 653 ? -11.235 11.886 19.538 1.00 72.62 653 ASN A CA 1
ATOM 4765 C C . ASN A 1 653 ? -10.092 12.799 20.047 1.00 72.62 653 ASN A C 1
ATOM 4767 O O . ASN A 1 653 ? -10.226 13.507 21.053 1.00 72.62 653 ASN A O 1
ATOM 4771 N N . GLY A 1 654 ? -8.920 12.724 19.407 1.00 67.31 654 GLY A N 1
ATOM 4772 C CA . GLY A 1 654 ? -7.757 13.569 19.720 1.00 67.31 654 GLY A CA 1
ATOM 4773 C C . GLY A 1 654 ? -7.843 15.012 19.197 1.00 67.31 654 GLY A C 1
ATOM 4774 O O . GLY A 1 654 ? -7.179 15.888 19.748 1.00 67.31 654 GLY A O 1
ATOM 4775 N N . SER A 1 655 ? -8.661 15.266 18.172 1.00 70.81 655 SER A N 1
ATOM 4776 C CA . SER A 1 655 ? -8.952 16.601 17.622 1.00 70.81 655 SER A CA 1
ATOM 4777 C C . SER A 1 655 ? -9.950 17.383 18.483 1.00 70.81 655 SER A C 1
ATOM 4779 O O . SER A 1 655 ? -9.904 18.611 18.509 1.00 70.81 655 SER A O 1
ATOM 4781 N N . GLY A 1 656 ? -10.808 16.667 19.218 1.00 75.75 656 GLY A N 1
ATOM 4782 C CA . GLY A 1 656 ? -11.900 17.223 20.018 1.00 75.75 656 GLY A CA 1
ATOM 4783 C C . GLY A 1 656 ? -13.294 16.965 19.441 1.00 75.75 656 GLY A C 1
ATOM 4784 O O . GLY A 1 656 ? -14.261 17.402 20.054 1.00 75.75 656 GLY A O 1
ATOM 4785 N N . ASP A 1 657 ? -13.394 16.251 18.318 1.00 82.75 657 ASP A N 1
ATOM 4786 C CA . ASP A 1 657 ? -14.669 15.894 17.689 1.00 82.75 657 ASP A CA 1
ATOM 4787 C C . ASP A 1 657 ? -15.350 14.790 18.517 1.00 82.75 657 ASP A C 1
ATOM 4789 O O . ASP A 1 657 ? -14.678 13.829 18.926 1.00 82.75 657 ASP A O 1
ATOM 4793 N N . HIS A 1 658 ? -16.655 14.909 18.773 1.00 87.06 658 HIS A N 1
ATOM 4794 C CA . HIS A 1 658 ? -17.443 13.890 19.466 1.00 87.06 658 HIS A CA 1
ATOM 4795 C C . HIS A 1 658 ? -18.137 12.927 18.493 1.00 87.06 658 HIS A C 1
ATOM 4797 O O . HIS A 1 658 ? -18.276 13.180 17.299 1.00 87.06 658 HIS A O 1
ATOM 4803 N N . TYR A 1 659 ? -18.545 11.776 19.026 1.00 84.06 659 TYR A N 1
ATOM 4804 C CA . TYR A 1 659 ? -19.302 10.749 18.310 1.00 84.06 659 TYR A CA 1
ATOM 4805 C C . TYR A 1 659 ? -20.265 10.068 19.284 1.00 84.06 659 TYR A C 1
ATOM 4807 O O . TYR A 1 659 ? -19.862 9.721 20.402 1.00 84.06 659 TYR A O 1
ATOM 4815 N N . SER A 1 660 ? -21.517 9.860 18.883 1.00 88.19 660 SER A N 1
ATOM 4816 C CA . SER A 1 660 ? -22.544 9.207 19.706 1.00 88.19 660 SER A CA 1
ATOM 4817 C C . SER A 1 660 ? -22.862 7.810 19.183 1.00 88.19 660 SER A C 1
ATOM 4819 O O . SER A 1 660 ? -23.243 7.633 18.029 1.00 88.19 660 SER A O 1
ATOM 4821 N N . ALA A 1 661 ? -22.738 6.788 20.036 1.00 82.69 661 ALA A N 1
ATOM 4822 C CA . ALA A 1 661 ? -22.944 5.405 19.607 1.00 82.69 661 ALA A CA 1
ATOM 4823 C C . ALA A 1 661 ? -23.524 4.487 20.681 1.00 82.69 661 ALA A C 1
ATOM 4825 O O . ALA A 1 661 ? -23.327 4.695 21.875 1.00 82.69 661 ALA A O 1
ATOM 4826 N N . THR A 1 662 ? -24.173 3.419 20.220 1.00 76.38 662 THR A N 1
ATOM 4827 C CA . THR A 1 662 ? -24.548 2.219 20.989 1.00 76.38 662 THR A CA 1
ATOM 4828 C C . THR A 1 662 ? -23.693 0.998 20.630 1.00 76.38 662 THR A C 1
ATOM 4830 O O . THR A 1 662 ? -23.991 -0.117 21.054 1.00 76.38 662 THR A O 1
ATOM 4833 N N . GLY A 1 663 ? -22.640 1.176 19.827 1.00 67.06 663 GLY A N 1
ATOM 4834 C CA . GLY A 1 663 ? -21.865 0.079 19.252 1.00 67.06 663 GLY A CA 1
ATOM 4835 C C . GLY A 1 663 ? -20.448 0.484 18.847 1.00 67.06 663 GLY A C 1
ATOM 4836 O O . GLY A 1 663 ? -19.824 1.323 19.493 1.00 67.06 663 GLY A O 1
ATOM 4837 N N . SER A 1 664 ? -19.943 -0.122 17.767 1.00 62.00 664 SER A N 1
ATOM 4838 C CA . SER A 1 664 ? -18.612 0.171 17.220 1.00 62.00 664 SER A CA 1
ATOM 4839 C C . SER A 1 664 ? -18.460 1.659 16.879 1.00 62.00 664 SER A C 1
ATOM 4841 O O . SER A 1 664 ? -19.318 2.233 16.208 1.00 62.00 664 SER A O 1
ATOM 4843 N N . VAL A 1 665 ? -17.339 2.261 17.283 1.00 62.78 665 VAL A N 1
ATOM 4844 C CA . VAL A 1 665 ? -16.964 3.641 16.926 1.00 62.78 665 VAL A CA 1
ATOM 4845 C C . VAL A 1 665 ? -15.682 3.654 16.088 1.00 62.78 665 VAL A C 1
ATOM 4847 O O . VAL A 1 665 ? -14.909 2.693 16.158 1.00 62.78 665 VAL A O 1
ATOM 4850 N N . PRO A 1 666 ? -15.418 4.708 15.294 1.00 63.38 666 PRO A N 1
ATOM 4851 C CA . PRO A 1 666 ? -14.185 4.794 14.519 1.00 63.38 666 PRO A CA 1
ATOM 4852 C C . PRO A 1 666 ? -12.922 4.740 15.408 1.00 63.38 666 PRO A C 1
ATOM 4854 O O . PRO A 1 666 ? -12.950 5.201 16.555 1.00 63.38 666 PRO A O 1
ATOM 4857 N N . PRO A 1 667 ? -11.785 4.223 14.901 1.00 56.25 667 PRO A N 1
ATOM 4858 C CA . PRO A 1 667 ? -10.512 4.273 15.618 1.00 56.25 667 PRO A CA 1
ATOM 4859 C C . PRO A 1 667 ? -10.128 5.705 16.024 1.00 56.25 667 PRO A C 1
ATOM 4861 O O . PRO A 1 667 ? -10.364 6.656 15.282 1.00 56.25 667 PRO A O 1
ATOM 4864 N N . GLY A 1 668 ? -9.513 5.857 17.200 1.00 58.34 668 GLY A N 1
ATOM 4865 C CA . GLY A 1 668 ? -9.101 7.158 17.745 1.00 58.34 668 GLY A CA 1
ATOM 4866 C C . GLY A 1 668 ? -10.133 7.864 18.633 1.00 58.34 668 GLY A C 1
ATOM 4867 O O . GLY A 1 668 ? -9.794 8.881 19.237 1.00 58.34 668 GLY A O 1
ATOM 4868 N N . TYR A 1 669 ? -11.349 7.327 18.765 1.00 65.69 669 TYR A N 1
ATOM 4869 C CA . TYR A 1 669 ? -12.363 7.802 19.711 1.00 65.69 669 TYR A CA 1
ATOM 4870 C C . TYR A 1 669 ? -12.268 7.075 21.066 1.00 65.69 669 TYR A C 1
ATOM 4872 O O . TYR A 1 669 ? -12.250 5.844 21.121 1.00 65.69 669 TYR A O 1
ATOM 4880 N N . ARG A 1 670 ? -12.254 7.834 22.172 1.00 69.81 670 ARG A N 1
ATOM 4881 C CA . ARG A 1 670 ? -12.303 7.329 23.562 1.00 69.81 670 ARG A CA 1
ATOM 4882 C C . ARG A 1 670 ? -13.665 7.631 24.188 1.00 69.81 670 ARG A C 1
ATOM 4884 O O . ARG A 1 670 ? -14.206 8.709 23.956 1.00 69.81 670 ARG A O 1
ATOM 4891 N N . ALA A 1 671 ? -14.214 6.720 24.993 1.00 75.56 671 ALA A N 1
ATOM 4892 C CA . ALA A 1 671 ? -15.510 6.949 25.642 1.00 75.56 671 ALA A CA 1
ATOM 4893 C C . ALA A 1 671 ? -15.409 8.004 26.760 1.00 75.56 671 ALA A C 1
ATOM 4895 O O . ALA A 1 671 ? -14.653 7.832 27.718 1.00 75.56 671 ALA A O 1
ATOM 4896 N N . GLU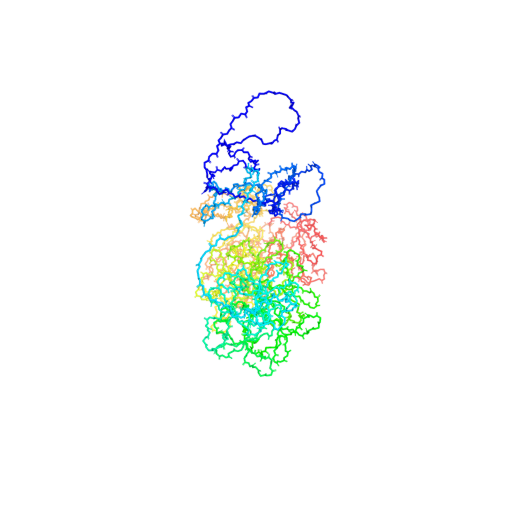 A 1 672 ? -16.215 9.063 26.684 1.00 80.00 672 GLU A N 1
ATOM 4897 C CA . GLU A 1 672 ? -16.342 10.049 27.759 1.00 80.00 672 GLU A CA 1
ATOM 4898 C C . GLU A 1 672 ? -17.278 9.555 28.860 1.00 80.00 672 GLU A C 1
ATOM 4900 O O . GLU A 1 672 ? -16.957 9.657 30.048 1.00 80.00 672 GLU A O 1
ATOM 4905 N N . GLY A 1 673 ? -18.430 9.001 28.476 1.00 80.75 673 GLY A N 1
ATOM 4906 C CA . GLY A 1 673 ? -19.392 8.427 29.406 1.00 80.75 673 GLY A CA 1
ATOM 4907 C C . GLY A 1 673 ? -20.765 8.119 28.795 1.00 80.75 673 GLY A C 1
ATOM 4908 O O . GLY A 1 673 ? -21.055 8.513 27.664 1.00 80.75 673 GLY A O 1
ATOM 4909 N N . PRO A 1 674 ? -21.612 7.405 29.553 1.00 89.00 674 PRO A N 1
ATOM 4910 C CA . PRO A 1 674 ? -22.918 6.957 29.100 1.00 89.00 674 PRO A CA 1
ATOM 4911 C C . PRO A 1 674 ? -23.972 8.068 29.186 1.00 89.00 674 PRO A C 1
ATOM 4913 O O . PRO A 1 674 ? -24.044 8.812 30.166 1.00 89.00 674 PRO A O 1
ATOM 4916 N N . LEU A 1 675 ? -24.839 8.113 28.179 1.00 92.56 675 LEU A N 1
ATOM 4917 C CA . LEU A 1 675 ? -26.025 8.967 28.069 1.00 92.56 675 LEU A CA 1
ATOM 4918 C C . LEU A 1 675 ? -27.329 8.204 28.399 1.00 92.56 675 LEU A C 1
ATOM 4920 O O . LEU A 1 675 ? -28.410 8.785 28.353 1.00 92.56 675 LEU A O 1
ATOM 4924 N N . GLY A 1 676 ? -27.239 6.914 28.749 1.00 91.19 676 GLY A N 1
ATOM 4925 C CA . GLY A 1 676 ? -28.357 6.039 29.133 1.00 91.19 676 GLY A CA 1
ATOM 4926 C C . GLY A 1 676 ? -28.509 4.819 28.217 1.00 91.19 676 GLY A C 1
ATOM 4927 O O . GLY A 1 676 ? -27.627 4.532 27.411 1.00 91.19 676 GLY A O 1
ATOM 4928 N N . GLN A 1 677 ? -29.587 4.057 28.379 1.00 88.44 677 GLN A N 1
ATOM 4929 C CA . GLN A 1 677 ? -29.943 2.927 27.511 1.00 88.44 677 GLN A CA 1
ATOM 4930 C C . GLN A 1 677 ? -31.058 3.357 26.549 1.00 88.44 677 GLN A C 1
ATOM 4932 O O . GLN A 1 677 ? -31.992 4.055 26.961 1.00 88.44 677 GLN A O 1
ATOM 4937 N N . LEU A 1 678 ? -30.962 2.932 25.289 1.00 88.19 678 LEU A N 1
ATOM 4938 C CA . LEU A 1 678 ? -32.043 3.025 24.302 1.00 88.19 678 LEU A CA 1
ATOM 4939 C C . LEU A 1 678 ? -32.853 1.722 24.302 1.00 88.19 678 LEU A C 1
ATOM 4941 O O . LEU A 1 678 ? -32.333 0.677 24.696 1.00 88.19 678 LEU A O 1
ATOM 4945 N N . ASP A 1 679 ? -34.102 1.766 23.835 1.00 84.44 679 ASP A N 1
ATOM 4946 C CA . ASP A 1 679 ? -34.839 0.532 23.538 1.00 84.44 679 ASP A CA 1
ATOM 4947 C C . ASP A 1 679 ? -34.337 -0.051 22.210 1.00 84.44 679 ASP A C 1
ATOM 4949 O O . ASP A 1 679 ? -34.255 0.648 21.189 1.00 84.44 679 ASP A O 1
ATOM 4953 N N . LEU A 1 680 ? -33.967 -1.333 22.222 1.00 79.88 680 LEU A N 1
ATOM 4954 C CA . LEU A 1 680 ? -33.436 -2.023 21.043 1.00 79.88 680 LEU A CA 1
ATOM 4955 C C . LEU A 1 680 ? -34.521 -2.267 19.979 1.00 79.88 680 LEU A C 1
ATOM 4957 O O . LEU A 1 680 ? -34.198 -2.478 18.810 1.00 79.88 680 LEU A O 1
ATOM 4961 N N . VAL A 1 681 ? -35.802 -2.201 20.357 1.00 76.94 681 VAL A N 1
ATOM 4962 C CA . VAL A 1 681 ? -36.952 -2.336 19.450 1.00 76.94 681 VAL A CA 1
ATOM 4963 C C . VAL A 1 681 ? -37.897 -1.141 19.578 1.00 76.94 681 VAL A C 1
ATOM 4965 O O . VAL A 1 681 ? -37.859 -0.403 20.558 1.00 76.94 681 VAL A O 1
ATOM 4968 N N . GLN A 1 682 ? -38.735 -0.921 18.562 1.00 82.12 682 GLN A N 1
ATOM 4969 C CA . GLN A 1 682 ? -39.690 0.184 18.581 1.00 82.12 682 GLN A CA 1
ATOM 4970 C C . GLN A 1 682 ? -40.942 -0.191 19.387 1.00 82.12 682 GLN A C 1
ATOM 4972 O O . GLN A 1 682 ? -41.826 -0.886 18.885 1.00 82.12 682 GLN A O 1
ATOM 4977 N N . GLU A 1 683 ? -41.038 0.324 20.610 1.00 82.75 683 GLU A N 1
ATOM 4978 C CA . GLU A 1 683 ? -42.200 0.163 21.492 1.00 82.75 683 GLU A CA 1
ATOM 4979 C C . GLU A 1 683 ? -43.149 1.386 21.448 1.00 82.75 683 GLU A C 1
ATOM 4981 O O . GLU A 1 683 ? -42.745 2.487 21.048 1.00 82.75 683 GLU A O 1
ATOM 4986 N N . PRO A 1 684 ? -44.428 1.252 21.858 1.00 84.06 684 PRO A N 1
ATOM 4987 C CA . PRO A 1 684 ? -45.362 2.374 21.942 1.00 84.06 684 PRO A CA 1
ATOM 4988 C C . PRO A 1 684 ? -44.858 3.498 22.861 1.00 84.06 684 PRO A C 1
ATOM 4990 O O . PRO A 1 684 ? -44.556 3.269 24.029 1.00 84.06 684 PRO A O 1
ATOM 4993 N N . GLY A 1 685 ? -44.832 4.734 22.351 1.00 88.31 685 GLY A N 1
ATOM 4994 C CA . GLY A 1 685 ? -44.267 5.886 23.070 1.00 88.31 685 GLY A CA 1
ATOM 4995 C C . GLY A 1 685 ? -42.747 6.028 22.926 1.00 88.31 685 GLY A C 1
ATOM 4996 O O . GLY A 1 685 ? -42.121 6.698 23.751 1.00 88.31 685 GLY A O 1
ATOM 4997 N N . THR A 1 686 ? -42.163 5.381 21.910 1.00 90.44 686 THR A N 1
ATOM 4998 C CA . THR A 1 686 ? -40.764 5.554 21.504 1.00 90.44 686 THR A CA 1
ATOM 4999 C C . THR A 1 686 ? -40.632 5.977 20.039 1.00 90.44 686 THR A C 1
ATOM 5001 O O . THR A 1 686 ? -41.475 5.653 19.192 1.00 90.44 686 THR A O 1
ATOM 5004 N N . HIS A 1 687 ? -39.536 6.662 19.722 1.00 91.25 687 HIS A N 1
ATOM 5005 C CA . HIS A 1 687 ? -39.152 7.049 18.366 1.00 91.25 687 HIS A CA 1
ATOM 5006 C C . HIS A 1 687 ? -37.663 6.746 18.111 1.00 91.25 687 HIS A C 1
ATOM 5008 O O . HIS A 1 687 ? -36.868 6.726 19.052 1.00 91.25 687 HIS A O 1
ATOM 5014 N N . PRO A 1 688 ? -37.258 6.477 16.858 1.00 88.50 688 PRO A N 1
ATOM 5015 C CA . PRO A 1 688 ? -35.881 6.111 16.539 1.00 88.50 688 PRO A CA 1
ATOM 5016 C C . PRO A 1 688 ? -34.904 7.284 16.682 1.00 88.50 688 PRO A C 1
ATOM 5018 O O . PRO A 1 688 ? -35.233 8.429 16.371 1.00 88.50 688 PRO A O 1
ATOM 5021 N N . LEU A 1 689 ? -33.674 6.961 17.081 1.00 92.56 689 LEU A N 1
ATOM 5022 C CA . LEU A 1 689 ? -32.510 7.840 17.045 1.00 92.56 689 LEU A CA 1
ATOM 5023 C C . LEU A 1 689 ? -31.497 7.302 16.029 1.00 92.56 689 LEU A C 1
ATOM 5025 O O . LEU A 1 689 ? -31.114 6.133 16.085 1.00 92.56 689 LEU A O 1
ATOM 5029 N N . TYR A 1 690 ? -31.042 8.152 15.117 1.00 85.81 690 TYR A N 1
ATOM 5030 C CA . TYR A 1 690 ? -30.104 7.817 14.051 1.00 85.81 690 TYR A CA 1
ATOM 5031 C C . TYR A 1 690 ? -28.783 8.566 14.221 1.00 85.81 690 TYR A C 1
ATOM 5033 O O . TYR A 1 690 ? -28.794 9.736 14.592 1.00 85.81 690 TYR A O 1
ATOM 5041 N N . ALA A 1 691 ? -27.673 7.911 13.879 1.00 85.81 691 ALA A N 1
ATOM 5042 C CA . ALA A 1 691 ? -26.386 8.569 13.662 1.00 85.81 691 ALA A CA 1
ATOM 5043 C C . ALA A 1 691 ? -26.305 9.045 12.204 1.00 85.81 691 ALA A C 1
ATOM 5045 O O . ALA A 1 691 ? -26.599 8.273 11.278 1.00 85.81 691 ALA A O 1
ATOM 5046 N N . CYS A 1 692 ? -25.918 10.299 11.992 1.00 86.56 692 CYS A N 1
ATOM 5047 C CA . CYS A 1 692 ? -25.941 10.982 10.698 1.00 86.56 692 CYS A CA 1
ATOM 5048 C C . CYS A 1 692 ? -24.583 11.635 10.404 1.00 86.56 692 CYS A C 1
ATOM 5050 O O . CYS A 1 692 ? -23.927 12.137 11.308 1.00 86.56 692 CYS A O 1
ATOM 5052 N N . GLN A 1 693 ? -24.163 11.671 9.136 1.00 85.44 693 GLN A N 1
ATOM 5053 C CA . GLN A 1 693 ? -22.859 12.214 8.739 1.00 85.44 693 GLN A CA 1
ATOM 5054 C C . GLN A 1 693 ? -22.998 13.413 7.804 1.00 85.44 693 GLN A C 1
ATOM 5056 O O . GLN A 1 693 ? -23.629 13.302 6.757 1.00 85.44 693 GLN A O 1
ATOM 5061 N N . ASN A 1 694 ? -22.338 14.531 8.109 1.00 80.38 694 ASN A N 1
ATOM 5062 C CA . ASN A 1 694 ? -22.271 15.700 7.232 1.00 80.38 694 ASN A CA 1
ATOM 5063 C C . ASN A 1 694 ? -20.812 16.101 6.962 1.00 80.38 694 ASN A C 1
ATOM 5065 O O . ASN A 1 694 ? -20.207 16.898 7.680 1.00 80.38 694 ASN A O 1
ATOM 5069 N N . GLY A 1 695 ? -20.228 15.525 5.909 1.00 78.00 695 GLY A N 1
ATOM 5070 C CA . GLY A 1 695 ? -18.806 15.686 5.613 1.00 78.00 695 GLY A CA 1
ATOM 5071 C C . GLY A 1 695 ? -17.949 14.941 6.638 1.00 78.00 695 GLY A C 1
ATOM 5072 O O . GLY A 1 695 ? -18.018 13.717 6.712 1.00 78.00 695 GLY A O 1
ATOM 5073 N N . ALA A 1 696 ? -17.138 15.677 7.401 1.00 69.50 696 ALA A N 1
ATOM 5074 C CA . ALA A 1 696 ? -16.335 15.122 8.493 1.00 69.50 696 ALA A CA 1
ATOM 5075 C C . ALA A 1 696 ? -17.092 15.049 9.836 1.00 69.50 696 ALA A C 1
ATOM 5077 O O . ALA A 1 696 ? -16.670 14.312 10.718 1.00 69.50 696 ALA A O 1
ATOM 5078 N N . GLU A 1 697 ? -18.199 15.785 9.975 1.00 78.00 697 GLU A N 1
ATOM 5079 C CA . GLU A 1 697 ? -18.987 15.881 11.209 1.00 78.00 697 GLU A CA 1
ATOM 5080 C C . GLU A 1 697 ? -19.968 14.707 11.346 1.00 78.00 697 GLU A C 1
ATOM 5082 O O . GLU A 1 697 ? -20.611 14.311 10.366 1.00 78.00 697 GLU A O 1
ATOM 5087 N N . GLU A 1 698 ? -20.143 14.209 12.570 1.00 83.69 698 GLU A N 1
ATOM 5088 C CA . GLU A 1 698 ? -21.232 13.304 12.960 1.00 83.69 698 GLU A CA 1
ATOM 5089 C C . GLU A 1 698 ? -22.272 14.064 13.794 1.00 83.69 698 GLU A C 1
ATOM 5091 O O . GLU A 1 698 ? -21.955 15.074 14.423 1.00 83.69 698 GLU A O 1
ATOM 5096 N N . PHE A 1 699 ? -23.530 13.627 13.758 1.00 90.25 699 PHE A N 1
ATOM 5097 C CA . PHE A 1 699 ? -24.575 14.144 14.633 1.00 90.25 699 PHE A CA 1
ATOM 5098 C C . PHE A 1 699 ? -25.756 13.174 14.763 1.00 90.25 699 PHE A C 1
ATOM 5100 O O . PHE A 1 699 ? -26.219 12.579 13.787 1.00 90.25 699 PHE A O 1
ATOM 5107 N N . SER A 1 700 ? -26.343 13.127 15.956 1.00 91.88 700 SER A N 1
ATOM 5108 C CA . SER A 1 700 ? -27.589 12.407 16.219 1.00 91.88 700 SER A CA 1
ATOM 5109 C C . SER A 1 700 ? -28.819 13.121 15.632 1.00 91.88 700 SER A C 1
ATOM 5111 O O . SER A 1 700 ? -28.977 14.338 15.769 1.00 91.88 700 SER A O 1
ATOM 5113 N N . SER A 1 701 ? -29.762 12.382 15.041 1.00 92.31 701 SER A N 1
ATOM 5114 C CA . SER A 1 701 ? -31.065 12.912 14.600 1.00 92.31 701 SER A CA 1
ATOM 5115 C C . SER A 1 701 ? -32.216 11.938 14.845 1.00 92.31 701 SER A C 1
ATOM 5117 O O . SER A 1 701 ? -32.070 10.728 14.706 1.00 92.31 701 SER A O 1
ATOM 5119 N N . VAL A 1 702 ? -33.401 12.472 15.145 1.00 94.19 702 VAL A N 1
ATOM 5120 C CA . VAL A 1 702 ? -34.660 11.703 15.254 1.00 94.19 702 VAL A CA 1
ATOM 5121 C C . VAL A 1 702 ? -35.387 11.546 13.908 1.00 94.19 702 VAL A C 1
ATOM 5123 O O . VAL A 1 702 ? -36.506 11.038 13.851 1.00 94.19 702 VAL A O 1
ATOM 5126 N N . ARG A 1 703 ? -34.786 12.023 12.808 1.00 89.44 703 ARG A N 1
ATOM 5127 C CA . ARG A 1 703 ? -35.351 11.953 11.454 1.00 89.44 703 ARG A CA 1
ATOM 5128 C C . ARG A 1 703 ? -34.672 10.866 10.632 1.00 89.44 703 ARG A C 1
ATOM 5130 O O . ARG A 1 703 ? -33.449 10.806 10.565 1.00 89.44 703 ARG A O 1
ATOM 5137 N N . ASP A 1 704 ? -35.471 10.056 9.946 1.00 84.75 704 ASP A N 1
ATOM 5138 C CA . ASP A 1 704 ? -34.998 8.975 9.075 1.00 84.75 704 ASP A CA 1
ATOM 5139 C C . ASP A 1 704 ? -34.222 9.483 7.850 1.00 84.75 704 ASP A C 1
ATOM 5141 O O . ASP A 1 704 ? -33.310 8.802 7.378 1.00 84.75 704 ASP A O 1
ATOM 5145 N N . ASP A 1 705 ? -34.552 10.693 7.386 1.00 83.50 705 ASP A N 1
ATOM 5146 C CA . ASP A 1 705 ? -33.842 11.434 6.342 1.00 83.50 705 ASP A CA 1
ATOM 5147 C C . ASP A 1 705 ? -32.555 12.135 6.810 1.00 83.50 705 ASP A C 1
ATOM 5149 O O . ASP A 1 705 ? -31.927 12.823 6.003 1.00 83.50 705 ASP A O 1
ATOM 5153 N N . CYS A 1 706 ? -32.170 11.994 8.088 1.00 86.69 706 CYS A N 1
ATOM 5154 C CA . CYS A 1 706 ? -30.979 12.614 8.678 1.00 86.69 706 CYS A CA 1
ATOM 5155 C C . CYS A 1 706 ? -30.847 14.118 8.351 1.00 86.69 706 CYS A C 1
ATOM 5157 O O . CYS A 1 706 ? -29.759 14.622 8.073 1.00 86.69 706 CYS A O 1
ATOM 5159 N N . GLU A 1 707 ? -31.971 14.846 8.320 1.00 91.81 707 GLU A N 1
ATOM 5160 C CA . GLU A 1 707 ? -32.025 16.285 7.999 1.00 91.81 707 GLU A CA 1
ATOM 5161 C C . GLU A 1 707 ? -31.486 16.627 6.589 1.00 91.81 707 GLU A C 1
ATOM 5163 O O . GLU A 1 707 ? -31.131 17.770 6.302 1.00 91.81 707 GLU A O 1
ATOM 5168 N N . GLY A 1 708 ? -31.465 15.640 5.683 1.00 87.12 708 GLY A N 1
ATOM 5169 C CA . GLY A 1 708 ? -30.913 15.730 4.328 1.00 87.12 708 GLY A CA 1
ATOM 5170 C C . GLY A 1 708 ? -29.474 15.217 4.189 1.00 87.12 708 GLY A C 1
ATOM 5171 O O . GLY A 1 708 ? -28.920 15.279 3.091 1.00 87.12 708 GLY A O 1
ATOM 5172 N N . SER A 1 709 ? -28.873 14.713 5.270 1.00 89.81 709 SER A N 1
ATOM 5173 C CA . SER A 1 709 ? -27.524 14.132 5.291 1.00 89.81 709 SER A CA 1
ATOM 5174 C C . SER A 1 709 ? -27.542 12.597 5.162 1.00 89.81 709 SER A C 1
ATOM 5176 O O . SER A 1 709 ? -28.558 11.963 5.442 1.00 89.81 709 SER A O 1
ATOM 5178 N N . PRO A 1 710 ? -26.432 11.954 4.756 1.00 84.75 710 PRO A N 1
ATOM 5179 C CA . PRO A 1 710 ? -26.260 10.506 4.865 1.00 84.75 710 PRO A CA 1
ATOM 5180 C C . PRO A 1 710 ? -26.517 9.957 6.278 1.00 84.75 710 PRO A C 1
ATOM 5182 O O . PRO A 1 710 ? -25.992 10.466 7.266 1.00 84.75 710 PRO A O 1
ATOM 5185 N N . ARG A 1 711 ? -27.286 8.865 6.360 1.00 81.00 711 ARG A N 1
ATOM 5186 C CA . ARG A 1 711 ? -27.515 8.103 7.595 1.00 81.00 711 ARG A CA 1
ATOM 5187 C C . ARG A 1 711 ? -26.459 7.013 7.758 1.00 81.00 711 ARG A C 1
ATOM 5189 O O . ARG A 1 711 ? -26.330 6.170 6.874 1.00 81.00 711 ARG A O 1
ATOM 5196 N N . ILE A 1 712 ? -25.779 6.998 8.902 1.00 79.50 712 ILE A N 1
ATOM 5197 C CA . ILE A 1 712 ? -24.791 5.977 9.274 1.00 79.50 712 ILE A CA 1
ATOM 5198 C C . ILE A 1 712 ? -25.509 4.734 9.818 1.00 79.50 712 ILE A C 1
ATOM 5200 O O . ILE A 1 712 ? -25.366 3.641 9.276 1.00 79.50 712 ILE A O 1
ATOM 5204 N N . ALA A 1 713 ? -26.309 4.904 10.876 1.00 76.56 713 ALA A N 1
ATOM 5205 C CA . ALA A 1 713 ? -26.923 3.802 11.619 1.00 76.56 713 ALA A CA 1
ATOM 5206 C C . ALA A 1 713 ? -28.233 4.217 12.313 1.00 76.56 713 ALA A C 1
ATOM 5208 O O . ALA A 1 713 ? -28.497 5.401 12.517 1.00 76.56 713 ALA A O 1
ATOM 5209 N N . LEU A 1 714 ? -29.038 3.227 12.706 1.00 79.69 714 LEU A N 1
ATOM 5210 C CA . LEU A 1 714 ? -30.038 3.363 13.771 1.00 79.69 714 LEU A CA 1
ATOM 5211 C C . LEU A 1 714 ? -29.333 3.036 15.093 1.00 79.69 714 LEU A C 1
ATOM 5213 O O . LEU A 1 714 ? -28.797 1.939 15.226 1.00 79.69 714 LEU A O 1
ATOM 5217 N N . LEU A 1 715 ? -29.325 3.968 16.044 1.00 84.88 715 LEU A N 1
ATOM 5218 C CA . LEU A 1 715 ? -28.705 3.776 17.359 1.00 84.88 715 LEU A CA 1
ATOM 5219 C C . LEU A 1 715 ? -29.620 3.006 18.323 1.00 84.88 715 LEU A C 1
ATOM 5221 O O . LEU A 1 715 ? -29.133 2.261 19.169 1.00 84.88 715 LEU A O 1
ATOM 5225 N N . GLY A 1 716 ? -30.936 3.185 18.190 1.00 86.75 716 GLY A N 1
ATOM 5226 C CA . GLY A 1 716 ? -31.975 2.592 19.036 1.00 86.75 716 GLY A CA 1
ATOM 5227 C C . GLY A 1 716 ? -33.196 3.510 19.100 1.00 86.75 716 GLY A C 1
ATOM 5228 O O . GLY A 1 716 ? -33.341 4.390 18.249 1.00 86.75 716 GLY A O 1
ATOM 5229 N N . HIS A 1 717 ? -34.057 3.338 20.104 1.00 87.44 717 HIS A N 1
ATOM 5230 C CA . HIS A 1 717 ? -35.258 4.159 20.284 1.00 87.44 717 HIS A CA 1
ATOM 5231 C C . HIS A 1 717 ? -35.240 4.923 21.615 1.00 87.44 717 HIS A C 1
ATOM 5233 O O . HIS A 1 717 ? -34.896 4.377 22.666 1.00 87.44 717 HIS A O 1
ATOM 5239 N N . LEU A 1 718 ? -35.607 6.202 21.548 1.00 92.88 718 LEU A N 1
ATOM 5240 C CA . LEU A 1 718 ? -35.794 7.110 22.677 1.00 92.88 718 LEU A CA 1
ATOM 5241 C C . LEU A 1 718 ? -37.263 7.107 23.104 1.00 92.88 718 LEU A C 1
ATOM 5243 O O . LEU A 1 718 ? -38.151 7.065 22.256 1.00 92.88 718 LEU A O 1
ATOM 5247 N N . TYR A 1 719 ? -37.528 7.229 24.402 1.00 91.94 719 TYR A N 1
ATOM 5248 C CA . TYR A 1 719 ? -38.875 7.462 24.921 1.00 91.94 719 TYR A CA 1
ATOM 5249 C C . TYR A 1 719 ? -39.312 8.912 24.670 1.00 91.94 719 TYR A C 1
ATOM 5251 O O . TYR A 1 719 ? -38.533 9.851 24.849 1.00 91.94 719 TYR A O 1
ATOM 5259 N N . ASP A 1 720 ? -40.587 9.101 24.321 1.00 92.94 720 ASP A N 1
ATOM 5260 C CA . ASP A 1 720 ? -41.196 10.420 24.083 1.00 92.94 720 ASP A CA 1
ATOM 5261 C C . ASP A 1 720 ? -41.307 11.264 25.367 1.00 92.94 720 ASP A C 1
ATOM 5263 O O . ASP A 1 720 ? -41.351 12.495 25.326 1.00 92.94 720 ASP A O 1
ATOM 5267 N N . SER A 1 721 ? -41.400 10.606 26.526 1.00 90.88 721 SER A N 1
ATOM 5268 C CA . SER A 1 721 ? -41.559 11.253 27.831 1.00 90.88 721 SER A CA 1
ATOM 5269 C C . SER A 1 721 ? -41.085 10.348 28.977 1.00 90.88 721 SER A C 1
ATOM 5271 O O . SER A 1 721 ? -41.131 9.123 28.842 1.00 90.88 721 SER A O 1
ATOM 5273 N N . PRO A 1 722 ? -40.649 10.911 30.119 1.00 87.00 722 PRO A N 1
ATOM 5274 C CA . PRO A 1 722 ? -40.234 10.120 31.269 1.00 87.00 722 PRO A CA 1
ATOM 5275 C C . PRO A 1 722 ? -41.445 9.482 31.967 1.00 87.00 722 PRO A C 1
ATOM 5277 O O . PRO A 1 722 ? -42.396 10.171 32.343 1.00 87.00 722 PRO A O 1
ATOM 5280 N N . ALA A 1 723 ? -41.396 8.167 32.185 1.00 74.50 723 ALA A N 1
ATOM 5281 C CA . ALA A 1 723 ? -42.437 7.431 32.901 1.00 74.50 723 ALA A CA 1
ATOM 5282 C C . ALA A 1 723 ? -42.449 7.782 34.404 1.00 74.50 723 ALA A C 1
ATOM 5284 O O . ALA A 1 723 ? -41.414 7.720 35.063 1.00 74.50 723 ALA A O 1
ATOM 5285 N N . SER A 1 724 ? -43.622 8.106 34.965 1.00 69.25 724 SER A N 1
ATOM 5286 C CA . SER A 1 724 ? -43.771 8.502 36.381 1.00 69.25 724 SER A CA 1
ATOM 5287 C C . SER A 1 724 ? -43.475 7.386 37.382 1.00 69.25 724 SER A C 1
ATOM 5289 O O . SER A 1 724 ? -42.990 7.660 38.476 1.00 69.25 724 SER A O 1
ATOM 5291 N N . ASP A 1 725 ? -43.768 6.145 36.994 1.00 72.44 725 ASP A N 1
ATOM 5292 C CA . ASP A 1 725 ? -43.660 4.938 37.824 1.00 72.44 725 ASP A CA 1
ATOM 5293 C C . ASP A 1 725 ? -42.647 3.930 37.234 1.00 72.44 725 ASP A C 1
ATOM 5295 O O . ASP A 1 725 ? -42.676 2.743 37.554 1.00 72.44 725 ASP A O 1
ATOM 5299 N N . GLY A 1 726 ? -41.787 4.396 36.319 1.00 75.12 726 GLY A N 1
ATOM 5300 C CA . GLY A 1 726 ? -40.797 3.589 35.601 1.00 75.12 726 GLY A CA 1
ATOM 5301 C C . GLY A 1 726 ? -39.382 3.648 36.198 1.00 75.12 726 GLY A C 1
ATOM 5302 O O . GLY A 1 726 ? -39.183 4.187 37.291 1.00 75.12 726 GLY A O 1
ATOM 5303 N N . PRO A 1 727 ? -38.372 3.110 35.486 1.00 82.88 727 PRO A N 1
ATOM 5304 C CA . PRO A 1 727 ? -36.970 3.312 35.848 1.00 82.88 727 PRO A CA 1
ATOM 5305 C C . PRO A 1 727 ? -36.596 4.808 35.775 1.00 82.88 727 PRO A C 1
ATOM 5307 O O . PRO A 1 727 ? -37.301 5.586 35.126 1.00 82.88 727 PRO A O 1
ATOM 5310 N N . PRO A 1 728 ? -35.489 5.247 36.411 1.00 88.38 728 PRO A N 1
ATOM 5311 C CA . PRO A 1 728 ? -34.972 6.599 36.211 1.00 88.38 728 PRO A CA 1
ATOM 5312 C C . PRO A 1 728 ? -34.764 6.860 34.715 1.00 88.38 728 PRO A C 1
ATOM 5314 O O . PRO A 1 728 ? -34.278 5.988 34.003 1.00 88.38 728 PRO A O 1
ATOM 5317 N N . MET A 1 729 ? -35.106 8.060 34.250 1.00 90.44 729 MET A N 1
ATOM 5318 C CA . MET A 1 729 ? -34.983 8.474 32.849 1.00 90.44 729 MET A CA 1
ATOM 5319 C C . MET A 1 729 ? -34.049 9.682 32.739 1.00 90.44 729 MET A C 1
ATOM 5321 O O . MET A 1 729 ? -34.087 10.577 33.587 1.00 90.44 729 MET A O 1
ATOM 5325 N N . LEU A 1 730 ? -33.228 9.719 31.692 1.00 92.62 730 LEU A N 1
ATOM 5326 C CA . LEU A 1 730 ? -32.348 10.836 31.345 1.00 92.62 730 LEU A CA 1
ATOM 5327 C C . LEU A 1 730 ? -32.872 11.530 30.090 1.00 92.62 730 LEU A C 1
ATOM 5329 O O . LEU A 1 730 ? -33.241 10.866 29.131 1.00 92.62 730 LEU A O 1
ATOM 5333 N N . ALA A 1 731 ? -32.882 12.861 30.080 1.00 94.69 731 ALA A N 1
ATOM 5334 C CA . ALA A 1 731 ? -33.071 13.619 28.847 1.00 94.69 731 ALA A CA 1
ATOM 5335 C C . ALA A 1 731 ? -31.757 13.640 28.056 1.00 94.69 731 ALA A C 1
ATOM 5337 O O . ALA A 1 731 ? -30.700 13.842 28.655 1.00 94.69 731 ALA A O 1
ATOM 5338 N N . VAL A 1 732 ? -31.827 13.475 26.734 1.00 96.62 732 VAL A N 1
ATOM 5339 C CA . VAL A 1 732 ? -30.675 13.606 25.830 1.00 96.62 732 VAL A CA 1
ATOM 5340 C C . VAL A 1 732 ? -30.918 14.773 24.877 1.00 96.62 732 VAL A C 1
ATOM 5342 O O . VAL A 1 732 ? -31.944 14.838 24.196 1.00 96.62 732 VAL A O 1
ATOM 5345 N N . TYR A 1 733 ? -29.979 15.711 24.850 1.00 96.56 733 TYR A N 1
ATOM 5346 C CA . TYR A 1 733 ? -30.021 16.939 24.064 1.00 96.56 733 TYR A CA 1
ATOM 5347 C C . TYR A 1 733 ? -28.953 16.903 22.981 1.00 96.56 733 TYR A C 1
ATOM 5349 O O . TYR A 1 733 ? -27.814 16.555 23.287 1.00 96.56 733 TYR A O 1
ATOM 5357 N N . ARG A 1 734 ? -29.292 17.352 21.766 1.00 94.94 734 ARG A N 1
ATOM 5358 C CA . ARG A 1 734 ? -28.275 17.669 20.763 1.00 94.94 734 ARG A CA 1
ATOM 5359 C C . ARG A 1 734 ? -27.728 19.060 21.032 1.00 94.94 734 ARG A C 1
ATOM 5361 O O . ARG A 1 734 ? -28.477 20.043 21.113 1.00 94.94 734 ARG A O 1
ATOM 5368 N N . CYS A 1 735 ? -26.417 19.124 21.169 1.00 94.75 735 CYS A N 1
ATOM 5369 C CA . CYS A 1 735 ? -25.657 20.305 21.513 1.00 94.75 735 CYS A CA 1
ATOM 5370 C C . CYS A 1 735 ? -24.687 20.662 20.388 1.00 94.75 735 CYS A C 1
ATOM 5372 O O . CYS A 1 735 ? -24.328 19.825 19.561 1.00 94.75 735 CYS A O 1
ATOM 5374 N N . LYS A 1 736 ? -24.259 21.924 20.364 1.00 91.19 736 LYS A N 1
ATOM 5375 C CA . LYS A 1 736 ? -23.331 22.446 19.365 1.00 91.19 736 LYS A CA 1
ATOM 5376 C C . LYS A 1 736 ? -22.348 23.436 19.963 1.00 91.19 736 LYS A C 1
ATOM 5378 O O . LYS A 1 736 ? -22.755 24.401 20.624 1.00 91.19 736 LYS A O 1
ATOM 5383 N N . ASP A 1 737 ? -21.058 23.264 19.688 1.00 84.81 737 ASP A N 1
ATOM 5384 C CA . ASP A 1 737 ? -20.079 24.308 19.976 1.00 84.81 737 ASP A CA 1
ATOM 5385 C C . ASP A 1 737 ? -20.181 25.423 18.928 1.00 84.81 737 ASP A C 1
ATOM 5387 O O . ASP A 1 737 ? -19.714 25.300 17.798 1.00 84.81 737 ASP A O 1
ATOM 5391 N N . GLY A 1 738 ? -20.755 26.563 19.319 1.00 67.12 738 GLY A N 1
ATOM 5392 C CA . GLY A 1 738 ? -20.872 27.743 18.455 1.00 67.12 738 GLY A CA 1
ATOM 5393 C C . GLY A 1 738 ? -19.541 28.383 18.020 1.00 67.12 738 GLY A C 1
ATOM 5394 O O . GLY A 1 738 ? -19.572 29.330 17.237 1.00 67.12 738 GLY A O 1
ATOM 5395 N N . THR A 1 739 ? -18.395 27.903 18.517 1.00 64.25 739 THR A N 1
ATOM 5396 C CA . THR A 1 739 ? -17.045 28.369 18.146 1.00 64.25 739 THR A CA 1
ATOM 5397 C C . THR A 1 739 ? -16.344 27.411 17.184 1.00 64.25 739 THR A C 1
ATOM 5399 O O . THR A 1 739 ? -15.646 27.874 16.285 1.00 64.25 739 THR A O 1
ATOM 5402 N N . ALA A 1 740 ? -16.518 26.099 17.376 1.00 63.53 740 ALA A N 1
ATOM 5403 C CA . ALA A 1 740 ? -15.904 25.056 16.548 1.00 63.53 740 ALA A CA 1
ATOM 5404 C C . ALA A 1 740 ? -16.810 24.594 15.389 1.00 63.53 740 ALA A C 1
ATOM 5406 O O . ALA A 1 740 ? -16.306 24.218 14.338 1.00 63.53 740 ALA A O 1
ATOM 5407 N N . GLY A 1 741 ? -18.136 24.681 15.548 1.00 73.19 741 GLY A N 1
ATOM 5408 C CA . GLY A 1 741 ? -19.138 24.208 14.580 1.00 73.19 741 GLY A CA 1
ATOM 5409 C C . GLY A 1 741 ? -19.634 22.776 14.819 1.00 73.19 741 GLY A C 1
ATOM 5410 O O . GLY A 1 741 ? -20.634 22.386 14.212 1.00 73.19 741 GLY A O 1
ATOM 5411 N N . GLU A 1 742 ? -18.968 22.072 15.729 1.00 85.38 742 GLU A N 1
ATOM 5412 C CA . GLU A 1 742 ? -19.090 20.650 16.053 1.00 85.38 742 GLU A CA 1
ATOM 5413 C C . GLU A 1 742 ? -20.348 20.313 16.876 1.00 85.38 742 GLU A C 1
ATOM 5415 O O . GLU A 1 742 ? -20.838 21.160 17.636 1.00 85.38 742 GLU A O 1
ATOM 5420 N N . HIS A 1 743 ? -20.896 19.103 16.686 1.00 90.75 743 HIS A N 1
ATOM 5421 C CA . HIS A 1 743 ? -22.100 18.617 17.374 1.00 90.75 743 HIS A CA 1
ATOM 5422 C C . HIS A 1 743 ? -21.786 17.469 18.331 1.00 90.75 743 HIS A C 1
ATOM 5424 O O . HIS A 1 743 ? -21.088 16.525 17.982 1.00 90.75 743 HIS A O 1
ATOM 5430 N N . PHE A 1 744 ? -22.418 17.494 19.500 1.00 92.31 744 PHE A N 1
ATOM 5431 C CA . PHE A 1 744 ? -22.286 16.449 20.508 1.00 92.31 744 PHE A CA 1
ATOM 5432 C C . PHE A 1 744 ? -23.603 16.273 21.266 1.00 92.31 744 PHE A C 1
ATOM 5434 O O . PHE A 1 744 ? -24.391 17.213 21.372 1.00 92.31 744 PHE A O 1
ATOM 5441 N N . ASP A 1 745 ? -23.845 15.098 21.842 1.00 94.62 745 ASP A N 1
ATOM 5442 C CA . ASP A 1 745 ? -25.018 14.886 22.697 1.00 94.62 745 ASP A CA 1
ATOM 5443 C C . ASP A 1 745 ? -24.685 15.104 24.178 1.00 94.62 745 ASP A C 1
ATOM 5445 O O . ASP A 1 745 ? -23.589 14.795 24.646 1.00 94.62 745 ASP A O 1
ATOM 5449 N N . SER A 1 746 ? -25.632 15.620 24.960 1.00 94.06 746 SER A N 1
ATOM 5450 C CA . SER A 1 746 ? -25.454 15.826 26.402 1.00 94.06 746 SER A CA 1
ATOM 5451 C C . SER A 1 746 ? -26.713 15.495 27.192 1.00 94.06 746 SER A C 1
ATOM 5453 O O . SER A 1 746 ? -27.830 15.584 26.687 1.00 94.06 746 SER A O 1
ATOM 5455 N N . THR A 1 747 ? -26.533 15.158 28.468 1.00 93.31 747 THR A N 1
ATOM 5456 C CA . THR A 1 747 ? -27.624 15.064 29.452 1.00 93.31 747 THR A CA 1
ATOM 5457 C C . THR A 1 747 ? -27.825 16.364 30.239 1.00 93.31 747 THR A C 1
ATOM 5459 O O . THR A 1 747 ? -28.789 16.482 30.998 1.00 93.31 747 THR A O 1
ATOM 5462 N N . ASP A 1 748 ? -26.954 17.366 30.060 1.00 92.56 748 ASP A N 1
ATOM 5463 C CA . ASP A 1 748 ? -27.135 18.696 30.643 1.00 92.56 748 ASP A CA 1
ATOM 5464 C C . ASP A 1 748 ? -28.134 19.514 29.797 1.00 92.56 748 ASP A C 1
ATOM 5466 O O . ASP A 1 748 ? -27.839 19.808 28.637 1.00 92.56 748 ASP A O 1
ATOM 5470 N N . PRO A 1 749 ? -29.272 19.981 30.354 1.00 91.81 749 PRO A N 1
ATOM 5471 C CA . PRO A 1 749 ? -30.197 20.884 29.658 1.00 91.81 749 PRO A CA 1
ATOM 5472 C C . PRO A 1 749 ? -29.593 22.252 29.295 1.00 91.81 749 PRO A C 1
ATOM 5474 O O . PRO A 1 749 ? -30.271 23.078 28.690 1.00 91.81 749 PRO A O 1
ATOM 5477 N N . LYS A 1 750 ? -28.348 22.538 29.693 1.00 92.69 750 LYS A N 1
ATOM 5478 C CA . LYS A 1 750 ? -27.565 23.709 29.270 1.00 92.69 750 LYS A CA 1
ATOM 5479 C C . LYS A 1 750 ? -26.416 23.354 28.325 1.00 92.69 750 LYS A C 1
ATOM 5481 O O . LYS A 1 750 ? -25.567 24.212 28.088 1.00 92.69 750 LYS A O 1
ATOM 5486 N N . CYS A 1 751 ? -26.366 22.120 27.818 1.00 91.56 751 CYS A N 1
ATOM 5487 C CA . CYS A 1 751 ? -25.343 21.646 26.889 1.00 91.56 751 CYS A CA 1
ATOM 5488 C C . CYS A 1 751 ? -23.908 21.944 27.352 1.00 91.56 751 CYS A C 1
ATOM 5490 O O . CYS A 1 751 ? -23.092 22.427 26.572 1.00 91.56 751 CYS A O 1
ATOM 5492 N N . GLU A 1 752 ? -23.605 21.754 28.642 1.00 91.94 752 GLU A N 1
ATOM 5493 C CA . GLU A 1 752 ? -22.277 22.014 29.225 1.00 91.94 752 GLU A CA 1
ATOM 5494 C C . GLU A 1 752 ? -21.792 23.473 29.016 1.00 91.94 752 GLU A C 1
ATOM 5496 O O . GLU A 1 752 ? -20.599 23.776 29.034 1.00 91.94 752 GLU A O 1
ATOM 5501 N N . GLY A 1 753 ? -22.733 24.412 28.834 1.00 89.69 753 GLY A N 1
ATOM 5502 C CA . GLY A 1 753 ? -22.476 25.826 28.539 1.00 89.69 753 GLY A CA 1
ATOM 5503 C C . GLY A 1 753 ? -22.366 26.170 27.047 1.00 89.69 753 GLY A C 1
ATOM 5504 O O . GLY A 1 753 ? -22.041 27.313 26.718 1.00 89.69 753 GLY A O 1
ATOM 5505 N N . LYS A 1 754 ? -22.623 25.209 26.153 1.00 92.88 754 LYS A N 1
ATOM 5506 C CA . LYS A 1 754 ? -22.668 25.371 24.690 1.00 92.88 754 LYS A CA 1
ATOM 5507 C C . LYS A 1 754 ? -24.099 25.657 24.205 1.00 92.88 754 LYS A C 1
ATOM 5509 O O . LYS A 1 754 ? -24.996 25.941 24.999 1.00 92.88 754 LYS A O 1
ATOM 5514 N N . VAL A 1 755 ? -24.322 25.643 22.890 1.00 92.44 755 VAL A N 1
ATOM 5515 C CA . VAL A 1 755 ? -25.647 25.892 22.303 1.00 92.44 755 VAL A CA 1
ATOM 5516 C C . VAL A 1 755 ? -26.468 24.605 22.343 1.00 92.44 755 VAL A C 1
ATOM 5518 O O . VAL A 1 755 ? -26.031 23.586 21.822 1.00 92.44 755 VAL A O 1
ATOM 5521 N N . GLN A 1 756 ? -27.664 24.657 22.928 1.00 93.94 756 GLN A N 1
ATOM 5522 C CA . GLN A 1 756 ? -28.666 23.600 22.786 1.00 93.94 756 GLN A CA 1
ATOM 5523 C C . GLN A 1 756 ? -29.409 23.783 21.459 1.00 93.94 756 GLN A C 1
ATOM 5525 O O . GLN A 1 756 ? -30.019 24.832 21.244 1.00 93.94 756 GLN A O 1
ATOM 5530 N N . GLU A 1 757 ? -29.386 22.770 20.592 1.00 92.00 757 GLU A N 1
ATOM 5531 C CA . GLU A 1 757 ? -30.169 22.770 19.351 1.00 92.00 757 GLU A CA 1
ATOM 5532 C C . GLU A 1 757 ? -31.562 22.172 19.565 1.00 92.00 757 GLU A C 1
ATOM 5534 O O . GLU A 1 757 ? -32.568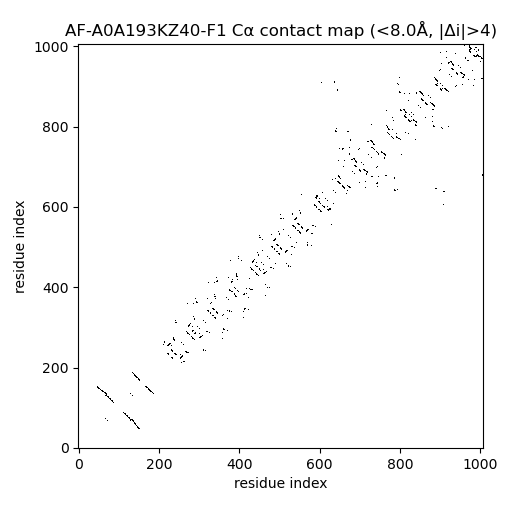 22.766 19.174 1.00 92.00 757 GLU A O 1
ATOM 5539 N N . SER A 1 758 ? -31.634 21.003 20.207 1.00 92.19 758 SER A N 1
ATOM 5540 C CA . SER A 1 758 ? -32.884 20.270 20.418 1.00 92.19 758 SER A CA 1
ATOM 5541 C C . SER A 1 758 ? -32.826 19.357 21.647 1.00 92.19 758 SER A C 1
ATOM 5543 O O . SER A 1 758 ? -31.760 18.986 22.135 1.00 92.19 758 SER A O 1
ATOM 5545 N N . LEU A 1 759 ? -34.001 19.004 22.173 1.00 96.38 759 LEU A N 1
ATOM 5546 C CA . LEU A 1 759 ? -34.179 17.781 22.957 1.00 96.38 759 LEU A CA 1
ATOM 5547 C C . LEU A 1 759 ? -34.412 16.655 21.947 1.00 96.38 759 LEU A C 1
ATOM 5549 O O . LEU A 1 759 ? -35.331 16.774 21.138 1.00 96.38 759 LEU A O 1
ATOM 5553 N N . LEU A 1 760 ? -33.598 15.602 21.994 1.00 96.81 760 LEU A N 1
ATOM 5554 C CA . LEU A 1 760 ? -33.789 14.418 21.158 1.00 96.81 760 LEU A CA 1
ATOM 5555 C C . LEU A 1 760 ? -34.891 13.541 21.761 1.00 96.81 760 LEU A C 1
ATOM 5557 O O . LEU A 1 760 ? -35.852 13.221 21.080 1.00 96.81 760 LEU A O 1
ATOM 5561 N N . GLY A 1 761 ? -34.807 13.234 23.058 1.00 96.12 761 GLY A N 1
ATOM 5562 C CA . GLY A 1 761 ? -35.797 12.416 23.761 1.00 96.12 761 GLY A CA 1
ATOM 5563 C C . GLY A 1 761 ? -35.283 11.946 25.118 1.00 96.12 761 GLY A C 1
ATOM 5564 O O . GLY A 1 761 ? -34.427 12.608 25.714 1.00 96.12 761 GLY A O 1
ATOM 5565 N N . TYR A 1 762 ? -35.793 10.811 25.603 1.00 94.44 762 TYR A N 1
ATOM 5566 C CA . TYR A 1 762 ? -35.412 10.247 26.899 1.00 94.44 762 TYR A CA 1
ATOM 5567 C C . TYR A 1 762 ? -34.839 8.824 26.791 1.00 94.44 762 TYR A C 1
ATOM 5569 O O . TYR A 1 762 ? -35.428 7.954 26.153 1.00 94.44 762 TYR A O 1
ATOM 5577 N N . THR A 1 763 ? -33.709 8.573 27.450 1.00 93.56 763 THR A N 1
ATOM 5578 C CA . THR A 1 763 ? -33.100 7.245 27.644 1.00 93.56 763 THR A CA 1
ATOM 5579 C C . THR A 1 763 ? -33.441 6.695 29.029 1.00 93.56 763 THR A C 1
ATOM 5581 O O . THR A 1 763 ? -33.684 7.458 29.969 1.00 93.56 763 THR A O 1
ATOM 5584 N N . ILE A 1 764 ? -33.375 5.370 29.207 1.00 91.06 764 ILE A N 1
ATOM 5585 C CA . ILE A 1 764 ? -33.363 4.788 30.557 1.00 91.06 764 ILE A CA 1
ATOM 5586 C C . ILE A 1 764 ? -32.033 5.170 31.213 1.00 91.06 764 ILE A C 1
ATOM 5588 O O . ILE A 1 764 ? -30.952 4.863 30.710 1.00 91.06 764 ILE A O 1
ATOM 5592 N N . GLY A 1 765 ? -32.106 5.837 32.359 1.00 92.06 765 GLY A N 1
ATOM 5593 C CA . GLY A 1 765 ? -30.987 6.373 33.125 1.00 92.06 765 GLY A CA 1
ATOM 5594 C C . GLY A 1 765 ? -30.189 5.316 33.887 1.00 92.06 765 GLY A C 1
ATOM 5595 O O . GLY A 1 765 ? -29.881 5.527 35.058 1.00 92.06 765 GLY A O 1
ATOM 5596 N N . TYR A 1 766 ? -29.856 4.195 33.247 1.00 91.19 766 TYR A N 1
ATOM 5597 C CA . TYR A 1 766 ? -28.996 3.144 33.788 1.00 91.19 766 TYR A CA 1
ATOM 5598 C C . TYR A 1 766 ? -27.637 3.123 33.089 1.00 91.19 766 TYR A C 1
ATOM 5600 O O . TYR A 1 766 ? -27.561 3.202 31.866 1.00 91.19 766 TYR A O 1
ATOM 5608 N N . GLY A 1 767 ? -26.561 2.996 33.865 1.00 90.31 767 GLY A N 1
ATOM 5609 C CA . GLY A 1 767 ? -25.186 2.883 33.380 1.00 90.31 767 GLY A CA 1
ATOM 5610 C C . GLY A 1 767 ? -24.646 1.477 33.603 1.00 90.31 767 GLY A C 1
ATOM 5611 O O . GLY A 1 767 ? -24.741 0.973 34.723 1.00 90.31 767 GLY A O 1
ATOM 5612 N N . ALA A 1 768 ? -24.069 0.851 32.578 1.00 88.06 768 ALA A N 1
ATOM 5613 C CA . ALA A 1 768 ? -23.401 -0.439 32.725 1.00 88.06 768 ALA A CA 1
ATOM 5614 C C . ALA A 1 768 ? -22.107 -0.263 33.538 1.00 88.06 768 ALA A C 1
ATOM 5616 O O . ALA A 1 768 ? -21.193 0.452 33.128 1.00 88.06 768 ALA A O 1
ATOM 5617 N N . LEU A 1 769 ? -22.034 -0.892 34.712 1.00 90.69 769 LEU A N 1
ATOM 5618 C CA . LEU A 1 769 ? -20.854 -0.876 35.570 1.00 90.69 769 LEU A CA 1
ATOM 5619 C C . LEU A 1 769 ? -20.019 -2.120 35.269 1.00 90.69 769 LEU A C 1
ATOM 5621 O O . LEU A 1 769 ? -20.518 -3.235 35.393 1.00 90.69 769 LEU A O 1
ATOM 5625 N N . THR A 1 770 ? -18.751 -1.949 34.902 1.00 87.00 770 THR A N 1
ATOM 5626 C CA . THR A 1 770 ? -17.865 -3.076 34.562 1.00 87.00 770 THR A CA 1
ATOM 5627 C C . THR A 1 770 ? -16.585 -3.017 35.374 1.00 87.00 770 THR A C 1
ATOM 5629 O O . THR A 1 770 ? -16.017 -1.939 35.563 1.00 87.00 770 THR A O 1
ATOM 5632 N N . ARG A 1 771 ? -16.145 -4.184 35.855 1.00 89.25 771 ARG A N 1
ATOM 5633 C CA . ARG A 1 771 ? -14.808 -4.418 36.396 1.00 89.25 771 ARG A CA 1
ATOM 5634 C C . ARG A 1 771 ? -13.878 -4.769 35.238 1.00 89.25 771 ARG A C 1
ATOM 5636 O O . ARG A 1 771 ? -14.218 -5.601 34.398 1.00 89.25 771 ARG A O 1
ATOM 5643 N N . TYR A 1 772 ? -12.736 -4.106 35.187 1.00 84.19 772 TYR A N 1
ATOM 5644 C CA . TYR A 1 772 ? -11.660 -4.331 34.234 1.00 84.19 772 TYR A CA 1
ATOM 5645 C C . TYR A 1 772 ? -10.417 -4.794 34.992 1.00 84.19 772 TYR A C 1
ATOM 5647 O O . TYR A 1 772 ? -10.229 -4.412 36.146 1.00 84.19 772 TYR A O 1
ATOM 5655 N N . THR A 1 773 ? -9.541 -5.533 34.319 1.00 83.62 773 THR A N 1
ATOM 5656 C CA . THR A 1 773 ? -8.260 -6.015 34.846 1.00 83.62 773 THR A CA 1
ATOM 5657 C C . THR A 1 773 ? -7.100 -5.589 33.939 1.00 83.62 773 THR A C 1
ATOM 5659 O O . THR A 1 773 ? -7.223 -5.582 32.711 1.00 83.62 773 THR A O 1
ATOM 5662 N N . HIS A 1 774 ? -5.968 -5.221 34.534 1.00 78.06 774 HIS A N 1
ATOM 5663 C CA . HIS A 1 774 ? -4.710 -4.918 33.852 1.00 78.06 774 HIS A CA 1
ATOM 5664 C C . HIS A 1 774 ? -3.677 -6.001 34.188 1.00 78.06 774 HIS A C 1
ATOM 5666 O O . HIS A 1 774 ? -3.365 -6.216 35.356 1.00 78.06 774 HIS A O 1
ATOM 5672 N N . GLN A 1 775 ? -3.127 -6.674 33.168 1.00 68.12 775 GLN A N 1
ATOM 5673 C CA . GLN A 1 775 ? -2.187 -7.800 33.341 1.00 68.12 775 GLN A CA 1
ATOM 5674 C C . GLN A 1 775 ? -0.698 -7.410 33.303 1.00 68.12 775 GLN A C 1
ATOM 5676 O O . GLN A 1 775 ? 0.169 -8.280 33.409 1.00 68.12 775 GLN A O 1
ATOM 5681 N N . GLY A 1 776 ? -0.373 -6.124 33.134 1.00 62.56 776 GLY A N 1
ATOM 5682 C CA . GLY A 1 776 ? 1.002 -5.645 33.282 1.00 62.56 776 GLY A CA 1
ATOM 5683 C C . GLY A 1 776 ? 1.487 -5.722 34.736 1.00 62.56 776 GLY A C 1
ATOM 5684 O O . GLY A 1 776 ? 0.772 -6.162 35.629 1.00 62.56 776 GLY A O 1
ATOM 5685 N N . ALA A 1 777 ? 2.722 -5.287 34.994 1.00 54.09 777 ALA A N 1
ATOM 5686 C CA . ALA A 1 777 ? 3.237 -5.132 36.355 1.00 54.09 777 ALA A CA 1
ATOM 5687 C C . ALA A 1 777 ? 3.292 -3.631 36.713 1.00 54.09 777 ALA A C 1
ATOM 5689 O O . ALA A 1 777 ? 4.076 -2.916 36.082 1.00 54.09 777 ALA A O 1
ATOM 5690 N N . PRO A 1 778 ? 2.529 -3.138 37.710 1.00 61.78 778 PRO A N 1
ATOM 5691 C CA . PRO A 1 778 ? 1.629 -3.878 38.601 1.00 61.78 778 PRO A CA 1
ATOM 5692 C C . PRO A 1 778 ? 0.321 -4.328 37.927 1.00 61.78 778 PRO A C 1
ATOM 5694 O O . PRO A 1 778 ? -0.190 -3.662 37.025 1.00 61.78 778 PRO A O 1
ATOM 5697 N N . SER A 1 779 ? -0.205 -5.460 38.403 1.00 73.06 779 SER A N 1
ATOM 5698 C CA . SER A 1 779 ? -1.562 -5.915 38.088 1.00 73.06 779 SER A CA 1
ATOM 5699 C C . SER A 1 779 ? -2.548 -5.052 38.866 1.00 73.06 779 SER A C 1
ATOM 5701 O O . SER A 1 779 ? -2.263 -4.740 40.023 1.00 73.06 779 SER A O 1
ATOM 5703 N N . ASP A 1 780 ? -3.671 -4.683 38.255 1.00 85.31 780 ASP A N 1
ATOM 5704 C CA . ASP A 1 780 ? -4.642 -3.767 38.867 1.00 85.31 780 ASP A CA 1
ATOM 5705 C C . ASP A 1 780 ? -6.080 -4.029 38.388 1.00 85.31 780 ASP A C 1
ATOM 5707 O O . ASP A 1 780 ? -6.272 -4.604 37.310 1.00 85.31 780 ASP A O 1
ATOM 5711 N N . HIS A 1 781 ? -7.079 -3.590 39.162 1.00 90.12 781 HIS A N 1
ATOM 5712 C CA . HIS A 1 781 ? -8.492 -3.653 38.785 1.00 90.12 781 HIS A CA 1
ATOM 5713 C C . HIS A 1 781 ? -9.148 -2.272 38.804 1.00 90.12 781 HIS A C 1
ATOM 5715 O O . HIS A 1 781 ? -9.084 -1.534 39.778 1.00 90.12 781 HIS A O 1
ATOM 5721 N N . TRP A 1 782 ? -9.905 -1.953 37.756 1.00 88.81 782 TRP A N 1
ATOM 5722 C CA . TRP A 1 782 ? -10.657 -0.701 37.672 1.00 88.81 782 TRP A CA 1
ATOM 5723 C C . TRP A 1 782 ? -12.136 -1.013 37.469 1.00 88.81 782 TRP A C 1
ATOM 5725 O O . TRP A 1 782 ? -12.519 -1.641 36.489 1.00 88.81 782 TRP A O 1
ATOM 5735 N N . THR A 1 783 ? -13.001 -0.573 38.387 1.00 91.44 783 THR A N 1
ATOM 5736 C CA . THR A 1 783 ? -14.463 -0.622 38.190 1.00 91.44 783 THR A CA 1
ATOM 5737 C C . THR A 1 783 ? -15.006 0.750 37.788 1.00 91.44 783 THR A C 1
ATOM 5739 O O . THR A 1 783 ? -14.773 1.738 38.486 1.00 91.44 783 THR A O 1
ATOM 5742 N N . THR A 1 784 ? -15.707 0.839 36.653 1.00 89.12 784 THR A N 1
ATOM 5743 C CA . THR A 1 784 ? -16.196 2.114 36.096 1.00 89.12 784 THR A CA 1
ATOM 5744 C C . THR A 1 784 ? -17.385 1.925 35.142 1.00 89.12 784 THR A C 1
ATOM 5746 O O . THR A 1 784 ? -17.604 0.837 34.612 1.00 89.12 784 THR A O 1
ATOM 5749 N N . THR A 1 785 ? -18.163 2.994 34.933 1.00 85.06 785 THR A N 1
ATOM 5750 C CA . THR A 1 785 ? -19.199 3.104 33.881 1.00 85.06 785 THR A CA 1
ATOM 5751 C C . THR A 1 785 ? -18.706 3.860 32.643 1.00 85.06 785 THR A C 1
ATOM 5753 O O . THR A 1 785 ? -19.503 4.272 31.808 1.00 85.06 785 THR A O 1
ATOM 5756 N N . ARG A 1 786 ? -17.408 4.158 32.568 1.00 81.12 786 ARG A N 1
ATOM 5757 C CA . ARG A 1 786 ? -16.732 4.811 31.434 1.00 81.12 786 ARG A CA 1
ATOM 5758 C C . ARG A 1 786 ? -15.741 3.813 30.818 1.00 81.12 786 ARG A C 1
ATOM 5760 O O . ARG A 1 786 ? -15.682 2.665 31.265 1.00 81.12 786 ARG A O 1
ATOM 5767 N N . ALA A 1 787 ? -14.945 4.225 29.833 1.00 69.12 787 ALA A N 1
ATOM 5768 C CA . ALA A 1 787 ? -13.748 3.457 29.489 1.00 69.12 787 ALA A CA 1
ATOM 5769 C C . ALA A 1 787 ? -12.778 3.429 30.688 1.00 69.12 787 ALA A C 1
ATOM 5771 O O . ALA A 1 787 ? -12.626 4.432 31.394 1.00 69.12 787 ALA A O 1
ATOM 5772 N N . ALA A 1 788 ? -12.144 2.279 30.922 1.00 70.69 788 ALA A N 1
ATOM 5773 C CA . ALA A 1 788 ? -10.911 2.217 31.702 1.00 70.69 788 ALA A CA 1
ATOM 5774 C C . ALA A 1 788 ? -9.735 2.754 30.858 1.00 70.69 788 ALA A C 1
ATOM 5776 O O . ALA A 1 788 ? -9.897 3.079 29.683 1.00 70.69 788 ALA A O 1
ATOM 5777 N N . GLY A 1 789 ? -8.559 2.900 31.465 1.00 63.16 789 GLY A N 1
ATOM 5778 C CA . GLY A 1 789 ? -7.367 3.387 30.769 1.00 63.16 789 GLY A CA 1
ATOM 5779 C C . GLY A 1 789 ? -6.761 2.361 29.807 1.00 63.16 789 GLY A C 1
ATOM 5780 O O . GLY A 1 789 ? -7.046 1.166 29.882 1.00 63.16 789 GLY A O 1
ATOM 5781 N N . ALA A 1 790 ? -5.851 2.828 28.948 1.00 59.91 790 ALA A N 1
ATOM 5782 C CA . ALA A 1 790 ? -5.085 1.964 28.052 1.00 59.91 790 ALA A CA 1
ATOM 5783 C C . ALA A 1 790 ? -4.417 0.800 28.818 1.00 59.91 790 ALA A C 1
ATOM 5785 O O . ALA A 1 790 ? -3.813 1.007 29.871 1.00 59.91 790 ALA A O 1
ATOM 5786 N N . GLY A 1 791 ? -4.531 -0.419 28.283 1.00 63.47 791 GLY A N 1
ATOM 5787 C CA . GLY A 1 791 ? -4.024 -1.656 28.891 1.00 63.47 791 GLY A CA 1
ATOM 5788 C C . GLY A 1 791 ? -5.010 -2.401 29.803 1.00 63.47 791 GLY A C 1
ATOM 5789 O O . GLY A 1 791 ? -4.788 -3.581 30.079 1.00 63.47 791 GLY A O 1
ATOM 5790 N N . TYR A 1 792 ? -6.103 -1.772 30.247 1.00 71.00 792 TYR A N 1
ATOM 5791 C CA . TYR A 1 792 ? -7.159 -2.457 31.001 1.00 71.00 792 TYR A CA 1
ATOM 5792 C C . TYR A 1 792 ? -8.100 -3.182 30.037 1.00 71.00 792 TYR A C 1
ATOM 5794 O O . TYR A 1 792 ? -8.517 -2.626 29.022 1.00 71.00 792 TYR A O 1
ATOM 5802 N N . ARG A 1 793 ? -8.469 -4.420 30.370 1.00 71.69 793 ARG A N 1
ATOM 5803 C CA . ARG A 1 793 ? -9.446 -5.222 29.620 1.00 71.69 793 ARG A CA 1
ATOM 5804 C C . ARG A 1 793 ? -10.682 -5.469 30.476 1.00 71.69 793 ARG A C 1
ATOM 5806 O O . ARG A 1 793 ? -10.512 -5.722 31.669 1.00 71.69 793 ARG A O 1
ATOM 5813 N N . PRO A 1 794 ? -11.905 -5.402 29.921 1.00 74.06 794 PRO A N 1
ATOM 5814 C CA . PRO A 1 794 ? -13.098 -5.810 30.650 1.00 74.06 794 PRO A CA 1
ATOM 5815 C C . PRO A 1 794 ? -12.937 -7.235 31.190 1.00 74.06 794 PRO A C 1
ATOM 5817 O O . PRO A 1 794 ? -12.409 -8.109 30.509 1.00 74.06 794 PRO A O 1
ATOM 5820 N N . GLU A 1 795 ? -13.366 -7.448 32.426 1.00 79.75 795 GLU A N 1
ATOM 5821 C CA . GLU A 1 795 ? -13.285 -8.740 33.107 1.00 79.75 795 GLU A CA 1
ATOM 5822 C C . GLU A 1 795 ? -14.691 -9.299 33.336 1.00 79.75 795 GLU A C 1
ATOM 5824 O O . GLU A 1 795 ? -14.982 -10.430 32.957 1.00 79.75 795 GLU A O 1
ATOM 5829 N N . ILE A 1 796 ? -15.582 -8.495 33.932 1.00 80.31 796 ILE A N 1
ATOM 5830 C CA . ILE A 1 796 ? -16.951 -8.913 34.250 1.00 80.31 796 ILE A CA 1
ATOM 5831 C C . ILE A 1 796 ? -17.904 -7.718 34.415 1.00 80.31 796 ILE A C 1
ATOM 5833 O O . ILE A 1 796 ? -17.553 -6.674 34.978 1.00 80.31 796 ILE A O 1
ATOM 5837 N N . ALA A 1 797 ? -19.146 -7.881 33.949 1.00 86.75 797 ALA A N 1
ATOM 5838 C CA . ALA A 1 797 ? -20.222 -6.932 34.204 1.00 86.75 797 ALA A CA 1
ATOM 5839 C C . ALA A 1 797 ? -20.649 -6.983 35.676 1.00 86.75 797 ALA A C 1
ATOM 5841 O O . ALA A 1 797 ? -21.107 -8.006 36.184 1.00 86.75 797 ALA A O 1
ATOM 5842 N N . MET A 1 798 ? -20.564 -5.842 36.355 1.00 91.56 798 MET A N 1
ATOM 5843 C CA . MET A 1 798 ? -20.951 -5.708 37.758 1.00 91.56 798 MET A CA 1
ATOM 5844 C C . MET A 1 798 ? -22.446 -5.414 37.942 1.00 91.56 798 MET A C 1
ATOM 5846 O O . MET A 1 798 ? -22.907 -5.367 39.079 1.00 91.56 798 MET A O 1
ATOM 5850 N N . GLY A 1 799 ? -23.211 -5.252 36.859 1.00 92.00 799 GLY A N 1
ATOM 5851 C CA . GLY A 1 799 ? -24.623 -4.859 36.863 1.00 92.00 799 GLY A CA 1
ATOM 5852 C C . GLY A 1 799 ? -24.810 -3.407 36.420 1.00 92.00 799 GLY A C 1
ATOM 5853 O O . GLY A 1 799 ? -23.909 -2.808 35.833 1.00 92.00 799 GLY A O 1
ATOM 5854 N N . MET A 1 800 ? -25.976 -2.821 36.705 1.00 92.00 800 MET A N 1
ATOM 5855 C CA . MET A 1 800 ? -26.289 -1.444 36.304 1.00 92.00 800 MET A CA 1
ATOM 5856 C C . MET A 1 800 ? -26.552 -0.505 37.482 1.00 92.00 800 MET A C 1
ATOM 5858 O O . MET A 1 800 ? -27.368 -0.788 38.361 1.00 92.00 800 MET A O 1
ATOM 5862 N N . VAL A 1 801 ? -25.886 0.648 37.465 1.00 94.69 801 VAL A N 1
ATOM 5863 C CA . VAL A 1 801 ? -26.106 1.773 38.390 1.00 94.69 801 VAL A CA 1
ATOM 5864 C C . VAL A 1 801 ? -27.145 2.742 37.828 1.00 94.69 801 VAL A C 1
ATOM 5866 O O . VAL A 1 801 ? -27.334 2.816 36.616 1.00 94.69 801 VAL A O 1
ATOM 5869 N N . SER A 1 802 ? -27.769 3.556 38.680 1.00 93.62 802 SER A N 1
ATOM 5870 C CA . SER A 1 802 ? -28.517 4.725 38.207 1.00 93.62 802 SER A CA 1
ATOM 5871 C C . SER A 1 802 ? -27.556 5.841 37.792 1.00 93.62 802 SER A C 1
ATOM 5873 O O . SER A 1 802 ? -26.637 6.192 38.529 1.00 93.62 802 SER A O 1
ATOM 5875 N N . LEU A 1 803 ? -27.778 6.452 36.634 1.00 93.25 803 LEU A N 1
ATOM 5876 C CA . LEU A 1 803 ? -27.093 7.676 36.211 1.00 93.25 803 LEU A CA 1
ATOM 5877 C C . LEU A 1 803 ? -27.737 8.931 36.828 1.00 93.25 803 LEU A C 1
ATOM 5879 O O . LEU A 1 803 ? -27.100 9.980 36.906 1.00 93.25 803 LEU A O 1
ATOM 5883 N N . VAL A 1 804 ? -28.969 8.810 37.335 1.00 89.69 804 VAL A N 1
ATOM 5884 C CA . VAL A 1 804 ? -29.703 9.877 38.031 1.00 89.69 804 VAL A CA 1
ATOM 5885 C C . VAL A 1 804 ? -29.677 9.630 39.541 1.00 89.69 804 VAL A C 1
ATOM 5887 O O . VAL A 1 804 ? -30.083 8.567 40.013 1.00 89.69 804 VAL A O 1
ATOM 5890 N N . GLY A 1 805 ? -29.230 10.619 40.315 1.00 89.50 805 GLY A N 1
ATOM 5891 C CA . GLY A 1 805 ? -29.298 10.564 41.777 1.00 89.50 805 GLY A CA 1
ATOM 5892 C C . GLY A 1 805 ? -30.728 10.754 42.283 1.00 89.50 805 GLY A C 1
ATOM 5893 O O . GLY A 1 805 ? -31.423 11.673 41.853 1.00 89.50 805 GLY A O 1
ATOM 5894 N N . GLY A 1 806 ? -31.163 9.908 43.217 1.00 85.88 806 GLY A N 1
ATOM 5895 C CA . GLY A 1 806 ? -32.517 9.942 43.778 1.00 85.88 806 GLY A CA 1
ATOM 5896 C C . GLY A 1 806 ? -32.607 9.451 45.230 1.00 85.88 806 GLY A C 1
ATOM 5897 O O . GLY A 1 806 ? -31.603 9.022 45.809 1.00 85.88 806 GLY A O 1
ATOM 5898 N N . PRO A 1 807 ? -33.799 9.507 45.852 1.00 86.12 807 PRO A N 1
ATOM 5899 C CA . PRO A 1 807 ? -34.017 8.992 47.204 1.00 86.12 807 PRO A CA 1
ATOM 5900 C C . PRO A 1 807 ? -33.605 7.517 47.329 1.00 86.12 807 PRO A C 1
ATOM 5902 O O . PRO A 1 807 ? -33.942 6.706 46.472 1.00 86.12 807 PRO A O 1
ATOM 5905 N N . GLY A 1 808 ? -32.889 7.163 48.400 1.00 90.75 808 GLY A N 1
ATOM 5906 C CA . GLY A 1 808 ? -32.411 5.790 48.611 1.00 90.75 808 GLY A CA 1
ATOM 5907 C C . GLY A 1 808 ? -31.276 5.358 47.673 1.00 90.75 808 GLY A C 1
ATOM 5908 O O . GLY A 1 808 ? -31.081 4.159 47.474 1.00 90.75 808 GLY A O 1
ATOM 5909 N N . THR A 1 809 ? -30.524 6.312 47.111 1.00 94.88 809 THR A N 1
ATOM 5910 C CA . THR A 1 809 ? -29.305 6.054 46.328 1.00 94.88 809 THR A CA 1
ATOM 5911 C C . THR A 1 809 ? -28.095 6.802 46.893 1.00 94.88 809 THR A C 1
ATOM 5913 O O . THR A 1 809 ? -28.235 7.818 47.575 1.00 94.88 809 THR A O 1
ATOM 5916 N N . ARG A 1 810 ? -26.895 6.305 46.588 1.00 95.50 810 ARG A N 1
ATOM 5917 C CA . ARG A 1 810 ? -25.595 6.863 46.984 1.00 95.50 810 ARG A CA 1
ATOM 5918 C C . ARG A 1 810 ? -24.651 6.917 45.787 1.00 95.50 810 ARG A C 1
ATOM 5920 O O . ARG A 1 810 ? -24.576 5.965 45.014 1.00 95.50 810 ARG A O 1
ATOM 5927 N N . ALA A 1 811 ? -23.948 8.034 45.634 1.00 95.88 811 ALA A N 1
ATOM 5928 C CA . ALA A 1 811 ? -23.029 8.242 44.522 1.00 95.88 811 ALA A CA 1
ATOM 5929 C C . ALA A 1 811 ? -21.794 7.339 44.648 1.00 95.88 811 ALA A C 1
ATOM 5931 O O . ALA A 1 811 ? -21.233 7.196 45.736 1.00 95.88 811 ALA A O 1
ATOM 5932 N N . LEU A 1 812 ? -21.364 6.781 43.519 1.00 97.06 812 LEU A N 1
ATOM 5933 C CA . LEU A 1 812 ? -20.106 6.062 43.373 1.00 97.06 812 LEU A CA 1
ATOM 5934 C C . LEU A 1 812 ? -19.096 6.942 42.626 1.00 97.06 812 LEU A C 1
ATOM 5936 O O . LEU A 1 812 ? -19.417 7.581 41.618 1.00 97.06 812 LEU A O 1
ATOM 5940 N N . TYR A 1 813 ? -17.855 6.944 43.099 1.00 94.62 813 TYR A N 1
ATOM 5941 C CA . TYR A 1 813 ? -16.747 7.674 42.492 1.00 94.62 813 TYR A CA 1
ATOM 5942 C C . TYR A 1 813 ? -15.609 6.718 42.151 1.00 94.62 813 TYR A C 1
ATOM 5944 O O . TYR A 1 813 ? -15.226 5.896 42.979 1.00 94.62 813 TYR A O 1
ATOM 5952 N N . SER A 1 814 ? -15.062 6.847 40.944 1.00 92.06 814 SER A N 1
ATOM 5953 C CA . SER A 1 814 ? -13.809 6.202 40.560 1.00 92.06 814 SER A CA 1
ATOM 5954 C C . SER A 1 814 ? -12.648 7.086 41.010 1.00 92.06 814 SER A C 1
ATOM 5956 O O . SER A 1 814 ? -12.610 8.286 40.709 1.00 92.06 814 SER A O 1
ATOM 5958 N N . CYS A 1 815 ? -11.731 6.486 41.760 1.00 92.00 815 CYS A N 1
ATOM 5959 C CA . CYS A 1 815 ? -10.638 7.137 42.467 1.00 92.00 815 CYS A CA 1
ATOM 5960 C C . CYS A 1 815 ? -9.312 6.422 42.164 1.00 92.00 815 CYS A C 1
ATOM 5962 O O . CYS A 1 815 ? -9.315 5.232 41.862 1.00 92.00 815 CYS A O 1
ATOM 5964 N N . ARG A 1 816 ? -8.185 7.134 42.268 1.00 91.75 816 ARG A N 1
ATOM 5965 C CA . ARG A 1 816 ? -6.831 6.606 42.038 1.00 91.75 816 ARG A CA 1
ATOM 5966 C C . ARG A 1 816 ? -5.874 7.014 43.150 1.00 91.75 816 ARG A C 1
ATOM 5968 O O . ARG A 1 816 ? -5.739 8.206 43.448 1.00 91.75 816 ARG A O 1
ATOM 5975 N N . SER A 1 817 ? -5.161 6.037 43.704 1.00 87.25 817 SER A N 1
ATOM 5976 C CA . SER A 1 817 ? -4.100 6.218 44.698 1.00 87.25 817 SER A CA 1
ATOM 5977 C C . SER A 1 817 ? -2.794 5.609 44.182 1.00 87.25 817 SER A C 1
ATOM 5979 O O . SER A 1 817 ? -2.577 4.403 44.234 1.00 87.25 817 SER A O 1
ATOM 5981 N N . GLY A 1 818 ? -1.904 6.440 43.635 1.00 85.00 818 GLY A N 1
ATOM 5982 C CA . GLY A 1 818 ? -0.706 5.942 42.953 1.00 85.00 818 GLY A CA 1
ATOM 5983 C C . GLY A 1 818 ? -1.069 5.200 41.662 1.00 85.00 818 GLY A C 1
ATOM 5984 O O . GLY A 1 818 ? -1.470 5.847 40.697 1.00 85.00 818 GLY A O 1
ATOM 5985 N N . SER A 1 819 ? -0.908 3.875 41.663 1.00 78.81 819 SER A N 1
ATOM 5986 C CA . SER A 1 819 ? -1.221 2.959 40.550 1.00 78.81 819 SER A CA 1
ATOM 5987 C C . SER A 1 819 ? -2.369 1.987 40.859 1.00 78.81 819 SER A C 1
ATOM 5989 O O . SER A 1 819 ? -2.439 0.941 40.230 1.00 78.81 819 SER A O 1
ATOM 5991 N N . ASP A 1 820 ? -3.148 2.268 41.903 1.00 86.88 820 ASP A N 1
ATOM 5992 C CA . ASP A 1 820 ? -4.284 1.466 42.365 1.00 86.88 820 ASP A CA 1
ATOM 5993 C C . ASP A 1 820 ? -5.568 2.272 42.137 1.00 86.88 820 ASP A C 1
ATOM 5995 O O . ASP A 1 820 ? -5.699 3.409 42.624 1.00 86.88 820 ASP A O 1
ATOM 5999 N N . GLU A 1 821 ? -6.495 1.699 41.372 1.00 89.81 821 GLU A N 1
ATOM 6000 C CA . GLU A 1 821 ? -7.832 2.241 41.163 1.00 89.81 821 GLU A CA 1
ATOM 6001 C C . GLU A 1 821 ? -8.845 1.640 42.137 1.00 89.81 821 GLU A C 1
ATOM 6003 O O . GLU A 1 821 ? -8.929 0.439 42.345 1.00 89.81 821 GLU A O 1
ATOM 6008 N N . PHE A 1 822 ? -9.704 2.482 42.711 1.00 92.69 822 PHE A N 1
ATOM 6009 C CA . PHE A 1 822 ? -10.719 2.019 43.650 1.00 92.69 822 PHE A CA 1
ATOM 6010 C C . PHE A 1 822 ? -12.028 2.797 43.519 1.00 92.69 822 PHE A C 1
ATOM 6012 O O . PHE A 1 822 ? -12.078 3.933 43.042 1.00 92.69 822 PHE A O 1
ATOM 6019 N N . THR A 1 823 ? -13.123 2.172 43.957 1.00 95.81 823 THR A N 1
ATOM 6020 C CA . THR A 1 823 ? -14.435 2.829 44.041 1.00 95.81 823 THR A CA 1
ATOM 6021 C C . THR A 1 823 ? -14.649 3.404 45.441 1.00 95.81 823 THR A C 1
ATOM 6023 O O . THR A 1 823 ? -14.476 2.704 46.438 1.00 95.81 823 THR A O 1
ATOM 6026 N N . SER A 1 824 ? -15.065 4.665 45.539 1.00 95.31 824 SER A N 1
ATOM 6027 C CA . SER A 1 824 ? -15.388 5.329 46.807 1.00 95.31 824 SER A CA 1
ATOM 6028 C C . SER A 1 824 ? -16.836 5.814 46.857 1.00 95.31 824 SER A C 1
ATOM 6030 O O . SER A 1 824 ? -17.446 6.126 45.834 1.00 95.31 824 SER A O 1
ATOM 6032 N N . LEU A 1 825 ? -17.364 5.924 48.078 1.00 96.25 825 LEU A N 1
ATOM 6033 C CA . LEU A 1 825 ? -18.607 6.641 48.389 1.00 96.25 825 LEU A CA 1
ATOM 6034 C C . LEU A 1 825 ? -18.359 8.125 48.716 1.00 96.25 825 LEU A C 1
ATOM 6036 O O . LEU A 1 825 ? -19.308 8.899 48.845 1.00 96.25 825 LEU A O 1
ATOM 6040 N N . GLN A 1 826 ? -17.097 8.532 48.890 1.00 94.94 826 GLN A N 1
ATOM 6041 C CA . GLN A 1 826 ? -16.724 9.888 49.284 1.00 94.94 826 GLN A CA 1
ATOM 6042 C C . GLN A 1 826 ? -16.403 10.741 48.053 1.00 94.94 826 GLN A C 1
ATOM 6044 O O . GLN A 1 826 ? -15.649 10.342 47.166 1.00 94.94 826 GLN A O 1
ATOM 6049 N N . ALA A 1 827 ? -16.986 11.941 47.986 1.00 92.56 827 ALA A N 1
ATOM 6050 C CA . ALA A 1 827 ? -16.875 12.812 46.815 1.00 92.56 827 ALA A CA 1
ATOM 6051 C C . ALA A 1 827 ? -15.472 13.416 46.615 1.00 92.56 827 ALA A C 1
ATOM 6053 O O . ALA A 1 827 ? -15.182 13.888 45.514 1.00 92.56 827 ALA A O 1
ATOM 6054 N N . ASP A 1 828 ? -14.639 13.390 47.653 1.00 91.75 828 ASP A N 1
ATOM 6055 C CA . ASP A 1 828 ? -13.217 13.742 47.709 1.00 91.75 828 ASP A CA 1
ATOM 6056 C C . ASP A 1 828 ? -12.295 12.505 47.642 1.00 91.75 828 ASP A C 1
ATOM 6058 O O . ASP A 1 828 ? -11.097 12.618 47.894 1.00 91.75 828 ASP A O 1
ATOM 6062 N N . CYS A 1 829 ? -12.837 11.331 47.285 1.00 93.62 829 CYS A N 1
ATOM 6063 C CA . CYS A 1 829 ? -12.086 10.094 47.061 1.00 93.62 829 CYS A CA 1
ATOM 6064 C C . CYS A 1 829 ? -11.194 9.665 48.239 1.00 93.62 829 CYS A C 1
ATOM 6066 O O . CYS A 1 829 ? -10.085 9.182 48.026 1.00 93.62 829 CYS A O 1
ATOM 6068 N N . GLU A 1 830 ? -11.647 9.850 49.486 1.00 94.56 830 GLU A N 1
ATOM 6069 C CA . GLU A 1 830 ? -10.871 9.505 50.694 1.00 94.56 830 GLU A CA 1
ATOM 6070 C C . GLU A 1 830 ? -9.508 10.248 50.763 1.00 94.56 830 GLU A C 1
ATOM 6072 O O . GLU A 1 830 ? -8.571 9.810 51.430 1.00 94.56 830 GLU A O 1
ATOM 6077 N N . GLY A 1 831 ? -9.395 11.395 50.075 1.00 91.62 831 GLY A N 1
ATOM 6078 C CA . GLY A 1 831 ? -8.167 12.187 49.933 1.00 91.62 831 GLY A CA 1
ATOM 6079 C C . GLY A 1 831 ? -7.287 11.811 48.731 1.00 91.62 831 GLY A C 1
ATOM 6080 O O . GLY A 1 831 ? -6.233 12.421 48.543 1.00 91.62 831 GLY A O 1
ATOM 6081 N N . ALA A 1 832 ? -7.698 10.832 47.921 1.00 93.81 832 ALA A N 1
ATOM 6082 C CA . ALA A 1 832 ? -7.015 10.403 46.702 1.00 93.81 832 ALA A CA 1
ATOM 6083 C C . ALA A 1 832 ? -7.480 11.185 45.452 1.00 93.81 832 ALA A C 1
ATOM 6085 O O . ALA A 1 832 ? -8.349 12.058 45.512 1.00 93.81 832 ALA A O 1
ATOM 6086 N N . THR A 1 833 ? -6.911 10.874 44.284 1.00 92.25 833 THR A N 1
ATOM 6087 C CA . THR A 1 833 ? -7.278 11.547 43.029 1.00 92.25 833 THR A CA 1
ATOM 6088 C C . THR A 1 833 ? -8.640 11.065 42.544 1.00 92.25 833 THR A C 1
ATOM 6090 O O . THR A 1 833 ? -8.823 9.881 42.273 1.00 92.25 833 THR A O 1
ATOM 6093 N N . LYS A 1 834 ? -9.590 11.984 42.362 1.00 89.75 834 LYS A N 1
ATOM 6094 C CA . LYS A 1 834 ? -10.883 11.690 41.737 1.00 89.75 834 LYS A CA 1
ATOM 6095 C C . LYS A 1 834 ? -10.756 11.629 40.219 1.00 89.75 834 LYS A C 1
ATOM 6097 O O . LYS A 1 834 ? -10.398 12.629 39.605 1.00 89.75 834 LYS A O 1
ATOM 6102 N N . LEU A 1 835 ? -11.101 10.486 39.628 1.00 85.12 835 LEU A N 1
ATOM 6103 C CA . LEU A 1 835 ? -11.142 10.305 38.176 1.00 85.12 835 LEU A CA 1
ATOM 6104 C C . LEU A 1 835 ? -12.515 10.694 37.615 1.00 85.12 835 LEU A C 1
ATOM 6106 O O . LEU A 1 835 ? -12.611 11.530 36.722 1.00 85.12 835 LEU A O 1
ATOM 6110 N N . ALA A 1 836 ? -13.592 10.117 38.159 1.00 86.00 836 ALA A N 1
ATOM 6111 C CA . ALA A 1 836 ? -14.951 10.345 37.671 1.00 86.00 836 ALA A CA 1
ATOM 6112 C C . ALA A 1 836 ? -16.026 10.055 38.730 1.00 86.00 836 ALA A C 1
ATOM 6114 O O . ALA A 1 836 ? -15.809 9.300 39.676 1.00 86.00 836 ALA A O 1
ATOM 6115 N N . GLY A 1 837 ? -17.226 10.610 38.537 1.00 89.38 837 GLY A N 1
ATOM 6116 C CA . GLY A 1 837 ? -18.450 9.990 39.053 1.00 89.38 837 GLY A CA 1
ATOM 6117 C C . GLY A 1 837 ? -18.871 8.848 38.126 1.00 89.38 837 GLY A C 1
ATOM 6118 O O . GLY A 1 837 ? -18.863 9.031 36.906 1.00 89.38 837 GLY A O 1
ATOM 6119 N N . ILE A 1 838 ? -19.218 7.696 38.703 1.00 91.94 838 ILE A N 1
ATOM 6120 C CA . ILE A 1 838 ? -19.564 6.452 37.989 1.00 91.94 838 ILE A CA 1
ATOM 6121 C C . ILE A 1 838 ? -20.986 5.978 38.342 1.00 91.94 838 ILE A C 1
ATOM 6123 O O . ILE A 1 838 ? -21.244 4.795 38.534 1.00 91.94 838 ILE A O 1
ATOM 6127 N N . GLY A 1 839 ? -21.912 6.935 38.462 1.00 93.88 839 GLY A N 1
ATOM 6128 C CA . GLY A 1 839 ? -23.325 6.702 38.770 1.00 93.88 839 GLY A CA 1
ATOM 6129 C C . GLY A 1 839 ? -23.643 6.577 40.264 1.00 93.88 839 GLY A C 1
ATOM 6130 O O . GLY A 1 839 ? -22.896 7.036 41.129 1.00 93.88 839 GLY A O 1
ATOM 6131 N N . TRP A 1 840 ? -24.802 5.991 40.552 1.00 96.25 840 TRP A N 1
ATOM 6132 C CA . TRP A 1 840 ? -25.407 5.871 41.873 1.00 96.25 840 TRP A CA 1
ATOM 6133 C C . TRP A 1 840 ? -25.875 4.432 42.114 1.00 96.25 840 TRP A C 1
ATOM 6135 O O . TRP A 1 840 ? -26.639 3.877 41.323 1.00 96.25 840 TRP A O 1
ATOM 6145 N N . ALA A 1 841 ? -25.452 3.844 43.231 1.00 96.75 841 ALA A N 1
ATOM 6146 C CA . ALA A 1 841 ? -25.957 2.562 43.714 1.00 96.75 841 ALA A CA 1
ATOM 6147 C C . ALA A 1 841 ? -27.144 2.781 44.664 1.00 96.75 841 ALA A C 1
ATOM 6149 O O . ALA A 1 841 ? -27.202 3.786 45.375 1.00 96.75 841 ALA A O 1
ATOM 6150 N N . TRP A 1 842 ? -28.079 1.836 44.721 1.00 95.81 842 TRP A N 1
ATOM 6151 C CA . TRP A 1 842 ? -29.172 1.861 45.697 1.00 95.81 842 TRP A CA 1
ATOM 6152 C C . TRP A 1 842 ? -28.679 1.442 47.085 1.00 95.81 842 TRP A C 1
ATOM 6154 O O . TRP A 1 842 ? -27.761 0.635 47.223 1.00 95.81 842 TRP A O 1
ATOM 6164 N N . GLU A 1 843 ? -29.285 1.977 48.142 1.00 96.12 843 GLU A N 1
ATOM 6165 C CA . GLU A 1 843 ? -28.908 1.634 49.524 1.00 96.12 843 GLU A CA 1
ATOM 6166 C C . GLU A 1 843 ? -29.486 0.288 49.997 1.00 96.12 843 GLU A C 1
ATOM 6168 O O . GLU A 1 843 ? -29.008 -0.292 50.972 1.00 96.12 843 GLU A O 1
ATOM 6173 N N . ALA A 1 844 ? -30.489 -0.223 49.283 1.00 95.31 844 ALA A N 1
ATOM 6174 C CA . ALA A 1 844 ? -31.142 -1.512 49.485 1.00 95.31 844 ALA A CA 1
ATOM 6175 C C . ALA A 1 844 ? -31.502 -2.132 48.116 1.00 95.31 844 ALA A C 1
ATOM 6177 O O . ALA A 1 844 ? -31.529 -1.399 47.124 1.00 95.31 844 ALA A O 1
ATOM 6178 N N . PRO A 1 845 ? -31.809 -3.443 48.034 1.00 93.25 845 PRO A N 1
ATOM 6179 C CA . PRO A 1 845 ? -32.327 -4.056 46.811 1.00 93.25 845 PRO A CA 1
ATOM 6180 C C . PRO A 1 845 ? -33.560 -3.316 46.281 1.00 93.25 845 PRO A C 1
ATOM 6182 O O . PRO A 1 845 ? -34.459 -2.964 47.051 1.00 93.25 845 PRO A O 1
ATOM 6185 N N . VAL A 1 846 ? -33.614 -3.095 44.968 1.00 88.19 846 VAL A N 1
ATOM 6186 C CA . VAL A 1 846 ? -34.708 -2.368 44.318 1.00 88.19 846 VAL A CA 1
ATOM 6187 C C . VAL A 1 846 ? -35.984 -3.213 44.365 1.00 88.19 846 VAL A C 1
ATOM 6189 O O . VAL A 1 846 ? -35.994 -4.387 43.997 1.00 88.19 846 VAL A O 1
ATOM 6192 N N . ALA A 1 847 ? -37.087 -2.633 44.840 1.00 82.81 847 ALA A N 1
ATOM 6193 C CA . ALA A 1 847 ? -38.345 -3.359 44.969 1.00 82.81 847 ALA A CA 1
ATOM 6194 C C . ALA A 1 847 ? -38.879 -3.781 43.588 1.00 82.81 847 ALA A C 1
ATOM 6196 O O . ALA A 1 847 ? -39.121 -2.940 42.729 1.00 82.81 847 ALA A O 1
ATOM 6197 N N . GLY A 1 848 ? -39.072 -5.088 43.384 1.00 80.31 848 GLY A N 1
ATOM 6198 C CA . GLY A 1 848 ? -39.577 -5.645 42.123 1.00 80.31 848 GLY A CA 1
ATOM 6199 C C . GLY A 1 848 ? -38.549 -5.762 40.990 1.00 80.31 848 GLY A C 1
ATOM 6200 O O . GLY A 1 848 ? -38.899 -6.291 39.941 1.00 80.31 848 GLY A O 1
ATOM 6201 N N . VAL A 1 849 ? -37.296 -5.336 41.196 1.00 85.50 849 VAL A N 1
ATOM 6202 C CA . VAL A 1 849 ? -36.217 -5.429 40.198 1.00 85.50 849 VAL A CA 1
ATOM 6203 C C . VAL A 1 849 ? -35.058 -6.246 40.786 1.00 85.50 849 VAL A C 1
ATOM 6205 O O . VAL A 1 849 ? -34.572 -5.921 41.875 1.00 85.50 849 VAL A O 1
ATOM 6208 N N . PRO A 1 850 ? -34.591 -7.318 40.119 1.00 90.88 850 PRO A N 1
ATOM 6209 C CA . PRO A 1 850 ? -33.509 -8.140 40.649 1.00 90.88 850 PRO A CA 1
ATOM 6210 C C . PRO A 1 850 ? -32.250 -7.289 40.834 1.00 90.88 850 PRO A C 1
ATOM 6212 O O . PRO A 1 850 ? -31.891 -6.487 39.972 1.00 90.88 850 PRO A O 1
ATOM 6215 N N . SER A 1 851 ? -31.603 -7.440 41.988 1.00 94.00 851 SER A N 1
ATOM 6216 C CA . SER A 1 851 ? -30.510 -6.570 42.424 1.00 94.00 851 SER A CA 1
ATOM 6217 C C . SER A 1 851 ? -29.339 -7.380 42.979 1.00 94.00 851 SER A C 1
ATOM 6219 O O . SER A 1 851 ? -29.554 -8.364 43.688 1.00 94.00 851 SER A O 1
ATOM 6221 N N . LEU A 1 852 ? -28.113 -6.933 42.710 1.00 95.06 852 LEU A N 1
ATOM 6222 C CA . LEU A 1 852 ? -26.869 -7.490 43.248 1.00 95.06 852 LEU A CA 1
ATOM 6223 C C . LEU A 1 852 ? -26.212 -6.506 44.228 1.00 95.06 852 LEU A C 1
ATOM 6225 O O . LEU A 1 852 ? -26.239 -5.303 43.965 1.00 95.06 852 LEU A O 1
ATOM 6229 N N . PRO A 1 853 ? -25.623 -6.970 45.345 1.00 96.62 853 PRO A N 1
ATOM 6230 C CA . PRO A 1 853 ? -24.789 -6.133 46.204 1.00 96.62 853 PRO A CA 1
ATOM 6231 C C . PRO A 1 853 ? -23.426 -5.867 45.548 1.00 96.62 853 PRO A C 1
ATOM 6233 O O . PRO A 1 853 ? -22.894 -6.727 44.853 1.00 96.62 853 PRO A O 1
ATOM 6236 N N . LEU A 1 854 ? -22.834 -4.703 45.814 1.00 97.31 854 LEU A N 1
ATOM 6237 C CA . LEU A 1 854 ? -21.457 -4.371 45.442 1.00 97.31 854 LEU A CA 1
ATOM 6238 C C . LEU A 1 854 ? -20.605 -4.172 46.692 1.00 97.31 854 LEU A C 1
ATOM 6240 O O . LEU A 1 854 ? -20.883 -3.285 47.502 1.00 97.31 854 LEU A O 1
ATOM 6244 N N . TYR A 1 855 ? -19.531 -4.941 46.820 1.00 97.50 855 TYR A N 1
ATOM 6245 C CA . TYR A 1 855 ? -18.546 -4.812 47.888 1.00 97.50 855 TYR A CA 1
ATOM 6246 C C . TYR A 1 855 ? -17.240 -4.250 47.339 1.00 97.50 855 TYR A C 1
ATOM 6248 O O . TYR A 1 855 ? -16.778 -4.697 46.293 1.00 97.50 855 TYR A O 1
ATOM 6256 N N . ARG A 1 856 ? -16.622 -3.306 48.061 1.00 96.38 856 ARG A N 1
ATOM 6257 C CA . ARG A 1 856 ? -15.207 -2.985 47.849 1.00 96.38 856 ARG A CA 1
ATOM 6258 C C . ARG A 1 856 ? -14.361 -4.012 48.580 1.00 96.38 856 ARG A C 1
ATOM 6260 O O . ARG A 1 856 ? -14.541 -4.234 49.783 1.00 96.38 856 ARG A O 1
ATOM 6267 N N . CYS A 1 857 ? -13.448 -4.598 47.832 1.00 96.00 857 CYS A N 1
ATOM 6268 C CA . CYS A 1 857 ? -12.581 -5.686 48.225 1.00 96.00 857 CYS A CA 1
ATOM 6269 C C . CYS A 1 857 ? -11.125 -5.257 48.068 1.00 96.00 857 CYS A C 1
ATOM 6271 O O . CYS A 1 857 ? -10.827 -4.377 47.261 1.00 96.00 857 CYS A O 1
ATOM 6273 N N . ARG A 1 858 ? -10.222 -5.867 48.836 1.00 93.31 858 ARG A N 1
ATOM 6274 C CA . ARG A 1 858 ? -8.799 -5.533 48.808 1.00 93.31 858 ARG A CA 1
ATOM 6275 C C . ARG A 1 858 ? -7.918 -6.772 48.911 1.00 93.31 858 ARG A C 1
ATOM 6277 O O . ARG A 1 858 ? -8.096 -7.593 49.816 1.00 93.31 858 ARG A O 1
ATOM 6284 N N . ILE A 1 859 ? -6.952 -6.892 48.003 1.00 89.44 859 ILE A N 1
ATOM 6285 C CA . ILE A 1 859 ? -5.969 -7.982 47.986 1.00 89.44 859 ILE A CA 1
ATOM 6286 C C . ILE A 1 859 ? -4.818 -7.659 48.950 1.00 89.44 859 ILE A C 1
ATOM 6288 O O . ILE A 1 859 ? -4.472 -6.502 49.185 1.00 89.44 859 ILE A O 1
ATOM 6292 N N . ALA A 1 860 ? -4.165 -8.689 49.499 1.00 77.56 860 ALA A N 1
ATOM 6293 C CA . ALA A 1 860 ? -3.024 -8.547 50.413 1.00 77.56 860 ALA A CA 1
ATOM 6294 C C . ALA A 1 860 ? -1.815 -7.765 49.836 1.00 77.56 860 ALA A C 1
ATOM 6296 O O . ALA A 1 860 ? -0.936 -7.366 50.600 1.00 77.56 860 ALA A O 1
ATOM 6297 N N . GLY A 1 861 ? -1.763 -7.543 48.515 1.00 69.94 861 GLY A N 1
ATOM 6298 C CA . GLY A 1 861 ? -0.776 -6.686 47.843 1.00 69.94 861 GLY A CA 1
ATOM 6299 C C . GLY A 1 861 ? -1.081 -5.182 47.910 1.00 69.94 861 GLY A C 1
ATOM 6300 O O . GLY A 1 861 ? -0.191 -4.378 47.653 1.00 69.94 861 GLY A O 1
ATOM 6301 N N . GLY A 1 862 ? -2.303 -4.802 48.297 1.00 80.38 862 GLY A N 1
ATOM 6302 C CA . GLY A 1 862 ? -2.729 -3.417 48.507 1.00 80.38 862 GLY A CA 1
ATOM 6303 C C . GLY A 1 862 ? -3.782 -2.893 47.528 1.00 80.38 862 GLY A C 1
ATOM 6304 O O . GLY A 1 862 ? -4.407 -1.893 47.876 1.00 80.38 862 GLY A O 1
ATOM 6305 N N . GLU A 1 863 ? -3.973 -3.581 46.400 1.00 88.69 863 GLU A N 1
ATOM 6306 C CA . GLU A 1 863 ? -4.899 -3.279 45.294 1.00 88.69 863 GLU A CA 1
ATOM 6307 C C . GLU A 1 863 ? -6.373 -3.546 45.643 1.00 88.69 863 GLU A C 1
ATOM 6309 O O . GLU A 1 863 ? -6.673 -4.462 46.424 1.00 88.69 863 GLU A O 1
ATOM 6314 N N . HIS A 1 864 ? -7.274 -2.731 45.083 1.00 92.94 864 HIS A N 1
ATOM 6315 C CA . HIS A 1 864 ? -8.717 -2.800 45.296 1.00 92.94 864 HIS A CA 1
ATOM 6316 C C . HIS A 1 864 ? -9.499 -3.250 44.060 1.00 92.94 864 HIS A C 1
ATOM 6318 O O . HIS A 1 864 ? -9.327 -2.756 42.954 1.00 92.94 864 HIS A O 1
ATOM 6324 N N . PHE A 1 865 ? -10.529 -4.055 44.304 1.00 93.44 865 PHE A N 1
ATOM 6325 C CA . PHE A 1 865 ? -11.492 -4.462 43.287 1.00 93.44 865 PHE A CA 1
ATOM 6326 C C . PHE A 1 865 ? -12.922 -4.404 43.836 1.00 93.44 865 PHE A C 1
ATOM 6328 O O . PHE A 1 865 ? -13.151 -4.199 45.033 1.00 93.44 865 PHE A O 1
ATOM 6335 N N . VAL A 1 866 ? -13.914 -4.563 42.958 1.00 95.31 866 VAL A N 1
ATOM 6336 C CA . VAL A 1 866 ? -15.331 -4.650 43.342 1.00 95.31 866 VAL A CA 1
ATOM 6337 C C . VAL A 1 866 ? -15.834 -6.070 43.093 1.00 95.31 866 VAL A C 1
ATOM 6339 O O . VAL A 1 866 ? -15.534 -6.653 42.056 1.00 95.31 866 VAL A O 1
ATOM 6342 N N . SER A 1 867 ? -16.604 -6.631 44.024 1.00 94.44 867 SER A N 1
ATOM 6343 C CA . SER A 1 867 ? -17.176 -7.982 43.909 1.00 94.44 867 SER A CA 1
ATOM 6344 C C . SER A 1 867 ? -18.649 -8.018 44.313 1.00 94.44 867 SER A C 1
ATOM 6346 O O . SER A 1 867 ? -19.110 -7.182 45.095 1.00 94.44 867 SER A O 1
ATOM 6348 N N . HIS A 1 868 ? -19.383 -9.015 43.812 1.00 94.06 868 HIS A N 1
ATOM 6349 C CA . HIS A 1 868 ? -20.717 -9.377 44.311 1.00 94.06 868 HIS A CA 1
ATOM 6350 C C . HIS A 1 868 ? -20.661 -10.301 45.535 1.00 94.06 868 HIS A C 1
ATOM 6352 O O . HIS A 1 868 ? -21.655 -10.435 46.250 1.00 94.06 868 HIS A O 1
ATOM 6358 N N . ASP A 1 869 ? -19.520 -10.948 45.795 1.00 93.25 869 ASP A N 1
ATOM 6359 C CA . ASP A 1 869 ? -19.352 -11.837 46.943 1.00 93.25 869 ASP A CA 1
ATOM 6360 C C . ASP A 1 869 ? -19.105 -11.032 48.226 1.00 93.25 869 ASP A C 1
ATOM 6362 O O . ASP A 1 869 ? -18.141 -10.276 48.340 1.00 93.25 869 ASP A O 1
ATOM 6366 N N . ALA A 1 870 ? -19.935 -11.264 49.246 1.00 93.00 870 ALA A N 1
ATOM 6367 C CA . ALA A 1 870 ? -19.756 -10.698 50.583 1.00 93.00 870 ALA A CA 1
ATOM 6368 C C . ALA A 1 870 ? -18.469 -11.183 51.285 1.00 93.00 870 ALA A C 1
ATOM 6370 O O . ALA A 1 870 ? -18.063 -10.609 52.291 1.00 93.00 870 ALA A O 1
ATOM 6371 N N . LYS A 1 871 ? -17.825 -12.243 50.782 1.00 93.56 871 LYS A N 1
ATOM 6372 C CA . LYS A 1 871 ? -16.492 -12.698 51.209 1.00 93.56 871 LYS A CA 1
ATOM 6373 C C . LYS A 1 871 ? -15.375 -12.233 50.272 1.00 93.56 871 LYS A C 1
ATOM 6375 O O . LYS A 1 871 ? -14.248 -12.698 50.426 1.00 93.56 871 LYS A O 1
ATOM 6380 N N . CYS A 1 872 ? -15.672 -11.339 49.327 1.00 92.31 872 CYS A N 1
ATOM 6381 C CA . CYS A 1 872 ? -14.706 -10.745 48.410 1.00 92.31 872 CYS A CA 1
ATOM 6382 C C . CYS A 1 872 ? -13.820 -11.775 47.695 1.00 92.31 872 CYS A C 1
ATOM 6384 O O . CYS A 1 872 ? -12.604 -11.611 47.651 1.00 92.31 872 CYS A O 1
ATOM 6386 N N . GLU A 1 873 ? -14.396 -12.875 47.200 1.00 92.12 873 GLU A N 1
ATOM 6387 C CA . GLU A 1 873 ? -13.656 -13.929 46.481 1.00 92.12 873 GLU A CA 1
ATOM 6388 C C . GLU A 1 873 ? -12.530 -14.564 47.344 1.00 92.12 873 GLU A C 1
ATOM 6390 O O . GLU A 1 873 ? -11.583 -15.165 46.840 1.00 92.12 873 GLU A O 1
ATOM 6395 N N . GLY A 1 874 ? -12.641 -14.455 48.678 1.00 91.25 874 GLY A N 1
ATOM 6396 C CA . GLY A 1 874 ? -11.645 -14.896 49.664 1.00 91.25 874 GLY A CA 1
ATOM 6397 C C . GLY A 1 874 ? -10.695 -13.800 50.171 1.00 91.25 874 GLY A C 1
ATOM 6398 O O . GLY A 1 874 ? -9.858 -14.083 51.030 1.00 91.25 874 GLY A O 1
ATOM 6399 N N . MET A 1 875 ? -10.823 -12.568 49.672 1.00 94.12 875 MET A N 1
ATOM 6400 C CA . MET A 1 875 ? -9.997 -11.406 50.023 1.00 94.12 875 MET A CA 1
ATOM 6401 C C . MET A 1 875 ? -10.623 -10.557 51.146 1.00 94.12 875 MET A C 1
ATOM 6403 O O . MET A 1 875 ? -11.664 -10.896 51.713 1.00 94.12 875 MET A O 1
ATOM 6407 N N . GLN A 1 876 ? -9.985 -9.441 51.516 1.00 93.94 876 GLN A N 1
ATOM 6408 C CA . GLN A 1 876 ? -10.505 -8.569 52.570 1.00 93.94 876 GLN A CA 1
ATOM 6409 C C . GLN A 1 876 ? -11.678 -7.725 52.049 1.00 93.94 876 GLN A C 1
ATOM 6411 O O . GLN A 1 876 ? -11.498 -6.887 51.169 1.00 93.94 876 GLN A O 1
ATOM 6416 N N . GLN A 1 877 ? -12.862 -7.887 52.643 1.00 95.12 877 GLN A N 1
ATOM 6417 C CA . GLN A 1 877 ? -13.979 -6.957 52.455 1.00 95.12 877 GLN A CA 1
ATOM 6418 C C . GLN A 1 877 ? -13.725 -5.662 53.239 1.00 95.12 877 GLN A C 1
ATOM 6420 O O . GLN A 1 877 ? -13.446 -5.708 54.438 1.00 95.12 877 GLN A O 1
ATOM 6425 N N . GLU A 1 878 ? -13.865 -4.509 52.583 1.00 94.00 878 GLU A N 1
ATOM 6426 C CA . GLU A 1 878 ? -13.773 -3.199 53.237 1.00 94.00 878 GLU A CA 1
ATOM 6427 C C . GLU A 1 878 ? -15.147 -2.591 53.524 1.00 94.00 878 GLU A C 1
ATOM 6429 O O . GLU A 1 878 ? -15.427 -2.185 54.651 1.00 94.00 878 GLU A O 1
ATOM 6434 N N . THR A 1 879 ? -16.023 -2.517 52.516 1.00 94.44 879 THR A N 1
ATOM 6435 C CA . THR A 1 879 ? -17.327 -1.849 52.649 1.00 94.44 879 THR A CA 1
ATOM 6436 C C . THR A 1 879 ? -18.354 -2.345 51.629 1.00 94.44 879 THR A C 1
ATOM 6438 O O . THR A 1 879 ? -17.993 -2.848 50.567 1.00 94.44 879 THR A O 1
ATOM 6441 N N . LEU A 1 880 ? -19.642 -2.194 51.950 1.00 96.94 880 LEU A N 1
ATOM 6442 C CA . LEU A 1 880 ? -20.751 -2.344 51.004 1.00 96.94 880 LEU A CA 1
ATOM 6443 C C . LEU A 1 880 ? -20.962 -0.999 50.291 1.00 96.94 880 LEU A C 1
ATOM 6445 O O . LEU A 1 880 ? -21.406 -0.021 50.900 1.00 96.94 880 LEU A O 1
ATOM 6449 N N . LEU A 1 881 ? -20.667 -0.964 48.994 1.00 97.75 881 LEU A N 1
ATOM 6450 C CA . LEU A 1 881 ? -20.848 0.203 48.132 1.00 97.75 881 LEU A CA 1
ATOM 6451 C C . LEU A 1 881 ? -22.328 0.467 47.824 1.00 97.75 881 LEU A C 1
ATOM 6453 O O . LEU A 1 881 ? -22.713 1.618 47.649 1.00 97.75 881 LEU A O 1
ATOM 6457 N N . GLY A 1 882 ? -23.169 -0.569 47.815 1.00 97.25 882 GLY A N 1
ATOM 6458 C CA . GLY A 1 882 ? -24.616 -0.467 47.617 1.00 97.25 882 GLY A CA 1
ATOM 6459 C C . GLY A 1 882 ? -25.162 -1.667 46.851 1.00 97.25 882 GLY A C 1
ATOM 6460 O O . GLY A 1 882 ? -24.570 -2.743 46.887 1.00 97.25 882 GLY A O 1
ATOM 6461 N N . TYR A 1 883 ? -26.273 -1.464 46.151 1.00 96.88 883 TYR A N 1
ATOM 6462 C CA . TYR A 1 883 ? -26.899 -2.430 45.254 1.00 96.88 883 TYR A CA 1
ATOM 6463 C C . TYR A 1 883 ? -27.019 -1.859 43.839 1.00 96.88 883 TYR A C 1
ATOM 6465 O O . TYR A 1 883 ? -27.141 -0.647 43.661 1.00 96.88 883 TYR A O 1
ATOM 6473 N N . VAL A 1 884 ? -27.018 -2.739 42.844 1.00 96.25 884 VAL A N 1
ATOM 6474 C CA . VAL A 1 884 ? -27.184 -2.432 41.415 1.00 96.25 884 VAL A CA 1
ATOM 6475 C C . VAL A 1 884 ? -28.200 -3.367 40.781 1.00 96.25 884 VAL A C 1
ATOM 6477 O O . VAL A 1 884 ? -28.414 -4.474 41.274 1.00 96.25 884 VAL A O 1
ATOM 6480 N N . VAL A 1 885 ? -28.818 -2.936 39.684 1.00 94.38 885 VAL A N 1
ATOM 6481 C CA . VAL A 1 885 ? -29.754 -3.760 38.912 1.00 94.38 885 VAL A CA 1
ATOM 6482 C C . VAL A 1 885 ? -28.991 -4.930 38.279 1.00 94.38 885 VAL A C 1
ATOM 6484 O O . VAL A 1 885 ? -27.949 -4.745 37.649 1.00 94.38 885 VAL A O 1
ATOM 6487 N N . ALA A 1 886 ? -29.496 -6.150 38.474 1.00 94.50 886 ALA A N 1
ATOM 6488 C CA . ALA A 1 886 ? -28.845 -7.406 38.101 1.00 94.50 886 ALA A CA 1
ATOM 6489 C C . ALA A 1 886 ? -29.071 -7.752 36.617 1.00 94.50 886 ALA A C 1
ATOM 6491 O O . ALA A 1 886 ? -29.694 -8.762 36.273 1.00 94.50 886 ALA A O 1
ATOM 6492 N N . ARG A 1 887 ? -28.588 -6.876 35.735 1.00 91.38 887 ARG A N 1
ATOM 6493 C CA . ARG A 1 887 ? -28.701 -6.974 34.275 1.00 91.38 887 ARG A CA 1
ATOM 6494 C C . ARG A 1 887 ? -27.341 -6.757 33.631 1.00 91.38 887 ARG A C 1
ATOM 6496 O O . ARG A 1 887 ? -26.567 -5.928 34.105 1.00 91.38 887 ARG A O 1
ATOM 6503 N N . ALA A 1 888 ? -27.092 -7.455 32.532 1.00 89.19 888 ALA A N 1
ATOM 6504 C CA . ALA A 1 888 ? -25.973 -7.187 31.637 1.00 89.19 888 ALA A CA 1
ATOM 6505 C C . ALA A 1 888 ? -26.440 -7.311 30.185 1.00 89.19 888 ALA A C 1
ATOM 6507 O O . ALA A 1 888 ? -27.296 -8.149 29.886 1.00 89.19 888 ALA A O 1
ATOM 6508 N N . ALA A 1 889 ? -25.896 -6.463 29.312 1.00 85.69 889 ALA A N 1
ATOM 6509 C CA . ALA A 1 889 ? -26.072 -6.595 27.872 1.00 85.69 889 ALA A CA 1
ATOM 6510 C C . ALA A 1 889 ? -25.302 -7.828 27.386 1.00 85.69 889 ALA A C 1
ATOM 6512 O O . ALA A 1 889 ? -24.182 -8.068 27.836 1.00 85.69 889 ALA A O 1
ATOM 6513 N N . VAL A 1 890 ? -25.895 -8.599 26.480 1.00 85.75 890 VAL A N 1
ATOM 6514 C CA . VAL A 1 890 ? -25.225 -9.710 25.799 1.00 85.75 890 VAL A CA 1
ATOM 6515 C C . VAL A 1 890 ? -24.740 -9.204 24.448 1.00 85.75 890 VAL A C 1
ATOM 6517 O O . VAL A 1 890 ? -25.526 -8.662 23.665 1.00 85.75 890 VAL A O 1
ATOM 6520 N N . THR A 1 891 ? -23.430 -9.295 24.238 1.00 80.31 891 THR A N 1
ATOM 6521 C CA . THR A 1 891 ? -22.719 -8.654 23.132 1.00 80.31 891 THR A CA 1
ATOM 6522 C C . THR A 1 891 ? -21.978 -9.698 22.309 1.00 80.31 891 THR A C 1
ATOM 6524 O O . THR A 1 891 ? -21.063 -10.355 22.820 1.00 80.31 891 THR A O 1
ATOM 6527 N N . ARG A 1 892 ? -22.306 -9.774 21.017 1.00 82.94 892 ARG A N 1
ATOM 6528 C CA . ARG A 1 892 ? -21.528 -10.512 20.021 1.00 82.94 892 ARG A CA 1
ATOM 6529 C C . ARG A 1 892 ? -20.261 -9.750 19.712 1.00 82.94 892 ARG A C 1
ATOM 6531 O O . ARG A 1 892 ? -20.310 -8.545 19.464 1.00 82.94 892 ARG A O 1
ATOM 6538 N N . SER A 1 893 ? -19.128 -10.434 19.707 1.00 77.12 893 SER A N 1
ATOM 6539 C CA . SER A 1 893 ? -17.848 -9.872 19.281 1.00 77.12 893 SER A CA 1
ATOM 6540 C C . SER A 1 893 ? -17.140 -10.796 18.303 1.00 77.12 893 SER A C 1
ATOM 6542 O O . SER A 1 893 ? -17.330 -12.004 18.339 1.00 77.12 893 SER A O 1
ATOM 6544 N N . ILE A 1 894 ? -16.288 -10.225 17.455 1.00 71.69 894 ILE A N 1
ATOM 6545 C CA . ILE A 1 894 ? -15.625 -10.919 16.347 1.00 71.69 894 ILE A CA 1
ATOM 6546 C C . ILE A 1 894 ? -14.132 -10.559 16.262 1.00 71.69 894 ILE A C 1
ATOM 6548 O O . ILE A 1 894 ? -13.736 -9.388 16.323 1.00 71.69 894 ILE A O 1
ATOM 6552 N N . ARG A 1 895 ? -13.285 -11.568 16.057 1.00 70.50 895 ARG A N 1
ATOM 6553 C CA . ARG A 1 895 ? -11.831 -11.479 15.880 1.00 70.50 895 ARG A CA 1
ATOM 6554 C C . ARG A 1 895 ? -11.430 -12.222 14.606 1.00 70.50 895 ARG A C 1
ATOM 6556 O O . ARG A 1 895 ? -11.436 -13.445 14.551 1.00 70.50 895 ARG A O 1
ATOM 6563 N N . GLY A 1 896 ? -11.072 -11.486 13.554 1.00 75.19 896 GLY A N 1
ATOM 6564 C CA . GLY A 1 896 ? -10.885 -12.091 12.231 1.00 75.19 896 GLY A CA 1
ATOM 6565 C C . GLY A 1 896 ? -12.202 -12.695 11.732 1.00 75.19 896 GLY A C 1
ATOM 6566 O O . GLY A 1 896 ? -13.111 -11.937 11.397 1.00 75.19 896 GLY A O 1
ATOM 6567 N N . THR A 1 897 ? -12.287 -14.027 11.715 1.00 76.38 897 THR A N 1
ATOM 6568 C CA . THR A 1 897 ? -13.485 -14.820 11.370 1.00 76.38 897 THR A CA 1
ATOM 6569 C C . THR A 1 897 ? -14.130 -15.528 12.565 1.00 76.38 897 THR A C 1
ATOM 6571 O O . THR A 1 897 ? -15.085 -16.258 12.355 1.00 76.38 897 THR A O 1
ATOM 6574 N N . ASP A 1 898 ? -13.569 -15.384 13.766 1.00 79.31 898 ASP A N 1
ATOM 6575 C CA . ASP A 1 898 ? -13.948 -16.124 14.975 1.00 79.31 898 ASP A CA 1
ATOM 6576 C C . ASP A 1 898 ? -14.822 -15.236 15.876 1.00 79.31 898 ASP A C 1
ATOM 6578 O O . ASP A 1 898 ? -14.444 -14.096 16.175 1.00 79.31 898 ASP A O 1
ATOM 6582 N N . HIS A 1 899 ? -16.011 -15.715 16.234 1.00 85.56 899 HIS A N 1
ATOM 6583 C CA . HIS A 1 899 ? -16.997 -15.006 17.044 1.00 85.56 899 HIS A CA 1
ATOM 6584 C C . HIS A 1 899 ? -17.006 -15.512 18.489 1.00 85.56 899 HIS A C 1
ATOM 6586 O O . HIS A 1 899 ? -16.594 -16.620 18.808 1.00 85.56 899 HIS A O 1
ATOM 6592 N N . ALA A 1 900 ? -17.481 -14.661 19.392 1.00 81.44 900 ALA A N 1
ATOM 6593 C CA . ALA A 1 900 ? -17.730 -15.022 20.775 1.00 81.44 900 ALA A CA 1
ATOM 6594 C C . ALA A 1 900 ? -18.822 -14.122 21.363 1.00 81.44 900 ALA A C 1
ATOM 6596 O O . ALA A 1 900 ? -18.901 -12.930 21.055 1.00 81.44 900 ALA A O 1
ATOM 6597 N N . GLU A 1 901 ? -19.634 -14.689 22.250 1.00 83.75 901 GLU A N 1
ATOM 6598 C CA . GLU A 1 901 ? -20.685 -13.975 22.975 1.00 83.75 901 GLU A CA 1
ATOM 6599 C C . GLU A 1 901 ? -20.225 -13.686 24.414 1.00 83.75 901 GLU A C 1
ATOM 6601 O O . GLU A 1 901 ? -19.685 -14.566 25.093 1.00 83.75 901 GLU A O 1
ATOM 6606 N N . GLY A 1 902 ? -20.428 -12.457 24.897 1.00 79.56 902 GLY A N 1
ATOM 6607 C CA . GLY A 1 902 ? -19.985 -12.035 26.228 1.00 79.56 902 GLY A CA 1
ATOM 6608 C C . GLY A 1 902 ? -20.908 -11.014 26.892 1.00 79.56 902 GLY A C 1
ATOM 6609 O O . GLY A 1 902 ? -21.618 -10.263 26.227 1.00 79.56 902 GLY A O 1
ATOM 6610 N N . THR A 1 903 ? -20.881 -10.963 28.228 1.00 77.12 903 THR A N 1
ATOM 6611 C CA . THR A 1 903 ? -21.527 -9.898 29.027 1.00 77.12 903 THR A CA 1
ATOM 6612 C C . THR A 1 903 ? -20.564 -8.793 29.460 1.00 77.12 903 THR A C 1
ATOM 6614 O O . THR A 1 903 ? -20.989 -7.745 29.938 1.00 77.12 903 THR A O 1
ATOM 6617 N N . ALA A 1 904 ? -19.267 -9.007 29.254 1.00 65.44 904 ALA A N 1
ATOM 6618 C CA . ALA A 1 904 ? -18.216 -8.001 29.260 1.00 65.44 904 ALA A CA 1
ATOM 6619 C C . ALA A 1 904 ? -17.354 -8.204 28.002 1.00 65.44 904 ALA A C 1
ATOM 6621 O O . ALA A 1 904 ? -17.495 -9.212 27.305 1.00 65.44 904 ALA A O 1
ATOM 6622 N N . GLY A 1 905 ? -16.473 -7.247 27.702 1.00 56.34 905 GLY A N 1
ATOM 6623 C CA . GLY A 1 905 ? -15.536 -7.366 26.583 1.00 56.34 905 GLY A CA 1
ATOM 6624 C C . GLY A 1 905 ? -14.694 -8.641 26.671 1.00 56.34 905 GLY A C 1
ATOM 6625 O O . GLY A 1 905 ? -14.215 -9.016 27.737 1.00 56.34 905 GLY A O 1
ATOM 6626 N N . LEU A 1 906 ? -14.556 -9.308 25.531 1.00 57.06 906 LEU A N 1
ATOM 6627 C CA . LEU A 1 906 ? -13.896 -10.603 25.405 1.00 57.06 906 LEU A CA 1
ATOM 6628 C C . LEU A 1 906 ? -12.365 -10.450 25.340 1.00 57.06 906 LEU A C 1
ATOM 6630 O O . LEU A 1 906 ? -11.818 -9.358 25.490 1.00 57.06 906 LEU A O 1
ATOM 6634 N N . SER A 1 907 ? -11.656 -11.568 25.160 1.00 53.03 907 SER A N 1
ATOM 6635 C CA . SER A 1 907 ? -10.185 -11.584 25.126 1.00 53.03 907 SER A CA 1
ATOM 6636 C C . SER A 1 907 ? -9.580 -10.660 24.047 1.00 53.03 907 SER A C 1
ATOM 6638 O O . SER A 1 907 ? -10.268 -10.180 23.148 1.00 53.03 907 SER A O 1
ATOM 6640 N N . ALA A 1 908 ? -8.268 -10.417 24.124 1.00 51.38 908 ALA A N 1
ATOM 6641 C CA . ALA A 1 908 ? -7.550 -9.520 23.214 1.00 51.38 908 ALA A CA 1
ATOM 6642 C C . ALA A 1 908 ? -7.904 -9.737 21.726 1.00 51.38 908 ALA A C 1
ATOM 6644 O O . ALA A 1 908 ? -7.898 -10.871 21.232 1.00 51.38 908 ALA A O 1
ATOM 6645 N N . GLY A 1 909 ? -8.163 -8.638 21.012 1.00 55.06 909 GLY A N 1
ATOM 6646 C CA . GLY A 1 909 ? -8.413 -8.633 19.568 1.00 55.06 909 GLY A CA 1
ATOM 6647 C C . GLY A 1 909 ? -9.857 -8.905 19.121 1.00 55.06 909 GLY A C 1
ATOM 6648 O O . GLY A 1 909 ? -10.126 -8.792 17.925 1.00 55.06 909 GLY A O 1
ATOM 6649 N N . TYR A 1 910 ? -10.794 -9.221 20.023 1.00 60.28 910 TYR A N 1
ATOM 6650 C CA . TYR A 1 910 ? -12.225 -9.200 19.688 1.00 60.28 910 TYR A CA 1
ATOM 6651 C C . TYR A 1 910 ? -12.747 -7.755 19.640 1.00 60.28 910 TYR A C 1
ATOM 6653 O O . TYR A 1 910 ? -12.540 -6.978 20.571 1.00 60.28 910 TYR A O 1
ATOM 6661 N N . ARG A 1 911 ? -13.470 -7.404 18.569 1.00 62.16 911 ARG A N 1
ATOM 6662 C CA . ARG A 1 911 ? -14.266 -6.165 18.480 1.00 62.16 911 ARG A CA 1
ATOM 6663 C C . ARG A 1 911 ? -15.741 -6.513 18.653 1.00 62.16 911 ARG A C 1
ATOM 6665 O O . ARG A 1 911 ? -16.201 -7.463 18.025 1.00 62.16 911 ARG A O 1
ATOM 6672 N N . ALA A 1 912 ? -16.475 -5.769 19.469 1.00 66.19 912 ALA A N 1
ATOM 6673 C CA . ALA A 1 912 ? -17.910 -5.987 19.604 1.00 66.19 912 ALA A CA 1
ATOM 6674 C C . ALA A 1 912 ? -18.664 -5.524 18.343 1.00 66.19 912 ALA A C 1
ATOM 6676 O O . ALA A 1 912 ? -18.349 -4.498 17.739 1.00 66.19 912 ALA A O 1
ATOM 6677 N N . GLU A 1 913 ? -19.634 -6.330 17.931 1.00 71.25 913 GLU A N 1
ATOM 6678 C CA . GLU A 1 913 ? -20.314 -6.281 16.637 1.00 71.25 913 GLU A CA 1
ATOM 6679 C C . GLU A 1 913 ? -21.783 -5.880 16.795 1.00 71.25 913 GLU A C 1
ATOM 6681 O O . GLU A 1 913 ? -22.255 -4.971 16.115 1.00 71.25 913 GLU A O 1
ATOM 6686 N N . ALA A 1 914 ? -22.487 -6.534 17.722 1.00 72.81 914 ALA A N 1
ATOM 6687 C CA . ALA A 1 914 ? -23.916 -6.363 17.953 1.00 72.81 914 ALA A CA 1
ATOM 6688 C C . ALA A 1 914 ? -24.278 -6.621 19.422 1.00 72.81 914 ALA A C 1
ATOM 6690 O O . ALA A 1 914 ? -23.577 -7.345 20.128 1.00 72.81 914 ALA A O 1
ATOM 6691 N N . VAL A 1 915 ? -25.404 -6.059 19.868 1.00 80.00 915 VAL A N 1
ATOM 6692 C CA . VAL A 1 915 ? -26.048 -6.414 21.141 1.00 80.00 915 VAL A CA 1
ATOM 6693 C C . VAL A 1 915 ? -27.366 -7.103 20.857 1.00 80.00 915 VAL A C 1
ATOM 6695 O O . VAL A 1 915 ? -28.192 -6.590 20.104 1.00 80.00 915 VAL A O 1
ATOM 6698 N N . HIS A 1 916 ? -27.567 -8.258 21.483 1.00 84.00 916 HIS A N 1
ATOM 6699 C CA . HIS A 1 916 ? -28.744 -9.098 21.263 1.00 84.00 916 HIS A CA 1
ATOM 6700 C C . HIS A 1 916 ? -29.874 -8.849 22.273 1.00 84.00 916 HIS A C 1
ATOM 6702 O O . HIS A 1 916 ? -31.032 -9.179 22.005 1.00 84.00 916 HIS A O 1
ATOM 6708 N N . GLY A 1 917 ? -29.547 -8.253 23.421 1.00 87.44 917 GLY A N 1
ATOM 6709 C CA . GLY A 1 917 ? -30.485 -7.904 24.485 1.00 87.44 917 GLY A CA 1
ATOM 6710 C C . GLY A 1 917 ? -29.836 -7.971 25.865 1.00 87.44 917 GLY A C 1
ATOM 6711 O O . GLY A 1 917 ? -28.613 -8.004 25.989 1.00 87.44 917 GLY A O 1
ATOM 6712 N N . TYR A 1 918 ? -30.659 -8.016 26.910 1.00 89.69 918 TYR A N 1
ATOM 6713 C CA . TYR A 1 918 ? -30.224 -8.062 28.305 1.00 89.69 918 TYR A CA 1
ATOM 6714 C C . TYR A 1 918 ? -30.626 -9.379 28.971 1.00 89.69 918 TYR A C 1
ATOM 6716 O O . TYR A 1 918 ? -31.793 -9.781 28.932 1.00 89.69 918 TYR A O 1
ATOM 6724 N N . LEU A 1 919 ? -29.664 -10.025 29.632 1.00 92.88 919 LEU A N 1
ATOM 6725 C CA . LEU A 1 919 ? -29.899 -11.192 30.486 1.00 92.88 919 LEU A CA 1
ATOM 6726 C C . LEU A 1 919 ? -29.965 -10.806 31.969 1.00 92.88 919 LEU A C 1
ATOM 6728 O O . LEU A 1 919 ? -29.594 -9.694 32.363 1.00 92.88 919 LEU A O 1
ATOM 6732 N N . SER A 1 920 ? -30.422 -11.732 32.813 1.00 93.19 920 SER A N 1
ATOM 6733 C CA . SER A 1 920 ? -30.343 -11.563 34.264 1.00 93.19 920 SER A CA 1
ATOM 6734 C C . SER A 1 920 ? -29.026 -12.085 34.823 1.00 93.19 920 SER A C 1
ATOM 6736 O O . SER A 1 920 ? -28.631 -13.208 34.530 1.00 93.19 920 SER A O 1
ATOM 6738 N N . LEU A 1 921 ? -28.370 -11.320 35.695 1.00 92.56 921 LEU A N 1
ATOM 6739 C CA . LEU A 1 921 ? -27.184 -11.791 36.424 1.00 92.56 921 LEU A CA 1
ATOM 6740 C C . LEU A 1 921 ? -27.542 -12.699 37.622 1.00 92.56 921 LEU A C 1
ATOM 6742 O O . LEU A 1 921 ? -26.657 -13.248 38.275 1.00 92.56 921 LEU A O 1
ATOM 6746 N N . VAL A 1 922 ? -28.834 -12.883 37.916 1.00 92.31 922 VAL A N 1
ATOM 6747 C CA . VAL A 1 922 ? -29.343 -13.772 38.975 1.00 92.31 922 VAL A CA 1
ATOM 6748 C C . VAL A 1 922 ? -30.477 -14.655 38.455 1.00 92.31 922 VAL A C 1
ATOM 6750 O O . VAL A 1 922 ? -31.222 -14.263 37.559 1.00 92.31 922 VAL A O 1
ATOM 6753 N N . ALA A 1 923 ? -30.654 -15.837 39.045 1.00 92.50 923 ALA A N 1
ATOM 6754 C CA . ALA A 1 923 ? -31.748 -16.727 38.671 1.00 92.50 923 ALA A CA 1
ATOM 6755 C C . ALA A 1 923 ? -33.117 -16.070 38.939 1.00 92.50 923 ALA A C 1
ATOM 6757 O O . ALA A 1 923 ? -33.437 -15.711 40.073 1.00 92.50 923 ALA A O 1
ATOM 6758 N N . GLU A 1 924 ? -33.941 -15.959 37.897 1.00 91.12 924 GLU A N 1
ATOM 6759 C CA . GLU A 1 924 ? -35.321 -15.464 37.956 1.00 91.12 924 GLU A CA 1
ATOM 6760 C C . GLU A 1 924 ? -36.328 -16.566 37.567 1.00 91.12 924 GLU A C 1
ATOM 6762 O O . GLU A 1 924 ? -35.963 -17.531 36.881 1.00 91.12 924 GLU A O 1
ATOM 6767 N N . PRO A 1 925 ? -37.613 -16.453 37.964 1.00 90.44 925 PRO A N 1
ATOM 6768 C CA . PRO A 1 925 ? -38.653 -17.382 37.528 1.00 90.44 925 PRO A CA 1
ATOM 6769 C C . PRO A 1 925 ? -38.713 -17.505 35.997 1.00 90.44 925 PRO A C 1
ATOM 6771 O O . PRO A 1 925 ? -38.825 -16.507 35.289 1.00 90.44 925 PRO A O 1
ATOM 6774 N N . GLY A 1 926 ? -38.647 -18.739 35.489 1.00 92.31 926 GLY A N 1
ATOM 6775 C CA . GLY A 1 926 ? -38.675 -19.037 34.050 1.00 92.31 926 GLY A CA 1
ATOM 6776 C C . GLY A 1 926 ? -37.326 -18.936 33.324 1.00 92.31 926 GLY A C 1
ATOM 6777 O O . GLY A 1 926 ? -37.283 -19.156 32.112 1.00 92.31 926 GLY A O 1
ATOM 6778 N N . THR A 1 927 ? -36.229 -18.641 34.030 1.00 95.62 927 THR A N 1
ATOM 6779 C CA . THR A 1 927 ? -34.888 -18.553 33.424 1.00 95.62 927 THR A CA 1
ATOM 6780 C C . THR A 1 927 ? -34.064 -19.842 33.535 1.00 95.62 927 THR A C 1
ATOM 6782 O O . THR A 1 927 ? -34.306 -20.685 34.401 1.00 95.62 927 THR A O 1
ATOM 6785 N N . LYS A 1 928 ? -33.078 -19.988 32.645 1.00 95.69 928 LYS A N 1
ATOM 6786 C CA . LYS A 1 928 ? -32.013 -21.004 32.666 1.00 95.69 928 LYS A CA 1
ATOM 6787 C C . LYS A 1 928 ? -30.659 -20.307 32.591 1.00 95.69 928 LYS A C 1
ATOM 6789 O O . LYS A 1 928 ? -30.567 -19.238 31.995 1.00 95.69 928 LYS A O 1
ATOM 6794 N N . ALA A 1 929 ? -29.627 -20.909 33.174 1.00 95.19 929 ALA A N 1
ATOM 6795 C CA . ALA A 1 929 ? -28.265 -20.409 33.028 1.00 95.19 929 ALA A CA 1
ATOM 6796 C C . ALA A 1 929 ? -27.788 -20.562 31.573 1.00 95.19 929 ALA A C 1
ATOM 6798 O O . ALA A 1 929 ? -28.023 -21.604 30.960 1.00 95.19 929 ALA A O 1
ATOM 6799 N N . LEU A 1 930 ? -27.122 -19.530 31.058 1.00 94.81 930 LEU A N 1
ATOM 6800 C CA . LEU A 1 930 ? -26.387 -19.549 29.798 1.00 94.81 930 LEU A CA 1
ATOM 6801 C C . LEU A 1 930 ? -24.890 -19.542 30.118 1.00 94.81 930 LEU A C 1
ATOM 6803 O O . LEU A 1 930 ? -24.400 -18.671 30.844 1.00 94.81 930 LEU A O 1
ATOM 6807 N N . TYR A 1 931 ? -24.175 -20.523 29.589 1.00 92.19 931 TYR A N 1
ATOM 6808 C CA . TYR A 1 931 ? -22.747 -20.724 29.787 1.00 92.19 931 TYR A CA 1
ATOM 6809 C C . TYR A 1 931 ? -21.974 -20.264 28.558 1.00 92.19 931 TYR A C 1
ATOM 6811 O O . TYR A 1 931 ? -22.419 -20.473 27.432 1.00 92.19 931 TYR A O 1
ATOM 6819 N N . GLN A 1 932 ? -20.803 -19.673 28.790 1.00 89.31 932 GLN A N 1
ATOM 6820 C CA . GLN A 1 932 ? -19.797 -19.489 27.752 1.00 89.31 932 GLN A CA 1
ATOM 6821 C C . GLN A 1 932 ? -18.892 -20.720 27.742 1.00 89.31 932 GLN A C 1
ATOM 6823 O O . GLN A 1 932 ? -18.345 -21.118 28.778 1.00 89.31 932 GLN A O 1
ATOM 6828 N N . CYS A 1 933 ? -18.739 -21.314 26.569 1.00 90.50 933 CYS A N 1
ATOM 6829 C CA . CYS A 1 933 ? -18.071 -22.582 26.337 1.00 90.50 933 CYS A CA 1
ATOM 6830 C C . CYS A 1 933 ? -16.978 -22.414 25.280 1.00 90.50 933 CYS A C 1
ATOM 6832 O O . CYS A 1 933 ? -17.095 -21.568 24.402 1.00 90.50 933 CYS A O 1
ATOM 6834 N N . ARG A 1 934 ? -15.923 -23.233 25.344 1.00 88.81 934 ARG A N 1
ATOM 6835 C CA . ARG A 1 934 ? -14.837 -23.237 24.355 1.00 88.81 934 ARG A CA 1
ATOM 6836 C C . ARG A 1 934 ? -14.524 -24.639 23.852 1.00 88.81 934 ARG A C 1
ATOM 6838 O O . ARG A 1 934 ? -14.190 -25.524 24.651 1.00 88.81 934 ARG A O 1
ATOM 6845 N N . ALA A 1 935 ? -14.565 -24.807 22.533 1.00 85.12 935 ALA A N 1
ATOM 6846 C CA . ALA A 1 935 ? -14.199 -26.019 21.808 1.00 85.12 935 ALA A CA 1
ATOM 6847 C C . ALA A 1 935 ? -12.898 -25.781 21.020 1.00 85.12 935 ALA A C 1
ATOM 6849 O O . ALA A 1 935 ? -12.883 -25.329 19.878 1.00 85.12 935 ALA A O 1
ATOM 6850 N N . GLY A 1 936 ? -11.754 -26.079 21.642 1.00 83.38 936 GLY A N 1
ATOM 6851 C CA . GLY A 1 936 ? -10.450 -25.809 21.034 1.00 83.38 936 GLY A CA 1
ATOM 6852 C C . GLY A 1 936 ? -10.158 -24.308 20.957 1.00 83.38 936 GLY A C 1
ATOM 6853 O O . GLY A 1 936 ? -9.773 -23.721 21.967 1.00 83.38 936 GLY A O 1
ATOM 6854 N N . GLY A 1 937 ? -10.287 -23.722 19.764 1.00 76.62 937 GLY A N 1
ATOM 6855 C CA . GLY A 1 937 ? -10.050 -22.294 19.511 1.00 76.62 937 GLY A CA 1
ATOM 6856 C C . GLY A 1 937 ? -11.312 -21.439 19.364 1.00 76.62 937 GLY A C 1
ATOM 6857 O O . GLY A 1 937 ? -11.175 -20.225 19.317 1.00 76.62 937 GLY A O 1
ATOM 6858 N N . ASP A 1 938 ? -12.485 -22.069 19.298 1.00 84.44 938 ASP A N 1
ATOM 6859 C CA . ASP A 1 938 ? -13.794 -21.466 19.010 1.00 84.44 938 ASP A CA 1
ATOM 6860 C C . ASP A 1 938 ? -14.641 -21.361 20.296 1.00 84.44 938 ASP A C 1
ATOM 6862 O O . ASP A 1 938 ? -14.583 -22.245 21.164 1.00 84.44 938 ASP A O 1
ATOM 6866 N N . ASP A 1 939 ? -15.374 -20.254 20.443 1.00 86.75 939 ASP A N 1
ATOM 6867 C CA . ASP A 1 939 ? -16.182 -19.908 21.616 1.00 86.75 939 ASP A CA 1
ATOM 6868 C C . ASP A 1 939 ? -17.680 -19.930 21.269 1.00 86.75 939 ASP A C 1
ATOM 6870 O O . ASP A 1 939 ? -18.130 -19.288 20.330 1.00 86.75 939 ASP A O 1
ATOM 6874 N N . PHE A 1 940 ? -18.486 -20.622 22.074 1.00 90.62 940 PHE A N 1
ATOM 6875 C CA . PHE A 1 940 ? -19.914 -20.815 21.814 1.00 90.62 940 PHE A CA 1
ATOM 6876 C C . PHE A 1 940 ? -20.742 -20.728 23.102 1.00 90.62 940 PHE A C 1
ATOM 6878 O O . PHE A 1 940 ? -20.225 -20.922 24.206 1.00 90.62 940 PHE A O 1
ATOM 6885 N N . THR A 1 941 ? -22.041 -20.448 22.989 1.00 92.94 941 THR A N 1
ATOM 6886 C CA . THR A 1 941 ? -22.957 -20.446 24.141 1.00 92.94 941 THR A CA 1
ATOM 6887 C C . THR A 1 941 ? -23.644 -21.798 24.324 1.00 92.94 941 THR A C 1
ATOM 6889 O O . THR A 1 941 ? -23.867 -22.541 23.368 1.00 92.94 941 THR A O 1
ATOM 6892 N N . SER A 1 942 ? -23.982 -22.168 25.561 1.00 93.94 942 SER A N 1
ATOM 6893 C CA . SER A 1 942 ? -24.743 -23.395 25.836 1.00 93.94 942 SER A CA 1
ATOM 6894 C C . SER A 1 942 ? -25.636 -23.266 27.066 1.00 93.94 942 SER A C 1
ATOM 6896 O O . SER A 1 942 ? -25.320 -22.555 28.018 1.00 93.94 942 SER A O 1
ATOM 6898 N N . LEU A 1 943 ? -26.738 -24.017 27.076 1.00 94.94 943 LEU A N 1
ATOM 6899 C CA . LEU A 1 943 ? -27.576 -24.240 28.259 1.00 94.94 943 LEU A CA 1
ATOM 6900 C C . LEU A 1 943 ? -27.099 -25.421 29.123 1.00 94.94 943 LEU A C 1
ATOM 6902 O O . LEU A 1 943 ? -27.651 -25.651 30.202 1.00 94.94 943 LEU A O 1
ATOM 6906 N N . ASP A 1 944 ? -26.112 -26.196 28.663 1.00 94.06 944 ASP A N 1
ATOM 6907 C CA . ASP A 1 944 ? -25.530 -27.286 29.441 1.00 94.06 944 ASP A CA 1
ATOM 6908 C C . ASP A 1 944 ? -24.411 -26.774 30.357 1.00 94.06 944 ASP A C 1
ATOM 6910 O O . ASP A 1 944 ? -23.386 -26.266 29.909 1.00 94.06 944 ASP A O 1
ATOM 6914 N N . SER A 1 945 ? -24.574 -27.005 31.659 1.00 93.69 945 SER A N 1
ATOM 6915 C CA . SER A 1 945 ? -23.546 -26.780 32.685 1.00 93.69 945 SER A CA 1
ATOM 6916 C C . SER A 1 945 ? -22.229 -27.539 32.461 1.00 93.69 945 SER A C 1
ATOM 6918 O O . SER A 1 945 ? -21.208 -27.166 33.035 1.00 93.69 945 SER A O 1
ATOM 6920 N N . GLY A 1 946 ? -22.242 -28.605 31.652 1.00 92.62 946 GLY A N 1
ATOM 6921 C CA . GLY A 1 946 ? -21.057 -29.324 31.186 1.00 92.62 946 GLY A CA 1
ATOM 6922 C C . GLY A 1 946 ? -20.504 -28.838 29.842 1.00 92.62 946 GLY A C 1
ATOM 6923 O O . GLY A 1 946 ? -19.609 -29.494 29.312 1.00 92.62 946 GLY A O 1
ATOM 6924 N N . CYS A 1 947 ? -21.035 -27.747 29.273 1.00 92.31 947 CYS A N 1
ATOM 6925 C CA . CYS A 1 947 ? -20.676 -27.215 27.956 1.00 92.31 947 CYS A CA 1
ATOM 6926 C C . CYS A 1 947 ? -20.647 -28.283 26.847 1.00 92.31 947 CYS A C 1
ATOM 6928 O O . CYS A 1 947 ? -19.713 -28.327 26.050 1.00 92.31 947 CYS A O 1
ATOM 6930 N N . GLU A 1 948 ? -21.622 -29.202 26.823 1.00 94.38 948 GLU A N 1
ATOM 6931 C CA . GLU A 1 948 ? -21.699 -30.296 25.838 1.00 94.38 948 GLU A CA 1
ATOM 6932 C C . GLU A 1 948 ? -20.446 -31.210 25.838 1.00 94.38 948 GLU A C 1
ATOM 6934 O O . GLU A 1 948 ? -20.127 -31.879 24.855 1.00 94.38 948 GLU A O 1
ATOM 6939 N N . GLY A 1 949 ? -19.727 -31.260 26.968 1.00 92.44 949 GLY A N 1
ATOM 6940 C CA . GLY A 1 949 ? -18.464 -31.987 27.143 1.00 92.44 949 GLY A CA 1
ATOM 6941 C C . GLY A 1 949 ? -17.200 -31.178 26.816 1.00 92.44 949 GLY A C 1
ATOM 6942 O O . GLY A 1 949 ? -16.108 -31.746 26.839 1.00 92.44 949 GLY A O 1
ATOM 6943 N N . GLN A 1 950 ? -17.337 -29.884 26.515 1.00 93.69 950 GLN A N 1
ATOM 6944 C CA . GLN A 1 950 ? -16.249 -28.949 26.205 1.00 93.69 950 GLN A CA 1
ATOM 6945 C C . GLN A 1 950 ? -15.811 -28.133 27.438 1.00 93.69 950 GLN A C 1
ATOM 6947 O O . GLN A 1 950 ? -16.202 -28.409 28.573 1.00 93.69 950 GLN A O 1
ATOM 6952 N N . THR A 1 951 ? -14.956 -27.124 27.239 1.00 91.00 951 THR A N 1
ATOM 6953 C CA . THR A 1 951 ? -14.415 -26.318 28.345 1.00 91.00 951 THR A CA 1
ATOM 6954 C C . THR A 1 951 ? -15.381 -25.202 28.738 1.00 91.00 951 THR A C 1
ATOM 6956 O O . THR A 1 951 ? -15.587 -24.272 27.962 1.00 91.00 951 THR A O 1
ATOM 6959 N N . VAL A 1 952 ? -15.910 -25.238 29.964 1.00 89.00 952 VAL A N 1
ATOM 6960 C CA . VAL A 1 952 ? -16.668 -24.118 30.552 1.00 89.00 952 VAL A CA 1
ATOM 6961 C C . VAL A 1 952 ? -15.725 -22.936 30.807 1.00 89.00 952 VAL A C 1
ATOM 6963 O O . VAL A 1 952 ? -14.784 -23.071 31.588 1.00 89.00 952 VAL A O 1
ATOM 6966 N N . GLN A 1 953 ? -15.971 -21.788 30.169 1.00 84.06 953 GLN A N 1
ATOM 6967 C CA . GLN A 1 953 ? -15.278 -20.524 30.467 1.00 84.06 953 GLN A CA 1
ATOM 6968 C C . GLN A 1 953 ? -15.937 -19.805 31.652 1.00 84.06 953 GLN A C 1
ATOM 6970 O O . GLN A 1 953 ? -15.253 -19.322 32.551 1.00 84.06 953 GLN A O 1
ATOM 6975 N N . GLY A 1 954 ? -17.273 -19.775 31.688 1.00 84.88 954 GLY A N 1
ATOM 6976 C CA . GLY A 1 954 ? -18.031 -19.117 32.750 1.00 84.88 954 GLY A CA 1
ATOM 6977 C C . GLY A 1 954 ? -19.545 -19.210 32.559 1.00 84.88 954 GLY A C 1
ATOM 6978 O O . GLY A 1 954 ? -20.035 -19.802 31.600 1.00 84.88 954 GLY A O 1
ATOM 6979 N N . THR A 1 955 ? -20.299 -18.619 33.486 1.00 89.69 955 THR A N 1
ATOM 6980 C CA . THR A 1 955 ? -21.745 -18.384 33.322 1.00 89.69 955 THR A CA 1
ATOM 6981 C C . THR A 1 955 ? -21.937 -16.939 32.879 1.00 89.69 955 THR A C 1
ATOM 6983 O O . THR A 1 955 ? -21.562 -16.037 33.621 1.00 89.69 955 THR A O 1
ATOM 6986 N N . LEU A 1 956 ? -22.516 -16.714 31.697 1.00 89.12 956 LEU A N 1
ATOM 6987 C CA . LEU A 1 956 ? -22.822 -15.366 31.200 1.00 89.12 956 LEU A CA 1
ATOM 6988 C C . LEU A 1 956 ? -23.944 -14.722 32.023 1.00 89.12 956 LEU A C 1
ATOM 6990 O O . LEU A 1 956 ? -23.906 -13.529 32.318 1.00 89.12 956 LEU A O 1
ATOM 6994 N N . GLY A 1 957 ? -24.926 -15.534 32.415 1.00 92.44 957 GLY A N 1
ATOM 6995 C CA . GLY A 1 957 ? -26.060 -15.144 33.244 1.00 92.44 957 GLY A CA 1
ATOM 6996 C C . GLY A 1 957 ? -27.237 -16.086 33.025 1.00 92.44 957 GLY A C 1
ATOM 6997 O O . GLY A 1 957 ? -27.042 -17.279 32.801 1.00 92.44 957 GLY A O 1
ATOM 6998 N N . TYR A 1 958 ? -28.456 -15.556 33.086 1.00 94.75 958 TYR A N 1
ATOM 6999 C CA . TYR A 1 958 ? -29.697 -16.316 32.989 1.00 94.75 958 TYR A CA 1
ATOM 7000 C C . TYR A 1 958 ? -30.623 -15.742 31.907 1.00 94.75 958 TYR A C 1
ATOM 7002 O O . TYR A 1 958 ? -31.002 -14.569 31.964 1.00 94.75 958 TYR A O 1
ATOM 7010 N N . VAL A 1 959 ? -31.008 -16.588 30.948 1.00 96.06 959 VAL A N 1
ATOM 7011 C CA . VAL A 1 959 ? -31.919 -16.278 29.831 1.00 96.06 959 VAL A CA 1
ATOM 7012 C C . VAL A 1 959 ? -33.306 -16.864 30.078 1.00 96.06 959 VAL A C 1
ATOM 7014 O O . VAL A 1 959 ? -33.438 -17.906 30.726 1.00 96.06 959 VAL A O 1
ATOM 7017 N N . TRP A 1 960 ? -34.361 -16.223 29.575 1.00 95.62 960 TRP A N 1
ATOM 7018 C CA . TRP A 1 960 ? -35.729 -16.729 29.732 1.00 95.62 960 TRP A CA 1
ATOM 7019 C C . TRP A 1 960 ? -35.996 -17.904 28.784 1.00 95.62 960 TRP A C 1
ATOM 7021 O O . TRP A 1 960 ? -35.599 -17.877 27.624 1.00 95.62 960 TRP A O 1
ATOM 7031 N N . SER A 1 961 ? -36.674 -18.951 29.267 1.00 94.94 961 SER A N 1
ATOM 7032 C CA . SER A 1 961 ? -37.000 -20.132 28.441 1.00 94.94 961 SER A CA 1
ATOM 7033 C C . SER A 1 961 ? -38.159 -19.897 27.464 1.00 94.94 961 SER A C 1
ATOM 7035 O O . SER A 1 961 ? -38.295 -20.632 26.493 1.00 94.94 961 SER A O 1
ATOM 7037 N N . GLU A 1 962 ? -38.995 -18.898 27.741 1.00 93.88 962 GLU A N 1
ATOM 7038 C CA . GLU A 1 962 ? -40.149 -18.449 26.954 1.00 93.88 962 GLU A CA 1
ATOM 7039 C C . GLU A 1 962 ? -40.222 -16.912 27.066 1.00 93.88 962 GLU A C 1
ATOM 7041 O O . GLU A 1 962 ? -39.701 -16.380 28.052 1.00 93.88 962 GLU A O 1
ATOM 7046 N N . PRO A 1 963 ? -40.864 -16.179 26.133 1.00 93.38 963 PRO A N 1
ATOM 7047 C CA . PRO A 1 963 ? -40.959 -14.720 26.212 1.00 93.38 963 PRO A CA 1
ATOM 7048 C C . PRO A 1 963 ? -41.619 -14.269 27.532 1.00 93.38 963 PRO A C 1
ATOM 7050 O O . PRO A 1 963 ? -42.778 -14.625 27.780 1.00 93.38 963 PRO A O 1
ATOM 7053 N N . PRO A 1 964 ? -40.933 -13.507 28.407 1.00 88.88 964 PRO A N 1
ATOM 7054 C CA . PRO A 1 964 ? -41.500 -13.079 29.683 1.00 88.88 964 PRO A CA 1
ATOM 7055 C C . PRO A 1 964 ? -42.742 -12.197 29.491 1.00 88.88 964 PRO A C 1
ATOM 7057 O O . PRO A 1 964 ? -42.702 -11.141 28.861 1.00 88.88 964 PRO A O 1
ATOM 7060 N N . ALA A 1 965 ? -43.866 -12.617 30.078 1.00 85.06 965 ALA A N 1
ATOM 7061 C CA . ALA A 1 965 ? -45.147 -11.933 29.920 1.00 85.06 965 ALA A CA 1
ATOM 7062 C C . ALA A 1 965 ? -45.078 -10.459 30.366 1.00 85.06 965 ALA A C 1
ATOM 7064 O O . ALA A 1 965 ? -44.746 -10.158 31.512 1.00 85.06 965 ALA A O 1
ATOM 7065 N N . GLY A 1 966 ? -45.434 -9.546 29.457 1.00 81.94 966 GLY A N 1
ATOM 7066 C CA . GLY A 1 966 ? -45.431 -8.103 29.714 1.00 81.94 966 GLY A CA 1
ATOM 7067 C C . GLY A 1 966 ? -44.047 -7.444 29.712 1.00 81.94 966 GLY A C 1
ATOM 7068 O O . GLY A 1 966 ? -43.947 -6.299 30.143 1.00 81.94 966 GLY A O 1
ATOM 7069 N N . ARG A 1 967 ? -42.992 -8.132 29.248 1.00 85.69 967 ARG A N 1
ATOM 7070 C CA . ARG A 1 967 ? -41.646 -7.562 29.081 1.00 85.69 967 ARG A CA 1
ATOM 7071 C C . ARG A 1 967 ? -41.154 -7.777 27.637 1.00 85.69 967 ARG A C 1
ATOM 7073 O O . ARG A 1 967 ? -41.020 -8.934 27.228 1.00 85.69 967 ARG A O 1
ATOM 7080 N N . PRO A 1 968 ? -40.894 -6.703 26.865 1.00 85.81 968 PRO A N 1
ATOM 7081 C CA . PRO A 1 968 ? -40.306 -6.796 25.530 1.00 85.81 968 PRO A CA 1
ATOM 7082 C C . PRO A 1 968 ? -39.039 -7.657 25.513 1.00 85.81 968 PRO A C 1
ATOM 7084 O O . PRO A 1 968 ? -38.169 -7.536 26.380 1.00 85.81 968 PRO A O 1
ATOM 7087 N N . SER A 1 969 ? -38.972 -8.590 24.563 1.00 90.06 969 SER A N 1
ATOM 7088 C CA . SER A 1 969 ? -37.907 -9.591 24.494 1.00 90.06 969 SER A CA 1
ATOM 7089 C C . SER A 1 969 ? -37.667 -10.116 23.079 1.00 90.06 969 SER A C 1
ATOM 7091 O O . SER A 1 969 ? -38.590 -10.248 22.276 1.00 90.06 969 SER A O 1
ATOM 7093 N N . THR A 1 970 ? -36.408 -10.435 22.795 1.00 90.38 970 THR A N 1
ATOM 7094 C CA . THR A 1 970 ? -35.897 -11.014 21.549 1.00 90.38 970 THR A CA 1
ATOM 7095 C C . THR A 1 970 ? -35.477 -12.467 21.781 1.00 90.38 970 THR A C 1
ATOM 7097 O O . THR A 1 970 ? -34.909 -12.775 22.832 1.00 90.38 970 THR A O 1
ATOM 7100 N N . PRO A 1 971 ? -35.742 -13.397 20.845 1.00 92.38 971 PRO A N 1
ATOM 7101 C CA . PRO A 1 971 ? -35.109 -14.711 20.881 1.00 92.38 971 PRO A CA 1
ATOM 7102 C C . PRO A 1 971 ? -33.604 -14.576 20.615 1.00 92.38 971 PRO A C 1
ATOM 7104 O O . PRO A 1 971 ? -33.184 -13.667 19.904 1.00 92.38 971 PRO A O 1
ATOM 7107 N N . VAL A 1 972 ? -32.809 -15.510 21.132 1.00 93.56 972 VAL A N 1
ATOM 7108 C CA . VAL A 1 972 ? -31.395 -15.684 20.779 1.00 93.56 972 VAL A CA 1
ATOM 7109 C C . VAL A 1 972 ? -31.144 -17.141 20.389 1.00 93.56 972 VAL A C 1
ATOM 7111 O O . VAL A 1 972 ? -31.486 -18.072 21.126 1.00 93.56 972 VAL A O 1
ATOM 7114 N N . TYR A 1 973 ? -30.593 -17.334 19.195 1.00 94.31 973 TYR A N 1
ATOM 7115 C CA . TYR A 1 973 ? -30.295 -18.621 18.575 1.00 94.31 973 TYR A CA 1
ATOM 7116 C C . TYR A 1 973 ? -28.787 -18.797 18.461 1.00 94.31 973 TYR A C 1
ATOM 7118 O O . TYR A 1 973 ? -28.102 -17.853 18.076 1.00 94.31 973 TYR A O 1
ATOM 7126 N N . ARG A 1 974 ? -28.302 -20.016 18.710 1.00 93.94 974 ARG A N 1
ATOM 7127 C CA . ARG A 1 974 ? -26.928 -20.399 18.385 1.00 93.94 974 ARG A CA 1
ATOM 7128 C C . ARG A 1 974 ? -26.851 -20.844 16.934 1.00 93.94 974 ARG A C 1
ATOM 7130 O O . ARG A 1 974 ? -27.667 -21.655 16.478 1.00 93.94 974 ARG A O 1
ATOM 7137 N N . CYS A 1 975 ? -25.863 -20.316 16.237 1.00 93.44 975 CYS A N 1
ATOM 7138 C CA . CYS A 1 975 ? -25.638 -20.459 14.812 1.00 93.44 975 CYS A CA 1
ATOM 7139 C C . CYS A 1 975 ? -24.199 -20.922 14.552 1.00 93.44 975 CYS A C 1
ATOM 7141 O O . CYS A 1 975 ? -23.309 -20.737 15.380 1.00 93.44 975 CYS A O 1
ATOM 7143 N N . ASN A 1 976 ? -23.968 -21.526 13.390 1.00 90.25 976 ASN A N 1
ATOM 7144 C CA . ASN A 1 976 ? -22.668 -22.025 12.959 1.00 90.25 976 ASN A CA 1
ATOM 7145 C C . ASN A 1 976 ? -22.453 -21.666 11.485 1.00 90.25 976 ASN A C 1
ATOM 7147 O O . ASN A 1 976 ? -23.327 -21.900 10.644 1.00 90.25 976 ASN A O 1
ATOM 7151 N N . THR A 1 977 ? -21.288 -21.114 11.150 1.00 85.81 977 THR A N 1
ATOM 7152 C CA . THR A 1 977 ? -20.939 -20.691 9.779 1.00 85.81 977 THR A CA 1
ATOM 7153 C C . THR A 1 977 ? -20.670 -21.857 8.815 1.00 85.81 977 THR A C 1
ATOM 7155 O O . THR A 1 977 ? -20.354 -21.651 7.644 1.00 85.81 977 THR A O 1
ATOM 7158 N N . GLY A 1 978 ? -20.726 -23.104 9.297 1.00 72.81 978 GLY A N 1
ATOM 7159 C CA . GLY A 1 978 ? -20.355 -24.314 8.559 1.00 72.81 978 GLY A CA 1
ATOM 7160 C C . GLY A 1 978 ? -18.840 -24.514 8.417 1.00 72.81 978 GLY A C 1
ATOM 7161 O O . GLY A 1 978 ? -18.402 -25.605 8.052 1.00 72.81 978 GLY A O 1
ATOM 7162 N N . GLY A 1 979 ? -18.039 -23.489 8.736 1.00 67.19 979 GLY A N 1
ATOM 7163 C CA . GLY A 1 979 ? -16.577 -23.539 8.805 1.00 67.19 979 GLY A CA 1
ATOM 7164 C C . GLY A 1 979 ? -16.022 -23.998 10.159 1.00 67.19 979 GLY A C 1
ATOM 7165 O O . GLY A 1 979 ? -14.815 -24.212 10.261 1.00 67.19 979 GLY A O 1
ATOM 7166 N N . GLY A 1 980 ? -16.882 -24.178 11.170 1.00 74.69 980 GLY A N 1
ATOM 7167 C CA . GLY A 1 980 ? -16.492 -24.538 12.540 1.00 74.69 980 GLY A CA 1
ATOM 7168 C C . GLY A 1 980 ? -16.373 -23.359 13.512 1.00 74.69 980 GLY A C 1
ATOM 7169 O O . GLY A 1 980 ? -15.750 -23.529 14.552 1.00 74.69 980 GLY A O 1
ATOM 7170 N N . ASP A 1 981 ? -16.943 -22.206 13.158 1.00 87.00 981 ASP A N 1
ATOM 7171 C CA . ASP A 1 981 ? -17.078 -21.012 14.002 1.00 87.00 981 ASP A CA 1
ATOM 7172 C C . ASP A 1 981 ? -18.554 -20.832 14.405 1.00 87.00 981 ASP A C 1
ATOM 7174 O O . ASP A 1 981 ? -19.445 -20.899 13.541 1.00 87.00 981 ASP A O 1
ATOM 7178 N N . HIS A 1 982 ? -18.803 -20.648 15.704 1.00 91.00 982 HIS A N 1
ATOM 7179 C CA . HIS A 1 982 ? -20.130 -20.451 16.287 1.00 91.00 982 HIS A CA 1
ATOM 7180 C C . HIS A 1 982 ? -20.387 -18.991 16.644 1.00 91.00 982 HIS A C 1
ATOM 7182 O O . HIS A 1 982 ? -19.537 -18.292 17.179 1.00 91.00 982 HIS A O 1
ATOM 7188 N N . PHE A 1 983 ? -21.622 -18.549 16.437 1.00 89.88 983 PHE A N 1
ATOM 7189 C CA . PHE A 1 983 ? -22.060 -17.207 16.792 1.00 89.88 983 PHE A CA 1
ATOM 7190 C C . PHE A 1 983 ? -23.521 -17.226 17.233 1.00 89.88 983 PHE A C 1
ATOM 7192 O O . PHE A 1 983 ? -24.286 -18.090 16.805 1.00 89.88 983 PHE A O 1
ATOM 7199 N N . ASP A 1 984 ? -23.931 -16.264 18.056 1.00 90.69 984 ASP A N 1
ATOM 7200 C CA . ASP A 1 984 ? -25.342 -16.086 18.393 1.00 90.69 984 ASP A CA 1
ATOM 7201 C C . ASP A 1 984 ? -26.005 -15.057 17.462 1.00 90.69 984 ASP A C 1
ATOM 7203 O O . ASP A 1 984 ? -25.366 -14.130 16.954 1.00 90.69 984 ASP A O 1
ATOM 7207 N N . SER A 1 985 ? -27.304 -15.220 17.212 1.00 89.12 985 SER A N 1
ATOM 7208 C CA . SER A 1 985 ? -28.115 -14.289 16.422 1.00 89.12 985 SER A CA 1
ATOM 7209 C C . SER A 1 985 ? -29.524 -14.161 16.990 1.00 89.12 985 SER A C 1
ATOM 7211 O O . SER A 1 985 ? -30.105 -15.123 17.492 1.00 89.12 985 SER A O 1
ATOM 7213 N N . VAL A 1 986 ? -30.132 -12.982 16.841 1.00 87.00 986 VAL A N 1
ATOM 7214 C CA . VAL A 1 986 ? -31.562 -12.767 17.144 1.00 87.00 986 VAL A CA 1
ATOM 7215 C C . VAL A 1 986 ? -32.500 -13.247 16.025 1.00 87.00 986 VAL A C 1
ATOM 7217 O O . VAL A 1 986 ? -33.722 -13.131 16.137 1.00 87.00 986 VAL A O 1
ATOM 7220 N N . ARG A 1 987 ? -31.952 -13.782 14.925 1.00 85.00 987 ARG A N 1
ATOM 7221 C CA . ARG A 1 987 ? -32.714 -14.263 13.767 1.00 85.00 987 ARG A CA 1
ATOM 7222 C C . ARG A 1 987 ? -32.764 -15.788 13.724 1.00 85.00 987 ARG A C 1
ATOM 7224 O O . ARG A 1 987 ? -31.732 -16.447 13.747 1.00 85.00 987 ARG A O 1
ATOM 7231 N N . GLU A 1 988 ? -33.965 -16.339 13.549 1.00 87.19 988 GLU A N 1
ATOM 7232 C CA . GLU A 1 988 ? -34.184 -17.791 13.405 1.00 87.19 988 GLU A CA 1
ATOM 7233 C C . GLU A 1 988 ? -33.505 -18.375 12.151 1.00 87.19 988 GLU A C 1
ATOM 7235 O O . GLU A 1 988 ? -33.133 -19.544 12.131 1.00 87.19 988 GLU A O 1
ATOM 7240 N N . ASP A 1 989 ? -33.300 -17.556 11.112 1.00 85.56 989 ASP A N 1
ATOM 7241 C CA . ASP A 1 989 ? -32.583 -17.946 9.893 1.00 85.56 989 ASP A CA 1
ATOM 7242 C C . ASP A 1 989 ? -31.051 -17.887 10.020 1.00 85.56 989 ASP A C 1
ATOM 7244 O O . ASP A 1 989 ? -30.361 -18.098 9.023 1.00 85.56 989 ASP A O 1
ATOM 7248 N N . CYS A 1 990 ? -30.521 -17.588 11.214 1.00 87.31 990 CYS A N 1
ATOM 7249 C CA . CYS A 1 990 ? -29.089 -17.489 11.496 1.00 87.31 990 CYS A CA 1
ATOM 7250 C C . CYS A 1 990 ? -28.318 -16.635 10.477 1.00 87.31 990 CYS A C 1
ATOM 7252 O O . CYS A 1 990 ? -27.219 -16.990 10.060 1.00 87.31 990 CYS A O 1
ATOM 7254 N N . GLU A 1 991 ? -28.914 -15.531 10.009 1.00 88.12 991 GLU A N 1
ATOM 7255 C CA . GLU A 1 991 ? -28.308 -14.636 9.006 1.00 88.12 991 GLU A CA 1
ATOM 7256 C C . GLU A 1 991 ? -27.973 -15.353 7.671 1.00 88.12 991 GLU A C 1
ATOM 7258 O O . GLU A 1 991 ? -27.172 -14.875 6.870 1.00 88.12 991 GLU A O 1
ATOM 7263 N N . GLY A 1 992 ? -28.631 -16.490 7.400 1.00 86.19 992 GLY A N 1
ATOM 7264 C CA . GLY A 1 992 ? -28.399 -17.367 6.247 1.00 86.19 992 GLY A CA 1
ATOM 7265 C C . GLY A 1 992 ? -27.461 -18.553 6.513 1.00 86.19 992 GLY A C 1
ATOM 7266 O O . GLY A 1 992 ? -27.177 -19.304 5.579 1.00 86.19 992 GLY A O 1
ATOM 7267 N N . GLN A 1 993 ? -26.983 -18.723 7.750 1.00 90.19 993 GLN A N 1
ATOM 7268 C CA . GLN A 1 993 ? -26.070 -19.791 8.178 1.00 90.19 993 GLN A CA 1
ATOM 7269 C C . GLN A 1 993 ? -26.810 -20.991 8.801 1.00 90.19 993 GLN A C 1
ATOM 7271 O O . GLN A 1 993 ? -28.039 -21.072 8.788 1.00 90.19 993 GLN A O 1
ATOM 7276 N N . HIS A 1 994 ? -26.068 -21.971 9.329 1.00 88.44 994 HIS A N 1
ATOM 7277 C CA . HIS A 1 994 ? -26.651 -23.165 9.937 1.00 88.44 994 HIS A CA 1
ATOM 7278 C C . HIS A 1 994 ? -27.124 -22.888 11.374 1.00 88.44 994 HIS A C 1
ATOM 7280 O O . HIS A 1 994 ? -26.317 -22.563 12.241 1.00 88.44 994 HIS A O 1
ATOM 7286 N N . GLY A 1 995 ? -28.417 -23.066 11.650 1.00 90.75 995 GLY A N 1
ATOM 7287 C CA . GLY A 1 995 ? -28.968 -22.945 13.003 1.00 90.75 995 GLY A CA 1
ATOM 7288 C C . GLY A 1 995 ? -28.803 -24.211 13.840 1.00 90.75 995 GLY A C 1
ATOM 7289 O O . GLY A 1 995 ? -29.123 -25.310 13.388 1.00 90.75 995 GLY A O 1
ATOM 7290 N N . GLU A 1 996 ? -28.338 -24.055 15.080 1.00 90.56 996 GLU A N 1
ATOM 7291 C CA . GLU A 1 996 ? -28.177 -25.151 16.046 1.00 90.56 996 GLU A CA 1
ATOM 7292 C C . GLU A 1 996 ? -29.286 -25.186 17.105 1.00 90.56 996 GLU A C 1
ATOM 7294 O O . GLU A 1 996 ? -29.614 -26.256 17.620 1.00 90.56 996 GLU A O 1
ATOM 7299 N N . GLY A 1 997 ? -29.917 -24.044 17.393 1.00 90.56 997 GLY A N 1
ATOM 7300 C CA . GLY A 1 997 ? -31.143 -23.985 18.190 1.00 90.56 997 GLY A CA 1
ATOM 7301 C C . GLY A 1 997 ? -31.312 -22.709 19.011 1.00 90.56 997 GLY A C 1
ATOM 7302 O O . GLY A 1 997 ? -30.376 -21.938 19.212 1.00 90.56 997 GLY A O 1
ATOM 7303 N N . LEU A 1 998 ? -32.533 -22.505 19.509 1.00 95.31 998 LEU A N 1
ATOM 7304 C CA . LEU A 1 998 ? -32.882 -21.417 20.425 1.00 95.31 998 LEU A CA 1
ATOM 7305 C C . LEU A 1 998 ? -32.203 -21.628 21.790 1.00 95.31 998 LEU A C 1
ATOM 7307 O O . LEU A 1 998 ? -32.489 -22.614 22.471 1.00 95.31 998 LEU A O 1
ATOM 7311 N N . GLN A 1 999 ? -31.365 -20.679 22.211 1.00 95.81 999 GLN A N 1
ATOM 7312 C CA . GLN A 1 999 ? -30.781 -20.649 23.557 1.00 95.81 999 GLN A CA 1
ATOM 7313 C C . GLN A 1 999 ? -31.760 -20.034 24.572 1.00 95.81 999 GLN A C 1
ATOM 7315 O O . GLN A 1 999 ? -31.835 -20.469 25.719 1.00 95.81 999 GLN A O 1
ATOM 7320 N N . GLY A 1 1000 ? -32.578 -19.065 24.158 1.00 95.62 1000 GLY A N 1
ATOM 7321 C CA . GLY A 1 1000 ? -33.646 -18.520 24.995 1.00 95.62 1000 GLY A CA 1
ATOM 7322 C C . GLY A 1 1000 ? -34.134 -17.164 24.513 1.00 95.62 1000 GLY A C 1
ATOM 7323 O O . GLY A 1 1000 ? -34.041 -16.847 23.331 1.00 95.62 1000 GLY A O 1
ATOM 7324 N N . TYR A 1 1001 ? -34.640 -16.365 25.448 1.00 94.81 1001 TYR A N 1
ATOM 7325 C CA . TYR A 1 1001 ? -35.080 -14.995 25.221 1.00 94.81 1001 TYR A CA 1
ATOM 7326 C C . TYR 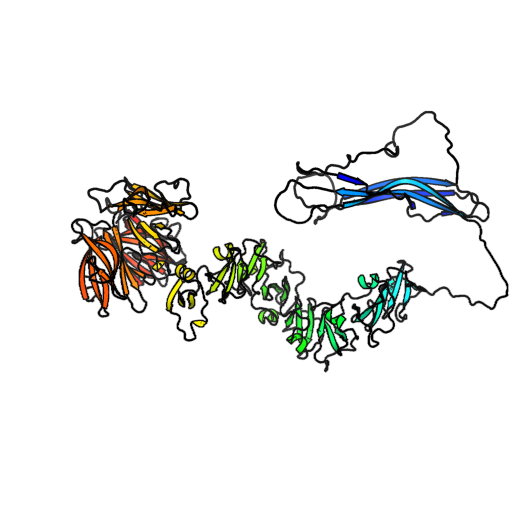A 1 1001 ? -34.293 -14.020 26.099 1.00 94.81 1001 TYR A C 1
ATOM 7328 O O . TYR A 1 1001 ? -34.104 -14.257 27.298 1.00 94.81 1001 TYR A O 1
ATOM 7336 N N . LEU A 1 1002 ? -33.861 -12.920 25.487 1.00 93.62 1002 LEU A N 1
ATOM 7337 C CA . LEU A 1 1002 ? -33.232 -11.758 26.110 1.00 93.62 1002 LEU A CA 1
ATOM 7338 C C . LEU A 1 1002 ? -34.247 -10.616 26.166 1.00 93.62 1002 LEU A C 1
ATOM 7340 O O . LEU A 1 1002 ? -35.151 -10.550 25.340 1.00 93.62 1002 LEU A O 1
ATOM 7344 N N . LEU A 1 1003 ? -34.121 -9.706 27.125 1.00 91.25 1003 LEU A N 1
ATOM 7345 C CA . LEU A 1 1003 ? -34.965 -8.508 27.168 1.00 91.25 1003 LEU A CA 1
ATOM 7346 C C . LEU A 1 1003 ? -34.441 -7.454 26.186 1.00 91.25 1003 LEU A C 1
ATOM 7348 O O . LEU A 1 1003 ? -33.230 -7.355 26.002 1.00 91.25 1003 LEU A O 1
ATOM 7352 N N . THR A 1 1004 ? -35.307 -6.613 25.616 1.00 85.94 1004 THR A N 1
ATOM 7353 C CA . THR A 1 1004 ? -34.851 -5.473 24.783 1.00 85.94 1004 THR A CA 1
ATOM 7354 C C . THR A 1 1004 ? -34.468 -4.247 25.610 1.00 85.94 1004 THR A C 1
ATOM 7356 O O . THR A 1 1004 ? -33.773 -3.365 25.113 1.00 85.94 1004 THR A O 1
ATOM 7359 N N . THR A 1 1005 ? -34.865 -4.226 26.886 1.00 83.75 1005 THR A N 1
ATOM 7360 C CA . THR A 1 1005 ? -34.498 -3.237 27.909 1.00 83.75 1005 THR A CA 1
ATOM 7361 C C . THR A 1 1005 ? -34.228 -3.927 29.260 1.00 83.75 1005 THR A C 1
ATOM 7363 O O . THR A 1 1005 ? -34.826 -4.969 29.542 1.00 83.75 1005 THR A O 1
ATOM 7366 N N . PRO A 1 1006 ? -33.310 -3.405 30.095 1.00 82.06 1006 PRO A N 1
ATOM 7367 C CA . PRO A 1 1006 ? -32.882 -4.050 31.349 1.00 82.06 1006 PRO A CA 1
ATOM 7368 C C . PRO A 1 1006 ? -33.962 -4.113 32.456 1.00 82.06 1006 PRO A C 1
ATOM 7370 O O . PRO A 1 1006 ? -34.461 -3.043 32.863 1.00 82.06 1006 PRO A O 1
#